Protein AF-0000000066429280 (afdb_homodimer)

Radius of gyration: 41.67 Å; Cα contacts (8 Å, |Δi|>4): 1604; chains: 2; bounding box: 100×124×149 Å

Nearest PDB structures (foldseek):
  7sj2-assembly1_B  TM=9.386E-01  e=3.378E-46  Danio rerio
  7s6n-assembly1_B  TM=9.287E-01  e=3.692E-45  Danio rerio
  7sj2-assembly1_A  TM=9.116E-01  e=1.336E-42  Danio rerio
  7s6n-assembly1_A  TM=8.721E-01  e=1.949E-43  Danio rerio
  7s06-assembly1_B  TM=8.372E-01  e=1.510E-38  Homo sapiens

Sequence (1332 aa):
MRLRRRWPRRMRRAMEQLRLQSRRKLLALTMTGGLCLAIWVVANYLSASEEGQTGGFSSACTAIDAVYTWVNGSDPNFIEDIRRFDDKYDPSRFDDKNELRYSLRSLEKHAAWIRHVYIVTNGQIPSWLDLSYERVTVVPHEVLAPDPDQLPTFSSSAIETFLHRIPKLSKRFLYLNDDIFLGAPLYPEDLYTEAEGVRVYQAWMVPGCALDCPWTYIGDGACDRHCNIDACQFDGGDCSETGPASDAHVIPPSKEVLEVQPAAVPQSRVHRFPQMGLQKLFRRSSANFKDVMRHRNVSTLKELRRIVERFNKAKLMSLNPELETSSSEPQTTQRHGLRKEDFKSSTDIYSHSLIATNMLLNRAYGFKARHVLAHVGFLIDKDIVEAMQRRFHQQILDTAHQRFRAPTDLQYAFAYYSFLMSETKVMSVEEIFDEFDTDGSATWSDREVRTFLTRIYQPPLDWSAMRYFEEVVQNCTRNLGMHLKVDTVEHSTLVYERYEDSNLPTITRDLVVRCPLLAEALAANFAVRPKYNFHVSPKRTSHSNFMMLTSNLTEVVESLDRLRRNPRKFNCINDNLDANRGEDNEMVRHLLEDFYLSFFPRRSKFELPPQYRNRFESWRDFQRWKRRKRAVLVIGYGVSLLLVVCLLRFMCHHKAKLVRRCVQRLMRLRRRWPRRMRRAMEQLRLQSRRKLLALTMTGGLCLAIWVVANYLSASEEGQTGGFSSACTAIDAVYTWVNGSDPNFIEDIRRFDDKYDPSRFDDKNELRYSLRSLEKHAAWIRHVYIVTNGQIPSWLDLSYERVTVVPHEVLAPDPDQLPTFSSSAIETFLHRIPKLSKRFLYLNDDIFLGAPLYPEDLYTEAEGVRVYQAWMVPGCALDCPWTYIGDGACDRHCNIDACQFDGGDCSETGPASDAHVIPPSKEVLEVQPAAVPQSRVHRFPQMGLQKLFRRSSANFKDVMRHRNVSTLKELRRIVERFNKAKLMSLNPELETSSSEPQTTQRHGLRKEDFKSSTDIYSHSLIATNMLLNRAYGFKARHVLAHVGFLIDKDIVEAMQRRFHQQILDTAHQRFRAPTDLQYAFAYYSFLMSETKVMSVEEIFDEFDTDGSATWSDREVRTFLTRIYQPPLDWSAMRYFEEVVQNCTRNLGMHLKVDTVEHSTLVYERYEDSNLPTI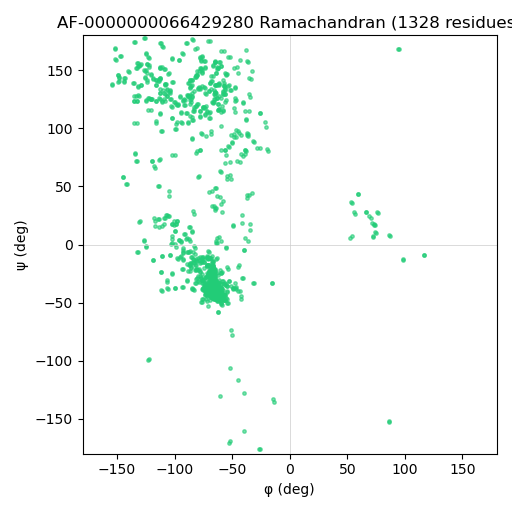TRDLVVRCPLLAEALAANFAVRPKYNFHVSPKRTSHSNFMMLTSNLTEVVESLDRLRRNPRKFNCINDNLDANRGEDNEMVRHLLEDFYLSFFPRRSKFELPPQYRNRFESWRDFQRWKRRKRAVLVIGYGVSLLLVVCLLRFMCHHKAKLVRRCVQRL

Foldseek 3Di:
DPPPPPPVVVVVVVVVVVVVVVVVVVVVVVVVVVVVVVCVVVVCVVVVVPPVPDPPPDPLLFAAAEEEEADALVDPVNVVVVCVVPVPDDSQQRHDLPLLQLQVLLCCVQPVSHQAYEYEYCFFDAFFFDCPPPRYYYHYLVVFQPDPLLPPAPAPLLSLLGRLRPPPHTQKYWYAYSQKHFQHHDDSVCAADPVFGGEFFFDAWADALFQVHALCQACVLAQDPVLCDVSNPGSPCNDDDDDDPDPPDPPDPDDDPDDPDPDDPDDDDPDDPPPPPPVVVVVVVCVCVCVVPVPDPPPDPVSVVVSVVVVVVVVVCVVVVVPPPPPVPDPPPPSPGPDPPVCPDPVSLVSLLSSLQQVVLCVVQNRDTDTHGDNFIHIDGSVLSVVLCVVVVVLSVVQNNHRYRGSNHHPNRRSSVSCQFRDKAFAALLVLQCVLVVVRLQWAFPVSVVVVQCLLDPDPPDVVSVVVVQVLLVVLCVVVVVDQPVPPPPSPPPDCSDDPPDPHGTGGSVSQNSRVVNRVSSRVRPGIGRPGGYDYDPPSPQAEEEEEDELDPVVLVVSLVVCVVDPHRMYGYRYDYDPVRVVSVVVSSVVVVVSSCVSRVDRDPRTDDPVGTDPDRGNVVVVVVVVVVVVVVVVVVVVVVVVVVVVVVVCVVCVVVVVVVVVVVD/DPPPPPPVVVVVVVVVVVVVVVVVVVVVVVVVVVVVVVCVVVVCVVVVVPPVPDPPPDPLLFAAAEEEEADALPDPVNVVVVCVVPVPDDSQQRHCLPLLQLQVLLCCVQPVSHQAYEYEYCFFDAFFFDCPPPRYYYHYLVNFQPDPLLPPAPAPLLSLLGRLRPPPHTQKYWYAYSQKHFPHHDDSVCAADPVFGGEFFFDAWADALFQVHALCQAPVLAQDPVLCDVSNPGSPCNDPDDDDPDDPDPPDPDDDPDDPDDDDPDDDDPDDPPPPDPVVVVVVVPVCVCVVPVPDPPPDPVSVVVSVVVVVVVVVCVVVVVPPPPPVPDPPPPRPGPDPPVCPDPVSLVSLLSSLQQVVLCVVQNRDTDTHGDNFIHIDGSVLSVVLCVVVVVLSVVQNNHRYRGSNHHPNRRSSVSSQFRDKAFAALLRLQCVLVVVRLQWAFPVSVVVVQCLLDPDPPDVVSVVVVQVLLVVLCVVVVVDQPVPPPVSPPPDCSDDPPDPHGTGGSVSQNSRVVNRCSSRVRPGIGRPGGYDYDPPSPQAEEEEEDELDPVVLVVSLVVCVVDPHRMYGYRYDYDSVNVVSVSVSSVVVVVSSCVSRVDRDPRTDDPVGTDPDRGNVVVVVVVVVVVVVVVVVVVVVVVVVVVVVVVCVVCVVVVVVVVVVVD

Structure (mmCIF, N/CA/C/O backbone):
data_AF-0000000066429280-model_v1
#
loop_
_entity.id
_entity.type
_entity.pdbx_description
1 polymer FI02838p
#
loop_
_atom_site.group_PDB
_atom_site.id
_atom_site.type_symbol
_atom_site.label_atom_id
_atom_site.label_alt_id
_atom_site.label_comp_id
_atom_site.label_asym_id
_atom_site.label_entity_id
_atom_site.label_seq_id
_atom_site.pdbx_PDB_ins_code
_atom_site.Cartn_x
_atom_site.Cartn_y
_atom_site.Cartn_z
_atom_site.occupancy
_atom_site.B_iso_or_equiv
_atom_site.auth_seq_id
_atom_site.auth_comp_id
_atom_site.auth_asym_id
_atom_site.auth_atom_id
_atom_site.pdbx_PDB_model_num
ATOM 1 N N . MET A 1 1 ? -12.039 -64.75 82.625 1 23.2 1 MET A N 1
ATOM 2 C CA . MET A 1 1 ? -10.844 -64.75 81.75 1 23.2 1 MET A CA 1
ATOM 3 C C . MET A 1 1 ? -11.203 -64.625 80.312 1 23.2 1 MET A C 1
ATOM 5 O O . MET A 1 1 ? -10.32 -64.375 79.5 1 23.2 1 MET A O 1
ATOM 9 N N . ARG A 1 2 ? -12.438 -65 79.875 1 31.23 2 ARG A N 1
ATOM 10 C CA . ARG A 1 2 ? -12.742 -65.25 78.438 1 31.23 2 ARG A CA 1
ATOM 11 C C . ARG A 1 2 ? -12.969 -63.906 77.688 1 31.23 2 ARG A C 1
ATOM 13 O O . ARG A 1 2 ? -13.07 -63.906 76.5 1 31.23 2 ARG A O 1
ATOM 20 N N . LEU A 1 3 ? -13.414 -62.875 78.375 1 33.69 3 LEU A N 1
ATOM 21 C CA . LEU A 1 3 ? -13.945 -61.688 77.688 1 33.69 3 LEU A CA 1
ATOM 22 C C . LEU A 1 3 ? -12.828 -60.906 77 1 33.69 3 LEU A C 1
ATOM 24 O O . LEU A 1 3 ? -13.086 -59.875 76.375 1 33.69 3 LEU A O 1
ATOM 28 N N . ARG A 1 4 ? -11.523 -61.156 77.25 1 35 4 ARG A N 1
ATOM 29 C CA . ARG A 1 4 ? -10.43 -60.281 76.938 1 35 4 ARG A CA 1
ATOM 30 C C . ARG A 1 4 ? -10.078 -60.406 75.438 1 35 4 ARG A C 1
ATOM 32 O O . ARG A 1 4 ? -9.297 -59.625 74.875 1 35 4 ARG A O 1
ATOM 39 N N . ARG A 1 5 ? -10.266 -61.594 74.812 1 41.69 5 ARG A N 1
ATOM 40 C CA . ARG A 1 5 ? -9.539 -61.875 73.562 1 41.69 5 ARG A CA 1
ATOM 41 C C . ARG A 1 5 ? -10.195 -61.219 72.375 1 41.69 5 ARG A C 1
ATOM 43 O O . ARG A 1 5 ? -9.68 -61.312 71.25 1 41.69 5 ARG A O 1
ATOM 50 N N . ARG A 1 6 ? -11.5 -60.875 72.438 1 43.66 6 ARG A N 1
ATOM 51 C CA . ARG A 1 6 ? -12.219 -60.688 71.125 1 43.66 6 ARG A CA 1
ATOM 52 C C . ARG A 1 6 ? -11.906 -59.312 70.562 1 43.66 6 ARG A C 1
ATOM 54 O O . ARG A 1 6 ? -12.281 -59.031 69.438 1 43.66 6 ARG A O 1
ATOM 61 N N . TRP A 1 7 ? -11.352 -58.406 71.312 1 43.38 7 TRP A N 1
ATOM 62 C CA . TRP A 1 7 ? -11.383 -57.031 70.875 1 43.38 7 TRP A CA 1
ATOM 63 C C . TRP A 1 7 ? -10.297 -56.781 69.875 1 43.38 7 TRP A C 1
ATOM 65 O O . TRP A 1 7 ? -10.469 -55.938 68.938 1 43.38 7 TRP A O 1
ATOM 75 N N . PRO A 1 8 ? -9.141 -57.5 69.938 1 50.5 8 PRO A N 1
ATOM 76 C CA . PRO A 1 8 ? -8.086 -57.094 69.062 1 50.5 8 PRO A CA 1
ATOM 77 C C . PRO A 1 8 ? -8.375 -57.469 67.562 1 50.5 8 PRO A C 1
ATOM 79 O O . PRO A 1 8 ? -7.941 -56.781 66.688 1 50.5 8 PRO A O 1
ATOM 82 N N . ARG A 1 9 ? -9.172 -58.562 67.375 1 53.66 9 ARG A N 1
ATOM 83 C CA . ARG A 1 9 ? -9.414 -59 66 1 53.66 9 ARG A CA 1
ATOM 84 C C . ARG A 1 9 ? -10.336 -58.062 65.25 1 53.66 9 ARG A C 1
ATOM 86 O O . ARG A 1 9 ? -10.172 -57.844 64.062 1 53.66 9 ARG A O 1
ATOM 93 N N . ARG A 1 10 ? -11.312 -57.5 66 1 52.88 10 ARG A N 1
ATOM 94 C CA . ARG A 1 10 ? -12.25 -56.594 65.312 1 52.88 10 ARG A CA 1
ATOM 95 C C . ARG A 1 10 ? -11.57 -55.312 64.875 1 52.88 10 ARG A C 1
ATOM 97 O O . ARG A 1 10 ? -11.875 -54.781 63.812 1 52.88 10 ARG A O 1
ATOM 104 N N . MET A 1 11 ? -10.586 -54.875 65.688 1 50.72 11 MET A N 1
ATOM 105 C CA . MET A 1 11 ? -9.906 -53.656 65.375 1 50.72 11 MET A CA 1
ATOM 106 C C . MET A 1 11 ? -9 -53.812 64.125 1 50.72 11 MET A C 1
ATOM 108 O O . MET A 1 11 ? -8.836 -52.906 63.344 1 50.72 11 MET A O 1
ATOM 112 N N . ARG A 1 12 ? -8.414 -55.031 64.062 1 54.53 12 ARG A N 1
ATOM 113 C CA . ARG A 1 12 ? -7.555 -55.281 62.906 1 54.53 12 ARG A CA 1
ATOM 114 C C . ARG A 1 12 ? -8.359 -55.344 61.594 1 54.53 12 ARG A C 1
ATOM 116 O O . ARG A 1 12 ? -7.914 -54.844 60.562 1 54.53 12 ARG A O 1
ATOM 123 N N . ARG A 1 13 ? -9.625 -55.906 61.719 1 55.53 13 ARG A N 1
ATOM 124 C CA . ARG A 1 13 ? -10.469 -55.938 60.531 1 55.53 13 ARG A CA 1
ATOM 125 C C . ARG A 1 13 ? -10.906 -54.562 60.125 1 55.53 13 ARG A C 1
ATOM 127 O O . ARG A 1 13 ? -10.977 -54.25 58.938 1 55.53 13 ARG A O 1
ATOM 134 N N . ALA A 1 14 ? -11.219 -53.781 61.188 1 55.25 14 ALA A N 1
ATOM 135 C CA . ALA A 1 14 ? -11.664 -52.406 60.906 1 55.25 14 ALA A CA 1
ATOM 136 C C . ALA A 1 14 ? -10.539 -51.594 60.281 1 55.25 14 ALA A C 1
ATOM 138 O O . ALA A 1 14 ? -10.773 -50.812 59.344 1 55.25 14 ALA A O 1
ATOM 139 N N . MET A 1 15 ? -9.328 -51.812 60.781 1 53.19 15 MET A N 1
ATOM 140 C CA . MET A 1 15 ? -8.18 -51.094 60.25 1 53.19 15 MET A CA 1
ATOM 141 C C . MET A 1 15 ? -7.852 -51.531 58.812 1 53.19 15 MET A C 1
ATOM 143 O O . MET A 1 15 ? -7.418 -50.719 58 1 53.19 15 MET A O 1
ATOM 147 N N . GLU A 1 16 ? -8.023 -52.844 58.594 1 57.53 16 GLU A N 1
ATOM 148 C CA . GLU A 1 16 ? -7.816 -53.344 57.25 1 57.53 16 GLU A CA 1
ATOM 149 C C . GLU A 1 16 ? -8.867 -52.812 56.281 1 57.53 16 GLU A C 1
ATOM 151 O O . GLU A 1 16 ? -8.555 -52.5 55.125 1 57.53 16 GLU A O 1
ATOM 156 N N . GLN A 1 17 ? -10.141 -52.75 56.781 1 56.56 17 GLN A N 1
ATOM 157 C CA . GLN A 1 17 ? -11.195 -52.188 55.969 1 56.56 17 GLN A CA 1
ATOM 158 C C . GLN A 1 17 ? -10.953 -50.688 55.656 1 56.56 17 GLN A C 1
ATOM 160 O O . GLN A 1 17 ? -11.203 -50.219 54.562 1 56.56 17 GLN A O 1
ATOM 165 N N . LEU A 1 18 ? -10.461 -50.031 56.719 1 53.31 18 LEU A N 1
ATOM 166 C CA . LEU A 1 18 ? -10.148 -48.594 56.562 1 53.31 18 LEU A CA 1
ATOM 167 C C . LEU A 1 18 ? -8.984 -48.438 55.562 1 53.31 18 LEU A C 1
ATOM 169 O O . LEU A 1 18 ? -9 -47.5 54.75 1 53.31 18 LEU A O 1
ATOM 173 N N . ARG A 1 19 ? -8.039 -49.312 55.719 1 53.38 19 ARG A N 1
ATOM 174 C CA . ARG A 1 19 ? -6.914 -49.281 54.781 1 53.38 19 ARG A CA 1
ATOM 175 C C . ARG A 1 19 ? -7.371 -49.562 53.344 1 53.38 19 ARG A C 1
ATOM 177 O O . ARG A 1 19 ? -6.906 -48.938 52.406 1 53.38 19 ARG A O 1
ATOM 184 N N . LEU A 1 20 ? -8.258 -50.562 53.219 1 55.72 20 LEU A N 1
ATOM 185 C CA . LEU A 1 20 ? -8.789 -50.906 51.906 1 55.72 20 LEU A CA 1
ATOM 186 C C . LEU A 1 20 ? -9.617 -49.75 51.344 1 55.72 20 LEU A C 1
ATOM 188 O O . LEU A 1 20 ? -9.531 -49.406 50.156 1 55.72 20 LEU A O 1
ATOM 192 N N . GLN A 1 21 ? -10.453 -49.156 52.25 1 53.94 21 GLN A N 1
ATOM 193 C CA . GLN A 1 21 ? -11.266 -48.031 51.844 1 53.94 21 GLN A CA 1
ATOM 194 C C . GLN A 1 21 ? -10.391 -46.844 51.5 1 53.94 21 GLN A C 1
ATOM 196 O O . GLN A 1 21 ? -10.672 -46.094 50.531 1 53.94 21 GLN A O 1
ATOM 201 N N . SER A 1 22 ? -9.344 -46.719 52.312 1 53.56 22 SER A N 1
ATOM 202 C CA . SER A 1 22 ? -8.43 -45.594 52.031 1 53.56 22 SER A CA 1
ATOM 203 C C . SER A 1 22 ? -7.656 -45.812 50.75 1 53.56 22 SER A C 1
ATOM 205 O O . SER A 1 22 ? -7.422 -44.875 50 1 53.56 22 SER A O 1
ATOM 207 N N . ARG A 1 23 ? -7.312 -47.062 50.531 1 53.16 23 ARG A N 1
ATOM 208 C CA . ARG A 1 23 ? -6.625 -47.375 49.281 1 53.16 23 ARG A CA 1
ATOM 209 C C . ARG A 1 23 ? -7.543 -47.156 48.062 1 53.16 23 ARG A C 1
ATOM 211 O O . ARG A 1 23 ? -7.102 -46.656 47.031 1 53.16 23 ARG A O 1
ATOM 218 N N . ARG A 1 24 ? -8.789 -47.531 48.219 1 54.53 24 ARG A N 1
ATOM 219 C CA . ARG A 1 24 ? -9.75 -47.312 47.156 1 54.53 24 ARG A CA 1
ATOM 220 C C . ARG A 1 24 ? -9.984 -45.812 46.938 1 54.53 24 ARG A C 1
ATOM 222 O O . ARG A 1 24 ? -10.109 -45.375 45.812 1 54.53 24 ARG A O 1
ATOM 229 N N . LYS A 1 25 ? -10.055 -45.125 48.062 1 56.25 25 LYS A N 1
ATOM 230 C CA . LYS A 1 25 ? -10.266 -43.688 47.969 1 56.25 25 LYS A CA 1
ATOM 231 C C . LYS A 1 25 ? -9.031 -43 47.406 1 56.25 25 LYS A C 1
ATOM 233 O O . LYS A 1 25 ? -9.156 -42.062 46.594 1 56.25 25 LYS A O 1
ATOM 238 N N . LEU A 1 26 ? -7.906 -43.5 47.844 1 54.88 26 LEU A N 1
ATOM 239 C CA . LEU A 1 26 ? -6.68 -42.938 47.281 1 54.88 26 LEU A CA 1
ATOM 240 C C . LEU A 1 26 ? -6.512 -43.312 45.812 1 54.88 26 LEU A C 1
ATOM 242 O O . LEU A 1 26 ? -6.098 -42.469 45 1 54.88 26 LEU A O 1
ATOM 246 N N . LEU A 1 27 ? -6.844 -44.531 45.5 1 54.44 27 LEU A N 1
ATOM 247 C CA . LEU A 1 27 ? -6.836 -44.938 44.094 1 54.44 27 LEU A CA 1
ATOM 248 C C . LEU A 1 27 ? -7.867 -44.156 43.312 1 54.44 27 LEU A C 1
ATOM 250 O O . LEU A 1 27 ? -7.594 -43.719 42.188 1 54.44 27 LEU A O 1
ATOM 254 N N . ALA A 1 28 ? -9.07 -43.969 43.906 1 59.66 28 ALA A N 1
ATOM 255 C CA . ALA A 1 28 ? -10.102 -43.156 43.281 1 59.66 28 ALA A CA 1
ATOM 256 C C . ALA A 1 28 ? -9.648 -41.719 43.156 1 59.66 28 ALA A C 1
ATOM 258 O O . ALA A 1 28 ? -9.891 -41.062 42.125 1 59.66 28 ALA A O 1
ATOM 259 N N . LEU A 1 29 ? -8.914 -41.25 44.125 1 58.88 29 LEU A N 1
ATOM 260 C CA . LEU A 1 29 ? -8.398 -39.906 44.125 1 58.88 29 LEU A CA 1
ATOM 261 C C . LEU A 1 29 ? -7.273 -39.75 43.094 1 58.88 29 LEU A C 1
ATOM 263 O O . LEU A 1 29 ? -7.211 -38.75 42.375 1 58.88 29 LEU A O 1
ATOM 267 N N . THR A 1 30 ? -6.379 -40.75 43.094 1 58.91 30 THR A N 1
ATOM 268 C CA . THR A 1 30 ? -5.301 -40.719 42.125 1 58.91 30 THR A CA 1
ATOM 269 C C . THR A 1 30 ? -5.848 -40.906 40.719 1 58.91 30 THR A C 1
ATOM 271 O O . THR A 1 30 ? -5.402 -40.25 39.781 1 58.91 30 THR A O 1
ATOM 274 N N . MET A 1 31 ? -6.824 -41.75 40.594 1 56.62 31 MET A N 1
ATOM 275 C CA . MET A 1 31 ? -7.457 -41.969 39.281 1 56.62 31 MET A CA 1
ATOM 276 C C . MET A 1 31 ? -8.258 -40.719 38.875 1 56.62 31 MET A C 1
ATOM 278 O O . MET A 1 31 ? -8.234 -40.312 37.719 1 56.62 31 MET A O 1
ATOM 282 N N . THR A 1 32 ? -8.969 -40.156 39.875 1 61.66 32 THR A N 1
ATOM 283 C CA . THR A 1 32 ? -9.695 -38.906 39.594 1 61.66 32 THR A CA 1
ATOM 284 C C . THR A 1 32 ? -8.734 -37.781 39.312 1 61.66 32 THR A C 1
ATOM 286 O O . THR A 1 32 ? -8.977 -36.938 38.438 1 61.66 32 THR A O 1
ATOM 289 N N . GLY A 1 33 ? -7.656 -37.75 40.062 1 58.81 33 GLY A N 1
ATOM 290 C CA . GLY A 1 33 ? -6.637 -36.75 39.781 1 58.81 33 GLY A CA 1
ATOM 291 C C . GLY A 1 33 ? -5.953 -36.938 38.438 1 58.81 33 GLY A C 1
ATOM 292 O O . GLY A 1 33 ? -5.707 -35.969 37.75 1 58.81 33 GLY A O 1
ATOM 293 N N . GLY A 1 34 ? -5.602 -38.156 38.188 1 57.38 34 GLY A N 1
ATOM 294 C CA . GLY A 1 34 ? -5.055 -38.469 36.875 1 57.38 34 GLY A CA 1
ATOM 295 C C . GLY A 1 34 ? -6.02 -38.156 35.75 1 57.38 34 GLY A C 1
ATOM 296 O O . GLY A 1 34 ? -5.621 -37.625 34.688 1 57.38 34 GLY A O 1
ATOM 297 N N . LEU A 1 35 ? -7.293 -38.531 35.906 1 59.25 35 LEU A N 1
ATOM 298 C CA . LEU A 1 35 ? -8.32 -38.188 34.938 1 59.25 35 LEU A CA 1
ATOM 299 C C . LEU A 1 35 ? -8.484 -36.688 34.812 1 59.25 35 LEU A C 1
ATOM 301 O O . LEU A 1 35 ? -8.617 -36.156 33.719 1 59.25 35 LEU A O 1
ATOM 305 N N . CYS A 1 36 ? -8.43 -36 35.969 1 60.47 36 CYS A N 1
ATOM 306 C CA . CYS A 1 36 ? -8.516 -34.562 35.938 1 60.47 36 CYS A CA 1
ATOM 307 C C . CYS A 1 36 ? -7.297 -33.938 35.25 1 60.47 36 CYS A C 1
ATOM 309 O O . CYS A 1 36 ? -7.426 -33 34.5 1 60.47 36 CYS A O 1
ATOM 311 N N . LEU A 1 37 ? -6.152 -34.469 35.531 1 59.75 37 LEU A N 1
ATOM 312 C CA . LEU A 1 37 ? -4.945 -34 34.875 1 59.75 37 LEU A CA 1
ATOM 313 C C . LEU A 1 37 ? -4.992 -34.281 33.375 1 59.75 37 LEU A C 1
ATOM 315 O O . LEU A 1 37 ? -4.609 -33.438 32.562 1 59.75 37 LEU A O 1
ATOM 319 N N . ALA A 1 38 ? -5.43 -35.469 33.031 1 60.81 38 ALA A N 1
ATOM 320 C CA . ALA A 1 38 ? -5.59 -35.812 31.609 1 60.81 38 ALA A CA 1
ATOM 321 C C . ALA A 1 38 ? -6.629 -34.906 30.953 1 60.81 38 ALA A C 1
ATOM 323 O O . ALA A 1 38 ? -6.418 -34.438 29.828 1 60.81 38 ALA A O 1
ATOM 324 N N . ILE A 1 39 ? -7.73 -34.688 31.578 1 60.41 39 ILE A N 1
ATOM 325 C CA . ILE A 1 39 ? -8.75 -33.781 31.062 1 60.41 39 ILE A CA 1
ATOM 326 C C . ILE A 1 39 ? -8.18 -32.344 30.969 1 60.41 39 ILE A C 1
ATOM 328 O O . ILE A 1 39 ? -8.414 -31.641 29.984 1 60.41 39 ILE A O 1
ATOM 332 N N . TRP A 1 40 ? -7.434 -32 31.953 1 60.47 40 TRP A N 1
ATOM 333 C CA . TRP A 1 40 ? -6.816 -30.688 31.969 1 60.47 40 TRP A CA 1
ATOM 334 C C . TRP A 1 40 ? -5.801 -30.547 30.844 1 60.47 40 TRP A C 1
ATOM 336 O O . TRP A 1 40 ? -5.762 -29.516 30.156 1 60.47 40 TRP A O 1
ATOM 346 N N . VAL A 1 41 ? -5.027 -31.5 30.641 1 56.97 41 VAL A N 1
ATOM 347 C CA . VAL A 1 41 ? -4.047 -31.469 29.547 1 56.97 41 VAL A CA 1
ATOM 348 C C . VAL A 1 41 ? -4.77 -31.469 28.203 1 56.97 41 VAL A C 1
ATOM 350 O O . VAL A 1 41 ? -4.418 -30.688 27.312 1 56.97 41 VAL A O 1
ATOM 353 N N . VAL A 1 42 ? -5.75 -32.344 28.109 1 56.25 42 VAL A N 1
ATOM 354 C CA . VAL A 1 42 ? -6.52 -32.406 26.859 1 56.25 42 VAL A CA 1
ATOM 355 C C . VAL A 1 42 ? -7.297 -31.109 26.688 1 56.25 42 VAL A C 1
ATOM 357 O O . VAL A 1 42 ? -7.359 -30.562 25.578 1 56.25 42 VAL A O 1
ATOM 360 N N . ALA A 1 43 ? -7.859 -30.688 27.75 1 53.94 43 ALA A N 1
ATOM 361 C CA . ALA A 1 43 ? -8.586 -29.406 27.688 1 53.94 43 ALA A CA 1
ATOM 362 C C . ALA A 1 43 ? -7.645 -28.266 27.328 1 53.94 43 ALA A C 1
ATOM 364 O O . ALA A 1 43 ? -7.996 -27.391 26.531 1 53.94 43 ALA A O 1
ATOM 365 N N . ASN A 1 44 ? -6.543 -28.234 27.922 1 52.28 44 ASN A N 1
ATOM 366 C CA . ASN A 1 44 ? -5.562 -27.203 27.578 1 52.28 44 ASN A CA 1
ATOM 367 C C . ASN A 1 44 ? -5.062 -27.359 26.141 1 52.28 44 ASN A C 1
ATOM 369 O O . ASN A 1 44 ? -4.828 -26.375 25.453 1 52.28 44 ASN A O 1
ATOM 373 N N . TYR A 1 45 ? -4.836 -28.578 25.844 1 47.12 45 TYR A N 1
ATOM 374 C CA . TYR A 1 45 ? -4.441 -28.828 24.453 1 47.12 45 TYR A CA 1
ATOM 375 C C . TYR A 1 45 ? -5.539 -28.391 23.484 1 47.12 45 TYR A C 1
ATOM 377 O O . TYR A 1 45 ? -5.258 -27.812 22.438 1 47.12 45 TYR A O 1
ATOM 385 N N . LEU A 1 46 ? -6.77 -28.781 23.797 1 45.72 46 LEU A N 1
ATOM 386 C CA . LEU A 1 46 ? -7.887 -28.375 22.953 1 45.72 46 LEU A CA 1
ATOM 387 C C . LEU A 1 46 ? -8.125 -26.875 23.047 1 45.72 46 LEU A C 1
ATOM 389 O O . LEU A 1 46 ? -8.508 -26.234 22.062 1 45.72 46 LEU A O 1
ATOM 393 N N . SER A 1 47 ? -8.07 -26.391 24.25 1 45.25 47 SER A N 1
ATOM 394 C CA . SER A 1 47 ? -8.258 -24.953 24.391 1 45.25 47 SER A CA 1
ATOM 395 C C . SER A 1 47 ? -7.113 -24.188 23.75 1 45.25 47 SER A C 1
ATOM 397 O O . SER A 1 47 ? -7.273 -23.016 23.375 1 45.25 47 SER A O 1
ATOM 399 N N . ALA A 1 48 ? -5.859 -24.703 23.797 1 40.84 48 ALA A N 1
ATOM 400 C CA . ALA A 1 48 ? -4.762 -24 23.125 1 40.84 48 ALA A CA 1
ATOM 401 C C . ALA A 1 48 ? -5.051 -23.828 21.641 1 40.84 48 ALA A C 1
ATOM 403 O O . ALA A 1 48 ? -4.609 -22.859 21.016 1 40.84 48 ALA A O 1
ATOM 404 N N . SER A 1 49 ? -5.793 -24.812 21.047 1 39.94 49 SER A N 1
ATOM 405 C CA . SER A 1 49 ? -6.031 -24.656 19.609 1 39.94 49 SER A CA 1
ATOM 406 C C . SER A 1 49 ? -6.914 -23.438 19.328 1 39.94 49 SER A C 1
ATOM 408 O O . SER A 1 49 ? -6.777 -22.797 18.281 1 39.94 49 SER A O 1
ATOM 410 N N . GLU A 1 50 ? -7.934 -23.281 20.219 1 35.34 50 GLU A N 1
ATOM 411 C CA . GLU A 1 50 ? -8.93 -22.297 19.797 1 35.34 50 GLU A CA 1
ATOM 412 C C . GLU A 1 50 ? -8.422 -20.875 20 1 35.34 50 GLU A C 1
ATOM 414 O O . GLU A 1 50 ? -8.953 -19.922 19.422 1 35.34 50 GLU A O 1
ATOM 419 N N . GLU A 1 51 ? -7.602 -20.766 21 1 34.97 51 GLU A N 1
ATOM 420 C CA . GLU A 1 51 ? -7.508 -19.391 21.453 1 34.97 51 GLU A CA 1
ATOM 421 C C . GLU A 1 51 ? -6.816 -18.516 20.406 1 34.97 51 GLU A C 1
ATOM 423 O O . GLU A 1 51 ? -6.625 -17.312 20.625 1 34.97 51 GLU A O 1
ATOM 428 N N . GLY A 1 52 ? -6.23 -19.125 19.422 1 32.97 52 GLY A N 1
ATOM 429 C CA . GLY A 1 52 ? -5.523 -18.141 18.641 1 32.97 52 GLY A CA 1
ATOM 430 C C . GLY A 1 52 ? -6.445 -17.125 18 1 32.97 52 GLY A C 1
ATOM 431 O O . GLY A 1 52 ? -6.137 -16.578 16.938 1 32.97 52 GLY A O 1
ATOM 432 N N . GLN A 1 53 ? -7.762 -17.234 18.359 1 30.83 53 GLN A N 1
ATOM 433 C CA . GLN A 1 53 ? -8.477 -16.141 17.719 1 30.83 53 GLN A CA 1
ATOM 434 C C . GLN A 1 53 ? -7.992 -14.789 18.234 1 30.83 53 GLN A C 1
ATOM 436 O O . GLN A 1 53 ? -8.398 -14.352 19.312 1 30.83 53 GLN A O 1
ATOM 441 N N . THR A 1 54 ? -6.742 -14.539 18.281 1 31.27 54 THR A N 1
ATOM 442 C CA . THR A 1 54 ? -6.246 -13.227 18.672 1 31.27 54 THR A CA 1
ATOM 443 C C . THR A 1 54 ? -7.184 -12.125 18.188 1 31.27 54 THR A C 1
ATOM 445 O O . THR A 1 54 ? -7.871 -12.289 17.188 1 31.27 54 THR A O 1
ATOM 448 N N . GLY A 1 55 ? -7.648 -11.219 19.078 1 30.7 55 GLY A N 1
ATOM 449 C CA . GLY A 1 55 ? -8.367 -9.961 19 1 30.7 55 GLY A CA 1
ATOM 450 C C . GLY A 1 55 ? -8.156 -9.242 17.688 1 30.7 55 GLY A C 1
ATOM 451 O O . GLY A 1 55 ? -7.402 -9.711 16.828 1 30.7 55 GLY A O 1
ATOM 452 N N . GLY A 1 56 ? -8.773 -7.988 17.641 1 34.06 56 GLY A N 1
ATOM 453 C CA . GLY A 1 56 ? -8.945 -7.023 16.562 1 34.06 56 GLY A CA 1
ATOM 454 C C . GLY A 1 56 ? -7.66 -6.723 15.82 1 34.06 56 GLY A C 1
ATOM 455 O O . GLY A 1 56 ? -7.223 -5.574 15.758 1 34.06 56 GLY A O 1
ATOM 456 N N . PHE A 1 57 ? -6.684 -7.527 15.977 1 34.94 57 PHE A N 1
ATOM 457 C CA . PHE A 1 57 ? -5.484 -7.23 15.195 1 34.94 57 PHE A CA 1
ATOM 458 C C . PHE A 1 57 ? -5.844 -6.941 13.742 1 34.94 57 PHE A C 1
ATOM 460 O O . PHE A 1 57 ? -6.852 -7.43 13.242 1 34.94 57 PHE A O 1
ATOM 467 N N . SER A 1 58 ? -5.238 -5.848 13.148 1 44.22 58 SER A N 1
ATOM 468 C CA . SER A 1 58 ? -5.348 -5.367 11.773 1 44.22 58 SER A CA 1
ATOM 469 C C . SER A 1 58 ? -5.414 -6.531 10.789 1 44.22 58 SER A C 1
ATOM 471 O O . SER A 1 58 ? -4.82 -7.582 11.023 1 44.22 58 SER A O 1
ATOM 473 N N . SER A 1 59 ? -6.508 -6.836 10.172 1 50.53 59 SER A N 1
ATOM 474 C CA . SER A 1 59 ? -6.738 -7.695 9.016 1 50.53 59 SER A CA 1
ATOM 475 C C . SER A 1 59 ? -5.434 -7.984 8.273 1 50.53 59 SER A C 1
ATOM 477 O O . SER A 1 59 ? -5.262 -9.062 7.707 1 50.53 59 SER A O 1
ATOM 479 N N . ALA A 1 60 ? -4.527 -7.004 8.289 1 53.53 60 ALA A N 1
ATOM 480 C CA . ALA A 1 60 ? -3.277 -7.195 7.562 1 53.53 60 ALA A CA 1
ATOM 481 C C . ALA A 1 60 ? -2.422 -8.281 8.211 1 53.53 60 ALA A C 1
ATOM 483 O O . ALA A 1 60 ? -1.628 -8.938 7.535 1 53.53 60 ALA A O 1
ATOM 484 N N . CYS A 1 61 ? -2.771 -8.641 9.406 1 62.88 61 CYS A N 1
ATOM 485 C CA . CYS A 1 61 ? -1.897 -9.586 10.094 1 62.88 61 CYS A CA 1
ATOM 486 C C . CYS A 1 61 ? -2.482 -10.992 10.062 1 62.88 61 CYS A C 1
ATOM 488 O O . CYS A 1 61 ? -2.023 -11.875 10.789 1 62.88 61 CYS A O 1
ATOM 490 N N . THR A 1 62 ? -3.438 -11.094 9.102 1 79.12 62 THR A N 1
ATOM 491 C CA . THR A 1 62 ? -4.031 -12.422 9.008 1 79.12 62 THR A CA 1
ATOM 492 C C . THR A 1 62 ? -3.135 -13.359 8.211 1 79.12 62 THR A C 1
ATOM 494 O O . THR A 1 62 ? -2.428 -12.93 7.297 1 79.12 62 THR A O 1
ATOM 497 N N . ALA A 1 63 ? -3.133 -14.586 8.594 1 90.81 63 ALA A N 1
ATOM 498 C CA . ALA A 1 63 ? -2.281 -15.602 7.98 1 90.81 63 ALA A CA 1
ATOM 499 C C . ALA A 1 63 ? -2.729 -15.906 6.555 1 90.81 63 ALA A C 1
ATOM 501 O O . ALA A 1 63 ? -3.928 -15.922 6.266 1 90.81 63 ALA A O 1
ATOM 502 N N . ILE A 1 64 ? -1.823 -16.062 5.656 1 96.75 64 ILE A N 1
ATOM 503 C CA . ILE A 1 64 ? -2.068 -16.406 4.258 1 96.75 64 ILE A CA 1
ATOM 504 C C . ILE A 1 64 ? -1.32 -17.688 3.906 1 96.75 64 ILE A C 1
ATOM 506 O O . ILE A 1 64 ? -0.122 -17.812 4.172 1 96.75 64 ILE A O 1
ATOM 510 N N . ASP A 1 65 ? -2.018 -18.625 3.4 1 98.38 65 ASP A N 1
ATOM 511 C CA . ASP A 1 65 ? -1.419 -19.875 2.906 1 98.38 65 ASP A CA 1
ATOM 512 C C . ASP A 1 65 ? -1.188 -19.797 1.399 1 98.38 65 ASP A C 1
ATOM 514 O O . ASP A 1 65 ? -1.789 -18.984 0.708 1 98.38 65 ASP A O 1
ATOM 518 N N . ALA A 1 66 ? -0.285 -20.641 0.936 1 98.75 66 ALA A N 1
ATOM 519 C CA . ALA A 1 66 ? -0.069 -20.766 -0.503 1 98.75 66 ALA A CA 1
ATOM 520 C C . ALA A 1 66 ? -0.608 -22.109 -1.015 1 98.75 66 ALA A C 1
ATOM 522 O O . ALA A 1 66 ? -0.475 -23.141 -0.348 1 98.75 66 ALA A O 1
ATOM 523 N N . VAL A 1 67 ? -1.256 -22.078 -2.139 1 98.75 67 VAL A N 1
ATOM 524 C CA . VAL A 1 67 ? -1.789 -23.281 -2.771 1 98.75 67 VAL A CA 1
ATOM 525 C C . VAL A 1 67 ? -1.184 -23.453 -4.164 1 98.75 67 VAL A C 1
ATOM 527 O O . VAL A 1 67 ? -1.218 -22.516 -4.977 1 98.75 67 VAL A O 1
ATOM 530 N N . TYR A 1 68 ? -0.596 -24.578 -4.41 1 98.5 68 TYR A N 1
ATOM 531 C CA . TYR A 1 68 ? -0.041 -24.922 -5.715 1 98.5 68 TYR A CA 1
ATOM 532 C C . TYR A 1 68 ? -0.827 -26.062 -6.363 1 98.5 68 TYR A C 1
ATOM 534 O O . TYR A 1 68 ? -1.285 -26.984 -5.676 1 98.5 68 TYR A O 1
ATOM 542 N N . THR A 1 69 ? -0.99 -26 -7.625 1 96.81 69 THR A N 1
ATOM 543 C CA . THR A 1 69 ? -1.412 -27.141 -8.414 1 96.81 69 THR A CA 1
ATOM 544 C C . THR A 1 69 ? -0.235 -27.734 -9.188 1 96.81 69 THR A C 1
ATOM 546 O O . THR A 1 69 ? 0.548 -27 -9.789 1 96.81 69 THR A O 1
ATOM 549 N N . TRP A 1 70 ? -0.101 -29.047 -9.125 1 95.19 70 TRP A N 1
ATOM 550 C CA . TRP A 1 70 ? 1.08 -29.656 -9.734 1 95.19 70 TRP A CA 1
ATOM 551 C C . TRP A 1 70 ? 0.773 -31.047 -10.258 1 95.19 70 TRP A C 1
ATOM 553 O O . TRP A 1 70 ? 0.018 -31.797 -9.633 1 95.19 70 TRP A O 1
ATOM 563 N N . VAL A 1 71 ? 1.292 -31.359 -11.359 1 91.5 71 VAL A N 1
ATOM 564 C CA . VAL A 1 71 ? 1.237 -32.719 -11.914 1 91.5 71 VAL A CA 1
ATOM 565 C C . VAL A 1 71 ? 2.545 -33.031 -12.641 1 91.5 71 VAL A C 1
ATOM 567 O O . VAL A 1 71 ? 3.188 -32.125 -13.188 1 91.5 71 VAL A O 1
ATOM 570 N N . ASN A 1 72 ? 3.01 -34.188 -12.516 1 89.5 72 ASN A N 1
ATOM 571 C CA . ASN A 1 72 ? 4.105 -34.688 -13.352 1 89.5 72 ASN A CA 1
ATOM 572 C C . ASN A 1 72 ? 3.596 -35.438 -14.578 1 89.5 72 ASN A C 1
ATOM 574 O O . ASN A 1 72 ? 3.207 -36.594 -14.477 1 89.5 72 ASN A O 1
ATOM 578 N N . GLY A 1 73 ? 3.682 -34.812 -15.672 1 85.38 73 GLY A N 1
ATOM 579 C CA . GLY A 1 73 ? 3.135 -35.344 -16.906 1 85.38 73 GLY A CA 1
ATOM 580 C C . GLY A 1 73 ? 3.988 -36.469 -17.484 1 85.38 73 GLY A C 1
ATOM 581 O O . GLY A 1 73 ? 3.537 -37.188 -18.375 1 85.38 73 GLY A O 1
ATOM 582 N N . SER A 1 74 ? 5.152 -36.656 -17.016 1 80.5 74 SER A N 1
ATOM 583 C CA . SER A 1 74 ? 6.051 -37.656 -17.547 1 80.5 74 SER A CA 1
ATOM 584 C C . SER A 1 74 ? 5.914 -38.969 -16.781 1 80.5 74 SER A C 1
ATOM 586 O O . SER A 1 74 ? 6.559 -39.969 -17.125 1 80.5 74 SER A O 1
ATOM 588 N N . ASP A 1 75 ? 5.121 -39 -15.789 1 83.81 75 ASP A N 1
ATOM 589 C CA . ASP A 1 75 ? 4.863 -40.188 -15.023 1 83.81 75 ASP A CA 1
ATOM 590 C C . ASP A 1 75 ? 4.105 -41.219 -15.867 1 83.81 75 ASP A C 1
ATOM 592 O O . ASP A 1 75 ? 3.023 -40.938 -16.375 1 83.81 75 ASP A O 1
ATOM 596 N N . PRO A 1 76 ? 4.695 -42.406 -15.992 1 83.31 76 PRO A N 1
ATOM 597 C CA . PRO A 1 76 ? 4.062 -43.406 -16.828 1 83.31 76 PRO A CA 1
ATOM 598 C C . PRO A 1 76 ? 2.645 -43.75 -16.375 1 83.31 76 PRO A C 1
ATOM 600 O O . PRO A 1 76 ? 1.771 -44 -17.219 1 83.31 76 PRO A O 1
ATOM 603 N N . ASN A 1 77 ? 2.439 -43.812 -15.055 1 83.94 77 ASN A N 1
ATOM 604 C CA . ASN A 1 77 ? 1.097 -44.125 -14.562 1 83.94 77 ASN A CA 1
ATOM 605 C C . ASN A 1 77 ? 0.111 -43 -14.961 1 83.94 77 ASN A C 1
ATOM 607 O O . ASN A 1 77 ? -1.044 -43.312 -15.281 1 83.94 77 ASN A O 1
ATOM 611 N N . PHE A 1 78 ? 0.527 -41.875 -14.922 1 87.75 78 PHE A N 1
ATOM 612 C CA . PHE A 1 78 ? -0.296 -40.719 -15.32 1 87.75 78 PHE A CA 1
ATOM 613 C C . PHE A 1 78 ? -0.638 -40.812 -16.797 1 87.75 78 PHE A C 1
ATOM 615 O O . PHE A 1 78 ? -1.789 -40.594 -17.188 1 87.75 78 PHE A O 1
ATOM 622 N N . ILE A 1 79 ? 0.357 -41.094 -17.594 1 86 79 ILE A N 1
ATOM 623 C CA . ILE A 1 79 ? 0.18 -41.188 -19.031 1 86 79 ILE A CA 1
ATOM 624 C C . ILE A 1 79 ? -0.815 -42.281 -19.359 1 86 79 ILE A C 1
ATOM 626 O O . ILE A 1 79 ? -1.691 -42.125 -20.219 1 86 79 ILE A O 1
ATOM 630 N N . GLU A 1 80 ? -0.66 -43.375 -18.672 1 86.12 80 GLU A N 1
ATOM 631 C CA . GLU A 1 80 ? -1.584 -44.469 -18.891 1 86.12 80 GLU A CA 1
ATOM 632 C C . GLU A 1 80 ? -3.012 -44.094 -18.516 1 86.12 80 GLU A C 1
ATOM 634 O O . GLU A 1 80 ? -3.961 -44.438 -19.219 1 86.12 80 GLU A O 1
ATOM 639 N N . ASP A 1 81 ? -3.096 -43.375 -17.469 1 86.94 81 ASP A N 1
ATOM 640 C CA . ASP A 1 81 ? -4.406 -42.969 -17 1 86.94 81 ASP A CA 1
ATOM 641 C C . ASP A 1 81 ? -5.066 -42 -18 1 86.94 81 ASP A C 1
ATOM 643 O O . ASP A 1 81 ? -6.258 -42.125 -18.297 1 86.94 81 ASP A O 1
ATOM 647 N N . ILE A 1 82 ? -4.324 -41.031 -18.484 1 88.06 82 ILE A N 1
ATOM 648 C CA . ILE A 1 82 ? -4.887 -40.062 -19.391 1 88.06 82 ILE A CA 1
ATOM 649 C C . ILE A 1 82 ? -5.238 -40.719 -20.719 1 88.06 82 ILE A C 1
ATOM 651 O O . ILE A 1 82 ? -6.238 -40.375 -21.344 1 88.06 82 ILE A O 1
ATOM 655 N N . ARG A 1 83 ? -4.445 -41.656 -21.172 1 87.25 83 ARG A N 1
ATOM 656 C CA . ARG A 1 83 ? -4.645 -42.312 -22.469 1 87.25 83 ARG A CA 1
ATOM 657 C C . ARG A 1 83 ? -5.906 -43.156 -22.453 1 87.25 83 ARG A C 1
ATOM 659 O O . ARG A 1 83 ? -6.453 -43.469 -23.516 1 87.25 83 ARG A O 1
ATOM 666 N N . ARG A 1 84 ? -6.301 -43.469 -21.297 1 88.88 84 ARG A N 1
ATOM 667 C CA . ARG A 1 84 ? -7.562 -44.188 -21.172 1 88.88 84 ARG A CA 1
ATOM 668 C C . ARG A 1 84 ? -8.734 -43.344 -21.641 1 88.88 84 ARG A C 1
ATOM 670 O O . ARG A 1 84 ? -9.75 -43.875 -22.094 1 88.88 84 ARG A O 1
ATOM 677 N N . PHE A 1 85 ? -8.57 -42.094 -21.5 1 88.12 85 PHE A N 1
ATOM 678 C CA . PHE A 1 85 ? -9.656 -41.188 -21.828 1 88.12 85 PHE A CA 1
ATOM 679 C C . PHE A 1 85 ? -9.367 -40.438 -23.125 1 88.12 85 PHE A C 1
ATOM 681 O O . PHE A 1 85 ? -10.289 -40 -23.828 1 88.12 85 PHE A O 1
ATOM 688 N N . ASP A 1 86 ? -8.133 -40.219 -23.375 1 84.75 86 ASP A N 1
ATOM 689 C CA . ASP A 1 86 ? -7.695 -39.562 -24.609 1 84.75 86 ASP A CA 1
ATOM 690 C C . ASP A 1 86 ? -6.508 -40.281 -25.234 1 84.75 86 ASP A C 1
ATOM 692 O O . ASP A 1 86 ? -5.363 -40.094 -24.812 1 84.75 86 ASP A O 1
ATOM 696 N N . ASP A 1 87 ? -6.715 -40.938 -26.172 1 77.94 87 ASP A N 1
ATOM 697 C CA . ASP A 1 87 ? -5.703 -41.781 -26.797 1 77.94 87 ASP A CA 1
ATOM 698 C C . ASP A 1 87 ? -4.629 -40.938 -27.484 1 77.94 87 ASP A C 1
ATOM 700 O O . ASP A 1 87 ? -3.5 -41.375 -27.672 1 77.94 87 ASP A O 1
ATOM 704 N N . LYS A 1 88 ? -4.977 -39.688 -27.875 1 72 88 LYS A N 1
ATOM 705 C CA . LYS A 1 88 ? -4.039 -38.875 -28.625 1 72 88 LYS A CA 1
ATOM 706 C C . LYS A 1 88 ? -3.297 -37.906 -27.703 1 72 88 LYS A C 1
ATOM 708 O O . LYS A 1 88 ? -2.691 -36.938 -28.172 1 72 88 LYS A O 1
ATOM 713 N N . TYR A 1 89 ? -3.34 -38.312 -26.453 1 74.5 89 TYR A N 1
ATOM 714 C CA . TYR A 1 89 ? -2.703 -37.406 -25.5 1 74.5 89 TYR A CA 1
ATOM 715 C C . TYR A 1 89 ? -1.202 -37.312 -25.734 1 74.5 89 TYR A C 1
ATOM 717 O O . TYR A 1 89 ? -0.532 -38.344 -25.906 1 74.5 89 TYR A O 1
ATOM 725 N N . ASP A 1 90 ? -0.717 -35.938 -25.828 1 66.19 90 ASP A N 1
ATOM 726 C CA . ASP A 1 90 ? 0.71 -35.656 -25.953 1 66.19 90 ASP A CA 1
ATOM 727 C C . ASP A 1 90 ? 1.34 -35.375 -24.594 1 66.19 90 ASP A C 1
ATOM 729 O O . ASP A 1 90 ? 1.034 -34.375 -23.953 1 66.19 90 ASP A O 1
ATOM 733 N N . PRO A 1 91 ? 2.229 -36.281 -24.172 1 63.91 91 PRO A N 1
ATOM 734 C CA . PRO A 1 91 ? 2.822 -36.125 -22.828 1 63.91 91 PRO A CA 1
ATOM 735 C C . PRO A 1 91 ? 3.721 -34.906 -22.719 1 63.91 91 PRO A C 1
ATOM 737 O O . PRO A 1 91 ? 4.02 -34.469 -21.625 1 63.91 91 PRO A O 1
ATOM 740 N N . SER A 1 92 ? 4.148 -34.281 -23.812 1 59.47 92 SER A N 1
ATOM 741 C CA . SER A 1 92 ? 5.129 -33.219 -23.781 1 59.47 92 SER A CA 1
ATOM 742 C C . SER A 1 92 ? 4.57 -31.969 -23.062 1 59.47 92 SER A C 1
ATOM 744 O O . SER A 1 92 ? 5.324 -31.203 -22.469 1 59.47 92 SER A O 1
ATOM 746 N N . ARG A 1 93 ? 3.299 -31.844 -22.922 1 61.31 93 ARG A N 1
ATOM 747 C CA . ARG A 1 93 ? 2.691 -30.641 -22.359 1 61.31 93 ARG A CA 1
ATOM 748 C C . ARG A 1 93 ? 2.82 -30.625 -20.844 1 61.31 93 ARG A C 1
ATOM 750 O O . ARG A 1 93 ? 2.875 -29.547 -20.234 1 61.31 93 ARG A O 1
ATOM 757 N N . PHE A 1 94 ? 2.977 -31.812 -20.266 1 64 94 PHE A N 1
ATOM 758 C CA . PHE A 1 94 ? 2.938 -31.859 -18.812 1 64 94 PHE A CA 1
ATOM 759 C C . PHE A 1 94 ? 4.273 -32.344 -18.25 1 64 94 PHE A C 1
ATOM 761 O O . PHE A 1 94 ? 4.355 -32.719 -17.094 1 64 94 PHE A O 1
ATOM 768 N N . ASP A 1 95 ? 5.254 -32.156 -19.094 1 76.44 95 ASP A N 1
ATOM 769 C CA . ASP A 1 95 ? 6.57 -32.594 -18.641 1 76.44 95 ASP A CA 1
ATOM 770 C C . ASP A 1 95 ? 7.031 -31.766 -17.438 1 76.44 95 ASP A C 1
ATOM 772 O O . ASP A 1 95 ? 6.879 -30.531 -17.438 1 76.44 95 ASP A O 1
ATOM 776 N N . ASP A 1 96 ? 7.441 -32.531 -16.469 1 80.31 96 ASP A N 1
ATOM 777 C CA . ASP A 1 96 ? 7.922 -31.859 -15.266 1 80.31 96 ASP A CA 1
ATOM 778 C C . ASP A 1 96 ? 9.383 -31.453 -15.414 1 80.31 96 ASP A C 1
ATOM 780 O O . ASP A 1 96 ? 10.266 -32.281 -15.578 1 80.31 96 ASP A O 1
ATOM 784 N N . LYS A 1 97 ? 9.641 -30.234 -15.414 1 86 97 LYS A N 1
ATOM 785 C CA . LYS A 1 97 ? 10.992 -29.688 -15.484 1 86 97 LYS A CA 1
ATOM 786 C C . LYS A 1 97 ? 11.43 -29.125 -14.141 1 86 97 LYS A C 1
ATOM 788 O O . LYS A 1 97 ? 12.195 -28.156 -14.086 1 86 97 LYS A O 1
ATOM 793 N N . ASN A 1 98 ? 10.859 -29.609 -13.047 1 90 98 ASN A N 1
ATOM 794 C CA . ASN A 1 98 ? 11.156 -29.266 -11.664 1 90 98 ASN A CA 1
ATOM 795 C C . ASN A 1 98 ? 10.773 -27.812 -11.359 1 90 98 ASN A C 1
ATOM 797 O O . ASN A 1 98 ? 11.406 -27.156 -10.523 1 90 98 ASN A O 1
ATOM 801 N N . GLU A 1 99 ? 9.836 -27.312 -12.047 1 94.38 99 GLU A N 1
ATOM 802 C CA . GLU A 1 99 ? 9.406 -25.922 -11.867 1 94.38 99 GLU A CA 1
ATOM 803 C C . GLU A 1 99 ? 8.898 -25.688 -10.445 1 94.38 99 GLU A C 1
ATOM 805 O O . GLU A 1 99 ? 9.203 -24.656 -9.836 1 94.38 99 GLU A O 1
ATOM 810 N N . LEU A 1 100 ? 8.188 -26.672 -9.938 1 96.81 100 LEU A N 1
ATOM 811 C CA . LEU A 1 100 ? 7.621 -26.516 -8.602 1 96.81 100 LEU A CA 1
ATOM 812 C C . LEU A 1 100 ? 8.719 -26.375 -7.555 1 96.81 100 LEU A C 1
ATOM 814 O O . LEU A 1 100 ? 8.594 -25.594 -6.617 1 96.81 100 LEU A O 1
ATOM 818 N N . ARG A 1 101 ? 9.758 -27.172 -7.695 1 95.94 101 ARG A N 1
ATOM 819 C CA . ARG A 1 101 ? 10.883 -27.125 -6.77 1 95.94 101 ARG A CA 1
ATOM 820 C C . ARG A 1 101 ? 11.445 -25.703 -6.652 1 95.94 101 ARG A C 1
ATOM 822 O O . ARG A 1 101 ? 11.602 -25.188 -5.547 1 95.94 101 ARG A O 1
ATOM 829 N N . TYR A 1 102 ? 11.695 -25.109 -7.762 1 96.62 102 TYR A N 1
ATOM 830 C CA . TYR A 1 102 ? 12.305 -23.781 -7.773 1 96.62 102 TYR A CA 1
ATOM 831 C C . TYR A 1 102 ? 11.281 -22.719 -7.406 1 96.62 102 TYR A C 1
ATOM 833 O O . TYR A 1 102 ? 11.633 -21.688 -6.816 1 96.62 102 TYR A O 1
ATOM 841 N N . SER A 1 103 ? 9.992 -22.953 -7.746 1 98.06 103 SER A N 1
ATOM 842 C CA . SER A 1 103 ? 8.945 -22.047 -7.281 1 98.06 103 SER A CA 1
ATOM 843 C C . SER A 1 103 ? 8.883 -22.016 -5.758 1 98.06 103 SER A C 1
ATOM 845 O O . SER A 1 103 ? 8.766 -20.938 -5.164 1 98.06 103 SER A O 1
ATOM 847 N N . LEU A 1 104 ? 9.031 -23.156 -5.125 1 98.25 104 LEU A N 1
ATOM 848 C CA . LEU A 1 104 ? 9.008 -23.234 -3.668 1 98.25 104 LEU A CA 1
ATOM 849 C C . LEU A 1 104 ? 10.242 -22.562 -3.066 1 98.25 104 LEU A C 1
ATOM 851 O O . LEU A 1 104 ? 10.156 -21.922 -2.018 1 98.25 104 LEU A O 1
ATOM 855 N N . ARG A 1 105 ? 11.406 -22.766 -3.713 1 97.44 105 ARG A N 1
ATOM 856 C CA . ARG A 1 105 ? 12.609 -22.078 -3.252 1 97.44 105 ARG A CA 1
ATOM 857 C C . ARG A 1 105 ? 12.43 -20.562 -3.297 1 97.44 105 ARG A C 1
ATOM 859 O O . ARG A 1 105 ? 12.844 -19.859 -2.377 1 97.44 105 ARG A O 1
ATOM 866 N N . SER A 1 106 ? 11.828 -20.141 -4.41 1 98.12 106 SER A N 1
ATOM 867 C CA . SER A 1 106 ? 11.594 -18.703 -4.555 1 98.12 106 SER A CA 1
ATOM 868 C C . SER A 1 106 ? 10.625 -18.203 -3.496 1 98.12 106 SER A C 1
ATOM 870 O O . SER A 1 106 ? 10.766 -17.078 -3.004 1 98.12 106 SER A O 1
ATOM 872 N N . LEU A 1 107 ? 9.641 -18.969 -3.156 1 98.25 107 LEU A N 1
ATOM 873 C CA . LEU A 1 107 ? 8.672 -18.609 -2.129 1 98.25 107 LEU A CA 1
ATOM 874 C C . LEU A 1 107 ? 9.352 -18.453 -0.771 1 98.25 107 LEU A C 1
ATOM 876 O O . LEU A 1 107 ? 9.094 -17.484 -0.051 1 98.25 107 LEU A O 1
ATOM 880 N N . GLU A 1 108 ? 10.133 -19.406 -0.414 1 97.25 108 GLU A N 1
ATOM 881 C CA . GLU A 1 108 ? 10.852 -19.328 0.854 1 97.25 108 GLU A CA 1
ATOM 882 C C . GLU A 1 108 ? 11.758 -18.109 0.907 1 97.25 108 GLU A C 1
ATOM 884 O O . GLU A 1 108 ? 11.875 -17.453 1.949 1 97.25 108 GLU A O 1
ATOM 889 N N . LYS A 1 109 ? 12.328 -17.812 -0.19 1 96.56 109 LYS A N 1
ATOM 890 C CA . LYS A 1 109 ? 13.281 -16.703 -0.254 1 96.56 109 LYS A CA 1
ATOM 891 C C . LYS A 1 109 ? 12.562 -15.359 -0.192 1 96.56 109 LYS A C 1
ATOM 893 O O . LYS A 1 109 ? 13.016 -14.438 0.499 1 96.56 109 LYS A O 1
ATOM 898 N N . HIS A 1 110 ? 11.445 -15.211 -0.92 1 97.44 110 HIS A N 1
ATOM 899 C CA . HIS A 1 110 ? 10.883 -13.883 -1.154 1 97.44 110 HIS A CA 1
ATOM 900 C C . HIS A 1 110 ? 9.562 -13.711 -0.416 1 97.44 110 HIS A C 1
ATOM 902 O O . HIS A 1 110 ? 9.031 -12.602 -0.344 1 97.44 110 HIS A O 1
ATOM 908 N N . ALA A 1 111 ? 8.992 -14.727 0.137 1 97.44 111 ALA A N 1
ATOM 909 C CA . ALA A 1 111 ? 7.723 -14.672 0.856 1 97.44 111 ALA A CA 1
ATOM 910 C C . ALA A 1 111 ? 7.719 -15.633 2.043 1 97.44 111 ALA A C 1
ATOM 912 O O . ALA A 1 111 ? 6.812 -16.453 2.182 1 97.44 111 ALA A O 1
ATOM 913 N N . ALA A 1 112 ? 8.617 -15.43 2.865 1 95 112 ALA A N 1
ATOM 914 C CA . ALA A 1 112 ? 8.805 -16.328 4 1 95 112 ALA A CA 1
ATOM 915 C C . ALA A 1 112 ? 7.656 -16.188 5 1 95 112 ALA A C 1
ATOM 917 O O . ALA A 1 112 ? 7.484 -17.031 5.879 1 95 112 ALA A O 1
ATOM 918 N N . TRP A 1 113 ? 6.805 -15.156 4.844 1 93.69 113 TRP A N 1
ATOM 919 C CA . TRP A 1 113 ? 5.691 -14.898 5.75 1 93.69 113 TRP A CA 1
ATOM 920 C C . TRP A 1 113 ? 4.543 -15.867 5.492 1 93.69 113 TRP A C 1
ATOM 922 O O . TRP A 1 113 ? 3.615 -15.969 6.297 1 93.69 113 TRP A O 1
ATOM 932 N N . ILE A 1 114 ? 4.551 -16.609 4.438 1 97.12 114 ILE A N 1
ATOM 933 C CA . ILE A 1 114 ? 3.525 -17.609 4.141 1 97.12 114 ILE A CA 1
ATOM 934 C C . ILE A 1 114 ? 3.453 -18.625 5.281 1 97.12 114 ILE A C 1
ATOM 936 O O . ILE A 1 114 ? 4.48 -19.141 5.727 1 97.12 114 ILE A O 1
ATOM 940 N N . ARG A 1 115 ? 2.266 -18.875 5.73 1 96.44 115 ARG A N 1
ATOM 941 C CA . ARG A 1 115 ? 2.08 -19.734 6.895 1 96.44 115 ARG A CA 1
ATOM 942 C C . ARG A 1 115 ? 2.264 -21.203 6.523 1 96.44 115 ARG A C 1
ATOM 944 O O . ARG A 1 115 ? 2.973 -21.938 7.215 1 96.44 115 ARG A O 1
ATOM 951 N N . HIS A 1 116 ? 1.608 -21.641 5.473 1 97.81 116 HIS A N 1
ATOM 952 C CA . HIS A 1 116 ? 1.556 -23.047 5.078 1 97.81 116 HIS A CA 1
ATOM 953 C C . HIS A 1 116 ? 1.431 -23.188 3.564 1 97.81 116 HIS A C 1
ATOM 955 O O . HIS A 1 116 ? 0.833 -22.344 2.904 1 97.81 116 HIS A O 1
ATOM 961 N N . VAL A 1 117 ? 2.047 -24.25 3.029 1 98.56 117 VAL A N 1
ATOM 962 C CA . VAL A 1 117 ? 1.973 -24.516 1.596 1 98.56 117 VAL A CA 1
ATOM 963 C C . VAL A 1 117 ? 1.184 -25.797 1.344 1 98.56 117 VAL A C 1
ATOM 965 O O . VAL A 1 117 ? 1.487 -26.844 1.92 1 98.56 117 VAL A O 1
ATOM 968 N N . TYR A 1 118 ? 0.181 -25.719 0.531 1 98.56 118 TYR A N 1
ATOM 969 C CA . TYR A 1 118 ? -0.587 -26.875 0.079 1 98.56 118 TYR A CA 1
ATOM 970 C C . TYR A 1 118 ? -0.303 -27.172 -1.387 1 98.56 118 TYR A C 1
ATOM 972 O O . TYR A 1 118 ? -0.362 -26.281 -2.234 1 98.56 118 TYR A O 1
ATOM 980 N N . ILE A 1 119 ? -0.01 -28.375 -1.69 1 98.12 119 ILE A N 1
ATOM 981 C CA . ILE A 1 119 ? 0.23 -28.812 -3.062 1 98.12 119 ILE A CA 1
ATOM 982 C C . ILE A 1 119 ? -0.875 -29.766 -3.5 1 98.12 119 ILE A C 1
ATOM 984 O O . ILE A 1 119 ? -0.961 -30.891 -3.006 1 98.12 119 ILE A O 1
ATOM 988 N N . VAL A 1 120 ? -1.668 -29.344 -4.426 1 98 120 VAL A N 1
ATOM 989 C CA . VAL A 1 120 ? -2.793 -30.125 -4.918 1 98 120 VAL A CA 1
ATOM 990 C C . VAL A 1 120 ? -2.352 -30.969 -6.109 1 98 120 VAL A C 1
ATOM 992 O O . VAL A 1 120 ? -1.845 -30.438 -7.102 1 98 120 VAL A O 1
ATOM 995 N N . THR A 1 121 ? -2.549 -32.25 -6.023 1 95.88 121 THR A N 1
ATOM 996 C CA . THR A 1 121 ? -2.113 -33.188 -7.066 1 95.88 121 THR A CA 1
ATOM 997 C C . THR A 1 121 ? -3.209 -34.188 -7.387 1 95.88 121 THR A C 1
ATOM 999 O O . THR A 1 121 ? -4.289 -34.156 -6.797 1 95.88 121 THR A O 1
ATOM 1002 N N . ASN A 1 122 ? -2.996 -35.031 -8.391 1 92.75 122 ASN A N 1
ATOM 1003 C CA . ASN A 1 122 ? -3.896 -36.125 -8.711 1 92.75 122 ASN A CA 1
ATOM 1004 C C . ASN A 1 122 ? -3.557 -37.375 -7.914 1 92.75 122 ASN A C 1
ATOM 1006 O O . ASN A 1 122 ? -4 -38.469 -8.258 1 92.75 122 ASN A O 1
ATOM 1010 N N . GLY A 1 123 ? -2.758 -37.188 -6.879 1 91.81 123 GLY A N 1
ATOM 1011 C CA . GLY A 1 123 ? -2.293 -38.312 -6.055 1 91.81 123 GLY A CA 1
ATOM 1012 C C . GLY A 1 123 ? -0.79 -38.5 -6.109 1 91.81 123 GLY A C 1
ATOM 1013 O O . GLY A 1 123 ? -0.225 -39.25 -5.301 1 91.81 123 GLY A O 1
ATOM 1014 N N . GLN A 1 124 ? -0.184 -37.781 -6.984 1 92.19 124 GLN A N 1
ATOM 1015 C CA . GLN A 1 124 ? 1.266 -37.875 -7.137 1 92.19 124 GLN A CA 1
ATOM 1016 C C . GLN A 1 124 ? 1.976 -37.094 -6.027 1 92.19 124 GLN A C 1
ATOM 1018 O O . GLN A 1 124 ? 1.415 -36.156 -5.465 1 92.19 124 GLN A O 1
ATOM 1023 N N . ILE A 1 125 ? 3.129 -37.5 -5.695 1 92.62 125 ILE A N 1
ATOM 1024 C CA . ILE A 1 125 ? 4.004 -36.812 -4.758 1 92.62 125 ILE A CA 1
ATOM 1025 C C . ILE A 1 125 ? 5.355 -36.531 -5.414 1 92.62 125 ILE A C 1
ATOM 1027 O O . ILE A 1 125 ? 6 -37.438 -5.93 1 92.62 125 ILE A O 1
ATOM 1031 N N . PRO A 1 126 ? 5.75 -35.312 -5.441 1 91.62 126 PRO A N 1
ATOM 1032 C CA . PRO A 1 126 ? 7.09 -35.031 -5.973 1 91.62 126 PRO A CA 1
ATOM 1033 C C . PRO A 1 126 ? 8.18 -35.812 -5.238 1 91.62 126 PRO A C 1
ATOM 1035 O O . PRO A 1 126 ? 8.18 -35.875 -4.004 1 91.62 126 PRO A O 1
ATOM 1038 N N . SER A 1 127 ? 9.117 -36.406 -5.906 1 89.25 127 SER A N 1
ATOM 1039 C CA . SER A 1 127 ? 10.117 -37.281 -5.344 1 89.25 127 SER A CA 1
ATOM 1040 C C . SER A 1 127 ? 11.07 -36.531 -4.414 1 89.25 127 SER A C 1
ATOM 1042 O O . SER A 1 127 ? 11.609 -37.125 -3.469 1 89.25 127 SER A O 1
ATOM 1044 N N . TRP A 1 128 ? 11.227 -35.312 -4.637 1 91.81 128 TRP A N 1
ATOM 1045 C CA . TRP A 1 128 ? 12.203 -34.5 -3.893 1 91.81 128 TRP A CA 1
ATOM 1046 C C . TRP A 1 128 ? 11.555 -33.844 -2.686 1 91.81 128 TRP A C 1
ATOM 1048 O O . TRP A 1 128 ? 12.242 -33.219 -1.866 1 91.81 128 TRP A O 1
ATOM 1058 N N . LEU A 1 129 ? 10.242 -33.906 -2.49 1 94.44 129 LEU A N 1
ATOM 1059 C CA . LEU A 1 129 ? 9.508 -33.188 -1.466 1 94.44 129 LEU A CA 1
ATOM 1060 C C . LEU A 1 129 ? 9.664 -33.844 -0.102 1 94.44 129 LEU A C 1
ATOM 1062 O O . LEU A 1 129 ? 9.555 -35.062 0.013 1 94.44 129 LEU A O 1
ATOM 1066 N N . ASP A 1 130 ? 9.938 -33.031 0.913 1 93.06 130 ASP A N 1
ATOM 1067 C CA . ASP A 1 130 ? 10.016 -33.531 2.285 1 93.06 130 ASP A CA 1
ATOM 1068 C C . ASP A 1 130 ? 8.648 -33.5 2.955 1 93.06 130 ASP A C 1
ATOM 1070 O O . ASP A 1 130 ? 8.195 -32.469 3.436 1 93.06 130 ASP A O 1
ATOM 1074 N N . LEU A 1 131 ? 8.086 -34.594 3.094 1 90.75 131 LEU A N 1
ATOM 1075 C CA . LEU A 1 131 ? 6.738 -34.688 3.635 1 90.75 131 LEU A CA 1
ATOM 1076 C C . LEU A 1 131 ? 6.746 -34.531 5.148 1 90.75 131 LEU A C 1
ATOM 1078 O O . LEU A 1 131 ? 5.691 -34.344 5.762 1 90.75 131 LEU A O 1
ATOM 1082 N N . SER A 1 132 ? 7.883 -34.562 5.773 1 87.75 132 SER A N 1
ATOM 1083 C CA . SER A 1 132 ? 7.973 -34.406 7.223 1 87.75 132 SER A CA 1
ATOM 1084 C C . SER A 1 132 ? 7.984 -32.938 7.621 1 87.75 132 SER A C 1
ATOM 1086 O O . SER A 1 132 ? 7.805 -32.594 8.797 1 87.75 132 SER A O 1
ATOM 1088 N N . TYR A 1 133 ? 8.234 -32.125 6.602 1 92.69 133 TYR A N 1
ATOM 1089 C CA . TYR A 1 133 ? 8.219 -30.703 6.883 1 92.69 133 TYR A CA 1
ATOM 1090 C C . TYR A 1 133 ? 6.82 -30.234 7.27 1 92.69 133 TYR A C 1
ATOM 1092 O O . TYR A 1 133 ? 5.871 -30.422 6.504 1 92.69 133 TYR A O 1
ATOM 1100 N N . GLU A 1 134 ? 6.617 -29.594 8.383 1 93 134 GLU A N 1
ATOM 1101 C CA . GLU A 1 134 ? 5.32 -29.297 8.984 1 93 134 GLU A CA 1
ATOM 1102 C C . GLU A 1 134 ? 4.57 -28.234 8.172 1 93 134 GLU A C 1
ATOM 1104 O O . GLU A 1 134 ? 3.346 -28.141 8.258 1 93 134 GLU A O 1
ATOM 1109 N N . ARG A 1 135 ? 5.219 -27.484 7.324 1 96.31 135 ARG A N 1
ATOM 1110 C CA . ARG A 1 135 ? 4.566 -26.375 6.645 1 96.31 135 ARG A CA 1
ATOM 1111 C C . ARG A 1 135 ? 4.156 -26.766 5.227 1 96.31 135 ARG A C 1
ATOM 1113 O O . ARG A 1 135 ? 3.809 -25.906 4.418 1 96.31 135 ARG A O 1
ATOM 1120 N N . VAL A 1 136 ? 4.223 -28.016 4.918 1 96.81 136 VAL A N 1
ATOM 1121 C CA . VAL A 1 136 ? 3.797 -28.422 3.584 1 96.81 136 VAL A CA 1
ATOM 1122 C C . VAL A 1 136 ? 2.846 -29.625 3.689 1 96.81 136 VAL A C 1
ATOM 1124 O O . VAL A 1 136 ? 3.051 -30.516 4.516 1 96.81 136 VAL A O 1
ATOM 1127 N N . THR A 1 137 ? 1.805 -29.578 2.953 1 96.25 137 THR A N 1
ATOM 1128 C CA . THR A 1 137 ? 0.841 -30.672 2.887 1 96.25 137 THR A CA 1
ATOM 1129 C C . THR A 1 137 ? 0.468 -30.984 1.438 1 96.25 137 THR A C 1
ATOM 1131 O O . THR A 1 137 ? 0.182 -30.062 0.661 1 96.25 137 THR A O 1
ATOM 1134 N N . VAL A 1 138 ? 0.565 -32.219 1.025 1 95.69 138 VAL A N 1
ATOM 1135 C CA . VAL A 1 138 ? 0.089 -32.656 -0.285 1 95.69 138 VAL A CA 1
ATOM 1136 C C . VAL A 1 138 ? -1.379 -33.062 -0.191 1 95.69 138 VAL A C 1
ATOM 1138 O O . VAL A 1 138 ? -1.753 -33.844 0.677 1 95.69 138 VAL A O 1
ATOM 1141 N N . VAL A 1 139 ? -2.197 -32.5 -1.052 1 96.44 139 VAL A N 1
ATOM 1142 C CA . VAL A 1 139 ? -3.635 -32.75 -1.022 1 96.44 139 VAL A CA 1
ATOM 1143 C C . VAL A 1 139 ? -4.086 -33.344 -2.359 1 96.44 139 VAL A C 1
ATOM 1145 O O . VAL A 1 139 ? -4.004 -32.688 -3.395 1 96.44 139 VAL A O 1
ATOM 1148 N N . PRO A 1 140 ? -4.57 -34.562 -2.379 1 95.25 140 PRO A N 1
ATOM 1149 C CA . PRO A 1 140 ? -5.047 -35.156 -3.635 1 95.25 140 PRO A CA 1
ATOM 1150 C C . PRO A 1 140 ? -6.418 -34.625 -4.051 1 95.25 140 PRO A C 1
ATOM 1152 O O . PRO A 1 140 ? -7.18 -34.156 -3.205 1 95.25 140 PRO A O 1
ATOM 1155 N N . HIS A 1 141 ? -6.754 -34.719 -5.301 1 95.44 141 HIS A N 1
ATOM 1156 C CA . HIS A 1 141 ? -8.047 -34.312 -5.832 1 95.44 141 HIS A CA 1
ATOM 1157 C C . HIS A 1 141 ? -9.188 -35.031 -5.113 1 95.44 141 HIS A C 1
ATOM 1159 O O . HIS A 1 141 ? -10.242 -34.438 -4.871 1 95.44 141 HIS A O 1
ATOM 1165 N N . GLU A 1 142 ? -8.953 -36.188 -4.773 1 92.69 142 GLU A N 1
ATOM 1166 C CA . GLU A 1 142 ? -9.977 -37.062 -4.199 1 92.69 142 GLU A CA 1
ATOM 1167 C C . GLU A 1 142 ? -10.516 -36.5 -2.891 1 92.69 142 GLU A C 1
ATOM 1169 O O . GLU A 1 142 ? -11.688 -36.688 -2.551 1 92.69 142 GLU A O 1
ATOM 1174 N N . VAL A 1 143 ? -9.672 -35.812 -2.219 1 92.25 143 VAL A N 1
ATOM 1175 C CA . VAL A 1 143 ? -10.047 -35.25 -0.93 1 92.25 143 VAL A CA 1
ATOM 1176 C C . VAL A 1 143 ? -10.844 -33.969 -1.147 1 92.25 143 VAL A C 1
ATOM 1178 O O . VAL A 1 143 ? -11.648 -33.562 -0.295 1 92.25 143 VAL A O 1
ATOM 1181 N N . LEU A 1 144 ? -10.727 -33.344 -2.293 1 95.88 144 LEU A N 1
ATOM 1182 C CA . LEU A 1 144 ? -11.25 -32 -2.49 1 95.88 144 LEU A CA 1
ATOM 1183 C C . LEU A 1 144 ? -12.516 -32.031 -3.336 1 95.88 144 LEU A C 1
ATOM 1185 O O . LEU A 1 144 ? -13.438 -31.234 -3.105 1 95.88 144 LEU A O 1
ATOM 1189 N N . ALA A 1 145 ? -12.57 -32.875 -4.32 1 95.19 145 ALA A N 1
ATOM 1190 C CA . ALA A 1 145 ? -13.711 -32.938 -5.234 1 95.19 145 ALA A CA 1
ATOM 1191 C C . ALA A 1 145 ? -15.008 -33.25 -4.492 1 95.19 145 ALA A C 1
ATOM 1193 O O . ALA A 1 145 ? -15.102 -34.25 -3.801 1 95.19 145 ALA A O 1
ATOM 1194 N N . PRO A 1 146 ? -15.992 -32.438 -4.676 1 92.88 146 PRO A N 1
ATOM 1195 C CA . PRO A 1 146 ? -17.25 -32.656 -3.951 1 92.88 146 PRO A CA 1
ATOM 1196 C C . PRO A 1 146 ? -17.984 -33.906 -4.449 1 92.88 146 PRO A C 1
ATOM 1198 O O . PRO A 1 146 ? -18.703 -34.562 -3.68 1 92.88 146 PRO A O 1
ATOM 1201 N N . ASP A 1 147 ? -17.844 -34.188 -5.77 1 92.38 147 ASP A N 1
ATOM 1202 C CA . ASP A 1 147 ? -18.5 -35.312 -6.418 1 92.38 147 ASP A CA 1
ATOM 1203 C C . ASP A 1 147 ? -17.484 -36.281 -7.027 1 92.38 147 ASP A C 1
ATOM 1205 O O . ASP A 1 147 ? -16.656 -35.875 -7.848 1 92.38 147 ASP A O 1
ATOM 1209 N N . PRO A 1 148 ? -17.594 -37.469 -6.648 1 91.62 148 PRO A N 1
ATOM 1210 C CA . PRO A 1 148 ? -16.641 -38.469 -7.184 1 91.62 148 PRO A CA 1
ATOM 1211 C C . PRO A 1 148 ? -16.703 -38.562 -8.703 1 91.62 148 PRO A C 1
ATOM 1213 O O . PRO A 1 148 ? -15.719 -38.969 -9.336 1 91.62 148 PRO A O 1
ATOM 1216 N N . ASP A 1 149 ? -17.781 -38.188 -9.211 1 91.75 149 ASP A N 1
ATOM 1217 C CA . ASP A 1 149 ? -17.953 -38.281 -10.656 1 91.75 149 ASP A CA 1
ATOM 1218 C C . ASP A 1 149 ? -17.078 -37.25 -11.391 1 91.75 149 ASP A C 1
ATOM 1220 O O . ASP A 1 149 ? -16.875 -37.375 -12.602 1 91.75 149 ASP A O 1
ATOM 1224 N N . GLN A 1 150 ? -16.578 -36.406 -10.703 1 93.81 150 GLN A N 1
ATOM 1225 C CA . GLN A 1 150 ? -15.734 -35.375 -11.281 1 93.81 150 GLN A CA 1
ATOM 1226 C C . GLN A 1 150 ? -14.32 -35.875 -11.547 1 93.81 150 GLN A C 1
ATOM 1228 O O . GLN A 1 150 ? -13.555 -35.25 -12.289 1 93.81 150 GLN A O 1
ATOM 1233 N N . LEU A 1 151 ? -14.023 -37.062 -10.992 1 93.19 151 LEU A N 1
ATOM 1234 C CA . LEU A 1 151 ? -12.664 -37.594 -11.086 1 93.19 151 LEU A CA 1
ATOM 1235 C C . LEU A 1 151 ? -12.625 -38.844 -11.953 1 93.19 151 LEU A C 1
ATOM 1237 O O . LEU A 1 151 ? -13.617 -39.562 -12.055 1 93.19 151 LEU A O 1
ATOM 1241 N N . PRO A 1 152 ? -11.586 -39.156 -12.578 1 92.44 152 PRO A N 1
ATOM 1242 C CA . PRO A 1 152 ? -10.398 -38.281 -12.656 1 92.44 152 PRO A CA 1
ATOM 1243 C C . PRO A 1 152 ? -10.586 -37.125 -13.617 1 92.44 152 PRO A C 1
ATOM 1245 O O . PRO A 1 152 ? -11.406 -37.188 -14.531 1 92.44 152 PRO A O 1
ATOM 1248 N N . THR A 1 153 ? -9.953 -36 -13.305 1 94.25 153 THR A N 1
ATOM 1249 C CA . THR A 1 153 ? -9.938 -34.844 -14.219 1 94.25 153 THR A CA 1
ATOM 1250 C C . THR A 1 153 ? -8.5 -34.438 -14.523 1 94.25 153 THR A C 1
ATOM 1252 O O . THR A 1 153 ? -7.625 -34.5 -13.656 1 94.25 153 THR A O 1
ATOM 1255 N N . PHE A 1 154 ? -8.305 -34.062 -15.758 1 91.38 154 PHE A N 1
ATOM 1256 C CA . PHE A 1 154 ? -7.004 -33.594 -16.219 1 91.38 154 PHE A CA 1
ATOM 1257 C C . PHE A 1 154 ? -7.082 -32.156 -16.656 1 91.38 154 PHE A C 1
ATOM 1259 O O . PHE A 1 154 ? -6.191 -31.656 -17.359 1 91.38 154 PHE A O 1
ATOM 1266 N N . SER A 1 155 ? -8.164 -31.5 -16.25 1 91.94 155 SER A N 1
ATOM 1267 C CA . SER A 1 155 ? -8.406 -30.094 -16.594 1 91.94 155 SER A CA 1
ATOM 1268 C C . SER A 1 155 ? -8.039 -29.188 -15.43 1 91.94 155 SER A C 1
ATOM 1270 O O . SER A 1 155 ? -8.586 -29.328 -14.328 1 91.94 155 SER A O 1
ATOM 1272 N N . SER A 1 156 ? -7.148 -28.25 -15.656 1 92.06 156 SER A N 1
ATOM 1273 C CA . SER A 1 156 ? -6.781 -27.281 -14.625 1 92.06 156 SER A CA 1
ATOM 1274 C C . SER A 1 156 ? -7.977 -26.438 -14.211 1 92.06 156 SER A C 1
ATOM 1276 O O . SER A 1 156 ? -8.133 -26.109 -13.031 1 92.06 156 SER A O 1
ATOM 1278 N N . SER A 1 157 ? -8.836 -26.109 -15.18 1 94.88 157 SER A N 1
ATOM 1279 C CA . SER A 1 157 ? -10.016 -25.312 -14.891 1 94.88 157 SER A CA 1
ATOM 1280 C C . SER A 1 157 ? -10.953 -26.031 -13.93 1 94.88 157 SER A C 1
ATOM 1282 O O . SER A 1 157 ? -11.555 -25.406 -13.055 1 94.88 157 SER A O 1
ATOM 1284 N N . ALA A 1 158 ? -11.086 -27.328 -14.148 1 96.44 158 ALA A N 1
ATOM 1285 C CA . ALA A 1 158 ? -11.938 -28.125 -13.266 1 96.4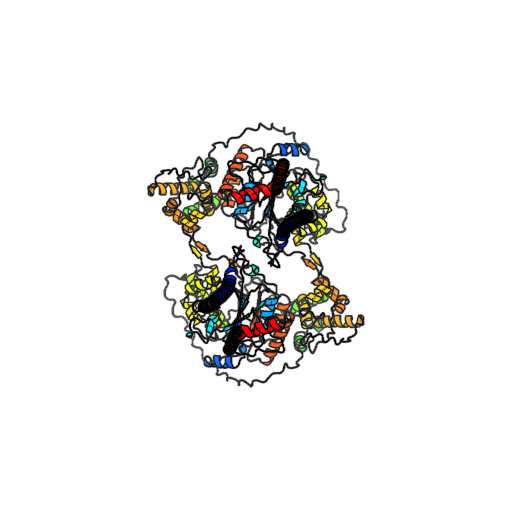4 158 ALA A CA 1
ATOM 1286 C C . ALA A 1 158 ? -11.359 -28.188 -11.852 1 96.44 158 ALA A C 1
ATOM 1288 O O . ALA A 1 158 ? -12.086 -28.031 -10.875 1 96.44 158 ALA A O 1
ATOM 1289 N N . ILE A 1 159 ? -10.086 -28.375 -11.766 1 96.81 159 ILE A N 1
ATOM 1290 C CA . ILE A 1 159 ? -9.406 -28.516 -10.484 1 96.81 159 ILE A CA 1
ATOM 1291 C C . ILE A 1 159 ? -9.555 -27.219 -9.68 1 96.81 159 ILE A C 1
ATOM 1293 O O . ILE A 1 159 ? -9.75 -27.25 -8.461 1 96.81 159 ILE A O 1
ATOM 1297 N N . GLU A 1 160 ? -9.508 -26.062 -10.312 1 97.38 160 GLU A N 1
ATOM 1298 C CA . GLU A 1 160 ? -9.547 -24.766 -9.656 1 97.38 160 GLU A CA 1
ATOM 1299 C C . GLU A 1 160 ? -10.898 -24.516 -9 1 97.38 160 GLU A C 1
ATOM 1301 O O . GLU A 1 160 ? -11.016 -23.656 -8.117 1 97.38 160 GLU A O 1
ATOM 1306 N N . THR A 1 161 ? -11.914 -25.234 -9.375 1 96.81 161 THR A N 1
ATOM 1307 C CA . THR A 1 161 ? -13.258 -25.016 -8.859 1 96.81 161 THR A CA 1
ATOM 1308 C C . THR A 1 161 ? -13.383 -25.531 -7.43 1 96.81 161 THR A C 1
ATOM 1310 O O . THR A 1 161 ? -14.336 -25.188 -6.727 1 96.81 161 THR A O 1
ATOM 1313 N N . PHE A 1 162 ? -12.43 -26.344 -6.965 1 96.56 162 PHE A N 1
ATOM 1314 C CA . PHE A 1 162 ? -12.641 -26.891 -5.629 1 96.56 162 PHE A CA 1
ATOM 1315 C C . PHE A 1 162 ? -11.398 -26.703 -4.766 1 96.56 162 PHE A C 1
ATOM 1317 O O . PHE A 1 162 ? -11.219 -27.406 -3.77 1 96.56 162 PHE A O 1
ATOM 1324 N N . LEU A 1 163 ? -10.484 -25.781 -5.105 1 97.75 163 LEU A N 1
ATOM 1325 C CA . LEU A 1 163 ? -9.273 -25.5 -4.34 1 97.75 163 LEU A CA 1
ATOM 1326 C C . LEU A 1 163 ? -9.609 -24.922 -2.969 1 97.75 163 LEU A C 1
ATOM 1328 O O . LEU A 1 163 ? -8.891 -25.156 -1.997 1 97.75 163 LEU A O 1
ATOM 1332 N N . HIS A 1 164 ? -10.703 -24.172 -2.854 1 97.75 164 HIS A N 1
ATOM 1333 C CA . HIS A 1 164 ? -11.07 -23.469 -1.626 1 97.75 164 HIS A CA 1
ATOM 1334 C C . HIS A 1 164 ? -11.523 -24.453 -0.551 1 97.75 164 HIS A C 1
ATOM 1336 O O . HIS A 1 164 ? -11.656 -24.094 0.618 1 97.75 164 HIS A O 1
ATOM 1342 N N . ARG A 1 165 ? -11.633 -25.734 -0.92 1 97.5 165 ARG A N 1
ATOM 1343 C CA . ARG A 1 165 ? -12.172 -26.734 -0.007 1 97.5 165 ARG A CA 1
ATOM 1344 C C . ARG A 1 165 ? -11.055 -27.438 0.759 1 97.5 165 ARG A C 1
ATOM 1346 O O . ARG A 1 165 ? -11.305 -28.375 1.514 1 97.5 165 ARG A O 1
ATOM 1353 N N . ILE A 1 166 ? -9.82 -27.031 0.544 1 98.06 166 ILE A N 1
ATOM 1354 C CA . ILE A 1 166 ? -8.703 -27.609 1.277 1 98.06 166 ILE A CA 1
ATOM 1355 C C . ILE A 1 166 ? -8.938 -27.469 2.779 1 98.06 166 ILE A C 1
ATOM 1357 O O . ILE A 1 166 ? -9.211 -26.359 3.271 1 98.06 166 ILE A O 1
ATOM 1361 N N . PRO A 1 167 ? -8.789 -28.578 3.486 1 95.19 167 PRO A N 1
ATOM 1362 C CA . PRO A 1 167 ? -9 -28.5 4.934 1 95.19 167 PRO A CA 1
ATOM 1363 C C . PRO A 1 167 ? -7.973 -27.609 5.629 1 95.19 167 PRO A C 1
ATOM 1365 O O . PRO A 1 167 ? -6.793 -27.625 5.277 1 95.19 167 PRO A O 1
ATOM 1368 N N . LYS A 1 168 ? -8.367 -26.766 6.574 1 94.94 168 LYS A N 1
ATOM 1369 C CA . LYS A 1 168 ? -7.543 -25.922 7.426 1 94.94 168 LYS A CA 1
ATOM 1370 C C . LYS A 1 168 ? -6.941 -24.766 6.633 1 94.94 168 LYS A C 1
ATOM 1372 O O . LYS A 1 168 ? -6.059 -24.062 7.125 1 94.94 168 LYS A O 1
ATOM 1377 N N . LEU A 1 169 ? -7.375 -24.656 5.406 1 97.5 169 LEU A N 1
ATOM 1378 C CA . LEU A 1 169 ? -6.898 -23.562 4.566 1 97.5 169 LEU A CA 1
ATOM 1379 C C . LEU A 1 169 ? -7.301 -22.219 5.156 1 97.5 169 LEU A C 1
ATOM 1381 O O . LEU A 1 169 ? -8.406 -22.078 5.688 1 97.5 169 LEU A O 1
ATOM 1385 N N . SER A 1 170 ? -6.418 -21.266 5.137 1 96.56 170 SER A N 1
ATOM 1386 C CA . SER A 1 170 ? -6.723 -19.922 5.605 1 96.56 170 SER A CA 1
ATOM 1387 C C . SER A 1 170 ? -7.844 -19.281 4.785 1 96.56 170 SER A C 1
ATOM 1389 O O . SER A 1 170 ? -8.109 -19.719 3.66 1 96.56 170 SER A O 1
ATOM 1391 N N . LYS A 1 171 ? -8.508 -18.328 5.336 1 96.06 171 LYS A N 1
ATOM 1392 C CA . LYS A 1 171 ? -9.602 -17.656 4.645 1 96.06 171 LYS A CA 1
ATOM 1393 C C . LYS A 1 171 ? -9.125 -17.062 3.322 1 96.06 171 LYS A C 1
ATOM 1395 O O . LYS A 1 171 ? -9.781 -17.234 2.291 1 96.06 171 LYS A O 1
ATOM 1400 N N . ARG A 1 172 ? -7.988 -16.375 3.439 1 96.62 172 ARG A N 1
ATOM 1401 C CA . ARG A 1 172 ? -7.332 -15.891 2.232 1 96.62 172 ARG A CA 1
ATOM 1402 C C . ARG A 1 172 ? -6.082 -16.703 1.922 1 96.62 172 ARG A C 1
ATOM 1404 O O . ARG A 1 172 ? -5.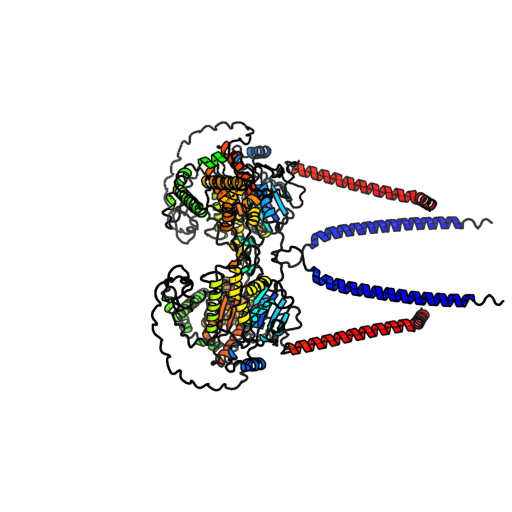289 -17 2.818 1 96.62 172 ARG A O 1
ATOM 1411 N N . PHE A 1 173 ? -5.984 -17.078 0.665 1 98.25 173 PHE A N 1
ATOM 1412 C CA . PHE A 1 173 ? -4.809 -17.859 0.296 1 98.25 173 PHE A CA 1
ATOM 1413 C C . PHE A 1 173 ? -4.273 -17.422 -1.061 1 98.25 173 PHE A C 1
ATOM 1415 O O . PHE A 1 173 ? -5.016 -16.875 -1.879 1 98.25 173 PHE A O 1
ATOM 1422 N N . LEU A 1 174 ? -3.002 -17.547 -1.185 1 98.5 174 LEU A N 1
ATOM 1423 C CA . LEU A 1 174 ? -2.309 -17.234 -2.428 1 98.5 174 LEU A CA 1
ATOM 1424 C C . LEU A 1 174 ? -2.236 -18.453 -3.342 1 98.5 174 LEU A C 1
ATOM 1426 O O . LEU A 1 174 ? -1.578 -19.438 -3.014 1 98.5 174 LEU A O 1
ATOM 1430 N N . TYR A 1 175 ? -2.926 -18.406 -4.484 1 98.5 175 TYR A N 1
ATOM 1431 C CA . TYR A 1 175 ? -2.924 -19.5 -5.449 1 98.5 175 TYR A CA 1
ATOM 1432 C C . TYR A 1 175 ? -1.851 -19.297 -6.512 1 98.5 175 TYR A C 1
ATOM 1434 O O . TYR A 1 175 ? -1.837 -18.266 -7.191 1 98.5 175 TYR A O 1
ATOM 1442 N N . LEU A 1 176 ? -0.968 -20.25 -6.668 1 97.75 176 LEU A N 1
ATOM 1443 C CA . LEU A 1 176 ? 0.127 -20.203 -7.629 1 97.75 176 LEU A CA 1
ATOM 1444 C C . LEU A 1 176 ? 0.163 -21.469 -8.484 1 97.75 176 LEU A C 1
ATOM 1446 O O . LEU A 1 176 ? -0.074 -22.562 -7.98 1 97.75 176 LEU A O 1
ATOM 1450 N N . ASN A 1 177 ? 0.387 -21.234 -9.734 1 94.94 177 ASN A N 1
ATOM 1451 C CA . ASN A 1 177 ? 0.775 -22.375 -10.562 1 94.94 177 ASN A CA 1
ATOM 1452 C C . ASN A 1 177 ? 2.242 -22.734 -10.359 1 94.94 177 ASN A C 1
ATOM 1454 O O . ASN A 1 177 ? 3.029 -21.922 -9.883 1 94.94 177 ASN A O 1
ATOM 1458 N N . ASP A 1 178 ? 2.617 -23.891 -10.711 1 94 178 ASP A N 1
ATOM 1459 C CA . ASP A 1 178 ? 3.975 -24.375 -10.469 1 94 178 ASP A CA 1
ATOM 1460 C C . ASP A 1 178 ? 4.973 -23.672 -11.383 1 94 178 ASP A C 1
ATOM 1462 O O . ASP A 1 178 ? 6.18 -23.703 -11.133 1 94 178 ASP A O 1
ATOM 1466 N N . ASP A 1 179 ? 4.504 -23.062 -12.477 1 93.94 179 ASP A N 1
ATOM 1467 C CA . ASP A 1 179 ? 5.414 -22.406 -13.414 1 93.94 179 ASP A CA 1
ATOM 1468 C C . ASP A 1 179 ? 5.613 -20.938 -13.062 1 93.94 179 ASP A C 1
ATOM 1470 O O . ASP A 1 179 ? 6.145 -20.172 -13.867 1 93.94 179 ASP A O 1
ATOM 1474 N N . ILE A 1 180 ? 5.121 -20.547 -11.938 1 97.31 180 ILE A N 1
ATOM 1475 C CA . ILE A 1 180 ? 5.305 -19.188 -11.453 1 97.31 180 ILE A CA 1
ATOM 1476 C C . ILE A 1 180 ? 6.352 -19.156 -10.344 1 97.31 180 ILE A C 1
ATOM 1478 O O . ILE A 1 180 ? 6.297 -19.969 -9.414 1 97.31 180 ILE A O 1
ATOM 1482 N N . PHE A 1 181 ? 7.344 -18.281 -10.398 1 97.81 181 PHE A N 1
ATOM 1483 C CA . PHE A 1 181 ? 8.297 -18.078 -9.312 1 97.81 181 PHE A CA 1
ATOM 1484 C C . PHE A 1 181 ? 8.414 -16.594 -8.969 1 97.81 181 PHE A C 1
ATOM 1486 O O . PHE A 1 181 ? 8.109 -15.727 -9.797 1 97.81 181 PHE A O 1
ATOM 1493 N N . LEU A 1 182 ? 8.805 -16.328 -7.77 1 98.25 182 LEU A N 1
ATOM 1494 C CA . LEU A 1 182 ? 9 -14.953 -7.297 1 98.25 182 LEU A CA 1
ATOM 1495 C C . LEU A 1 182 ? 10.422 -14.484 -7.57 1 98.25 182 LEU A C 1
ATOM 1497 O O . LEU A 1 182 ? 11.383 -15.164 -7.199 1 98.25 182 LEU A O 1
ATOM 1501 N N . GLY A 1 183 ? 10.531 -13.328 -8.203 1 96.88 183 GLY A N 1
ATOM 1502 C CA . GLY A 1 183 ? 11.859 -12.82 -8.531 1 96.88 183 GLY A CA 1
ATOM 1503 C C . GLY A 1 183 ? 12.312 -11.695 -7.621 1 96.88 183 GLY A C 1
ATOM 1504 O O . GLY A 1 183 ? 13.461 -11.266 -7.688 1 96.88 183 GLY A O 1
ATOM 1505 N N . ALA A 1 184 ? 11.445 -11.219 -6.82 1 95.62 184 ALA A N 1
ATOM 1506 C CA . ALA A 1 184 ? 11.688 -10.141 -5.863 1 95.62 184 ALA A CA 1
ATOM 1507 C C . ALA A 1 184 ? 10.852 -10.336 -4.598 1 95.62 184 ALA A C 1
ATOM 1509 O O . ALA A 1 184 ? 9.898 -11.125 -4.59 1 95.62 184 ALA A O 1
ATOM 1510 N N . PRO A 1 185 ? 11.242 -9.664 -3.561 1 95.75 185 PRO A N 1
ATOM 1511 C CA . PRO A 1 185 ? 10.484 -9.836 -2.32 1 95.75 185 PRO A CA 1
ATOM 1512 C C . PRO A 1 185 ? 9.008 -9.484 -2.479 1 95.75 185 PRO A C 1
ATOM 1514 O O . PRO A 1 185 ? 8.672 -8.422 -3.004 1 95.75 185 PRO A O 1
ATOM 1517 N N . LEU A 1 186 ? 8.203 -10.414 -2.039 1 96.5 186 LEU A N 1
ATOM 1518 C CA . LEU A 1 186 ? 6.754 -10.227 -2.021 1 96.5 186 LEU A CA 1
ATOM 1519 C C . LEU A 1 186 ? 6.262 -9.93 -0.608 1 96.5 186 LEU A C 1
ATOM 1521 O O . LEU A 1 186 ? 6.551 -10.68 0.326 1 96.5 186 LEU A O 1
ATOM 1525 N N . TYR A 1 187 ? 5.559 -8.82 -0.509 1 93.5 187 TYR A N 1
ATOM 1526 C CA . TYR A 1 187 ? 4.98 -8.461 0.78 1 93.5 187 TYR A CA 1
ATOM 1527 C C . TYR A 1 187 ? 3.465 -8.633 0.766 1 93.5 187 TYR A C 1
ATOM 1529 O O . TYR A 1 187 ? 2.834 -8.547 -0.291 1 93.5 187 TYR A O 1
ATOM 1537 N N . PRO A 1 188 ? 2.863 -8.922 1.938 1 92.56 188 PRO A N 1
ATOM 1538 C CA . PRO A 1 188 ? 1.405 -9.039 1.989 1 92.56 188 PRO A CA 1
ATOM 1539 C C . PRO A 1 188 ? 0.694 -7.816 1.405 1 92.56 188 PRO A C 1
ATOM 1541 O O . PRO A 1 188 ? -0.359 -7.957 0.777 1 92.56 188 PRO A O 1
ATOM 1544 N N . GLU A 1 189 ? 1.299 -6.699 1.533 1 90.88 189 GLU A N 1
ATOM 1545 C CA . GLU A 1 189 ? 0.682 -5.465 1.058 1 90.88 189 GLU A CA 1
ATOM 1546 C C . GLU A 1 189 ? 0.651 -5.414 -0.467 1 90.88 189 GLU A C 1
ATOM 1548 O O . GLU A 1 189 ? -0.074 -4.609 -1.052 1 90.88 189 GLU A O 1
ATOM 1553 N N . ASP A 1 190 ? 1.466 -6.246 -1.09 1 93.12 190 ASP A N 1
ATOM 1554 C CA . ASP A 1 190 ? 1.43 -6.348 -2.545 1 93.12 190 ASP A CA 1
ATOM 1555 C C . ASP A 1 190 ? 0.169 -7.066 -3.016 1 93.12 190 ASP A C 1
ATOM 1557 O O . ASP A 1 190 ? -0.167 -7.035 -4.203 1 93.12 190 ASP A O 1
ATOM 1561 N N . LEU A 1 191 ? -0.482 -7.645 -2.023 1 94.75 191 LEU A N 1
ATOM 1562 C CA . LEU A 1 191 ? -1.649 -8.453 -2.357 1 94.75 191 LEU A CA 1
ATOM 1563 C C . LEU A 1 191 ? -2.932 -7.785 -1.868 1 94.75 191 LEU A C 1
ATOM 1565 O O . LEU A 1 191 ? -3.955 -7.82 -2.553 1 94.75 191 LEU A O 1
ATOM 1569 N N . TYR A 1 192 ? -2.836 -7.223 -0.7 1 93.12 192 TYR A N 1
ATOM 1570 C CA . TYR A 1 192 ? -4.012 -6.637 -0.067 1 93.12 192 TYR A CA 1
ATOM 1571 C C . TYR A 1 192 ? -3.613 -5.531 0.903 1 93.12 192 TYR A C 1
ATOM 1573 O O . TYR A 1 192 ? -2.635 -5.664 1.641 1 93.12 192 TYR A O 1
ATOM 1581 N N . THR A 1 193 ? -4.352 -4.488 0.854 1 90.25 193 THR A N 1
ATOM 1582 C CA . THR A 1 193 ? -4.281 -3.459 1.885 1 90.25 193 THR A CA 1
ATOM 1583 C C . THR A 1 193 ? -5.676 -3.088 2.377 1 90.25 193 THR A C 1
ATOM 1585 O O . THR A 1 193 ? -6.652 -3.203 1.633 1 90.25 193 THR A O 1
ATOM 1588 N N . GLU A 1 194 ? -5.777 -2.635 3.555 1 87.88 194 GLU A N 1
ATOM 1589 C CA . GLU A 1 194 ? -7.074 -2.209 4.074 1 87.88 194 GLU A CA 1
ATOM 1590 C C . GLU A 1 194 ? -7.559 -0.943 3.375 1 87.88 194 GLU A C 1
ATOM 1592 O O . GLU A 1 194 ? -8.766 -0.754 3.188 1 87.88 194 GLU A O 1
ATOM 1597 N N . ALA A 1 195 ? -6.672 -0.189 2.98 1 87.31 195 ALA A N 1
ATOM 1598 C CA . ALA A 1 195 ? -7 1.095 2.365 1 87.31 195 ALA A CA 1
ATOM 1599 C C . ALA A 1 195 ? -7.586 0.901 0.97 1 87.31 195 ALA A C 1
ATOM 1601 O O . ALA A 1 195 ? -8.578 1.542 0.612 1 87.31 195 ALA A O 1
ATOM 1602 N N . GLU A 1 196 ? -7.051 -0.03 0.225 1 89.44 196 GLU A N 1
ATOM 1603 C CA . GLU A 1 196 ? -7.422 -0.111 -1.185 1 89.44 196 GLU A CA 1
ATOM 1604 C C . GLU A 1 196 ? -8.078 -1.45 -1.505 1 89.44 196 GLU A C 1
ATOM 1606 O O . GLU A 1 196 ? -8.719 -1.602 -2.551 1 89.44 196 GLU A O 1
ATOM 1611 N N . GLY A 1 197 ? -7.996 -2.373 -0.655 1 93.44 197 GLY A N 1
ATOM 1612 C CA . GLY A 1 197 ? -8.555 -3.693 -0.905 1 93.44 197 GLY A CA 1
ATOM 1613 C C . GLY A 1 197 ? -7.602 -4.609 -1.65 1 93.44 197 GLY A C 1
ATOM 1614 O O . GLY A 1 197 ? -6.383 -4.512 -1.488 1 93.44 197 GLY A O 1
ATOM 1615 N N . VAL A 1 198 ? -8.125 -5.523 -2.379 1 95.69 198 VAL A N 1
ATOM 1616 C CA . VAL A 1 198 ? -7.32 -6.512 -3.088 1 95.69 198 VAL A CA 1
ATOM 1617 C C . VAL A 1 198 ? -6.645 -5.863 -4.289 1 95.69 198 VAL A C 1
ATOM 1619 O O . VAL A 1 198 ? -7.27 -5.094 -5.023 1 95.69 198 VAL A O 1
ATOM 1622 N N . ARG A 1 199 ? -5.395 -6.172 -4.434 1 93.56 199 ARG A N 1
ATOM 1623 C CA . ARG A 1 199 ? -4.676 -5.68 -5.605 1 93.56 199 ARG A CA 1
ATOM 1624 C C . ARG A 1 199 ? -4.883 -6.602 -6.801 1 93.56 199 ARG A C 1
ATOM 1626 O O . ARG A 1 199 ? -4.652 -7.809 -6.707 1 93.56 199 ARG A O 1
ATOM 1633 N N . VAL A 1 200 ? -5.293 -6.016 -7.898 1 95.75 200 VAL A N 1
ATOM 1634 C CA . VAL A 1 200 ? -5.59 -6.785 -9.102 1 95.75 200 VAL A CA 1
ATOM 1635 C C . VAL A 1 200 ? -4.551 -6.484 -10.18 1 95.75 200 VAL A C 1
ATOM 1637 O O . VAL A 1 200 ? -4.332 -5.324 -10.539 1 95.75 200 VAL A O 1
ATOM 1640 N N . TYR A 1 201 ? -3.912 -7.508 -10.648 1 95.25 201 TYR A N 1
ATOM 1641 C CA . TYR A 1 201 ? -2.918 -7.391 -11.703 1 95.25 201 TYR A CA 1
ATOM 1642 C C . TYR A 1 201 ? -3.49 -7.84 -13.047 1 95.25 201 TYR A C 1
ATOM 1644 O O . TYR A 1 201 ? -3.709 -9.039 -13.258 1 95.25 201 TYR A O 1
ATOM 1652 N N . GLN A 1 202 ? -3.693 -6.891 -13.883 1 94 202 GLN A N 1
ATOM 1653 C CA . GLN A 1 202 ? -4.277 -7.191 -15.188 1 94 202 GLN A CA 1
ATOM 1654 C C . GLN A 1 202 ? -3.213 -7.199 -16.281 1 94 202 GLN A C 1
ATOM 1656 O O . GLN A 1 202 ? -2.104 -6.703 -16.078 1 94 202 GLN A O 1
ATOM 1661 N N . ALA A 1 203 ? -3.496 -7.789 -17.328 1 91.44 203 ALA A N 1
ATOM 1662 C CA . ALA A 1 203 ? -2.562 -7.891 -18.453 1 91.44 203 ALA A CA 1
ATOM 1663 C C . ALA A 1 203 ? -3.176 -7.332 -19.734 1 91.44 203 ALA A C 1
ATOM 1665 O O . ALA A 1 203 ? -3.303 -6.113 -19.891 1 91.44 203 ALA A O 1
ATOM 1666 N N . TRP A 1 204 ? -3.711 -8.141 -20.656 1 88.56 204 TRP A N 1
ATOM 1667 C CA . TRP A 1 204 ? -4.242 -7.723 -21.953 1 88.56 204 TRP A CA 1
ATOM 1668 C C . TRP A 1 204 ? -5.758 -7.863 -21.984 1 88.56 204 TRP A C 1
ATOM 1670 O O . TRP A 1 204 ? -6.352 -8.484 -21.109 1 88.56 204 TRP A O 1
ATOM 1680 N N . MET A 1 205 ? -6.332 -7.32 -23.016 1 91.12 205 MET A N 1
ATOM 1681 C CA . MET A 1 205 ? -7.789 -7.348 -23.156 1 91.12 205 MET A CA 1
ATOM 1682 C C . MET A 1 205 ? -8.266 -8.711 -23.656 1 91.12 205 MET A C 1
ATOM 1684 O O . MET A 1 205 ? -7.566 -9.367 -24.422 1 91.12 205 MET A O 1
ATOM 1688 N N . VAL A 1 206 ? -9.422 -9.062 -23.25 1 93.31 206 VAL A N 1
ATOM 1689 C CA . VAL A 1 206 ? -10.039 -10.289 -23.75 1 93.31 206 VAL A CA 1
ATOM 1690 C C . VAL A 1 206 ? -10.133 -10.25 -25.266 1 93.31 206 VAL A C 1
ATOM 1692 O O . VAL A 1 206 ? -10.516 -9.227 -25.844 1 93.31 206 VAL A O 1
ATOM 1695 N N . PRO A 1 207 ? -9.805 -11.367 -25.906 1 90.06 207 PRO A N 1
ATOM 1696 C CA . PRO A 1 207 ? -9.891 -11.391 -27.375 1 90.06 207 PRO A CA 1
ATOM 1697 C C . PRO A 1 207 ? -11.305 -11.117 -27.891 1 90.06 207 PRO A C 1
ATOM 1699 O O . PRO A 1 207 ? -12.281 -11.438 -27.203 1 90.06 207 PRO A O 1
ATOM 1702 N N . GLY A 1 208 ? -11.344 -10.594 -29.094 1 88.69 208 GLY A N 1
ATOM 1703 C CA . GLY A 1 208 ? -12.633 -10.289 -29.688 1 88.69 208 GLY A CA 1
ATOM 1704 C C . GLY A 1 208 ? -13.477 -11.516 -29.953 1 88.69 208 GLY A C 1
ATOM 1705 O O . GLY A 1 208 ? -12.961 -12.633 -29.984 1 88.69 208 GLY A O 1
ATOM 1706 N N . CYS A 1 209 ? -14.734 -11.289 -30.031 1 86.19 209 CYS A N 1
ATOM 1707 C CA . CYS A 1 209 ? -15.656 -12.391 -30.266 1 86.19 209 CYS A CA 1
ATOM 1708 C C . CYS A 1 209 ? -15.57 -12.891 -31.688 1 86.19 209 CYS A C 1
ATOM 1710 O O . CYS A 1 209 ? -15.875 -14.055 -31.969 1 86.19 209 CYS A O 1
ATOM 1712 N N . ALA A 1 210 ? -15.219 -12.062 -32.5 1 83.81 210 ALA A N 1
ATOM 1713 C CA . ALA A 1 210 ? -14.992 -12.383 -33.906 1 83.81 210 ALA A CA 1
ATOM 1714 C C . ALA A 1 210 ? -13.953 -11.445 -34.531 1 83.81 210 ALA A C 1
ATOM 1716 O O . ALA A 1 210 ? -13.477 -10.523 -33.875 1 83.81 210 ALA A O 1
ATOM 1717 N N . LEU A 1 211 ? -13.578 -11.875 -35.719 1 82 211 LEU A N 1
ATOM 1718 C CA . LEU A 1 211 ? -12.617 -11.016 -36.406 1 82 211 LEU A CA 1
ATOM 1719 C C . LEU A 1 211 ? -13.156 -9.594 -36.531 1 82 211 LEU A C 1
ATOM 1721 O O . LEU A 1 211 ? -14.297 -9.398 -36.969 1 82 211 LEU A O 1
ATOM 1725 N N . ASP A 1 212 ? -12.531 -8.562 -36.094 1 79.88 212 ASP A N 1
ATOM 1726 C CA . ASP A 1 212 ? -12.844 -7.141 -36.188 1 79.88 212 ASP A CA 1
ATOM 1727 C C . ASP A 1 212 ? -14.031 -6.781 -35.281 1 79.88 212 ASP A C 1
ATOM 1729 O O . ASP A 1 212 ? -14.781 -5.855 -35.562 1 79.88 212 ASP A O 1
ATOM 1733 N N . CYS A 1 213 ? -14.32 -7.621 -34.344 1 86.62 213 CYS A N 1
ATOM 1734 C CA . CYS A 1 213 ? -15.391 -7.336 -33.406 1 86.62 213 CYS A CA 1
ATOM 1735 C C . CYS A 1 213 ? -14.859 -7.273 -31.969 1 86.62 213 CYS A C 1
ATOM 1737 O O . CYS A 1 213 ? -15.148 -8.148 -31.156 1 86.62 213 CYS A O 1
ATOM 1739 N N . PRO A 1 214 ? -14.117 -6.152 -31.75 1 86.12 214 PRO A N 1
ATOM 1740 C CA . PRO A 1 214 ? -13.68 -5.984 -30.359 1 86.12 214 PRO A CA 1
ATOM 1741 C C . PRO A 1 214 ? -14.844 -5.73 -29.406 1 86.12 214 PRO A C 1
ATOM 1743 O O . PRO A 1 214 ? -15.906 -5.27 -29.828 1 86.12 214 PRO A O 1
ATOM 1746 N N . TRP A 1 215 ? -14.68 -6.059 -28.203 1 88.81 215 TRP A N 1
ATOM 1747 C CA . TRP A 1 215 ? -15.75 -5.977 -27.203 1 88.81 215 TRP A CA 1
ATOM 1748 C C . TRP A 1 215 ? -16.156 -4.527 -26.953 1 88.81 215 TRP A C 1
ATOM 1750 O O . TRP A 1 215 ? -17.234 -4.262 -26.438 1 88.81 215 TRP A O 1
ATOM 1760 N N . THR A 1 216 ? -15.352 -3.59 -27.25 1 86 216 THR A N 1
ATOM 1761 C CA . THR A 1 216 ? -15.664 -2.172 -27.109 1 86 216 THR A CA 1
ATOM 1762 C C . THR A 1 216 ? -16.797 -1.765 -28.047 1 86 216 THR A C 1
ATOM 1764 O O . THR A 1 216 ? -17.484 -0.768 -27.797 1 86 216 THR A O 1
ATOM 1767 N N . TYR A 1 217 ? -16.969 -2.592 -29.109 1 84.38 217 TYR A N 1
ATOM 1768 C CA . TYR A 1 217 ? -18 -2.291 -30.109 1 84.38 217 TYR A CA 1
ATOM 1769 C C . TYR A 1 217 ? -19.328 -2.926 -29.719 1 84.38 217 TYR A C 1
ATOM 1771 O O . TYR A 1 217 ? -20.375 -2.545 -30.25 1 84.38 217 TYR A O 1
ATOM 1779 N N . ILE A 1 218 ? -19.188 -3.803 -28.875 1 85.56 218 ILE A N 1
ATOM 1780 C CA . ILE A 1 218 ? -20.375 -4.602 -28.578 1 85.56 218 ILE A CA 1
ATOM 1781 C C . ILE A 1 218 ? -21.203 -3.904 -27.5 1 85.56 218 ILE A C 1
ATOM 1783 O O . ILE A 1 218 ? -20.688 -3.588 -26.422 1 85.56 218 ILE A O 1
ATOM 1787 N N . GLY A 1 219 ? -22.438 -3.646 -27.75 1 83.12 219 GLY A N 1
ATOM 1788 C CA . GLY A 1 219 ? -23.328 -3.016 -26.781 1 83.12 219 GLY A CA 1
ATOM 1789 C C . GLY A 1 219 ? -23 -1.559 -26.531 1 83.12 219 GLY A C 1
ATOM 1790 O O . GLY A 1 219 ? -23.125 -1.076 -25.406 1 83.12 219 GLY A O 1
ATOM 1791 N N . ASP A 1 220 ? -22.344 -0.898 -27.422 1 80.94 220 ASP A N 1
ATOM 1792 C CA . ASP A 1 220 ? -21.938 0.486 -27.219 1 80.94 220 ASP A CA 1
ATOM 1793 C C . ASP A 1 220 ? -23.016 1.459 -27.688 1 80.94 220 ASP A C 1
ATOM 1795 O O . ASP A 1 220 ? -22.812 2.676 -27.656 1 80.94 220 ASP A O 1
ATOM 1799 N N . GLY A 1 221 ? -24.094 0.875 -28.062 1 80.62 221 GLY A N 1
ATOM 1800 C CA . GLY A 1 221 ? -25.203 1.721 -28.484 1 80.62 221 GLY A CA 1
ATOM 1801 C C . GLY A 1 221 ? -25.297 1.864 -30 1 80.62 221 GLY A C 1
ATOM 1802 O O . GLY A 1 221 ? -26.312 2.336 -30.516 1 80.62 221 GLY A O 1
ATOM 1803 N N . ALA A 1 222 ? -24.203 1.441 -30.75 1 80.5 222 ALA A N 1
ATOM 1804 C CA . ALA A 1 222 ? -24.188 1.51 -32.219 1 80.5 222 ALA A CA 1
ATOM 1805 C C . ALA A 1 222 ? -24.297 0.118 -32.812 1 80.5 222 ALA A C 1
ATOM 1807 O O . ALA A 1 222 ? -23.703 -0.841 -32.312 1 80.5 222 ALA A O 1
ATOM 1808 N N . CYS A 1 223 ? -25.109 0.073 -33.844 1 86.12 223 CYS A N 1
ATOM 1809 C CA . CYS A 1 223 ? -25.297 -1.221 -34.5 1 86.12 223 CYS A CA 1
ATOM 1810 C C . CYS A 1 223 ? -24.125 -1.547 -35.406 1 86.12 223 CYS A C 1
ATOM 1812 O O . CYS A 1 223 ? -23.922 -0.871 -36.438 1 86.12 223 CYS A O 1
ATOM 1814 N N . ASP A 1 224 ? -23.375 -2.455 -35.062 1 85.5 224 ASP A N 1
ATOM 1815 C CA . ASP A 1 224 ? -22.344 -3.027 -35.938 1 85.5 224 ASP A CA 1
ATOM 1816 C C . ASP A 1 224 ? -22.828 -4.316 -36.594 1 85.5 224 ASP A C 1
ATOM 1818 O O . ASP A 1 224 ? -22.75 -5.391 -36 1 85.5 224 ASP A O 1
ATOM 1822 N N . ARG A 1 225 ? -23.156 -4.395 -37.781 1 82.81 225 ARG A N 1
ATOM 1823 C CA . ARG A 1 225 ? -23.875 -5.477 -38.469 1 82.81 225 ARG A CA 1
ATOM 1824 C C . ARG A 1 225 ? -23 -6.73 -38.531 1 82.81 225 ARG A C 1
ATOM 1826 O O . ARG A 1 225 ? -23.516 -7.848 -38.406 1 82.81 225 ARG A O 1
ATOM 1833 N N . HIS A 1 226 ? -21.766 -6.57 -38.719 1 84.44 226 HIS A N 1
ATOM 1834 C CA . HIS A 1 226 ? -20.875 -7.715 -38.844 1 84.44 226 HIS A CA 1
ATOM 1835 C C . HIS A 1 226 ? -20.688 -8.406 -37.5 1 84.44 226 HIS A C 1
ATOM 1837 O O . HIS A 1 226 ? -20.297 -9.578 -37.438 1 84.44 226 HIS A O 1
ATOM 1843 N N . CYS A 1 227 ? -21 -7.734 -36.438 1 87.81 227 CYS A N 1
ATOM 1844 C CA . CYS A 1 227 ? -20.875 -8.305 -35.094 1 87.81 227 CYS A CA 1
ATOM 1845 C C . CYS A 1 227 ? -22.203 -8.812 -34.594 1 87.81 227 CYS A C 1
ATOM 1847 O O . CYS A 1 227 ? -22.281 -9.344 -33.469 1 87.81 227 CYS A O 1
ATOM 1849 N N . ASN A 1 228 ? -23.219 -8.633 -35.375 1 88.25 228 ASN A N 1
ATOM 1850 C CA . ASN A 1 228 ? -24.531 -9.141 -34.969 1 88.25 228 ASN A CA 1
ATOM 1851 C C . ASN A 1 228 ? -24.641 -10.641 -35.219 1 88.25 228 ASN A C 1
ATOM 1853 O O . ASN A 1 228 ? -25.531 -11.086 -35.938 1 88.25 228 ASN A O 1
ATOM 1857 N N . ILE A 1 229 ? -23.812 -11.406 -34.656 1 86.56 229 ILE A N 1
ATOM 1858 C CA . ILE A 1 229 ? -23.75 -12.859 -34.75 1 86.56 229 ILE A CA 1
ATOM 1859 C C . ILE A 1 229 ? -23.797 -13.453 -33.344 1 86.56 229 ILE A C 1
ATOM 1861 O O . ILE A 1 229 ? -23.578 -12.742 -32.344 1 86.56 229 ILE A O 1
ATOM 1865 N N . ASP A 1 230 ? -24.062 -14.742 -33.219 1 84.69 230 ASP A N 1
ATOM 1866 C CA . ASP A 1 230 ? -24.203 -15.43 -31.938 1 84.69 230 ASP A CA 1
ATOM 1867 C C . ASP A 1 230 ? -22.906 -15.375 -31.141 1 84.69 230 ASP A C 1
ATOM 1869 O O . ASP A 1 230 ? -22.922 -15.203 -29.922 1 84.69 230 ASP A O 1
ATOM 1873 N N . ALA A 1 231 ? -21.812 -15.406 -31.891 1 85.25 231 ALA A N 1
ATOM 1874 C CA . ALA A 1 231 ? -20.516 -15.398 -31.25 1 85.25 231 ALA A CA 1
ATOM 1875 C C . ALA A 1 231 ? -20.266 -14.086 -30.516 1 85.25 231 ALA A C 1
ATOM 1877 O O . ALA A 1 231 ? -19.469 -14.031 -29.578 1 85.25 231 ALA A O 1
ATOM 1878 N N . CYS A 1 232 ? -20.953 -13.117 -30.984 1 87.88 232 CYS A N 1
ATOM 1879 C CA . CYS A 1 232 ? -20.766 -11.797 -30.391 1 87.88 232 CYS A CA 1
ATOM 1880 C C . CYS A 1 232 ? -22.031 -11.344 -29.672 1 87.88 232 CYS A C 1
ATOM 1882 O O . CYS A 1 232 ? -22.266 -10.141 -29.531 1 87.88 232 CYS A O 1
ATOM 1884 N N . GLN A 1 233 ? -22.781 -12.281 -29.344 1 90.12 233 GLN A N 1
ATOM 1885 C CA . GLN A 1 233 ? -24 -12.062 -28.578 1 90.12 233 GLN A CA 1
ATOM 1886 C C . GLN A 1 233 ? -24.891 -11.016 -29.25 1 90.12 233 GLN A C 1
ATOM 1888 O O . GLN A 1 233 ? -25.438 -10.133 -28.578 1 90.12 233 GLN A O 1
ATOM 1893 N N . PHE A 1 234 ? -24.922 -11.023 -30.5 1 88.12 234 PHE A N 1
ATOM 1894 C CA . PHE A 1 234 ? -25.797 -10.219 -31.359 1 88.12 234 PHE A CA 1
ATOM 1895 C C . PHE A 1 234 ? -25.562 -8.727 -31.109 1 88.12 234 PHE A C 1
ATOM 1897 O O . PHE A 1 234 ? -26.516 -7.969 -30.938 1 88.12 234 PHE A O 1
ATOM 1904 N N . ASP A 1 235 ? -24.328 -8.336 -31 1 87.38 235 ASP A N 1
ATOM 1905 C CA . ASP A 1 235 ? -23.859 -6.957 -30.828 1 87.38 235 ASP A CA 1
ATOM 1906 C C . ASP A 1 235 ? -24.5 -6.316 -29.609 1 87.38 235 ASP A C 1
ATOM 1908 O O . ASP A 1 235 ? -24.859 -5.141 -29.625 1 87.38 235 ASP A O 1
ATOM 1912 N N . GLY A 1 236 ? -24.844 -7.117 -28.656 1 87.06 236 GLY A N 1
ATOM 1913 C CA . GLY A 1 236 ? -25.375 -6.609 -27.391 1 87.06 236 GLY A CA 1
ATOM 1914 C C . GLY A 1 236 ? -26.797 -6.082 -27.516 1 87.06 236 GLY A C 1
ATOM 1915 O O . GLY A 1 236 ? -27.234 -5.266 -26.703 1 87.06 236 GLY A O 1
ATOM 1916 N N . GLY A 1 237 ? -27.453 -6.43 -28.547 1 82.88 237 GLY A N 1
ATOM 1917 C CA . GLY A 1 237 ? -28.828 -5.996 -28.75 1 82.88 237 GLY A CA 1
ATOM 1918 C C . GLY A 1 237 ? -28.938 -4.648 -29.453 1 82.88 237 GLY A C 1
ATOM 1919 O O . GLY A 1 237 ? -30.016 -4.062 -29.516 1 82.88 237 GLY A O 1
ATOM 1920 N N . ASP A 1 238 ? -27.859 -4.098 -29.922 1 82.62 238 ASP A N 1
ATOM 1921 C CA . ASP A 1 238 ? -27.828 -2.77 -30.531 1 82.62 238 ASP A CA 1
ATOM 1922 C C . ASP A 1 238 ? -28.578 -2.746 -31.859 1 82.62 238 ASP A C 1
ATOM 1924 O O . ASP A 1 238 ? -29.141 -1.717 -32.25 1 82.62 238 ASP A O 1
ATOM 1928 N N . CYS A 1 239 ? -28.766 -3.82 -32.594 1 79.19 239 CYS A N 1
ATOM 1929 C CA . CYS A 1 239 ? -29.328 -3.848 -33.938 1 79.19 239 CYS A CA 1
ATOM 1930 C C . CYS A 1 239 ? -30.797 -4.246 -33.906 1 79.19 239 CYS A C 1
ATOM 1932 O O . CYS A 1 239 ? -31.156 -5.266 -33.312 1 79.19 239 CYS A O 1
ATOM 1934 N N . SER A 1 240 ? -31.828 -3.262 -33.5 1 60.16 240 SER A N 1
ATOM 1935 C CA . SER A 1 240 ? -33.25 -3.57 -33.438 1 60.16 240 SER A CA 1
ATOM 1936 C C . SER A 1 240 ? -33.688 -4.434 -34.594 1 60.16 240 SER A C 1
ATOM 1938 O O . SER A 1 240 ? -34.125 -5.566 -34.438 1 60.16 240 SER A O 1
ATOM 1940 N N . GLU A 1 241 ? -35 -3.783 -35.406 1 44.47 241 GLU A N 1
ATOM 1941 C CA . GLU A 1 241 ? -36.094 -4.391 -36.156 1 44.47 241 GLU A CA 1
ATOM 1942 C C . GLU A 1 241 ? -35.594 -5 -37.469 1 44.47 241 GLU A C 1
ATOM 1944 O O . GLU A 1 241 ? -36.406 -5.457 -38.281 1 44.47 241 GLU A O 1
ATOM 1949 N N . THR A 1 242 ? -34.781 -4.301 -38.281 1 38.34 242 THR A N 1
ATOM 1950 C CA . THR A 1 242 ? -35 -4.645 -39.688 1 38.34 242 THR A CA 1
ATOM 1951 C C . THR A 1 242 ? -34.812 -6.145 -39.906 1 38.34 242 THR A C 1
ATOM 1953 O O . THR A 1 242 ? -34.188 -6.828 -39.094 1 38.34 242 THR A O 1
ATOM 1956 N N . GLY A 1 243 ? -35.344 -6.625 -41.25 1 34.06 243 GLY A N 1
ATOM 1957 C CA . GLY A 1 243 ? -35.5 -7.906 -41.938 1 34.06 243 GLY A CA 1
ATOM 1958 C C . GLY A 1 243 ? -34.25 -8.789 -41.812 1 34.06 243 GLY A C 1
ATOM 1959 O O . GLY A 1 243 ? -33.188 -8.32 -41.469 1 34.06 243 GLY A O 1
ATOM 1960 N N . PRO A 1 244 ? -34.594 -10.016 -41.781 1 30.62 244 PRO A N 1
ATOM 1961 C CA . PRO A 1 244 ? -33.594 -11.102 -41.656 1 30.62 244 PRO A CA 1
ATOM 1962 C C . PRO A 1 244 ? -32.438 -10.961 -42.625 1 30.62 244 PRO A C 1
ATOM 1964 O O . PRO A 1 244 ? -32.625 -10.656 -43.812 1 30.62 244 PRO A O 1
ATOM 1967 N N . ALA A 1 245 ? -31.359 -10.375 -42.375 1 28.22 245 ALA A N 1
ATOM 1968 C CA . ALA A 1 245 ? -30.266 -10.445 -43.344 1 28.22 245 ALA A CA 1
ATOM 1969 C C . ALA A 1 245 ? -30.219 -11.805 -44.031 1 28.22 245 ALA A C 1
ATOM 1971 O O . ALA A 1 245 ? -30.5 -12.836 -43.406 1 28.22 245 ALA A O 1
ATOM 1972 N N . SER A 1 246 ? -30.469 -11.828 -45.406 1 23 246 SER A N 1
ATOM 1973 C CA . SER A 1 246 ? -30.281 -12.945 -46.344 1 23 246 SER A CA 1
ATOM 1974 C C . SER A 1 246 ? -29.094 -13.812 -45.938 1 23 246 SER A C 1
ATOM 1976 O O . SER A 1 246 ? -28.188 -13.344 -45.219 1 23 246 SER A O 1
ATOM 1978 N N . ASP A 1 247 ? -29.219 -15.102 -46.281 1 23.16 247 ASP A N 1
ATOM 1979 C CA . ASP A 1 247 ? -28.5 -16.359 -46.094 1 23.16 247 ASP A CA 1
ATOM 1980 C C . ASP A 1 247 ? -27.078 -16.25 -46.656 1 23.16 247 ASP A C 1
ATOM 1982 O O . ASP A 1 247 ? -26.797 -16.672 -47.781 1 23.16 247 ASP A O 1
ATOM 1986 N N . ALA A 1 248 ? -26.406 -15.023 -46.719 1 21.64 248 ALA A N 1
ATOM 1987 C CA . ALA A 1 248 ? -25.234 -15.148 -47.594 1 21.64 248 ALA A CA 1
ATOM 1988 C C . ALA A 1 248 ? -24.547 -16.5 -47.375 1 21.64 248 ALA A C 1
ATOM 1990 O O . ALA A 1 248 ? -24.797 -17.188 -46.406 1 21.64 248 ALA A O 1
ATOM 1991 N N . HIS A 1 249 ? -23.219 -16.547 -47.812 1 20.66 249 HIS A N 1
ATOM 1992 C CA . HIS A 1 249 ? -22.297 -17.5 -48.469 1 20.66 249 HIS A CA 1
ATOM 1993 C C . HIS A 1 249 ? -21.891 -18.609 -47.469 1 20.66 249 HIS A C 1
ATOM 1995 O O . HIS A 1 249 ? -21.484 -18.328 -46.344 1 20.66 249 HIS A O 1
ATOM 2001 N N . VAL A 1 250 ? -22.688 -19.688 -47.562 1 22.34 250 VAL A N 1
ATOM 2002 C CA . VAL A 1 250 ? -22.312 -21.031 -47.125 1 22.34 250 VAL A CA 1
ATOM 2003 C C . VAL A 1 250 ? -20.891 -21.344 -47.562 1 22.34 250 VAL A C 1
ATOM 2005 O O . VAL A 1 250 ? -20.609 -21.391 -48.781 1 22.34 250 VAL A O 1
ATOM 2008 N N . ILE A 1 251 ? -19.891 -20.719 -46.969 1 23.78 251 ILE A N 1
ATOM 2009 C CA . ILE A 1 251 ? -18.547 -21.062 -47.406 1 23.78 251 ILE A CA 1
ATOM 2010 C C . ILE A 1 251 ? -18.406 -22.578 -47.469 1 23.78 251 ILE A C 1
ATOM 2012 O O . ILE A 1 251 ? -18.766 -23.281 -46.531 1 23.78 251 ILE A O 1
ATOM 2016 N N . PRO A 1 252 ? -18.219 -23.109 -48.719 1 21.56 252 PRO A N 1
ATOM 2017 C CA . PRO A 1 252 ? -18.156 -24.547 -49.031 1 21.56 252 PRO A CA 1
ATOM 2018 C C . PRO A 1 252 ? -17.141 -25.297 -48.188 1 21.56 252 PRO A C 1
ATOM 2020 O O . PRO A 1 252 ? -16.203 -24.703 -47.656 1 21.56 252 PRO A O 1
ATOM 2023 N N . PRO A 1 253 ? -17.562 -26.453 -47.75 1 21.75 253 PRO A N 1
ATOM 2024 C CA . PRO A 1 253 ? -16.859 -27.391 -46.875 1 21.75 253 PRO A CA 1
ATOM 2025 C C . PRO A 1 253 ? -15.492 -27.797 -47.438 1 21.75 253 PRO A C 1
ATOM 2027 O O . PRO A 1 253 ? -15.398 -28.344 -48.531 1 21.75 253 PRO A O 1
ATOM 2030 N N . SER A 1 254 ? -14.578 -26.797 -47.406 1 19.83 254 SER A N 1
ATOM 2031 C CA . SER A 1 254 ? -13.383 -27.203 -48.156 1 19.83 254 SER A CA 1
ATOM 2032 C C . SER A 1 254 ? -12.969 -28.625 -47.781 1 19.83 254 SER A C 1
ATOM 2034 O O . SER A 1 254 ? -13.289 -29.109 -46.688 1 19.83 254 SER A O 1
ATOM 2036 N N . LYS A 1 255 ? -12.344 -29.156 -48.812 1 20.25 255 LYS A N 1
ATOM 2037 C CA . LYS A 1 255 ? -11.961 -30.5 -49.25 1 20.25 255 LYS A CA 1
ATOM 2038 C C . LYS A 1 255 ? -11.031 -31.156 -48.25 1 20.25 255 LYS A C 1
ATOM 2040 O O . LYS A 1 255 ? -10.562 -30.516 -47.312 1 20.25 255 LYS A O 1
ATOM 2045 N N . GLU A 1 256 ? -9.953 -31.688 -48.625 1 18.41 256 GLU A N 1
ATOM 2046 C CA . GLU A 1 256 ? -9.273 -32.969 -48.656 1 18.41 256 GLU A CA 1
ATOM 2047 C C . GLU A 1 256 ? -8.172 -33.031 -47.594 1 18.41 256 GLU A C 1
ATOM 2049 O O . GLU A 1 256 ? -7.391 -34 -47.562 1 18.41 256 GLU A O 1
ATOM 2054 N N . VAL A 1 257 ? -8.336 -32.562 -46.375 1 21.14 257 VAL A N 1
ATOM 2055 C CA . VAL A 1 257 ? -7.059 -32.469 -45.688 1 21.14 257 VAL A CA 1
ATOM 2056 C C . VAL A 1 257 ? -6.391 -33.844 -45.625 1 21.14 257 VAL A C 1
ATOM 2058 O O . VAL A 1 257 ? -7.043 -34.844 -45.344 1 21.14 257 VAL A O 1
ATOM 2061 N N . LEU A 1 258 ? -5.176 -33.938 -46.25 1 19.69 258 LEU A N 1
ATOM 2062 C CA . LEU A 1 258 ? -4.238 -35 -46.562 1 19.69 258 LEU A CA 1
ATOM 2063 C C . LEU A 1 258 ? -3.816 -35.719 -45.281 1 19.69 258 LEU A C 1
ATOM 2065 O O . LEU A 1 258 ? -3.795 -35.125 -44.188 1 19.69 258 LEU A O 1
ATOM 2069 N N . GLU A 1 259 ? -3.73 -37 -45.406 1 20.12 259 GLU A N 1
ATOM 2070 C CA . GLU A 1 259 ? -3.506 -38.188 -44.594 1 20.12 259 GLU A CA 1
ATOM 2071 C C . GLU A 1 259 ? -2.137 -38.125 -43.906 1 20.12 259 GLU A C 1
ATOM 2073 O O . GLU A 1 259 ? -1.128 -38.5 -44.5 1 20.12 259 GLU A O 1
ATOM 2078 N N . VAL A 1 260 ? -1.687 -36.938 -43.375 1 21.33 260 VAL A N 1
ATOM 2079 C CA . VAL A 1 260 ? -0.258 -37.094 -43.094 1 21.33 260 VAL A CA 1
ATOM 2080 C C . VAL A 1 260 ? -0.03 -38.188 -42.062 1 21.33 260 VAL A C 1
ATOM 2082 O O . VAL A 1 260 ? -0.759 -38.281 -41.062 1 21.33 260 VAL A O 1
ATOM 2085 N N . GLN A 1 261 ? 0.716 -39.188 -42.438 1 20.67 261 GLN A N 1
ATOM 2086 C CA . GLN A 1 261 ? 1.118 -40.469 -41.875 1 20.67 261 GLN A CA 1
ATOM 2087 C C . GLN A 1 261 ? 1.823 -40.281 -40.531 1 20.67 261 GLN A C 1
ATOM 2089 O O . GLN A 1 261 ? 2.658 -39.375 -40.406 1 20.67 261 GLN A O 1
ATOM 2094 N N . PRO A 1 262 ? 1.206 -40.781 -39.438 1 21.14 262 PRO A N 1
ATOM 2095 C CA . PRO A 1 262 ? 1.536 -40.719 -38 1 21.14 262 PRO A CA 1
ATOM 2096 C C . PRO A 1 262 ? 2.934 -41.25 -37.688 1 21.14 262 PRO A C 1
ATOM 2098 O O . PRO A 1 262 ? 3.23 -42.406 -37.969 1 21.14 262 PRO A O 1
ATOM 2101 N N . ALA A 1 263 ? 4.008 -40.438 -37.969 1 23.23 263 ALA A N 1
ATOM 2102 C CA . ALA A 1 263 ? 5.332 -41.031 -37.844 1 23.23 263 ALA A CA 1
ATOM 2103 C C . ALA A 1 263 ? 5.52 -41.594 -36.438 1 23.23 263 ALA A C 1
ATOM 2105 O O . ALA A 1 263 ? 4.848 -41.188 -35.469 1 23.23 263 ALA A O 1
ATOM 2106 N N . ALA A 1 264 ? 6.293 -42.688 -36.344 1 21.98 264 ALA A N 1
ATOM 2107 C CA . ALA A 1 264 ? 6.656 -43.719 -35.375 1 21.98 264 ALA A CA 1
ATOM 2108 C C . ALA A 1 264 ? 7.363 -43.125 -34.156 1 21.98 264 ALA A C 1
ATOM 2110 O O . ALA A 1 264 ? 8.133 -42.188 -34.281 1 21.98 264 ALA A O 1
ATOM 2111 N N . VAL A 1 265 ? 6.73 -43.25 -33.062 1 21.09 265 VAL A N 1
ATOM 2112 C CA . VAL A 1 265 ? 6.992 -42.781 -31.719 1 21.09 265 VAL A CA 1
ATOM 2113 C C . VAL A 1 265 ? 8.328 -43.344 -31.234 1 21.09 265 VAL A C 1
ATOM 2115 O O . VAL A 1 265 ? 8.461 -44.562 -31 1 21.09 265 VAL A O 1
ATOM 2118 N N . PRO A 1 266 ? 9.453 -42.969 -31.953 1 20.22 266 PRO A N 1
ATOM 2119 C CA . PRO A 1 266 ? 10.594 -43.781 -31.531 1 20.22 266 PRO A CA 1
ATOM 2120 C C . PRO A 1 266 ? 10.812 -43.781 -30.031 1 20.22 266 PRO A C 1
ATOM 2122 O O . PRO A 1 266 ? 10.32 -42.875 -29.344 1 20.22 266 PRO A O 1
ATOM 2125 N N . GLN A 1 267 ? 11.547 -44.75 -29.562 1 19.86 267 GLN A N 1
ATOM 2126 C CA . GLN A 1 267 ? 11.883 -45.406 -28.297 1 19.86 267 GLN A CA 1
ATOM 2127 C C . GLN A 1 267 ? 12.586 -44.438 -27.359 1 19.86 267 GLN A C 1
ATOM 2129 O O . GLN A 1 267 ? 13.164 -43.438 -27.797 1 19.86 267 GLN A O 1
ATOM 2134 N N . SER A 1 268 ? 12.438 -44.625 -26.078 1 20.78 268 SER A N 1
ATOM 2135 C CA . SER A 1 268 ? 12.57 -44 -24.766 1 20.78 268 SER A CA 1
ATOM 2136 C C . SER A 1 268 ? 14.031 -43.688 -24.453 1 20.78 268 SER A C 1
ATOM 2138 O O . SER A 1 268 ? 14.359 -43.312 -23.328 1 20.78 268 SER A O 1
ATOM 2140 N N . ARG A 1 269 ? 14.898 -43.375 -25.453 1 21.05 269 ARG A N 1
ATOM 2141 C CA . ARG A 1 269 ? 16.281 -43.594 -25.016 1 21.05 269 ARG A CA 1
ATOM 2142 C C . ARG A 1 269 ? 16.656 -42.562 -23.938 1 21.05 269 ARG A C 1
ATOM 2144 O O . ARG A 1 269 ? 16.094 -41.469 -23.891 1 21.05 269 ARG A O 1
ATOM 2151 N N . VAL A 1 270 ? 17.25 -43 -22.906 1 22.48 270 VAL A N 1
ATOM 2152 C CA . VAL A 1 270 ? 17.844 -42.5 -21.656 1 22.48 270 VAL A CA 1
ATOM 2153 C C . VAL A 1 270 ? 18.812 -41.344 -21.969 1 22.48 270 VAL A C 1
ATOM 2155 O O . VAL A 1 270 ? 19.875 -41.562 -22.531 1 22.48 270 VAL A O 1
ATOM 2158 N N . HIS A 1 271 ? 18.375 -40.25 -22.641 1 21.55 271 HIS A N 1
ATOM 2159 C CA . HIS A 1 271 ? 19.375 -39.438 -23.297 1 21.55 271 HIS A CA 1
ATOM 2160 C C . HIS A 1 271 ? 20.266 -38.719 -22.297 1 21.55 271 HIS A C 1
ATOM 2162 O O . HIS A 1 271 ? 19.781 -38.188 -21.297 1 21.55 271 HIS A O 1
ATOM 2168 N N . ARG A 1 272 ? 21.438 -39.188 -21.969 1 24.44 272 ARG A N 1
ATOM 2169 C CA . ARG A 1 272 ? 22.594 -38.625 -21.281 1 24.44 272 ARG A CA 1
ATOM 2170 C C . ARG A 1 272 ? 22.844 -37.188 -21.734 1 24.44 272 ARG A C 1
ATOM 2172 O O . ARG A 1 272 ? 22.578 -36.844 -22.891 1 24.44 272 ARG A O 1
ATOM 2179 N N . PHE A 1 273 ? 22.828 -36.312 -20.766 1 25.73 273 PHE A N 1
ATOM 2180 C CA . PHE A 1 273 ? 23.109 -34.875 -20.969 1 25.73 273 PHE A CA 1
ATOM 2181 C C . PHE A 1 273 ? 24.234 -34.688 -21.984 1 25.73 273 PHE A C 1
ATOM 2183 O O . PHE A 1 273 ? 25.344 -35.156 -21.766 1 25.73 273 PHE A O 1
ATOM 2190 N N . PRO A 1 274 ? 23.969 -34.812 -23.312 1 28.2 274 PRO A N 1
ATOM 2191 C CA . PRO A 1 274 ? 25.125 -34.812 -24.219 1 28.2 274 PRO A CA 1
ATOM 2192 C C . PRO A 1 274 ? 26.094 -33.688 -23.906 1 28.2 274 PRO A C 1
ATOM 2194 O O . PRO A 1 274 ? 25.703 -32.656 -23.344 1 28.2 274 PRO A O 1
ATOM 2197 N N . GLN A 1 275 ? 27.375 -33.969 -23.688 1 29.41 275 GLN A N 1
ATOM 2198 C CA . GLN A 1 275 ? 28.578 -33.156 -23.562 1 29.41 275 GLN A CA 1
ATOM 2199 C C . GLN A 1 275 ? 28.578 -31.984 -24.547 1 29.41 275 GLN A C 1
ATOM 2201 O O . GLN A 1 275 ? 29.625 -31.484 -24.938 1 29.41 275 GLN A O 1
ATOM 2206 N N . MET A 1 276 ? 27.453 -31.781 -25.312 1 30.94 276 MET A N 1
ATOM 2207 C CA . MET A 1 276 ? 27.609 -30.734 -26.312 1 30.94 276 MET A CA 1
ATOM 2208 C C . MET A 1 276 ? 27.688 -29.359 -25.656 1 30.94 276 MET A C 1
ATOM 2210 O O . MET A 1 276 ? 26.922 -29.062 -24.734 1 30.94 276 MET A O 1
ATOM 2214 N N . GLY A 1 277 ? 28.797 -28.625 -25.688 1 30.81 277 GLY A N 1
ATOM 2215 C CA . GLY A 1 277 ? 29.25 -27.359 -25.141 1 30.81 277 GLY A CA 1
ATOM 2216 C C . GLY A 1 277 ? 28.25 -26.234 -25.312 1 30.81 277 GLY A C 1
ATOM 2217 O O . GLY A 1 277 ? 27.812 -25.953 -26.438 1 30.81 277 GLY A O 1
ATOM 2218 N N . LEU A 1 278 ? 27.422 -26.016 -24.375 1 35.22 278 LEU A N 1
ATOM 2219 C CA . LEU A 1 278 ? 26.531 -24.875 -24.281 1 35.22 278 LEU A CA 1
ATOM 2220 C C . LEU A 1 278 ? 27.156 -23.641 -24.922 1 35.22 278 LEU A C 1
ATOM 2222 O O . LEU A 1 278 ? 26.438 -22.766 -25.438 1 35.22 278 LEU A O 1
ATOM 2226 N N . GLN A 1 279 ? 28.5 -23.547 -24.812 1 36.5 279 GLN A N 1
ATOM 2227 C CA . GLN A 1 279 ? 29.203 -22.391 -25.359 1 36.5 279 GLN A CA 1
ATOM 2228 C C . GLN A 1 279 ? 29 -22.281 -26.859 1 36.5 279 GLN A C 1
ATOM 2230 O O . GLN A 1 279 ? 28.906 -21.172 -27.406 1 36.5 279 GLN A O 1
ATOM 2235 N N . LYS A 1 280 ? 28.969 -23.422 -27.5 1 40.03 280 LYS A N 1
ATOM 2236 C CA . LYS A 1 280 ? 28.812 -23.406 -28.938 1 40.03 280 LYS A CA 1
ATOM 2237 C C . LYS A 1 280 ? 27.469 -22.812 -29.359 1 40.03 280 LYS A C 1
ATOM 2239 O O . LYS A 1 280 ? 27.375 -22.109 -30.359 1 40.03 280 LYS A O 1
ATOM 2244 N N . LEU A 1 281 ? 26.547 -23.062 -28.578 1 37.25 281 LEU A N 1
ATOM 2245 C CA . LEU A 1 281 ? 25.234 -22.531 -28.891 1 37.25 281 LEU A CA 1
ATOM 2246 C C . LEU A 1 281 ? 25.203 -21.016 -28.734 1 37.25 281 LEU A C 1
ATOM 2248 O O . LEU A 1 281 ? 24.594 -20.312 -29.547 1 37.25 281 LEU A O 1
ATOM 2252 N N . PHE A 1 282 ? 25.891 -20.562 -27.734 1 41.19 282 PHE A N 1
ATOM 2253 C CA . PHE A 1 282 ? 25.953 -19.125 -27.516 1 41.19 282 PHE A CA 1
ATOM 2254 C C . PHE A 1 282 ? 26.75 -18.453 -28.609 1 41.19 282 PHE A C 1
ATOM 2256 O O . PHE A 1 282 ? 26.469 -17.312 -28.984 1 41.19 282 PHE A O 1
ATOM 2263 N N . ARG A 1 283 ? 27.719 -19.188 -29.25 1 43.47 283 ARG A N 1
ATOM 2264 C CA . ARG A 1 283 ? 28.625 -18.703 -30.281 1 43.47 283 ARG A CA 1
ATOM 2265 C C . ARG A 1 283 ? 27.906 -18.547 -31.625 1 43.47 283 ARG A C 1
ATOM 2267 O O . ARG A 1 283 ? 28.203 -17.641 -32.406 1 43.47 283 ARG A O 1
ATOM 2274 N N . ARG A 1 284 ? 27.078 -19.375 -31.891 1 38.81 284 ARG A N 1
ATOM 2275 C CA . ARG A 1 284 ? 26.453 -19.375 -33.219 1 38.81 284 ARG A CA 1
ATOM 2276 C C . ARG A 1 284 ? 25.609 -18.125 -33.406 1 38.81 284 ARG A C 1
ATOM 2278 O O . ARG A 1 284 ? 25.406 -17.688 -34.531 1 38.81 284 ARG A O 1
ATOM 2285 N N . SER A 1 285 ? 25.141 -17.578 -32.406 1 37.94 285 SER A N 1
ATOM 2286 C CA . SER A 1 285 ? 24.281 -16.422 -32.594 1 37.94 285 SER A CA 1
ATOM 2287 C C . SER A 1 285 ? 25.094 -15.148 -32.812 1 37.94 285 SER A C 1
ATOM 2289 O O . SER A 1 285 ? 24.531 -14.094 -33.125 1 37.94 285 SER A O 1
ATOM 2291 N N . SER A 1 286 ? 26.484 -15.109 -32.562 1 39.28 286 SER A N 1
ATOM 2292 C CA . SER A 1 286 ? 27.234 -13.867 -32.469 1 39.28 286 SER A CA 1
ATOM 2293 C C . SER A 1 286 ? 28.188 -13.719 -33.656 1 39.28 286 SER A C 1
ATOM 2295 O O . SER A 1 286 ? 29.156 -12.953 -33.594 1 39.28 286 SER A O 1
ATOM 2297 N N . ALA A 1 287 ? 28.125 -14.344 -34.656 1 40.09 287 ALA A N 1
ATOM 2298 C CA . ALA A 1 287 ? 29.172 -14.312 -35.688 1 40.09 287 ALA A CA 1
ATOM 2299 C C . ALA A 1 287 ? 29.578 -12.883 -36 1 40.09 287 ALA A C 1
ATOM 2301 O O . ALA A 1 287 ? 30.75 -12.609 -36.25 1 40.09 287 ALA A O 1
ATOM 2302 N N . ASN A 1 288 ? 28.625 -11.961 -36 1 47.12 288 ASN A N 1
ATOM 2303 C CA . ASN A 1 288 ? 28.922 -10.695 -36.656 1 47.12 288 ASN A CA 1
ATOM 2304 C C . ASN A 1 288 ? 29.547 -9.695 -35.688 1 47.12 288 ASN A C 1
ATOM 2306 O O . ASN A 1 288 ? 30.031 -8.641 -36.125 1 47.12 288 ASN A O 1
ATOM 2310 N N . PHE A 1 289 ? 29.656 -9.906 -34.531 1 48.44 289 PHE A N 1
ATOM 2311 C CA . PHE A 1 289 ? 30.125 -8.891 -33.625 1 48.44 289 PHE A CA 1
ATOM 2312 C C . PHE A 1 289 ? 31.656 -8.82 -33.625 1 48.44 289 PHE A C 1
ATOM 2314 O O . PHE A 1 289 ? 32.219 -7.746 -33.469 1 48.44 289 PHE A O 1
ATOM 2321 N N . LYS A 1 290 ? 32.375 -9.953 -33.812 1 48.53 290 LYS A N 1
ATOM 2322 C CA . LYS A 1 290 ? 33.812 -9.953 -33.906 1 48.53 290 LYS A CA 1
ATOM 2323 C C . LYS A 1 290 ? 34.281 -8.977 -35 1 48.53 290 LYS A C 1
ATOM 2325 O O . LYS A 1 290 ? 35.281 -8.289 -34.844 1 48.53 290 LYS A O 1
ATOM 2330 N N . ASP A 1 291 ? 33.531 -8.945 -35.969 1 50.06 291 ASP A N 1
ATOM 2331 C CA . ASP A 1 291 ? 33.906 -8.055 -37.062 1 50.06 291 ASP A CA 1
ATOM 2332 C C . ASP A 1 291 ? 33.75 -6.59 -36.688 1 50.06 291 ASP A C 1
ATOM 2334 O O . ASP A 1 291 ? 34.531 -5.742 -37.094 1 50.06 291 ASP A O 1
ATOM 2338 N N . VAL A 1 292 ? 32.75 -6.363 -35.719 1 53 292 VAL A N 1
ATOM 2339 C CA . VAL A 1 292 ? 32.531 -4.988 -35.281 1 53 292 VAL A CA 1
ATOM 2340 C C . VAL A 1 292 ? 33.625 -4.566 -34.312 1 53 292 VAL A C 1
ATOM 2342 O O . VAL A 1 292 ? 34.031 -3.402 -34.312 1 53 292 VAL A O 1
ATOM 2345 N N . MET A 1 293 ? 34.188 -5.477 -33.594 1 50.91 293 MET A N 1
ATOM 2346 C CA . MET A 1 293 ? 35.188 -5.168 -32.562 1 50.91 293 MET A CA 1
ATOM 2347 C C . MET A 1 293 ? 36.594 -5.16 -33.156 1 50.91 293 MET A C 1
ATOM 2349 O O . MET A 1 293 ? 37.531 -4.641 -32.531 1 50.91 293 MET A O 1
ATOM 2353 N N . ARG A 1 294 ? 36.875 -5.891 -34.094 1 47.81 294 ARG A N 1
ATOM 2354 C CA . ARG A 1 294 ? 38.219 -6.02 -34.625 1 47.81 294 ARG A CA 1
ATOM 2355 C C . ARG A 1 294 ? 38.844 -4.652 -34.875 1 47.81 294 ARG A C 1
ATOM 2357 O O . ARG A 1 294 ? 40.031 -4.465 -34.719 1 47.81 294 ARG A O 1
ATOM 2364 N N . HIS A 1 295 ? 38.031 -3.709 -35.344 1 47.34 295 HIS A N 1
ATOM 2365 C CA . HIS A 1 295 ? 38.656 -2.471 -35.781 1 47.34 295 HIS A CA 1
ATOM 2366 C C . HIS A 1 295 ? 38.469 -1.368 -34.75 1 47.34 295 HIS A C 1
ATOM 2368 O O . HIS A 1 295 ? 38.844 -0.22 -34.969 1 47.34 295 HIS A O 1
ATOM 2374 N N . ARG A 1 296 ? 37.75 -1.767 -33.594 1 46.47 296 ARG A N 1
ATOM 2375 C CA . ARG A 1 296 ? 37.531 -0.667 -32.688 1 46.47 296 ARG A CA 1
ATOM 2376 C C . ARG A 1 296 ? 38.25 -0.9 -31.359 1 46.47 296 ARG A C 1
ATOM 2378 O O . ARG A 1 296 ? 38.188 -1.992 -30.781 1 46.47 296 ARG A O 1
ATOM 2385 N N . ASN A 1 297 ? 39.344 -0.213 -31.094 1 40.69 297 ASN A N 1
ATOM 2386 C CA . ASN A 1 297 ? 40.062 -0.209 -29.812 1 40.69 297 ASN A CA 1
ATOM 2387 C C . ASN A 1 297 ? 39.156 0.195 -28.656 1 40.69 297 ASN A C 1
ATOM 2389 O O . ASN A 1 297 ? 38.844 1.374 -28.5 1 40.69 297 ASN A O 1
ATOM 2393 N N . VAL A 1 298 ? 38.375 -0.665 -28.125 1 47.22 298 VAL A N 1
ATOM 2394 C CA . VAL A 1 298 ? 37.5 -0.385 -27 1 47.22 298 VAL A CA 1
ATOM 2395 C C . VAL A 1 298 ? 38.312 -0.342 -25.703 1 47.22 298 VAL A C 1
ATOM 2397 O O . VAL A 1 298 ? 38.844 -1.36 -25.266 1 47.22 298 VAL A O 1
ATOM 2400 N N . SER A 1 299 ? 38.75 0.752 -25.234 1 48.53 299 SER A N 1
ATOM 2401 C CA . SER A 1 299 ? 39.594 0.915 -24.062 1 48.53 299 SER A CA 1
ATOM 2402 C C . SER A 1 299 ? 38.75 1.016 -22.797 1 48.53 299 SER A C 1
ATOM 2404 O O . SER A 1 299 ? 39.25 0.849 -21.688 1 48.53 299 SER A O 1
ATOM 2406 N N . THR A 1 300 ? 37.438 1.428 -22.906 1 52.59 300 THR A N 1
ATOM 2407 C CA . THR A 1 300 ? 36.688 1.621 -21.672 1 52.59 300 THR A CA 1
ATOM 2408 C C . THR A 1 300 ? 35.406 0.806 -21.703 1 52.59 300 THR A C 1
ATOM 2410 O O . THR A 1 300 ? 34.875 0.492 -22.766 1 52.59 300 THR A O 1
ATOM 2413 N N . LEU A 1 301 ? 35.031 0.284 -20.5 1 55.03 301 LEU A N 1
ATOM 2414 C CA . LEU A 1 301 ? 33.812 -0.499 -20.312 1 55.03 301 LEU A CA 1
ATOM 2415 C C . LEU A 1 301 ? 32.594 0.281 -20.766 1 55.03 301 LEU A C 1
ATOM 2417 O O . LEU A 1 301 ? 31.641 -0.305 -21.266 1 55.03 301 LEU A O 1
ATOM 2421 N N . LYS A 1 302 ? 32.688 1.581 -20.578 1 56.59 302 LYS A N 1
ATOM 2422 C CA . LYS A 1 302 ? 31.578 2.416 -21.031 1 56.59 302 LYS A CA 1
ATOM 2423 C C . LYS A 1 302 ? 31.438 2.344 -22.547 1 56.59 302 LYS A C 1
ATOM 2425 O O . LYS A 1 302 ? 30.312 2.293 -23.062 1 56.59 302 LYS A O 1
ATOM 2430 N N . GLU A 1 303 ? 32.594 2.328 -23.172 1 56.5 303 GLU A N 1
ATOM 2431 C CA . GLU A 1 303 ? 32.594 2.23 -24.625 1 56.5 303 GLU A CA 1
ATOM 2432 C C . GLU A 1 303 ? 32.062 0.871 -25.094 1 56.5 303 GLU A C 1
ATOM 2434 O O . GLU A 1 303 ? 31.312 0.785 -26.062 1 56.5 303 GLU A O 1
ATOM 2439 N N . LEU A 1 304 ? 32.469 -0.033 -24.375 1 57.69 304 LEU A N 1
ATOM 2440 C CA . LEU A 1 304 ? 31.969 -1.367 -24.688 1 57.69 304 LEU A CA 1
ATOM 2441 C C . LEU A 1 304 ? 30.453 -1.436 -24.516 1 57.69 304 LEU A C 1
ATOM 2443 O O . LEU A 1 304 ? 29.766 -2.008 -25.344 1 57.69 304 LEU A O 1
ATOM 2447 N N . ARG A 1 305 ? 30.031 -0.849 -23.453 1 61.38 305 ARG A N 1
ATOM 2448 C CA . ARG A 1 305 ? 28.594 -0.824 -23.203 1 61.38 305 ARG A CA 1
ATOM 2449 C C . ARG A 1 305 ? 27.859 -0.186 -24.375 1 61.38 305 ARG A C 1
ATOM 2451 O O . ARG A 1 305 ? 26.828 -0.697 -24.812 1 61.38 305 ARG A O 1
ATOM 2458 N N . ARG A 1 306 ? 28.391 0.875 -24.859 1 62.38 306 ARG A N 1
ATOM 2459 C CA . ARG A 1 306 ? 27.766 1.588 -25.969 1 62.38 306 ARG A CA 1
ATOM 2460 C C . ARG A 1 306 ? 27.766 0.741 -27.234 1 62.38 306 ARG A C 1
ATOM 2462 O O . ARG A 1 306 ? 26.797 0.734 -28 1 62.38 306 ARG A O 1
ATOM 2469 N N . ILE A 1 307 ? 28.844 0.062 -27.344 1 59.5 307 ILE A N 1
ATOM 2470 C CA . ILE A 1 307 ? 29 -0.756 -28.547 1 59.5 307 ILE A CA 1
ATOM 2471 C C . ILE A 1 307 ? 28.031 -1.94 -28.484 1 59.5 307 ILE A C 1
ATOM 2473 O O . ILE A 1 307 ? 27.359 -2.252 -29.469 1 59.5 307 ILE A O 1
ATOM 2477 N N . VAL A 1 308 ? 28 -2.43 -27.359 1 60.12 308 VAL A N 1
ATOM 2478 C CA . VAL A 1 308 ? 27.125 -3.578 -27.156 1 60.12 308 VAL A CA 1
ATOM 2479 C C . VAL A 1 308 ? 25.656 -3.146 -27.297 1 60.12 308 VAL A C 1
ATOM 2481 O O . VAL A 1 308 ? 24.875 -3.828 -27.953 1 60.12 308 VAL A O 1
ATOM 2484 N N . GLU A 1 309 ? 25.344 -2.035 -26.734 1 63.53 309 GLU A N 1
ATOM 2485 C CA . GLU A 1 309 ? 23.984 -1.517 -26.812 1 63.53 309 GLU A CA 1
ATOM 2486 C C . GLU A 1 309 ? 23.594 -1.214 -28.25 1 63.53 309 GLU A C 1
ATOM 2488 O O . GLU A 1 309 ? 22.469 -1.511 -28.672 1 63.53 309 GLU A O 1
ATOM 2493 N N . ARG A 1 310 ? 24.484 -0.631 -28.969 1 59.5 310 ARG A N 1
ATOM 2494 C CA . ARG A 1 310 ? 24.25 -0.323 -30.359 1 59.5 310 ARG A CA 1
ATOM 2495 C C . ARG A 1 310 ? 24.078 -1.599 -31.188 1 59.5 310 ARG A C 1
ATOM 2497 O O . ARG A 1 310 ? 23.219 -1.674 -32.062 1 59.5 310 ARG A O 1
ATOM 2504 N N . PHE A 1 311 ? 24.906 -2.455 -30.891 1 57.53 311 PHE A N 1
ATOM 2505 C CA . PHE A 1 311 ? 24.844 -3.732 -31.594 1 57.53 311 PHE A CA 1
ATOM 2506 C C . PHE A 1 311 ? 23.531 -4.453 -31.297 1 57.53 311 PHE A C 1
ATOM 2508 O O . PHE A 1 311 ? 22.891 -4.973 -32.188 1 57.53 311 PHE A O 1
ATOM 2515 N N . ASN A 1 312 ? 23.266 -4.457 -30.047 1 57.44 312 ASN A N 1
ATOM 2516 C CA . ASN A 1 312 ? 22.016 -5.09 -29.641 1 57.44 312 ASN A CA 1
ATOM 2517 C C . ASN A 1 312 ? 20.812 -4.406 -30.266 1 57.44 312 ASN A C 1
ATOM 2519 O O . ASN A 1 312 ? 19.875 -5.07 -30.703 1 57.44 312 ASN A O 1
ATOM 2523 N N . LYS A 1 313 ? 20.844 -3.131 -30.266 1 57.56 313 LYS A N 1
ATOM 2524 C CA . LYS A 1 313 ? 19.781 -2.373 -30.922 1 57.56 313 LYS A CA 1
ATOM 2525 C C . LYS A 1 313 ? 19.672 -2.719 -32.406 1 57.56 313 LYS A C 1
ATOM 2527 O O . LYS A 1 313 ? 18.578 -2.877 -32.938 1 57.56 313 LYS A O 1
ATOM 2532 N N . ALA A 1 314 ? 20.766 -2.775 -33 1 55.56 314 ALA A N 1
ATOM 2533 C CA . ALA A 1 314 ? 20.812 -3.119 -34.406 1 55.56 314 ALA A CA 1
ATOM 2534 C C . ALA A 1 314 ? 20.281 -4.531 -34.656 1 55.56 314 ALA A C 1
ATOM 2536 O O . ALA A 1 314 ? 19.531 -4.773 -35.625 1 55.56 314 ALA A O 1
ATOM 2537 N N . LYS A 1 315 ? 20.703 -5.309 -33.844 1 53.91 315 LYS A N 1
ATOM 2538 C CA . LYS A 1 315 ? 20.234 -6.691 -33.938 1 53.91 315 LYS A CA 1
ATOM 2539 C C . LYS A 1 315 ? 18.734 -6.789 -33.688 1 53.91 315 LYS A C 1
ATOM 2541 O O . LYS A 1 315 ? 18.031 -7.523 -34.375 1 53.91 315 LYS A O 1
ATOM 2546 N N . LEU A 1 316 ? 18.359 -6.086 -32.656 1 52.56 316 LEU A N 1
ATOM 2547 C CA . LEU A 1 316 ? 16.938 -6.051 -32.375 1 52.56 316 LEU A CA 1
ATOM 2548 C C . LEU A 1 316 ? 16.156 -5.457 -33.531 1 52.56 316 LEU A C 1
ATOM 2550 O O . LEU A 1 316 ? 15.062 -5.934 -33.875 1 52.56 316 LEU A O 1
ATOM 2554 N N . MET A 1 317 ? 16.688 -4.395 -34.094 1 50.84 317 MET A N 1
ATOM 2555 C CA . MET A 1 317 ? 16.094 -3.783 -35.281 1 50.84 317 MET A CA 1
ATOM 2556 C C . MET A 1 317 ? 16.094 -4.754 -36.438 1 50.84 317 MET A C 1
ATOM 2558 O O . MET A 1 317 ? 15.156 -4.754 -37.25 1 50.84 317 MET A O 1
ATOM 2562 N N . SER A 1 318 ? 17.125 -5.395 -36.625 1 48.22 318 SER A N 1
ATOM 2563 C CA . SER A 1 318 ? 17.203 -6.359 -37.719 1 48.22 318 SER A CA 1
ATOM 2564 C C . SER A 1 318 ? 16.266 -7.539 -37.5 1 48.22 318 SER A C 1
ATOM 2566 O O . SER A 1 318 ? 15.711 -8.102 -38.438 1 48.22 318 SER A O 1
ATOM 2568 N N . LEU A 1 319 ? 16.234 -7.926 -36.312 1 45.16 319 LEU A N 1
ATOM 2569 C CA . LEU A 1 319 ? 15.328 -9.016 -35.969 1 45.16 319 LEU A CA 1
ATOM 2570 C C . LEU A 1 319 ? 13.875 -8.562 -36.094 1 45.16 319 LEU A C 1
ATOM 2572 O O . LEU A 1 319 ? 12.992 -9.352 -36.438 1 45.16 319 LEU A O 1
ATOM 2576 N N . ASN A 1 320 ? 13.57 -7.234 -35.688 1 35.06 320 ASN A N 1
ATOM 2577 C CA . ASN A 1 320 ? 12.281 -6.598 -35.938 1 35.06 320 ASN A CA 1
ATOM 2578 C C . ASN A 1 320 ? 12.414 -5.383 -36.844 1 35.06 320 ASN A C 1
ATOM 2580 O O . ASN A 1 320 ? 12.562 -4.258 -36.375 1 35.06 320 ASN A O 1
ATOM 2584 N N . PRO A 1 321 ? 12.781 -5.648 -38.031 1 35.19 321 PRO A N 1
ATOM 2585 C CA . PRO A 1 321 ? 12.891 -4.5 -38.938 1 35.19 321 PRO A CA 1
ATOM 2586 C C . PRO A 1 321 ? 11.719 -3.529 -38.812 1 35.19 321 PRO A C 1
ATOM 2588 O O . PRO A 1 321 ? 11.82 -2.371 -39.219 1 35.19 321 PRO A O 1
ATOM 2591 N N . GLU A 1 322 ? 10.469 -4.086 -38.656 1 34.25 322 GLU A N 1
ATOM 2592 C CA . GLU A 1 322 ? 9.297 -3.219 -38.656 1 34.25 322 GLU A CA 1
ATOM 2593 C C . GLU A 1 322 ? 9.328 -2.25 -37.469 1 34.25 322 GLU A C 1
ATOM 2595 O O . GLU A 1 322 ? 8.383 -1.498 -37.25 1 34.25 322 GLU A O 1
ATOM 2600 N N . LEU A 1 323 ? 10.32 -2.318 -36.719 1 32.62 323 LEU A N 1
ATOM 2601 C CA . LEU A 1 323 ? 10.234 -1.424 -35.562 1 32.62 323 LEU A CA 1
ATOM 2602 C C . LEU A 1 323 ? 10.531 0.016 -35.969 1 32.62 323 LEU A C 1
ATOM 2604 O O . LEU A 1 323 ? 10.547 0.914 -35.125 1 32.62 323 LEU A O 1
ATOM 2608 N N . GLU A 1 324 ? 11.094 0.332 -37.125 1 32.81 324 GLU A N 1
ATOM 2609 C CA . GLU A 1 324 ? 11.305 1.761 -37.344 1 32.81 324 GLU A CA 1
ATOM 2610 C C . GLU A 1 324 ? 10.031 2.553 -37.062 1 32.81 324 GLU A C 1
ATOM 2612 O O . GLU A 1 324 ? 10.078 3.641 -36.5 1 32.81 324 GLU A O 1
ATOM 2617 N N . THR A 1 325 ? 9.047 2.469 -38.156 1 31.28 325 THR A N 1
ATOM 2618 C CA . THR A 1 325 ? 7.902 3.367 -38.281 1 31.28 325 THR A CA 1
ATOM 2619 C C . THR A 1 325 ? 6.941 3.186 -37.094 1 31.28 325 THR A C 1
ATOM 2621 O O . THR A 1 325 ? 6.016 2.375 -37.156 1 31.28 325 THR A O 1
ATOM 2624 N N . SER A 1 326 ? 7.316 2.865 -35.969 1 27.69 326 SER A N 1
ATOM 2625 C CA . SER A 1 326 ? 6.293 2.859 -34.938 1 27.69 326 SER A CA 1
ATOM 2626 C C . SER A 1 326 ? 5.629 4.227 -34.812 1 27.69 326 SER A C 1
ATOM 2628 O O . SER A 1 326 ? 6.137 5.109 -34.094 1 27.69 326 SER A O 1
ATOM 2630 N N . SER A 1 327 ? 5.367 5.023 -35.875 1 27.31 327 SER A N 1
ATOM 2631 C CA . SER A 1 327 ? 4.121 5.77 -35.75 1 27.31 327 SER A CA 1
ATOM 2632 C C . SER A 1 327 ? 3.066 4.969 -35 1 27.31 327 SER A C 1
ATOM 2634 O O . SER A 1 327 ? 3.141 3.74 -34.938 1 27.31 327 SER A O 1
ATOM 2636 N N . SER A 1 328 ? 2.225 5.715 -34.125 1 28.67 328 SER A N 1
ATOM 2637 C CA . SER A 1 328 ? 1.128 5.281 -33.281 1 28.67 328 SER A CA 1
ATOM 2638 C C . SER A 1 328 ? 0.272 4.227 -33.969 1 28.67 328 SER A C 1
ATOM 2640 O O . SER A 1 328 ? -0.888 4.023 -33.594 1 28.67 328 SER A O 1
ATOM 2642 N N . GLU A 1 329 ? 0.616 3.965 -35.219 1 26.42 329 GLU A N 1
ATOM 2643 C CA . GLU A 1 329 ? -0.456 3.109 -35.719 1 26.42 329 GLU A CA 1
ATOM 2644 C C . GLU A 1 329 ? -0.541 1.808 -34.938 1 26.42 329 GLU A C 1
ATOM 2646 O O . GLU A 1 329 ? 0.484 1.208 -34.625 1 26.42 329 GLU A O 1
ATOM 2651 N N . PRO A 1 330 ? -1.704 1.664 -34.25 1 27.97 330 PRO A N 1
ATOM 2652 C CA . PRO A 1 330 ? -2.037 0.456 -33.5 1 27.97 330 PRO A CA 1
ATOM 2653 C C . PRO A 1 330 ? -1.567 -0.822 -34.188 1 27.97 330 PRO A C 1
ATOM 2655 O O . PRO A 1 330 ? -1.573 -0.902 -35.406 1 27.97 330 PRO A O 1
ATOM 2658 N N . GLN A 1 331 ? -0.375 -1.305 -33.812 1 27.78 331 GLN A N 1
ATOM 2659 C CA . GLN A 1 331 ? 0.021 -2.631 -34.281 1 27.78 331 GLN A CA 1
ATOM 2660 C C . GLN A 1 331 ? -1.19 -3.438 -34.719 1 27.78 331 GLN A C 1
ATOM 2662 O O . GLN A 1 331 ? -2.107 -3.691 -33.938 1 27.78 331 GLN A O 1
ATOM 2667 N N . THR A 1 332 ? -1.604 -3.176 -35.938 1 26.67 332 THR A N 1
ATOM 2668 C CA . THR A 1 332 ? -2.549 -4.07 -36.594 1 26.67 332 THR A CA 1
ATOM 2669 C C . THR A 1 332 ? -2.23 -5.527 -36.281 1 26.67 332 THR A C 1
ATOM 2671 O O . THR A 1 332 ? -1.148 -6.02 -36.594 1 26.67 332 THR A O 1
ATOM 2674 N N . THR A 1 333 ? -2.645 -6.023 -35.125 1 27.69 333 THR A N 1
ATOM 2675 C CA . THR A 1 333 ? -2.797 -7.449 -34.844 1 27.69 333 THR A CA 1
ATOM 2676 C C . THR A 1 333 ? -3.102 -8.203 -36.156 1 27.69 333 THR A C 1
ATOM 2678 O O . THR A 1 333 ? -4.043 -7.859 -36.875 1 27.69 333 THR A O 1
ATOM 2681 N N . GLN A 1 334 ? -2.08 -8.539 -36.938 1 26.42 334 GLN A N 1
ATOM 2682 C CA . GLN A 1 334 ? -2.324 -9.484 -38.031 1 26.42 334 GLN A CA 1
ATOM 2683 C C . GLN A 1 334 ? -3.582 -10.312 -37.781 1 26.42 334 GLN A C 1
ATOM 2685 O O . GLN A 1 334 ? -3.723 -10.914 -36.719 1 26.42 334 GLN A O 1
ATOM 2690 N N . ARG A 1 335 ? -4.621 -9.953 -38.406 1 30.22 335 ARG A N 1
ATOM 2691 C CA . ARG A 1 335 ? -5.926 -10.562 -38.656 1 30.22 335 ARG A CA 1
ATOM 2692 C C . ARG A 1 335 ? -5.789 -12.047 -38.969 1 30.22 335 ARG A C 1
ATOM 2694 O O . ARG A 1 335 ? -5.758 -12.43 -40.125 1 30.22 335 ARG A O 1
ATOM 2701 N N . HIS A 1 336 ? -4.789 -12.703 -38.531 1 26.11 336 HIS A N 1
ATOM 2702 C CA . HIS A 1 336 ? -4.992 -14.102 -38.906 1 26.11 336 HIS A CA 1
ATOM 2703 C C . HIS A 1 336 ? -6.355 -14.602 -38.438 1 26.11 336 HIS A C 1
ATOM 2705 O O . HIS A 1 336 ? -6.668 -14.531 -37.25 1 26.11 336 HIS A O 1
ATOM 2711 N N . GLY A 1 337 ? -7.32 -14.352 -39.219 1 28.38 337 GLY A N 1
ATOM 2712 C CA . GLY A 1 337 ? -8.625 -14.977 -39.094 1 28.38 337 GLY A CA 1
ATOM 2713 C C . GLY A 1 337 ? -8.555 -16.391 -38.531 1 28.38 337 GLY A C 1
ATOM 2714 O O . GLY A 1 337 ? -7.809 -17.234 -39.031 1 28.38 337 GLY A O 1
ATOM 2715 N N . LEU A 1 338 ? -8.594 -16.469 -37.25 1 30.42 338 LEU A N 1
ATOM 2716 C CA . LEU A 1 338 ? -8.766 -17.734 -36.562 1 30.42 338 LEU A CA 1
ATOM 2717 C C . LEU A 1 338 ? -9.797 -18.609 -37.281 1 30.42 338 LEU A C 1
ATOM 2719 O O . LEU A 1 338 ? -10.977 -18.25 -37.344 1 30.42 338 LEU A O 1
ATOM 2723 N N . ARG A 1 339 ? -9.391 -19.203 -38.406 1 31.06 339 ARG A N 1
ATOM 2724 C CA . ARG A 1 339 ? -10.25 -20.172 -39.062 1 31.06 339 ARG A CA 1
ATOM 2725 C C . ARG A 1 339 ? -10.742 -21.234 -38.094 1 31.06 339 ARG A C 1
ATOM 2727 O O . ARG A 1 339 ? -10.031 -21.609 -37.156 1 31.06 339 ARG A O 1
ATOM 2734 N N . LYS A 1 340 ? -11.992 -21.625 -38 1 33.75 340 LYS A N 1
ATOM 2735 C CA . LYS A 1 340 ? -12.75 -22.547 -37.188 1 33.75 340 LYS A CA 1
ATOM 2736 C C . LYS A 1 340 ? -11.992 -23.859 -37 1 33.75 340 LYS A C 1
ATOM 2738 O O . LYS A 1 340 ? -12.039 -24.453 -35.906 1 33.75 340 LYS A O 1
ATOM 2743 N N . GLU A 1 341 ? -11.438 -24.438 -38.062 1 32.84 341 GLU A N 1
ATOM 2744 C CA . GLU A 1 341 ? -11.047 -25.844 -38.031 1 32.84 341 GLU A CA 1
ATOM 2745 C C . GLU A 1 341 ? -9.812 -26.062 -37.156 1 32.84 341 GLU A C 1
ATOM 2747 O O . GLU A 1 341 ? -9.625 -27.141 -36.594 1 32.84 341 GLU A O 1
ATOM 2752 N N . ASP A 1 342 ? -8.711 -25.297 -37.281 1 33.44 342 ASP A N 1
ATOM 2753 C CA . ASP A 1 342 ? -7.457 -25.688 -36.625 1 33.44 342 ASP A CA 1
ATOM 2754 C C . ASP A 1 342 ? -7.441 -25.219 -35.156 1 33.44 342 ASP A C 1
ATOM 2756 O O . ASP A 1 342 ? -6.609 -24.406 -34.781 1 33.44 342 ASP A O 1
ATOM 2760 N N . PHE A 1 343 ? -8.445 -25.062 -34.438 1 38 343 PHE A N 1
ATOM 2761 C CA . PHE A 1 343 ? -8.75 -24.672 -33.062 1 38 343 PHE A CA 1
ATOM 2762 C C . PHE A 1 343 ? -8.133 -25.656 -32.062 1 38 343 PHE A C 1
ATOM 2764 O O . PHE A 1 343 ? -8.633 -25.828 -30.969 1 38 343 PHE A O 1
ATOM 2771 N N . LYS A 1 344 ? -7.305 -26.625 -32.531 1 46.09 344 LYS A N 1
ATOM 2772 C CA . LYS A 1 344 ? -6.961 -27.703 -31.609 1 46.09 344 LYS A CA 1
ATOM 2773 C C . LYS A 1 344 ? -5.816 -27.297 -30.672 1 46.09 344 LYS A C 1
ATOM 2775 O O . LYS A 1 344 ? -5.398 -28.078 -29.812 1 46.09 344 LYS A O 1
ATOM 2780 N N . SER A 1 345 ? -5.262 -26.094 -30.844 1 53.69 345 SER A N 1
ATOM 2781 C CA . SER A 1 345 ? -4.109 -25.859 -29.984 1 53.69 345 SER A CA 1
ATOM 2782 C C . SER A 1 345 ? -4.547 -25.344 -28.609 1 53.69 345 SER A C 1
ATOM 2784 O O . SER A 1 345 ? -5.637 -24.781 -28.469 1 53.69 345 SER A O 1
ATOM 2786 N N . SER A 1 346 ? -3.951 -25.828 -27.5 1 53.66 346 SER A N 1
ATOM 2787 C CA . SER A 1 346 ? -4.191 -25.438 -26.125 1 53.66 346 SER A CA 1
ATOM 2788 C C . SER A 1 346 ? -4.348 -23.922 -26 1 53.66 346 SER A C 1
ATOM 2790 O O . SER A 1 346 ? -5.156 -23.438 -25.203 1 53.66 346 SER A O 1
ATOM 2792 N N . THR A 1 347 ? -3.74 -23.172 -26.844 1 61.66 347 THR A N 1
ATOM 2793 C CA . THR A 1 347 ? -3.834 -21.719 -26.812 1 61.66 347 THR A CA 1
ATOM 2794 C C . THR A 1 347 ? -5.184 -21.25 -27.359 1 61.66 347 THR A C 1
ATOM 2796 O O . THR A 1 347 ? -5.762 -20.281 -26.859 1 61.66 347 THR A O 1
ATOM 2799 N N . ASP A 1 348 ? -5.605 -22.031 -28.203 1 72.44 348 ASP A N 1
ATOM 2800 C CA . ASP A 1 348 ? -6.898 -21.703 -28.781 1 72.44 348 ASP A CA 1
ATOM 2801 C C . ASP A 1 348 ? -8.031 -21.984 -27.812 1 72.44 348 ASP A C 1
ATOM 2803 O O . ASP A 1 348 ? -8.961 -21.188 -27.656 1 72.44 348 ASP A O 1
ATOM 2807 N N . ILE A 1 349 ? -7.82 -23.109 -27.109 1 81.06 349 ILE A N 1
ATOM 2808 C CA . ILE A 1 349 ? -8.852 -23.484 -26.156 1 81.06 349 ILE A CA 1
ATOM 2809 C C . ILE A 1 349 ? -8.898 -22.453 -25.031 1 81.06 349 ILE A C 1
ATOM 2811 O O . ILE A 1 349 ? -9.984 -22.062 -24.578 1 81.06 349 ILE A O 1
ATOM 2815 N N . TYR A 1 350 ? -7.777 -22.016 -24.656 1 87.56 350 TYR A N 1
ATOM 2816 C CA . TYR A 1 350 ? -7.695 -21 -23.625 1 87.56 350 TYR A CA 1
ATOM 2817 C C . TYR A 1 350 ? -8.383 -19.719 -24.062 1 87.56 350 TYR A C 1
ATOM 2819 O O . TYR A 1 350 ? -9.172 -19.141 -23.312 1 87.56 350 TYR A O 1
ATOM 2827 N N . SER A 1 351 ? -8.172 -19.297 -25.219 1 89.06 351 SER A N 1
ATOM 2828 C CA . SER A 1 351 ? -8.758 -18.062 -25.75 1 89.06 351 SER A CA 1
ATOM 2829 C C . SER A 1 351 ? -10.281 -18.172 -25.812 1 89.06 351 SER A C 1
ATOM 2831 O O . SER A 1 351 ? -10.984 -17.234 -25.422 1 89.06 351 SER A O 1
ATOM 2833 N N . HIS A 1 352 ? -10.695 -19.297 -26.25 1 90.69 352 HIS A N 1
ATOM 2834 C CA . HIS A 1 352 ? -12.141 -19.484 -26.359 1 90.69 352 HIS A CA 1
ATOM 2835 C C . HIS A 1 352 ? -12.789 -19.547 -24.984 1 90.69 352 HIS A C 1
ATOM 2837 O O . HIS A 1 352 ? -13.922 -19.078 -24.812 1 90.69 352 HIS A O 1
ATOM 2843 N N . SER A 1 353 ? -12.086 -20.156 -24.094 1 94.31 353 SER A N 1
ATOM 2844 C CA . SER A 1 353 ? -12.625 -20.203 -22.734 1 94.31 353 SER A CA 1
ATOM 2845 C C . SER A 1 353 ? -12.711 -18.812 -22.125 1 94.31 353 SER A C 1
ATOM 2847 O O . SER A 1 353 ? -13.633 -18.516 -21.375 1 94.31 353 SER A O 1
ATOM 2849 N N . LEU A 1 354 ? -11.852 -17.938 -22.484 1 95 354 LEU A N 1
ATOM 2850 C CA . LEU A 1 354 ? -11.883 -16.547 -22.031 1 95 354 LEU A CA 1
ATOM 2851 C C . LEU A 1 354 ? -13.086 -15.812 -22.609 1 95 354 LEU A C 1
ATOM 2853 O O . LEU A 1 354 ? -13.773 -15.078 -21.906 1 95 354 LEU A O 1
ATOM 2857 N N . ILE A 1 355 ? -13.297 -16.062 -23.875 1 93.12 355 ILE A N 1
ATOM 2858 C CA . ILE A 1 355 ? -14.422 -15.422 -24.562 1 93.12 355 ILE A CA 1
ATOM 2859 C C . ILE A 1 355 ? -15.734 -15.906 -23.953 1 93.12 355 ILE A C 1
ATOM 2861 O O . ILE A 1 355 ? -16.625 -15.102 -23.672 1 93.12 355 ILE A O 1
ATOM 2865 N N . ALA A 1 356 ? -15.773 -17.203 -23.75 1 93.94 356 ALA A N 1
ATOM 2866 C CA . ALA A 1 356 ? -16.969 -17.781 -23.156 1 93.94 356 ALA A CA 1
ATOM 2867 C C . ALA A 1 356 ? -17.234 -17.188 -21.766 1 93.94 356 ALA A C 1
ATOM 2869 O O . ALA A 1 356 ? -18.359 -16.859 -21.422 1 93.94 356 ALA A O 1
ATOM 2870 N N . THR A 1 357 ? -16.203 -17.094 -20.953 1 96.75 357 THR A N 1
ATOM 2871 C CA . THR A 1 357 ? -16.328 -16.5 -19.625 1 96.75 357 THR A CA 1
ATOM 2872 C C . THR A 1 357 ? -16.75 -15.039 -19.719 1 96.75 357 THR A C 1
ATOM 2874 O O . THR A 1 357 ? -17.609 -14.594 -18.953 1 96.75 357 THR A O 1
ATOM 2877 N N . ASN A 1 358 ? -16.219 -14.32 -20.609 1 95.44 358 ASN A N 1
ATOM 2878 C CA . ASN A 1 358 ? -16.578 -12.922 -20.812 1 95.44 358 ASN A CA 1
ATOM 2879 C C . ASN A 1 358 ? -18.062 -12.773 -21.188 1 95.44 358 ASN A C 1
ATOM 2881 O O . ASN A 1 358 ? -18.734 -11.852 -20.719 1 95.44 358 ASN A O 1
ATOM 2885 N N . MET A 1 359 ? -18.531 -13.648 -22.047 1 94.25 359 MET A N 1
ATOM 2886 C CA . MET A 1 359 ? -19.938 -13.625 -22.438 1 94.25 359 MET A CA 1
ATOM 2887 C C . MET A 1 359 ? -20.828 -13.852 -21.219 1 94.25 359 MET A C 1
ATOM 2889 O O . MET A 1 359 ? -21.891 -13.234 -21.109 1 94.25 359 MET A O 1
ATOM 2893 N N . LEU A 1 360 ? -20.391 -14.742 -20.422 1 95.69 360 LEU A N 1
ATOM 2894 C CA . LEU A 1 360 ? -21.125 -14.961 -19.172 1 95.69 360 LEU A CA 1
ATOM 2895 C C . LEU A 1 360 ? -21.156 -13.688 -18.328 1 95.69 360 LEU A C 1
ATOM 2897 O O . LEU A 1 360 ? -22.219 -13.312 -17.812 1 95.69 360 LEU A O 1
ATOM 2901 N N . LEU A 1 361 ? -20.094 -12.984 -18.203 1 96.56 361 LEU A N 1
ATOM 2902 C CA . LEU A 1 361 ? -19.984 -11.766 -17.406 1 96.56 361 LEU A CA 1
ATOM 2903 C C . LEU A 1 361 ? -20.797 -10.641 -18.047 1 96.56 361 LEU A C 1
ATOM 2905 O O . LEU A 1 361 ? -21.359 -9.797 -17.328 1 96.56 361 LEU A O 1
ATOM 2909 N N . ASN A 1 362 ? -20.828 -10.641 -19.344 1 93.81 362 ASN A N 1
ATOM 2910 C CA . ASN A 1 362 ? -21.656 -9.656 -20.031 1 93.81 362 ASN A CA 1
ATOM 2911 C C . ASN A 1 362 ? -23.125 -9.812 -19.656 1 93.81 362 ASN A C 1
ATOM 2913 O O . ASN A 1 362 ? -23.828 -8.828 -19.438 1 93.81 362 ASN A O 1
ATOM 2917 N N . ARG A 1 363 ? -23.547 -10.969 -19.594 1 93.19 363 ARG A N 1
ATOM 2918 C CA . ARG A 1 363 ? -24.938 -11.234 -19.25 1 93.19 363 ARG A CA 1
ATOM 2919 C C . ARG A 1 363 ? -25.234 -10.828 -17.797 1 93.19 363 ARG A C 1
ATOM 2921 O O . ARG A 1 363 ? -26.312 -10.312 -17.5 1 93.19 363 ARG A O 1
ATOM 2928 N N . ALA A 1 364 ? -24.25 -11.039 -17 1 94.75 364 ALA A N 1
ATOM 2929 C CA . ALA A 1 364 ? -24.453 -10.781 -15.57 1 94.75 364 ALA A CA 1
ATOM 2930 C C . ALA A 1 364 ? -24.25 -9.305 -15.25 1 94.75 364 ALA A C 1
ATOM 2932 O O . ALA A 1 364 ? -24.984 -8.734 -14.43 1 94.75 364 ALA A O 1
ATOM 2933 N N . TYR A 1 365 ? -23.281 -8.648 -15.852 1 94.44 365 TYR A N 1
ATOM 2934 C CA . TYR A 1 365 ? -22.875 -7.328 -15.375 1 94.44 365 TYR A CA 1
ATOM 2935 C C . TYR A 1 365 ? -22.906 -6.312 -16.516 1 94.44 365 TYR A C 1
ATOM 2937 O O . TYR A 1 365 ? -22.516 -5.156 -16.328 1 94.44 365 TYR A O 1
ATOM 2945 N N . GLY A 1 366 ? -23.328 -6.707 -17.641 1 90.75 366 GLY A N 1
ATOM 2946 C CA . GLY A 1 366 ? -23.375 -5.801 -18.781 1 90.75 366 GLY A CA 1
ATOM 2947 C C . GLY A 1 366 ? -22.141 -5.887 -19.656 1 90.75 366 GLY A C 1
ATOM 2948 O O . GLY A 1 366 ? -21.125 -6.457 -19.266 1 90.75 366 GLY A O 1
ATOM 2949 N N . PHE A 1 367 ? -22.25 -5.27 -20.828 1 89.44 367 PHE A N 1
ATOM 2950 C CA . PHE A 1 367 ? -21.188 -5.344 -21.828 1 89.44 367 PHE A CA 1
ATOM 2951 C C . PHE A 1 367 ? -20.078 -4.344 -21.516 1 89.44 367 PHE A C 1
ATOM 2953 O O . PHE A 1 367 ? -20.344 -3.16 -21.297 1 89.44 367 PHE A O 1
ATOM 2960 N N . LYS A 1 368 ? -18.938 -4.855 -21.312 1 88 368 LYS A N 1
ATOM 2961 C CA . LYS A 1 368 ? -17.75 -4.055 -21.031 1 88 368 LYS A CA 1
ATOM 2962 C C . LYS A 1 368 ? -16.484 -4.734 -21.578 1 88 368 LYS A C 1
ATOM 2964 O O . LYS A 1 368 ? -16.438 -5.965 -21.672 1 88 368 LYS A O 1
ATOM 2969 N N . ALA A 1 369 ? -15.609 -3.875 -22.047 1 89.31 369 ALA A N 1
ATOM 2970 C CA . ALA A 1 369 ? -14.297 -4.418 -22.391 1 89.31 369 ALA A CA 1
ATOM 2971 C C . ALA A 1 369 ? -13.5 -4.754 -21.125 1 89.31 369 ALA A C 1
ATOM 2973 O O . ALA A 1 369 ? -13.211 -3.873 -20.312 1 89.31 369 ALA A O 1
ATOM 2974 N N . ARG A 1 370 ? -13.195 -5.996 -21.031 1 94.5 370 ARG A N 1
ATOM 2975 C CA . ARG A 1 370 ? -12.516 -6.445 -19.812 1 94.5 370 ARG A CA 1
ATOM 2976 C C . ARG A 1 370 ? -11.086 -6.883 -20.109 1 94.5 370 ARG A C 1
ATOM 2978 O O . ARG A 1 370 ? -10.773 -7.273 -21.25 1 94.5 370 ARG A O 1
ATOM 2985 N N . HIS A 1 371 ? -10.242 -6.758 -19.078 1 93 371 HIS A N 1
ATOM 2986 C CA . HIS A 1 371 ? -8.859 -7.23 -19.156 1 93 371 HIS A CA 1
ATOM 2987 C C . HIS A 1 371 ? -8.695 -8.555 -18.438 1 93 371 HIS A C 1
ATOM 2989 O O . HIS A 1 371 ? -9.281 -8.766 -17.375 1 93 371 HIS A O 1
ATOM 2995 N N . VAL A 1 372 ? -7.887 -9.438 -19.062 1 93.88 372 VAL A N 1
ATOM 2996 C CA . VAL A 1 372 ? -7.547 -10.695 -18.391 1 93.88 372 VAL A CA 1
ATOM 2997 C C . VAL A 1 372 ? -6.504 -10.438 -17.312 1 93.88 372 VAL A C 1
ATOM 2999 O O . VAL A 1 372 ? -5.863 -9.383 -17.297 1 93.88 372 VAL A O 1
ATOM 3002 N N . LEU A 1 373 ? -6.379 -11.344 -16.422 1 94.44 373 LEU A N 1
ATOM 3003 C CA . LEU A 1 373 ? -5.422 -11.195 -15.336 1 94.44 373 LEU A CA 1
ATOM 3004 C C . LEU A 1 373 ? -4.02 -11.586 -15.789 1 94.44 373 LEU A C 1
ATOM 3006 O O . LEU A 1 373 ? -3.857 -12.461 -16.641 1 94.44 373 LEU A O 1
ATOM 3010 N N . ALA A 1 374 ? -3.047 -10.867 -15.234 1 94.44 374 ALA A N 1
ATOM 3011 C CA . ALA A 1 374 ? -1.661 -11.289 -15.438 1 94.44 374 ALA A CA 1
ATOM 3012 C C . ALA A 1 374 ? -1.394 -12.641 -14.781 1 94.44 374 ALA A C 1
ATOM 3014 O O . ALA A 1 374 ? -2.184 -13.102 -13.953 1 94.44 374 ALA A O 1
ATOM 3015 N N . HIS A 1 375 ? -0.368 -13.273 -15.289 1 93.56 375 HIS A N 1
ATOM 3016 C CA . HIS A 1 375 ? 0.021 -14.547 -14.688 1 93.56 375 HIS A CA 1
ATOM 3017 C C . HIS A 1 375 ? 0.796 -14.328 -13.391 1 93.56 375 HIS A C 1
ATOM 3019 O O . HIS A 1 375 ? 2.029 -14.312 -13.398 1 93.56 375 HIS A O 1
ATOM 3025 N N . VAL A 1 376 ? 0.089 -14.102 -12.391 1 95.69 376 VAL A N 1
ATOM 3026 C CA . VAL A 1 376 ? 0.639 -13.828 -11.07 1 95.69 376 VAL A CA 1
ATOM 3027 C C . VAL A 1 376 ? 0.037 -14.789 -10.047 1 95.69 376 VAL A C 1
ATOM 3029 O O . VAL A 1 376 ? -0.743 -15.672 -10.398 1 95.69 376 VAL A O 1
ATOM 3032 N N . GLY A 1 377 ? 0.525 -14.625 -8.82 1 96.31 377 GLY A N 1
ATOM 3033 C CA . GLY A 1 377 ? -0.192 -15.273 -7.734 1 96.31 377 GLY A CA 1
ATOM 3034 C C . GLY A 1 377 ? -1.502 -14.586 -7.395 1 96.31 377 GLY A C 1
ATOM 3035 O O . GLY A 1 377 ? -1.557 -13.359 -7.285 1 96.31 377 GLY A O 1
ATOM 3036 N N . PHE A 1 378 ? -2.539 -15.391 -7.312 1 97.5 378 PHE A N 1
ATOM 3037 C CA . PHE A 1 378 ? -3.865 -14.828 -7.074 1 97.5 378 PHE A CA 1
ATOM 3038 C C . PHE A 1 378 ? -4.234 -14.93 -5.598 1 97.5 378 PHE A C 1
ATOM 3040 O O . PHE A 1 378 ? -4.23 -16.016 -5.023 1 97.5 378 PHE A O 1
ATOM 3047 N N . LEU A 1 379 ? -4.473 -13.789 -5.027 1 97.56 379 LEU A N 1
ATOM 3048 C CA . LEU A 1 379 ? -5.031 -13.82 -3.682 1 97.56 379 LEU A CA 1
ATOM 3049 C C . LEU A 1 379 ? -6.523 -14.133 -3.721 1 97.56 379 LEU A C 1
ATOM 3051 O O . LEU A 1 379 ? -7.316 -13.328 -4.227 1 97.56 379 LEU A O 1
ATOM 3055 N N . ILE A 1 380 ? -6.887 -15.266 -3.176 1 98.25 380 ILE A N 1
ATOM 3056 C CA . ILE A 1 380 ? -8.266 -15.742 -3.254 1 98.25 380 ILE A CA 1
ATOM 3057 C C . ILE A 1 380 ? -8.867 -15.805 -1.854 1 98.25 380 ILE A C 1
ATOM 3059 O O . ILE A 1 380 ? -8.195 -16.203 -0.898 1 98.25 380 ILE A O 1
ATOM 3063 N N . ASP A 1 381 ? -10.078 -15.367 -1.763 1 97.75 381 ASP A N 1
ATOM 3064 C CA . ASP A 1 381 ? -10.852 -15.414 -0.524 1 97.75 381 ASP A CA 1
ATOM 3065 C C . ASP A 1 381 ? -11.938 -16.484 -0.591 1 97.75 381 ASP A C 1
ATOM 3067 O O . ASP A 1 381 ? -12.758 -16.484 -1.507 1 97.75 381 ASP A O 1
ATOM 3071 N N . LYS A 1 382 ? -12 -17.344 0.348 1 97.75 382 LYS A N 1
ATOM 3072 C CA . LYS A 1 382 ? -12.914 -18.484 0.341 1 97.75 382 LYS A CA 1
ATOM 3073 C C . LYS A 1 382 ? -14.367 -18.016 0.287 1 97.75 382 LYS A C 1
ATOM 3075 O O . LYS A 1 382 ? -15.188 -18.594 -0.434 1 97.75 382 LYS A O 1
ATOM 3080 N N . ASP A 1 383 ? -14.703 -17 1.019 1 97.44 383 ASP A N 1
ATOM 3081 C CA . ASP A 1 383 ? -16.078 -16.5 1.052 1 97.44 383 ASP A CA 1
ATOM 3082 C C . ASP A 1 383 ? -16.484 -15.945 -0.308 1 97.44 383 ASP A C 1
ATOM 3084 O O . ASP A 1 383 ? -17.625 -16.125 -0.735 1 97.44 383 ASP A O 1
ATOM 3088 N N . ILE A 1 384 ? -15.586 -15.305 -0.951 1 98.12 384 ILE A N 1
ATOM 3089 C CA . ILE A 1 384 ? -15.891 -14.727 -2.254 1 98.12 384 ILE A CA 1
ATOM 3090 C C . ILE A 1 384 ? -16.047 -15.836 -3.291 1 98.12 384 ILE A C 1
ATOM 3092 O O . ILE A 1 384 ? -16.891 -15.742 -4.188 1 98.12 384 ILE A O 1
ATOM 3096 N N . VAL A 1 385 ? -15.219 -16.891 -3.178 1 98.38 385 VAL A N 1
ATOM 3097 C CA . VAL A 1 385 ? -15.344 -18.031 -4.074 1 98.38 385 VAL A CA 1
ATOM 3098 C C . VAL A 1 385 ? -16.734 -18.641 -3.938 1 98.38 385 VAL A C 1
ATOM 3100 O O . VAL A 1 385 ? -17.406 -18.922 -4.938 1 98.38 385 VAL A O 1
ATOM 3103 N N . GLU A 1 386 ? -17.156 -18.812 -2.732 1 97.69 386 GLU A N 1
ATOM 3104 C CA . GLU A 1 386 ? -18.484 -19.391 -2.494 1 97.69 386 GLU A CA 1
ATOM 3105 C C . GLU A 1 386 ? -19.594 -18.516 -3.07 1 97.69 386 GLU A C 1
ATOM 3107 O O . GLU A 1 386 ? -20.547 -19.016 -3.66 1 97.69 386 GLU A O 1
ATOM 3112 N N . ALA A 1 387 ? -19.453 -17.25 -2.889 1 98.06 387 ALA A N 1
ATOM 3113 C CA . ALA A 1 387 ? -20.438 -16.312 -3.439 1 98.06 387 ALA A CA 1
ATOM 3114 C C . ALA A 1 387 ? -20.469 -16.375 -4.965 1 98.06 387 ALA A C 1
ATOM 3116 O O . ALA A 1 387 ? -21.531 -16.391 -5.574 1 98.06 387 ALA A O 1
ATOM 3117 N N . MET A 1 388 ? -19.297 -16.375 -5.586 1 98.12 388 MET A N 1
ATOM 3118 C CA . MET A 1 388 ? -19.203 -16.469 -7.039 1 98.12 388 MET A CA 1
ATOM 3119 C C . MET A 1 388 ? -19.812 -17.781 -7.543 1 98.12 388 MET A C 1
ATOM 3121 O O . MET A 1 388 ? -20.531 -17.781 -8.539 1 98.12 388 MET A O 1
ATOM 3125 N N . GLN A 1 389 ? -19.516 -18.875 -6.828 1 97.44 389 GLN A N 1
ATOM 3126 C CA . GLN A 1 389 ? -20.031 -20.172 -7.246 1 97.44 389 GLN A CA 1
ATOM 3127 C C . GLN A 1 389 ? -21.547 -20.25 -7.125 1 97.44 389 GLN A C 1
ATOM 3129 O O . GLN A 1 389 ? -22.203 -20.922 -7.91 1 97.44 389 GLN A O 1
ATOM 3134 N N . ARG A 1 390 ? -22.109 -19.562 -6.164 1 97.31 390 ARG A N 1
ATOM 3135 C CA . ARG A 1 390 ? -23.547 -19.469 -6.059 1 97.31 390 ARG A CA 1
ATOM 3136 C C . ARG A 1 390 ? -24.141 -18.656 -7.215 1 97.31 390 ARG A C 1
ATOM 3138 O O . ARG A 1 390 ? -25.172 -19.031 -7.777 1 97.31 390 ARG A O 1
ATOM 3145 N N . ARG A 1 391 ? -23.453 -17.641 -7.57 1 96.88 391 ARG A N 1
ATOM 3146 C CA . ARG A 1 391 ? -23.906 -16.75 -8.641 1 96.88 391 ARG A CA 1
ATOM 3147 C C . ARG A 1 391 ? -23.859 -17.453 -9.992 1 96.88 391 ARG A C 1
ATOM 3149 O O . ARG A 1 391 ? -24.781 -17.312 -10.797 1 96.88 391 ARG A O 1
ATOM 3156 N N . PHE A 1 392 ? -22.781 -18.188 -10.258 1 97.5 392 PHE A N 1
ATOM 3157 C CA . PHE A 1 392 ? -22.578 -18.875 -11.523 1 97.5 392 PHE A CA 1
ATOM 3158 C C . PHE A 1 392 ? -22.594 -20.391 -11.328 1 97.5 392 PHE A C 1
ATOM 3160 O O . PHE A 1 392 ? -21.703 -21.094 -11.82 1 97.5 392 PHE A O 1
ATOM 3167 N N . HIS A 1 393 ? -23.562 -20.875 -10.695 1 96.56 393 HIS A N 1
ATOM 3168 C CA . HIS A 1 393 ? -23.625 -22.266 -10.219 1 96.56 393 HIS A CA 1
ATOM 3169 C C . HIS A 1 393 ? -23.562 -23.25 -11.383 1 96.56 393 HIS A C 1
ATOM 3171 O O . HIS A 1 393 ? -22.75 -24.172 -11.383 1 96.56 393 HIS A O 1
ATOM 3177 N N . GLN A 1 394 ? -24.328 -23 -12.445 1 96.06 394 GLN A N 1
ATOM 3178 C CA . GLN A 1 394 ? -24.406 -23.953 -13.555 1 96.06 394 GLN A CA 1
ATOM 3179 C C . GLN A 1 394 ? -23.094 -24 -14.328 1 96.06 394 GLN A C 1
ATOM 3181 O O . GLN A 1 394 ? -22.594 -25.094 -14.641 1 96.06 394 GLN A O 1
ATOM 3186 N N . GLN A 1 395 ? -22.531 -22.859 -14.586 1 96.19 395 GLN A N 1
ATOM 3187 C CA . GLN A 1 395 ? -21.281 -22.797 -15.336 1 96.19 395 GLN A CA 1
ATOM 3188 C C . GLN A 1 395 ? -20.141 -23.438 -14.547 1 96.19 395 GLN A C 1
ATOM 3190 O O . GLN A 1 395 ? -19.266 -24.078 -15.133 1 96.19 395 GLN A O 1
ATOM 3195 N N . ILE A 1 396 ? -20.203 -23.281 -13.234 1 96.56 396 ILE A N 1
ATOM 3196 C CA . ILE A 1 396 ? -19.188 -23.875 -12.375 1 96.56 396 ILE A CA 1
ATOM 3197 C C . ILE A 1 396 ? -19.312 -25.406 -12.391 1 96.56 396 ILE A C 1
ATOM 3199 O O . ILE A 1 396 ? -18.328 -26.109 -12.523 1 96.56 396 ILE A O 1
ATOM 3203 N N . LEU A 1 397 ? -20.531 -25.859 -12.32 1 95.75 397 LEU A N 1
ATOM 3204 C CA . LEU A 1 397 ? -20.766 -27.297 -12.336 1 95.75 397 LEU A CA 1
ATOM 3205 C C . LEU A 1 397 ? -20.359 -27.906 -13.672 1 95.75 397 LEU A C 1
ATOM 3207 O O . LEU A 1 397 ? -19.75 -28.984 -13.711 1 95.75 397 LEU A O 1
ATOM 3211 N N . ASP A 1 398 ? -20.656 -27.203 -14.75 1 96.31 398 ASP A N 1
ATOM 3212 C CA . ASP A 1 398 ? -20.281 -27.672 -16.078 1 96.31 398 ASP A CA 1
ATOM 3213 C C . ASP A 1 398 ? -18.766 -27.766 -16.219 1 96.31 398 ASP A C 1
ATOM 3215 O O . ASP A 1 398 ? -18.234 -28.734 -16.781 1 96.31 398 ASP A O 1
ATOM 3219 N N . THR A 1 399 ? -18.078 -26.766 -15.727 1 97 399 THR A N 1
ATOM 3220 C CA . THR A 1 399 ? -16.625 -26.75 -15.797 1 97 399 THR A CA 1
ATOM 3221 C C . THR A 1 399 ? -16.031 -27.828 -14.891 1 97 399 THR A C 1
ATOM 3223 O O . THR A 1 399 ? -15.078 -28.516 -15.281 1 97 399 THR A O 1
ATOM 3226 N N . ALA A 1 400 ? -16.609 -28.047 -13.727 1 96.12 400 ALA A N 1
ATOM 3227 C CA . ALA A 1 400 ? -16.109 -29.016 -12.742 1 96.12 400 ALA A CA 1
ATOM 3228 C C . ALA A 1 400 ? -16.203 -30.438 -13.266 1 96.12 400 ALA A C 1
ATOM 3230 O O . ALA A 1 400 ? -15.414 -31.297 -12.875 1 96.12 400 ALA A O 1
ATOM 3231 N N . HIS A 1 401 ? -17.062 -30.719 -14.172 1 95.12 401 HIS A N 1
ATOM 3232 C CA . HIS A 1 401 ? -17.297 -32.062 -14.656 1 95.12 401 HIS A CA 1
ATOM 3233 C C . HIS A 1 401 ? -16.516 -32.344 -15.938 1 95.12 401 HIS A C 1
ATOM 3235 O O . HIS A 1 401 ? -16.594 -33.438 -16.5 1 95.12 401 HIS A O 1
ATOM 3241 N N . GLN A 1 402 ? -15.75 -31.375 -16.297 1 93.56 402 GLN A N 1
ATOM 3242 C CA . GLN A 1 402 ? -14.938 -31.578 -17.5 1 93.56 402 GLN A CA 1
ATOM 3243 C C . GLN A 1 402 ? -13.703 -32.406 -17.188 1 93.56 402 GLN A C 1
ATOM 3245 O O . GLN A 1 402 ? -13.023 -32.188 -16.188 1 93.56 402 GLN A O 1
ATOM 3250 N N . ARG A 1 403 ? -13.445 -33.344 -18.016 1 92 403 ARG A N 1
ATOM 3251 C CA . ARG A 1 403 ? -12.258 -34.156 -17.844 1 92 403 ARG A CA 1
ATOM 3252 C C . ARG A 1 403 ? -11.039 -33.5 -18.469 1 92 403 ARG A C 1
ATOM 3254 O O . ARG A 1 403 ? -9.914 -33.656 -17.984 1 92 403 ARG A O 1
ATOM 3261 N N . PHE A 1 404 ? -11.289 -32.875 -19.625 1 90.81 404 PHE A N 1
ATOM 3262 C CA . PHE A 1 404 ? -10.25 -32.125 -20.328 1 90.81 404 PHE A CA 1
ATOM 3263 C C . PHE A 1 404 ? -10.664 -30.672 -20.531 1 90.81 404 PHE A C 1
ATOM 3265 O O . PHE A 1 404 ? -11.844 -30.344 -20.453 1 90.81 404 PHE A O 1
ATOM 3272 N N . ARG A 1 405 ? -9.656 -29.844 -20.781 1 88.44 405 ARG A N 1
ATOM 3273 C CA . ARG A 1 405 ? -9.945 -28.453 -21.031 1 88.44 405 ARG A CA 1
ATOM 3274 C C . ARG A 1 405 ? -10.93 -28.297 -22.188 1 88.44 405 ARG A C 1
ATOM 3276 O O . ARG A 1 405 ? -10.797 -28.969 -23.219 1 88.44 405 ARG A O 1
ATOM 3283 N N . ALA A 1 406 ? -11.891 -27.484 -21.984 1 91.62 406 ALA A N 1
ATOM 3284 C CA . ALA A 1 406 ? -12.914 -27.234 -23 1 91.62 406 ALA A CA 1
ATOM 3285 C C . ALA A 1 406 ? -13.055 -25.75 -23.281 1 91.62 406 ALA A C 1
ATOM 3287 O O . ALA A 1 406 ? -12.75 -24.906 -22.422 1 91.62 406 ALA A O 1
ATOM 3288 N N . PRO A 1 407 ? -13.43 -25.406 -24.484 1 91.38 407 PRO A N 1
ATOM 3289 C CA . PRO A 1 407 ? -13.594 -23.984 -24.859 1 91.38 407 PRO A CA 1
ATOM 3290 C C . PRO A 1 407 ? -14.703 -23.297 -24.062 1 91.38 407 PRO A C 1
ATOM 3292 O O . PRO A 1 407 ? -14.758 -22.078 -24.016 1 91.38 407 PRO A O 1
ATOM 3295 N N . THR A 1 408 ? -15.508 -24.047 -23.375 1 92.62 408 THR A N 1
ATOM 3296 C CA . THR A 1 408 ? -16.625 -23.484 -22.641 1 92.62 408 THR A CA 1
ATOM 3297 C C . THR A 1 408 ? -16.312 -23.391 -21.156 1 92.62 408 THR A C 1
ATOM 3299 O O . THR A 1 408 ? -17.156 -22.969 -20.359 1 92.62 408 THR A O 1
ATOM 3302 N N . ASP A 1 409 ? -15.109 -23.719 -20.812 1 95.31 409 ASP A N 1
ATOM 3303 C CA . ASP A 1 409 ? -14.727 -23.703 -19.406 1 95.31 409 ASP A CA 1
ATOM 3304 C C . ASP A 1 409 ? -14.727 -22.281 -18.844 1 95.31 409 ASP A C 1
ATOM 3306 O O . ASP A 1 409 ? -14.422 -21.328 -19.562 1 95.31 409 ASP A O 1
ATOM 3310 N N . LEU A 1 410 ? -15.102 -22.219 -17.625 1 96.25 410 LEU A N 1
ATOM 3311 C CA . LEU A 1 410 ? -14.953 -20.969 -16.891 1 96.25 410 LEU A CA 1
ATOM 3312 C C . LEU A 1 410 ? -13.492 -20.75 -16.5 1 96.25 410 LEU A C 1
ATOM 3314 O O . LEU A 1 410 ? -12.898 -21.578 -15.812 1 96.25 410 LEU A O 1
ATOM 3318 N N . GLN A 1 411 ? -12.977 -19.656 -17.047 1 95.69 411 GLN A N 1
ATOM 3319 C CA . GLN A 1 411 ? -11.633 -19.312 -16.609 1 95.69 411 GLN A CA 1
ATOM 3320 C C . GLN A 1 411 ? -11.648 -18.75 -15.18 1 95.69 411 GLN A C 1
ATOM 3322 O O . GLN A 1 411 ? -12.047 -17.609 -14.961 1 95.69 411 GLN A O 1
ATOM 3327 N N . TYR A 1 412 ? -11.125 -19.438 -14.289 1 95.62 412 TYR A N 1
ATOM 3328 C CA . TYR A 1 412 ? -11.328 -19.281 -12.852 1 95.62 412 TYR A CA 1
ATOM 3329 C C . TYR A 1 412 ? -10.844 -17.906 -12.375 1 95.62 412 TYR A C 1
ATOM 3331 O O . TYR A 1 412 ? -11.617 -17.156 -11.781 1 95.62 412 TYR A O 1
ATOM 3339 N N . ALA A 1 413 ? -9.586 -17.531 -12.562 1 96 413 ALA A N 1
ATOM 3340 C CA . ALA A 1 413 ? -9.031 -16.266 -12.078 1 96 413 ALA A CA 1
ATOM 3341 C C . ALA A 1 413 ? -9.75 -15.086 -12.719 1 96 413 ALA A C 1
ATOM 3343 O O . ALA A 1 413 ? -10.07 -14.109 -12.039 1 96 413 ALA A O 1
ATOM 3344 N N . PHE A 1 414 ? -10.008 -15.195 -14 1 97.5 414 PHE A N 1
ATOM 3345 C CA . PHE A 1 414 ? -10.703 -14.133 -14.719 1 97.5 414 PHE A CA 1
ATOM 3346 C C . PHE A 1 414 ? -12.109 -13.938 -14.172 1 97.5 414 PHE A C 1
ATOM 3348 O O . PHE A 1 414 ? -12.531 -12.812 -13.898 1 97.5 414 PHE A O 1
ATOM 3355 N N . ALA A 1 415 ? -12.766 -14.992 -13.984 1 98.12 415 ALA A N 1
ATOM 3356 C CA . ALA A 1 415 ? -14.125 -14.945 -13.438 1 98.12 415 ALA A CA 1
ATOM 3357 C C . ALA A 1 415 ? -14.117 -14.422 -12.008 1 98.12 415 ALA A C 1
ATOM 3359 O O . ALA A 1 415 ? -14.922 -13.562 -11.648 1 98.12 415 ALA A O 1
ATOM 3360 N N . TYR A 1 416 ? -13.242 -14.914 -11.195 1 98.31 416 TYR A N 1
ATOM 3361 C CA . TYR A 1 416 ? -13.172 -14.539 -9.789 1 98.31 416 TYR A CA 1
ATOM 3362 C C . TYR A 1 416 ? -12.953 -13.039 -9.641 1 98.31 416 TYR A C 1
ATOM 3364 O O . TYR A 1 416 ? -13.703 -12.359 -8.938 1 98.31 416 TYR A O 1
ATOM 3372 N N . TYR A 1 417 ? -11.992 -12.516 -10.289 1 98.25 417 TYR A N 1
ATOM 3373 C CA . TYR A 1 417 ? -11.648 -11.109 -10.125 1 98.25 417 TYR A CA 1
ATOM 3374 C C . TYR A 1 417 ? -12.68 -10.211 -10.797 1 98.25 417 TYR A C 1
ATOM 3376 O O . TYR A 1 417 ? -12.945 -9.102 -10.328 1 98.25 417 TYR A O 1
ATOM 3384 N N . SER A 1 418 ? -13.227 -10.68 -11.891 1 97.88 418 SER A N 1
ATOM 3385 C CA . SER A 1 418 ? -14.312 -9.914 -12.5 1 97.88 418 SER A CA 1
ATOM 3386 C C . SER A 1 418 ? -15.531 -9.867 -11.586 1 97.88 418 SER A C 1
ATOM 3388 O O . SER A 1 418 ? -16.203 -8.828 -11.484 1 97.88 418 SER A O 1
ATOM 3390 N N . PHE A 1 419 ? -15.844 -11.031 -11.008 1 98.12 419 PHE A N 1
ATOM 3391 C CA . PHE A 1 419 ? -16.922 -11.07 -10.023 1 98.12 419 PHE A CA 1
ATOM 3392 C C . PHE A 1 419 ? -16.641 -10.102 -8.875 1 98.12 419 PHE A C 1
ATOM 3394 O O . PHE A 1 419 ? -17.5 -9.305 -8.508 1 98.12 419 PHE A O 1
ATOM 3401 N N . LEU A 1 420 ? -15.43 -10.164 -8.367 1 98.25 420 LEU A N 1
ATOM 3402 C CA . LEU A 1 420 ? -15 -9.312 -7.262 1 98.25 420 LEU A CA 1
ATOM 3403 C C . LEU A 1 420 ? -15.125 -7.84 -7.629 1 98.25 420 LEU A C 1
ATOM 3405 O O . LEU A 1 420 ? -15.57 -7.031 -6.816 1 98.25 420 LEU A O 1
ATOM 3409 N N . MET A 1 421 ? -14.781 -7.484 -8.812 1 97.5 421 MET A N 1
ATOM 3410 C CA . MET A 1 421 ? -14.734 -6.09 -9.242 1 97.5 421 MET A CA 1
ATOM 3411 C C . MET A 1 421 ? -16.125 -5.605 -9.648 1 97.5 421 MET A C 1
ATOM 3413 O O . MET A 1 421 ? -16.359 -4.398 -9.727 1 97.5 421 MET A O 1
ATOM 3417 N N . SER A 1 422 ? -17.062 -6.492 -9.906 1 96.94 422 SER A N 1
ATOM 3418 C CA . SER A 1 422 ? -18.328 -6.07 -10.516 1 96.94 422 SER A CA 1
ATOM 3419 C C . SER A 1 422 ? -19.484 -6.211 -9.547 1 96.94 422 SER A C 1
ATOM 3421 O O . SER A 1 422 ? -20.516 -5.555 -9.703 1 96.94 422 SER A O 1
ATOM 3423 N N . GLU A 1 423 ? -19.359 -7.062 -8.578 1 97.12 423 GLU A N 1
ATOM 3424 C CA . GLU A 1 423 ? -20.453 -7.277 -7.641 1 97.12 423 GLU A CA 1
ATOM 3425 C C . GLU A 1 423 ? -20.766 -6.008 -6.848 1 97.12 423 GLU A C 1
ATOM 3427 O O . GLU A 1 423 ? -19.844 -5.301 -6.426 1 97.12 423 GLU A O 1
ATOM 3432 N N . THR A 1 424 ? -22.031 -5.723 -6.688 1 96 424 THR A N 1
ATOM 3433 C CA . THR A 1 424 ? -22.469 -4.523 -5.973 1 96 424 THR A CA 1
ATOM 3434 C C . THR A 1 424 ? -23.406 -4.883 -4.828 1 96 424 THR A C 1
ATOM 3436 O O . THR A 1 424 ? -23.938 -5.988 -4.785 1 96 424 THR A O 1
ATOM 3439 N N . LYS A 1 425 ? -23.484 -4.113 -3.893 1 95.81 425 LYS A N 1
ATOM 3440 C CA . LYS A 1 425 ? -24.438 -4.199 -2.803 1 95.81 425 LYS A CA 1
ATOM 3441 C C . LYS A 1 425 ? -25.375 -2.988 -2.793 1 95.81 425 LYS A C 1
ATOM 3443 O O . LYS A 1 425 ? -24.969 -1.892 -3.189 1 95.81 425 LYS A O 1
ATOM 3448 N N . VAL A 1 426 ? -26.594 -3.227 -2.492 1 95.69 426 VAL A N 1
ATOM 3449 C CA . VAL A 1 426 ? -27.578 -2.154 -2.439 1 95.69 426 VAL A CA 1
ATOM 3450 C C . VAL A 1 426 ? -27.859 -1.782 -0.986 1 95.69 426 VAL A C 1
ATOM 3452 O O . VAL A 1 426 ? -28.25 -2.633 -0.186 1 95.69 426 VAL A O 1
ATOM 3455 N N . MET A 1 427 ? -27.594 -0.602 -0.677 1 96.38 427 MET A N 1
ATOM 3456 C CA . MET A 1 427 ? -27.875 -0.09 0.662 1 96.38 427 MET A CA 1
ATOM 3457 C C . MET A 1 427 ? -29.312 0.393 0.769 1 96.38 427 MET A C 1
ATOM 3459 O O . MET A 1 427 ? -29.844 0.974 -0.176 1 96.38 427 MET A O 1
ATOM 3463 N N . SER A 1 428 ? -29.891 0.116 1.939 1 96.06 428 SER A N 1
ATOM 3464 C CA . SER A 1 428 ? -31.25 0.593 2.18 1 96.06 428 SER A CA 1
ATOM 3465 C C . SER A 1 428 ? -31.266 2.096 2.439 1 96.06 428 SER A C 1
ATOM 3467 O O . SER A 1 428 ? -30.234 2.688 2.771 1 96.06 428 SER A O 1
ATOM 3469 N N . VAL A 1 429 ? -32.406 2.645 2.215 1 95.88 429 VAL A N 1
ATOM 3470 C CA . VAL A 1 429 ? -32.594 4.074 2.447 1 95.88 429 VAL A CA 1
ATOM 3471 C C . VAL A 1 429 ? -32.312 4.398 3.914 1 95.88 429 VAL A C 1
ATOM 3473 O O . VAL A 1 429 ? -31.719 5.438 4.227 1 95.88 429 VAL A O 1
ATOM 3476 N N . GLU A 1 430 ? -32.625 3.518 4.789 1 96.12 430 GLU A N 1
ATOM 3477 C CA . GLU A 1 430 ? -32.406 3.707 6.215 1 96.12 430 GLU A CA 1
ATOM 3478 C C . GLU A 1 430 ? -30.906 3.77 6.523 1 96.12 430 GLU A C 1
ATOM 3480 O O . GLU A 1 430 ? -30.469 4.609 7.312 1 96.12 430 GLU A O 1
ATOM 3485 N N . GLU A 1 431 ? -30.234 2.871 5.918 1 96.06 431 GLU A N 1
ATOM 3486 C CA . GLU A 1 431 ? -28.797 2.834 6.137 1 96.06 431 GLU A CA 1
ATOM 3487 C C . GLU A 1 431 ? -28.125 4.102 5.613 1 96.06 431 GLU A C 1
ATOM 3489 O O . GLU A 1 431 ? -27.203 4.625 6.238 1 96.06 431 GLU A O 1
ATOM 3494 N N . ILE A 1 432 ? -28.594 4.555 4.473 1 96.38 432 ILE A N 1
ATOM 3495 C CA . ILE A 1 432 ? -28.047 5.773 3.883 1 96.38 432 ILE A CA 1
ATOM 3496 C C . ILE A 1 432 ? -28.359 6.969 4.773 1 96.38 432 ILE A C 1
ATOM 3498 O O . ILE A 1 432 ? -27.516 7.84 4.984 1 96.38 432 ILE A O 1
ATOM 3502 N N . PHE A 1 433 ? -29.594 6.988 5.258 1 96.19 433 PHE A N 1
ATOM 3503 C CA . PHE A 1 433 ? -29.984 8.039 6.188 1 96.19 433 PHE A CA 1
ATOM 3504 C C . PHE A 1 433 ? -29.047 8.086 7.383 1 96.19 433 PHE A C 1
ATOM 3506 O O . PHE A 1 433 ? -28.594 9.164 7.781 1 96.19 433 PHE A O 1
ATOM 3513 N N . ASP A 1 434 ? -28.766 6.93 7.918 1 95 434 ASP A N 1
ATOM 3514 C CA . ASP A 1 434 ? -27.922 6.832 9.102 1 95 434 ASP A CA 1
ATOM 3515 C C . ASP A 1 434 ? -26.484 7.293 8.805 1 95 434 ASP A C 1
ATOM 3517 O O . ASP A 1 434 ? -25.797 7.805 9.688 1 95 434 ASP A O 1
ATOM 3521 N N . GLU A 1 435 ? -26.031 7.141 7.621 1 94 435 GLU A N 1
ATOM 3522 C CA . GLU A 1 435 ? -24.703 7.586 7.238 1 94 435 GLU A CA 1
ATOM 3523 C C . GLU A 1 435 ? -24.594 9.109 7.277 1 94 435 GLU A C 1
ATOM 3525 O O . GLU A 1 435 ? -23.547 9.656 7.633 1 94 435 GLU A O 1
ATOM 3530 N N . PHE A 1 436 ? -25.641 9.758 6.93 1 94.19 436 PHE A N 1
ATOM 3531 C CA . PHE A 1 436 ? -25.625 11.211 6.91 1 94.19 436 PHE A CA 1
ATOM 3532 C C . PHE A 1 436 ? -25.984 11.773 8.281 1 94.19 436 PHE A C 1
ATOM 3534 O O . PHE A 1 436 ? -25.766 12.961 8.539 1 94.19 436 PHE A O 1
ATOM 3541 N N . ASP A 1 437 ? -26.547 10.922 9.109 1 92.88 437 ASP A N 1
ATOM 3542 C CA . ASP A 1 437 ? -26.812 11.305 10.492 1 92.88 437 ASP A CA 1
ATOM 3543 C C . ASP A 1 437 ? -25.562 11.172 11.344 1 92.88 437 ASP A C 1
ATOM 3545 O O . ASP A 1 437 ? -25.453 10.242 12.156 1 92.88 437 ASP A O 1
ATOM 3549 N N . THR A 1 438 ? -24.703 12.07 11.281 1 90.56 438 THR A N 1
ATOM 3550 C CA . THR A 1 438 ? -23.359 11.984 11.852 1 90.56 438 THR A CA 1
ATOM 3551 C C . THR A 1 438 ? -23.422 12.039 13.375 1 90.56 438 THR A C 1
ATOM 3553 O O . THR A 1 438 ? -22.547 11.508 14.055 1 90.56 438 THR A O 1
ATOM 3556 N N . ASP A 1 439 ? -24.438 12.633 13.945 1 87.75 439 ASP A N 1
ATOM 3557 C CA . ASP A 1 439 ? -24.5 12.734 15.398 1 87.75 439 ASP A CA 1
ATOM 3558 C C . ASP A 1 439 ? -25.328 11.602 15.992 1 87.75 439 ASP A C 1
ATOM 3560 O O . ASP A 1 439 ? -25.453 11.492 17.219 1 87.75 439 ASP A O 1
ATOM 3564 N N . GLY A 1 440 ? -26.031 10.844 15.18 1 87.62 440 GLY A N 1
ATOM 3565 C CA . GLY A 1 440 ? -26.781 9.688 15.641 1 87.62 440 GLY A CA 1
ATOM 3566 C C . GLY A 1 440 ? -28.078 10.047 16.328 1 87.62 440 GLY A C 1
ATOM 3567 O O . GLY A 1 440 ? -28.547 9.32 17.203 1 87.62 440 GLY A O 1
ATOM 3568 N N . SER A 1 441 ? -28.672 11.164 16 1 86.56 441 SER A N 1
ATOM 3569 C CA . SER A 1 441 ? -29.891 11.633 16.641 1 86.56 441 SER A CA 1
ATOM 3570 C C . SER A 1 441 ? -31.125 11.031 15.992 1 86.56 441 SER A C 1
ATOM 3572 O O . SER A 1 441 ? -32.25 11.227 16.469 1 86.56 441 SER A O 1
ATOM 3574 N N . ALA A 1 442 ? -30.953 10.391 14.875 1 88.75 442 ALA A N 1
ATOM 3575 C CA . ALA A 1 442 ? -32.031 9.797 14.094 1 88.75 442 ALA A CA 1
ATOM 3576 C C . ALA A 1 442 ? -32.844 10.867 13.367 1 88.75 442 ALA A C 1
ATOM 3578 O O . ALA A 1 442 ? -33.969 10.617 12.938 1 88.75 442 ALA A O 1
ATOM 3579 N N . THR A 1 443 ? -32.312 12.078 13.391 1 89.38 443 THR A N 1
ATOM 3580 C CA . THR A 1 443 ? -32.875 13.18 12.609 1 89.38 443 THR A CA 1
ATOM 3581 C C . THR A 1 443 ? -31.75 13.906 11.844 1 89.38 443 THR A C 1
ATOM 3583 O O . THR A 1 443 ? -30.594 13.844 12.234 1 89.38 443 THR A O 1
ATOM 3586 N N . TRP A 1 444 ? -32.156 14.547 10.789 1 91 444 TRP A N 1
ATOM 3587 C CA . TRP A 1 444 ? -31.172 15.312 10.031 1 91 444 TRP A CA 1
ATOM 3588 C C . TRP A 1 444 ? -31.172 16.781 10.461 1 91 444 TRP A C 1
ATOM 3590 O O . TRP A 1 444 ? -32.219 17.391 10.555 1 91 444 TRP A O 1
ATOM 3600 N N . SER A 1 445 ? -30.016 17.281 10.812 1 87.81 445 SER A N 1
ATOM 3601 C CA . SER A 1 445 ? -29.844 18.719 11.031 1 87.81 445 SER A CA 1
ATOM 3602 C C . SER A 1 445 ? -29.656 19.469 9.711 1 87.81 445 SER A C 1
ATOM 3604 O O . SER A 1 445 ? -29.5 18.844 8.656 1 87.81 445 SER A O 1
ATOM 3606 N N . ASP A 1 446 ? -29.703 20.797 9.695 1 86.25 446 ASP A N 1
ATOM 3607 C CA . ASP A 1 446 ? -29.5 21.594 8.492 1 86.25 446 ASP A CA 1
ATOM 3608 C C . ASP A 1 446 ? -28.125 21.344 7.895 1 86.25 446 ASP A C 1
ATOM 3610 O O . ASP A 1 446 ? -27.969 21.328 6.672 1 86.25 446 ASP A O 1
ATOM 3614 N N . ARG A 1 447 ? -27.203 21.188 8.758 1 88.06 447 ARG A N 1
ATOM 3615 C CA . ARG A 1 447 ? -25.844 20.953 8.266 1 88.06 447 ARG A CA 1
ATOM 3616 C C . ARG A 1 447 ? -25.734 19.594 7.594 1 88.06 447 ARG A C 1
ATOM 3618 O O . ARG A 1 447 ? -25.031 19.453 6.59 1 88.06 447 ARG A O 1
ATOM 3625 N N . GLU A 1 448 ? -26.391 18.609 8.203 1 91.12 448 GLU A N 1
ATOM 3626 C CA . GLU A 1 448 ? -26.406 17.281 7.598 1 91.12 448 GLU A CA 1
ATOM 3627 C C . GLU A 1 448 ? -27.109 17.281 6.25 1 91.12 448 GLU A C 1
ATOM 3629 O O . GLU A 1 448 ? -26.672 16.625 5.305 1 91.12 448 GLU A O 1
ATOM 3634 N N . VAL A 1 449 ? -28.188 18.047 6.188 1 89.5 449 VAL A N 1
ATOM 3635 C CA . VAL A 1 449 ? -28.922 18.188 4.934 1 89.5 449 VAL A CA 1
ATOM 3636 C C . VAL A 1 449 ? -28.031 18.844 3.881 1 89.5 449 VAL A C 1
ATOM 3638 O O . VAL A 1 449 ? -28.031 18.422 2.719 1 89.5 449 VAL A O 1
ATOM 3641 N N . ARG A 1 450 ? -27.344 19.828 4.281 1 88.5 450 ARG A N 1
ATOM 3642 C CA . ARG A 1 450 ? -26.453 20.516 3.332 1 88.5 450 ARG A CA 1
ATOM 3643 C C . ARG A 1 450 ? -25.406 19.547 2.795 1 88.5 450 ARG A C 1
ATOM 3645 O O . ARG A 1 450 ? -25.094 19.562 1.602 1 88.5 450 ARG A O 1
ATOM 3652 N N . THR A 1 451 ? -24.812 18.766 3.674 1 91.88 451 THR A N 1
ATOM 3653 C CA . THR A 1 451 ? -23.844 17.766 3.248 1 91.88 451 THR A CA 1
ATOM 3654 C C . THR A 1 451 ? -24.469 16.781 2.262 1 91.88 451 THR A C 1
ATOM 3656 O O . THR A 1 451 ? -23.859 16.453 1.246 1 91.88 451 THR A O 1
ATOM 3659 N N . PHE A 1 452 ? -25.688 16.344 2.559 1 92.94 452 PHE A N 1
ATOM 3660 C CA . PHE A 1 452 ? -26.422 15.453 1.667 1 92.94 452 PHE A CA 1
ATOM 3661 C C . PHE A 1 452 ? -26.594 16.078 0.291 1 92.94 452 PHE A C 1
ATOM 3663 O O . PHE A 1 452 ? -26.297 15.461 -0.728 1 92.94 452 PHE A O 1
ATOM 3670 N N . LEU A 1 453 ? -26.969 17.312 0.277 1 87.62 453 LEU A N 1
ATOM 3671 C CA . LEU A 1 453 ? -27.266 18 -0.977 1 87.62 453 LEU A CA 1
ATOM 3672 C C . LEU A 1 453 ? -25.984 18.25 -1.772 1 87.62 453 LEU A C 1
ATOM 3674 O O . LEU A 1 453 ? -25.984 18.172 -3.004 1 87.62 453 LEU A O 1
ATOM 3678 N N . THR A 1 454 ? -24.875 18.516 -1.072 1 89.44 454 THR A N 1
ATOM 3679 C CA . THR A 1 454 ? -23.609 18.766 -1.766 1 89.44 454 THR A CA 1
ATOM 3680 C C . THR A 1 454 ? -23.094 17.484 -2.408 1 89.44 454 THR A C 1
ATOM 3682 O O . THR A 1 454 ? -22.297 17.547 -3.346 1 89.44 454 THR A O 1
ATOM 3685 N N . ARG A 1 455 ? -23.484 16.359 -1.952 1 90.5 455 ARG A N 1
ATOM 3686 C CA . ARG A 1 455 ? -23.031 15.094 -2.496 1 90.5 455 ARG A CA 1
ATOM 3687 C C . ARG A 1 455 ? -23.875 14.664 -3.691 1 90.5 455 ARG A C 1
ATOM 3689 O O . ARG A 1 455 ? -23.453 13.812 -4.48 1 90.5 455 ARG A O 1
ATOM 3696 N N . ILE A 1 456 ? -24.984 15.219 -3.752 1 85.31 456 ILE A N 1
ATOM 3697 C CA . ILE A 1 456 ? -25.859 14.898 -4.871 1 85.31 456 ILE A CA 1
ATOM 3698 C C . ILE A 1 456 ? -25.656 15.914 -5.996 1 85.31 456 ILE A C 1
ATOM 3700 O O . ILE A 1 456 ? -25.625 15.547 -7.172 1 85.31 456 ILE A O 1
ATOM 3704 N N . TYR A 1 457 ? -25.422 17.172 -5.523 1 79 457 TYR A N 1
ATOM 3705 C CA . TYR A 1 457 ? -25.312 18.234 -6.508 1 79 457 TYR A CA 1
ATOM 3706 C C . TYR A 1 457 ? -23.891 18.797 -6.551 1 79 457 TYR A C 1
ATOM 3708 O O . TYR A 1 457 ? -23.25 18.953 -5.512 1 79 457 TYR A O 1
ATOM 3716 N N . GLN A 1 458 ? -23.422 19.141 -7.723 1 78.56 458 GLN A N 1
ATOM 3717 C CA . GLN A 1 458 ? -22.094 19.75 -7.867 1 78.56 458 GLN A CA 1
ATOM 3718 C C . GLN A 1 458 ? -22.078 21.156 -7.301 1 78.56 458 GLN A C 1
ATOM 3720 O O . GLN A 1 458 ? -22.984 21.953 -7.543 1 78.56 458 GLN A O 1
ATOM 3725 N N . PRO A 1 459 ? -21.125 21.406 -6.543 1 73.25 459 PRO A N 1
ATOM 3726 C CA . PRO A 1 459 ? -21.016 22.766 -5.996 1 73.25 459 PRO A CA 1
ATOM 3727 C C . PRO A 1 459 ? -20.797 23.828 -7.074 1 73.25 459 PRO A C 1
ATOM 3729 O O . PRO A 1 459 ? -20.25 23.531 -8.133 1 73.25 459 PRO A O 1
ATOM 3732 N N . PRO A 1 460 ? -21.234 25.141 -6.828 1 73.5 460 PRO A N 1
ATOM 3733 C CA . PRO A 1 460 ? -21.844 25.703 -5.613 1 73.5 460 PRO A CA 1
ATOM 3734 C C . PRO A 1 460 ? -23.312 25.312 -5.449 1 73.5 460 PRO A C 1
ATOM 3736 O O . PRO A 1 460 ? -24.047 25.25 -6.438 1 73.5 460 PRO A O 1
ATOM 3739 N N . LEU A 1 461 ? -23.578 24.953 -4.176 1 75.62 461 LEU A N 1
ATOM 3740 C CA . LEU A 1 461 ? -24.969 24.625 -3.867 1 75.62 461 LEU A CA 1
ATOM 3741 C C . LEU A 1 461 ? -25.844 25.875 -3.9 1 75.62 461 LEU A C 1
ATOM 3743 O O . LEU A 1 461 ? -25.609 26.812 -3.131 1 75.62 461 LEU A O 1
ATOM 3747 N N . ASP A 1 462 ? -26.641 25.922 -4.891 1 65.5 462 ASP A N 1
ATOM 3748 C CA . ASP A 1 462 ? -27.531 27.062 -5.074 1 65.5 462 ASP A CA 1
ATOM 3749 C C . ASP A 1 462 ? -28.719 26.984 -4.113 1 65.5 462 ASP A C 1
ATOM 3751 O O . ASP A 1 462 ? -29.109 25.906 -3.674 1 65.5 462 ASP A O 1
ATOM 3755 N N . TRP A 1 463 ? -29.234 28.156 -3.74 1 70.31 463 TRP A N 1
ATOM 3756 C CA . TRP A 1 463 ? -30.359 28.281 -2.828 1 70.31 463 TRP A CA 1
ATOM 3757 C C . TRP A 1 463 ? -31.594 27.578 -3.393 1 70.31 463 TRP A C 1
ATOM 3759 O O . TRP A 1 463 ? -32.406 27.047 -2.641 1 70.31 463 TRP A O 1
ATOM 3769 N N . SER A 1 464 ? -31.594 27.469 -4.648 1 66.94 464 SER A N 1
ATOM 3770 C CA . SER A 1 464 ? -32.75 26.828 -5.281 1 66.94 464 SER A CA 1
ATOM 3771 C C . SER A 1 464 ? -32.812 25.344 -4.914 1 66.94 464 SER A C 1
ATOM 3773 O O . SER A 1 464 ? -33.906 24.812 -4.699 1 66.94 464 SER A O 1
ATOM 3775 N N . ALA A 1 465 ? -31.672 24.766 -4.82 1 72.75 465 ALA A N 1
ATOM 3776 C CA . ALA A 1 465 ? -31.641 23.359 -4.445 1 72.75 465 ALA A CA 1
ATOM 3777 C C . ALA A 1 465 ? -32.156 23.156 -3.023 1 72.75 465 ALA A C 1
ATOM 3779 O O . ALA A 1 465 ? -32.906 22.219 -2.754 1 72.75 465 ALA A O 1
ATOM 3780 N N . MET A 1 466 ? -31.859 24.062 -2.244 1 77.81 466 MET A N 1
ATOM 3781 C CA . MET A 1 466 ? -32.281 23.984 -0.849 1 77.81 466 MET A CA 1
ATOM 3782 C C . MET A 1 466 ? -33.781 24.219 -0.718 1 77.81 466 MET A C 1
ATOM 3784 O O . MET A 1 466 ? -34.469 23.531 0.046 1 77.81 466 MET A O 1
ATOM 3788 N N . ARG A 1 467 ? -34.219 25.188 -1.447 1 75.56 467 ARG A N 1
ATOM 3789 C CA . ARG A 1 467 ? -35.656 25.5 -1.408 1 75.56 467 ARG A CA 1
ATOM 3790 C C . ARG A 1 467 ? -36.469 24.344 -1.93 1 75.56 467 ARG A C 1
ATOM 3792 O O . ARG A 1 467 ? -37.531 24.016 -1.374 1 75.56 467 ARG A O 1
ATOM 3799 N N . TYR A 1 468 ? -36 23.828 -2.988 1 76.25 468 TYR A N 1
ATOM 3800 C CA . TYR A 1 468 ? -36.719 22.672 -3.531 1 76.25 468 TYR A CA 1
ATOM 3801 C C . TYR A 1 468 ? -36.75 21.531 -2.521 1 76.25 468 TYR A C 1
ATOM 3803 O O . TYR A 1 468 ? -37.781 20.875 -2.355 1 76.25 468 TYR A O 1
ATOM 3811 N N . PHE A 1 469 ? -35.688 21.266 -1.938 1 84.5 469 PHE A N 1
ATOM 3812 C CA . PHE A 1 469 ? -35.594 20.234 -0.912 1 84.5 469 PHE A CA 1
ATOM 3813 C C . PHE A 1 469 ? -36.594 20.516 0.203 1 84.5 469 PHE A C 1
ATOM 3815 O O . PHE A 1 469 ? -37.312 19.594 0.658 1 84.5 469 PHE A O 1
ATOM 3822 N N . GLU A 1 470 ? -36.656 21.766 0.568 1 82.69 470 GLU A N 1
ATOM 3823 C CA . GLU A 1 470 ? -37.562 22.172 1.612 1 82.69 470 GLU A CA 1
ATOM 3824 C C . GLU A 1 470 ? -39.031 21.922 1.19 1 82.69 470 GLU A C 1
ATOM 3826 O O . GLU A 1 470 ? -39.844 21.453 1.993 1 82.69 470 GLU A O 1
ATOM 3831 N N . GLU A 1 471 ? -39.25 22.25 0.01 1 81.12 471 GLU A N 1
ATOM 3832 C CA . GLU A 1 471 ? -40.594 22.031 -0.513 1 81.12 471 GLU A CA 1
ATOM 3833 C C . GLU A 1 471 ? -40.969 20.562 -0.517 1 81.12 471 GLU A C 1
ATOM 3835 O O . GLU A 1 471 ? -42.094 20.172 -0.161 1 81.12 471 GLU A O 1
ATOM 3840 N N . VAL A 1 472 ? -40.094 19.766 -0.885 1 83.94 472 VAL A N 1
ATOM 3841 C CA . VAL A 1 472 ? -40.312 18.328 -0.95 1 83.94 472 VAL A CA 1
ATOM 3842 C C . VAL A 1 472 ? -40.562 17.781 0.451 1 83.94 472 VAL A C 1
ATOM 3844 O O . VAL A 1 472 ? -41.5 17 0.65 1 83.94 472 VAL A O 1
ATOM 3847 N N . VAL A 1 473 ? -39.812 18.203 1.358 1 87.38 473 VAL A N 1
ATOM 3848 C CA . VAL A 1 473 ? -39.969 17.719 2.727 1 87.38 473 VAL A CA 1
ATOM 3849 C C . VAL A 1 473 ? -41.281 18.188 3.32 1 87.38 473 VAL A C 1
ATOM 3851 O O . VAL A 1 473 ? -41.969 17.422 3.988 1 87.38 473 VAL A O 1
ATOM 3854 N N . GLN A 1 474 ? -41.625 19.438 3.059 1 84.31 474 GLN A N 1
ATOM 3855 C CA . GLN A 1 474 ? -42.875 19.984 3.572 1 84.31 474 GLN A CA 1
ATOM 3856 C C . GLN A 1 474 ? -44.062 19.266 2.975 1 84.31 474 GLN A C 1
ATOM 3858 O O . GLN A 1 474 ? -45.031 18.953 3.684 1 84.31 474 GLN A O 1
ATOM 3863 N N . ASN A 1 475 ? -43.969 19.062 1.714 1 82.38 475 ASN A N 1
ATOM 3864 C CA . ASN A 1 475 ? -45.031 18.344 1.051 1 82.38 475 ASN A CA 1
ATOM 3865 C C . ASN A 1 475 ? -45.188 16.922 1.607 1 82.38 475 ASN A C 1
ATOM 3867 O O . ASN A 1 475 ? -46.312 16.453 1.828 1 82.38 475 ASN A O 1
ATOM 3871 N N . CYS A 1 476 ? -44.156 16.297 1.828 1 87.44 476 CYS A N 1
ATOM 3872 C CA . CYS A 1 476 ? -44.188 14.938 2.369 1 87.44 476 CYS A CA 1
ATOM 3873 C C . CYS A 1 476 ? -44.719 14.938 3.795 1 87.44 476 CYS A C 1
ATOM 3875 O O . CYS A 1 476 ? -45.5 14.047 4.176 1 87.44 476 CYS A O 1
ATOM 3877 N N . THR A 1 477 ? -44.312 15.891 4.512 1 85.5 477 THR A N 1
ATOM 3878 C CA . THR A 1 477 ? -44.781 16 5.883 1 85.5 477 THR A CA 1
ATOM 3879 C C . THR A 1 477 ? -46.281 16.234 5.914 1 85.5 477 THR A C 1
ATOM 3881 O O . THR A 1 477 ? -47 15.641 6.742 1 85.5 477 THR A O 1
ATOM 3884 N N . ARG A 1 478 ? -46.781 17.047 5.07 1 84.25 478 ARG A N 1
ATOM 3885 C CA . ARG A 1 478 ? -48.219 17.344 4.988 1 84.25 478 ARG A CA 1
ATOM 3886 C C . ARG A 1 478 ? -49 16.109 4.531 1 84.25 478 ARG A C 1
ATOM 3888 O O . ARG A 1 478 ? -50.031 15.797 5.102 1 84.25 478 ARG A O 1
ATOM 3895 N N . ASN A 1 479 ? -48.5 15.477 3.549 1 84.56 479 ASN A N 1
ATOM 3896 C CA . ASN A 1 479 ? -49.188 14.312 2.977 1 84.56 479 ASN A CA 1
ATOM 3897 C C . ASN A 1 479 ? -49.219 13.148 3.961 1 84.56 479 ASN A C 1
ATOM 3899 O O . ASN A 1 479 ? -50.188 12.375 3.971 1 84.56 479 ASN A O 1
ATOM 3903 N N . LEU A 1 480 ? -48.219 12.906 4.684 1 83.25 480 LEU A N 1
ATOM 3904 C CA . LEU A 1 480 ? -48.125 11.781 5.605 1 83.25 480 LEU A CA 1
ATOM 3905 C C . LEU A 1 480 ? -48.75 12.125 6.945 1 83.25 480 LEU A C 1
ATOM 3907 O O . LEU A 1 480 ? -48.938 11.25 7.793 1 83.25 480 LEU A O 1
ATOM 3911 N N . GLY A 1 481 ? -49.438 13.188 7.031 1 72.31 481 GLY A N 1
ATOM 3912 C CA . GLY A 1 481 ? -50.094 13.602 8.266 1 72.31 481 GLY A CA 1
ATOM 3913 C C . GLY A 1 481 ? -49.156 13.641 9.453 1 72.31 481 GLY A C 1
ATOM 3914 O O . GLY A 1 481 ? -49.562 13.352 10.578 1 72.31 481 GLY A O 1
ATOM 3915 N N . MET A 1 482 ? -47.969 13.438 9.25 1 62.22 482 MET A N 1
ATOM 3916 C CA . MET A 1 482 ? -46.969 13.391 10.328 1 62.22 482 MET A CA 1
ATOM 3917 C C . MET A 1 482 ? -46.781 14.766 10.961 1 62.22 482 MET A C 1
ATOM 3919 O O . MET A 1 482 ? -46.281 15.68 10.328 1 62.22 482 MET A O 1
ATOM 3923 N N . HIS A 1 483 ? -48.031 15.32 11.203 1 52.56 483 HIS A N 1
ATOM 3924 C CA . HIS A 1 483 ? -47.969 16.625 11.844 1 52.56 483 HIS A CA 1
ATOM 3925 C C . HIS A 1 483 ? -46.812 16.688 12.867 1 52.56 483 HIS A C 1
ATOM 3927 O O . HIS A 1 483 ? -46.375 15.648 13.359 1 52.56 483 HIS A O 1
ATOM 3933 N N . LEU A 1 484 ? -46.438 18.031 13.109 1 45.59 484 LEU A N 1
ATOM 3934 C CA . LEU A 1 484 ? -45.344 18.734 13.805 1 45.59 484 LEU A CA 1
ATOM 3935 C C . LEU A 1 484 ? -45.25 18.281 15.258 1 45.59 484 LEU A C 1
ATOM 3937 O O . LEU A 1 484 ? -45.625 19.016 16.172 1 45.59 484 LEU A O 1
ATOM 3941 N N . LYS A 1 485 ? -46.125 17.406 15.711 1 40.59 485 LYS A N 1
ATOM 3942 C CA . LYS A 1 485 ? -45.875 17.375 17.141 1 40.59 485 LYS A CA 1
ATOM 3943 C C . LYS A 1 485 ? -44.375 17.172 17.453 1 40.59 485 LYS A C 1
ATOM 3945 O O . LYS A 1 485 ? -43.781 16.188 16.984 1 40.59 485 LYS A O 1
ATOM 3950 N N . VAL A 1 486 ? -43.688 18.25 17.531 1 40.44 486 VAL A N 1
ATOM 3951 C CA . VAL A 1 486 ? -42.344 18.312 18.125 1 40.44 486 VAL A CA 1
ATOM 3952 C C . VAL A 1 486 ? -42.25 17.344 19.312 1 40.44 486 VAL A C 1
ATOM 3954 O O . VAL A 1 486 ? -42.906 17.531 20.328 1 40.44 486 VAL A O 1
ATOM 3957 N N . ASP A 1 487 ? -42.75 16.156 19.266 1 35.25 487 ASP A N 1
ATOM 3958 C CA . ASP A 1 487 ? -42.375 15.352 20.422 1 35.25 487 ASP A CA 1
ATOM 3959 C C . ASP A 1 487 ? -41.062 15.836 21.031 1 35.25 487 ASP A C 1
ATOM 3961 O O . ASP A 1 487 ? -40.156 16.25 20.297 1 35.25 487 ASP A O 1
ATOM 3965 N N . THR A 1 488 ? -41.156 16.375 22.281 1 34.69 488 THR A N 1
ATOM 3966 C CA . THR A 1 488 ? -40.188 16.938 23.219 1 34.69 488 THR A CA 1
ATOM 3967 C C . THR A 1 488 ? -38.938 16.047 23.297 1 34.69 488 THR A C 1
ATOM 3969 O O . THR A 1 488 ? -38.125 16.172 24.234 1 34.69 488 THR A O 1
ATOM 3972 N N . VAL A 1 489 ? -39.031 14.844 22.891 1 36.41 489 VAL A N 1
ATOM 3973 C CA . VAL A 1 489 ? -37.812 14.195 23.312 1 36.41 489 VAL A CA 1
ATOM 3974 C C . VAL A 1 489 ? -36.625 15.109 23.031 1 36.41 489 VAL A C 1
ATOM 3976 O O . VAL A 1 489 ? -36.406 15.547 21.906 1 36.41 489 VAL A O 1
ATOM 3979 N N . GLU A 1 490 ? -36.281 15.805 24.094 1 35.66 490 GLU A N 1
ATOM 3980 C CA . GLU A 1 490 ? -35.062 16.594 24.188 1 35.66 490 GLU A CA 1
ATOM 3981 C C . GLU A 1 490 ? -33.906 15.898 23.484 1 35.66 490 GLU A C 1
ATOM 3983 O O . GLU A 1 490 ? -33.344 14.922 24.016 1 35.66 490 GLU A O 1
ATOM 3988 N N . HIS A 1 491 ? -34.094 15.328 22.438 1 34.38 491 HIS A N 1
ATOM 3989 C CA . HIS A 1 491 ? -32.844 14.836 21.859 1 34.38 491 HIS A CA 1
ATOM 3990 C C . HIS A 1 491 ? -31.703 15.812 22.109 1 34.38 491 HIS A C 1
ATOM 3992 O O . HIS A 1 491 ? -31.859 17.016 21.922 1 34.38 491 HIS A O 1
ATOM 3998 N N . SER A 1 492 ? -31.047 15.562 23.125 1 36.09 492 SER A N 1
ATOM 3999 C CA . SER A 1 492 ? -29.828 16.297 23.422 1 36.09 492 SER A CA 1
ATOM 4000 C C . SER A 1 492 ? -29.062 16.656 22.156 1 36.09 492 SER A C 1
ATOM 4002 O O . SER A 1 492 ? -28 16.094 21.875 1 36.09 492 SER A O 1
ATOM 4004 N N . THR A 1 493 ? -29.703 16.594 21.078 1 36.34 493 THR A N 1
ATOM 4005 C CA . THR A 1 493 ? -28.75 17.078 20.078 1 36.34 493 THR A CA 1
ATOM 4006 C C . THR A 1 493 ? -28.078 18.359 20.562 1 36.34 493 THR A C 1
ATOM 4008 O O . THR A 1 493 ? -28.75 19.25 21.094 1 36.34 493 THR A O 1
ATOM 4011 N N . LEU A 1 494 ? -27 18.438 21.078 1 40.06 494 LEU A N 1
ATOM 4012 C CA . LEU A 1 494 ? -26.406 19.734 21.375 1 40.06 494 LEU A CA 1
ATOM 4013 C C . LEU A 1 494 ? -27.125 20.844 20.641 1 40.06 494 LEU A C 1
ATOM 4015 O O . LEU A 1 494 ? -27.969 20.578 19.781 1 40.06 494 LEU A O 1
ATOM 4019 N N . VAL A 1 495 ? -26.406 21.734 20 1 43.72 495 VAL A N 1
ATOM 4020 C CA . VAL A 1 495 ? -26.625 23.047 19.406 1 43.72 495 VAL A CA 1
ATOM 4021 C C . VAL A 1 495 ? -27.812 23 18.453 1 43.72 495 VAL A C 1
ATOM 4023 O O . VAL A 1 495 ? -28.219 21.906 18.016 1 43.72 495 VAL A O 1
ATOM 4026 N N . TYR A 1 496 ? -28.094 24.188 17.562 1 48.09 496 TYR A N 1
ATOM 4027 C CA . TYR A 1 496 ? -28.922 24.844 16.562 1 48.09 496 TYR A CA 1
ATOM 4028 C C . TYR A 1 496 ? -29.109 23.953 15.344 1 48.09 496 TYR A C 1
ATOM 4030 O O . TYR A 1 496 ? -28.422 24.125 14.328 1 48.09 496 TYR A O 1
ATOM 4038 N N . GLU A 1 497 ? -29.656 22.781 15.555 1 59.59 497 GLU A N 1
ATOM 4039 C CA . GLU A 1 497 ? -29.891 21.875 14.438 1 59.59 497 GLU A CA 1
ATOM 4040 C C . GLU A 1 497 ? -30.562 22.594 13.266 1 59.59 497 GLU A C 1
ATOM 4042 O O . GLU A 1 497 ? -30.438 22.172 12.117 1 59.59 497 GLU A O 1
ATOM 4047 N N . ARG A 1 498 ? -31.266 23.422 13.781 1 68.06 498 ARG A N 1
ATOM 4048 C CA . ARG A 1 498 ? -31.875 24.203 12.711 1 68.06 498 ARG A CA 1
ATOM 4049 C C . ARG A 1 498 ? -31.359 25.641 12.703 1 68.06 498 ARG A C 1
ATOM 4051 O O . ARG A 1 498 ? -31.172 26.234 13.766 1 68.06 498 ARG A O 1
ATOM 4058 N N . TYR A 1 499 ? -31.078 25.938 11.602 1 71.94 499 TYR A N 1
ATOM 4059 C CA . TYR A 1 499 ? -30.734 27.344 11.461 1 71.94 499 TYR A CA 1
ATOM 4060 C C . TYR A 1 499 ? -31.922 28.234 11.773 1 71.94 499 TYR A C 1
ATOM 4062 O O . TYR A 1 499 ? -33.062 27.797 11.672 1 71.94 499 TYR A O 1
ATOM 4070 N N . GLU A 1 500 ? -31.734 29.406 12.32 1 62.59 500 GLU A N 1
ATOM 4071 C CA . GLU A 1 500 ? -32.781 30.344 12.695 1 62.59 500 GLU A CA 1
ATOM 4072 C C . GLU A 1 500 ? -33.781 30.562 11.547 1 62.59 500 GLU A C 1
ATOM 4074 O O . GLU A 1 500 ? -34.969 30.656 11.766 1 62.59 500 GLU A O 1
ATOM 4079 N N . ASP A 1 501 ? -33.281 30.594 10.32 1 64.81 501 ASP A N 1
ATOM 4080 C CA . ASP A 1 501 ? -34.125 30.891 9.172 1 64.81 501 ASP A CA 1
ATOM 4081 C C . ASP A 1 501 ? -34.562 29.609 8.453 1 64.81 501 ASP A C 1
ATOM 4083 O O . ASP A 1 501 ? -35.031 29.656 7.32 1 64.81 501 ASP A O 1
ATOM 4087 N N . SER A 1 502 ? -34.406 28.547 9.219 1 76.12 502 SER A N 1
ATOM 4088 C CA . SER A 1 502 ? -34.75 27.297 8.562 1 76.12 502 SER A CA 1
ATOM 4089 C C . SER A 1 502 ? -36.219 27 8.688 1 76.12 502 SER A C 1
ATOM 4091 O O . SER A 1 502 ? -36.812 27.141 9.766 1 76.12 502 SER A O 1
ATOM 4093 N N . ASN A 1 503 ? -36.906 26.703 7.57 1 74.06 503 ASN A N 1
ATOM 4094 C CA . ASN A 1 503 ? -38.312 26.344 7.559 1 74.06 503 ASN A CA 1
ATOM 4095 C C . ASN A 1 503 ? -38.5 24.828 7.434 1 74.06 503 ASN A C 1
ATOM 4097 O O . ASN A 1 503 ? -39.594 24.359 7.148 1 74.06 503 ASN A O 1
ATOM 4101 N N . LEU A 1 504 ? -37.469 24.156 7.703 1 81.06 504 LEU A N 1
ATOM 4102 C CA . LEU A 1 504 ? -37.531 22.719 7.555 1 81.06 504 LEU A CA 1
ATOM 4103 C C . LEU A 1 504 ? -38.156 22.062 8.797 1 81.06 504 LEU A C 1
ATOM 4105 O O . LEU A 1 504 ? -37.812 22.438 9.922 1 81.06 504 LEU A O 1
ATOM 4109 N N . PRO A 1 505 ? -39.062 21.219 8.523 1 81.56 505 PRO A N 1
ATOM 4110 C CA . PRO A 1 505 ? -39.531 20.422 9.672 1 81.56 505 PRO A CA 1
ATOM 4111 C C . PRO A 1 505 ? -38.5 19.422 10.148 1 81.56 505 PRO A C 1
ATOM 4113 O O . PRO A 1 505 ? -37.406 19.344 9.578 1 81.56 505 PRO A O 1
ATOM 4116 N N . THR A 1 506 ? -38.844 18.75 11.242 1 83.62 506 THR A N 1
ATOM 4117 C CA . THR A 1 506 ? -37.969 17.688 11.711 1 83.62 506 THR A CA 1
ATOM 4118 C C . THR A 1 506 ? -37.938 16.531 10.703 1 83.62 506 THR A C 1
ATOM 4120 O O . THR A 1 506 ? -38.969 15.984 10.344 1 83.62 506 THR A O 1
ATOM 4123 N N . ILE A 1 507 ? -36.781 16.281 10.297 1 89.62 507 ILE A N 1
ATOM 4124 C CA . ILE A 1 507 ? -36.625 15.25 9.289 1 89.62 507 ILE A CA 1
ATOM 4125 C C . ILE A 1 507 ? -36.188 13.945 9.953 1 89.62 507 ILE A C 1
ATOM 4127 O O . ILE A 1 507 ? -35 13.742 10.219 1 89.62 507 ILE A O 1
ATOM 4131 N N . THR A 1 508 ? -37.094 13.078 10.164 1 89.81 508 THR A N 1
ATOM 4132 C CA . THR A 1 508 ? -36.812 11.797 10.797 1 89.81 508 THR A CA 1
ATOM 4133 C C . THR A 1 508 ? -36.531 10.727 9.75 1 89.81 508 THR A C 1
ATOM 4135 O O . THR A 1 508 ? -36.812 10.922 8.562 1 89.81 508 THR A O 1
ATOM 4138 N N . ARG A 1 509 ? -35.969 9.68 10.273 1 92.38 509 ARG A N 1
ATOM 4139 C CA . ARG A 1 509 ? -35.688 8.539 9.398 1 92.38 509 ARG A CA 1
ATOM 4140 C C . ARG A 1 509 ? -36.969 8.031 8.758 1 92.38 509 ARG A C 1
ATOM 4142 O O . ARG A 1 509 ? -37 7.75 7.555 1 92.38 509 ARG A O 1
ATOM 4149 N N . ASP A 1 510 ? -38 7.941 9.562 1 90.69 510 ASP A N 1
ATOM 4150 C CA . ASP A 1 510 ? -39.281 7.457 9.078 1 90.69 510 ASP A CA 1
ATOM 4151 C C . ASP A 1 510 ? -39.844 8.359 7.984 1 90.69 510 ASP A C 1
ATOM 4153 O O . ASP A 1 510 ? -40.406 7.883 7 1 90.69 510 ASP A O 1
ATOM 4157 N N . LEU A 1 511 ? -39.719 9.648 8.172 1 91.06 511 LEU A N 1
ATOM 4158 C CA . LEU A 1 511 ? -40.188 10.594 7.172 1 91.06 511 LEU A CA 1
ATOM 4159 C C . LEU A 1 511 ? -39.469 10.391 5.84 1 91.06 511 LEU A C 1
ATOM 4161 O O . LEU A 1 511 ? -40.125 10.383 4.785 1 91.06 511 LEU A O 1
ATOM 4165 N N . VAL A 1 512 ? -38.219 10.195 5.918 1 92.56 512 VAL A N 1
ATOM 4166 C CA . VAL A 1 512 ? -37.406 10.062 4.707 1 92.56 512 VAL A CA 1
ATOM 4167 C C . VAL A 1 512 ? -37.75 8.766 3.986 1 92.56 512 VAL A C 1
ATOM 4169 O O . VAL A 1 512 ? -37.906 8.742 2.762 1 92.56 512 VAL A O 1
ATOM 4172 N N . VAL A 1 513 ? -37.938 7.691 4.707 1 92.88 513 VAL A N 1
ATOM 4173 C CA . VAL A 1 513 ? -38.25 6.383 4.137 1 92.88 513 VAL A CA 1
ATOM 4174 C C . VAL A 1 513 ? -39.625 6.41 3.484 1 92.88 513 VAL A C 1
ATOM 4176 O O . VAL A 1 513 ? -39.844 5.797 2.434 1 92.88 513 VAL A O 1
ATOM 4179 N N . ARG A 1 514 ? -40.5 7.195 4.062 1 91.56 514 ARG A N 1
ATOM 4180 C CA . ARG A 1 514 ? -41.875 7.195 3.598 1 91.56 514 ARG A CA 1
ATOM 4181 C C . ARG A 1 514 ? -42.094 8.273 2.541 1 91.56 514 ARG A C 1
ATOM 4183 O O . ARG A 1 514 ? -43.156 8.328 1.915 1 91.56 514 ARG A O 1
ATOM 4190 N N . CYS A 1 515 ? -41.188 9.148 2.41 1 90.56 515 CYS A N 1
ATOM 4191 C CA . CYS A 1 515 ? -41.25 10.148 1.353 1 90.56 515 CYS A CA 1
ATOM 4192 C C . CYS A 1 515 ? -40.688 9.594 0.042 1 90.56 515 CYS A C 1
ATOM 4194 O O . CYS A 1 515 ? -39.5 9.484 -0.127 1 90.56 515 CYS A O 1
ATOM 4196 N N . PRO A 1 516 ? -41.469 9.312 -0.917 1 88.06 516 PRO A N 1
ATOM 4197 C CA . PRO A 1 516 ? -41.031 8.617 -2.133 1 88.06 516 PRO A CA 1
ATOM 4198 C C . PRO A 1 516 ? -39.969 9.375 -2.895 1 88.06 516 PRO A C 1
ATOM 4200 O O . PRO A 1 516 ? -38.969 8.781 -3.326 1 88.06 516 PRO A O 1
ATOM 4203 N N . LEU A 1 517 ? -40.125 10.68 -3.049 1 86.06 517 LEU A N 1
ATOM 4204 C CA . LEU A 1 517 ? -39.156 11.469 -3.811 1 86.06 517 LEU A CA 1
ATOM 4205 C C . LEU A 1 517 ? -37.781 11.461 -3.131 1 86.06 517 LEU A C 1
ATOM 4207 O O . LEU A 1 517 ? -36.75 11.328 -3.799 1 86.06 517 LEU A O 1
ATOM 4211 N N . LEU A 1 518 ? -37.875 11.57 -1.859 1 89 518 LEU A N 1
ATOM 4212 C CA . LEU A 1 518 ? -36.625 11.578 -1.111 1 89 518 LEU A CA 1
ATOM 4213 C C . LEU A 1 518 ? -35.969 10.195 -1.095 1 89 518 LEU A C 1
ATOM 4215 O O . LEU A 1 518 ? -34.75 10.062 -1.252 1 89 518 LEU A O 1
ATOM 4219 N N . ALA A 1 519 ? -36.75 9.281 -0.905 1 91.75 519 ALA A N 1
ATOM 4220 C CA . ALA A 1 519 ? -36.25 7.906 -0.892 1 91.75 519 ALA A CA 1
ATOM 4221 C C . ALA A 1 519 ? -35.656 7.527 -2.234 1 91.75 519 ALA A C 1
ATOM 4223 O O . ALA A 1 519 ? -34.594 6.883 -2.281 1 91.75 519 ALA A O 1
ATOM 4224 N N . GLU A 1 520 ? -36.25 7.965 -3.188 1 89.38 520 GLU A N 1
ATOM 4225 C CA . GLU A 1 520 ? -35.719 7.684 -4.523 1 89.38 520 GLU A CA 1
ATOM 4226 C C . GLU A 1 520 ? -34.406 8.406 -4.773 1 89.38 520 GLU A C 1
ATOM 4228 O O . GLU A 1 520 ? -33.5 7.859 -5.398 1 89.38 520 GLU A O 1
ATOM 4233 N N . ALA A 1 521 ? -34.344 9.586 -4.336 1 87.38 521 ALA A N 1
ATOM 4234 C CA . ALA A 1 521 ? -33.094 10.359 -4.492 1 87.38 521 ALA A CA 1
ATOM 4235 C C . ALA A 1 521 ? -31.938 9.688 -3.773 1 87.38 521 ALA A C 1
ATOM 4237 O O . ALA A 1 521 ? -30.828 9.609 -4.309 1 87.38 521 ALA A O 1
ATOM 4238 N N . LEU A 1 522 ? -32.219 9.242 -2.605 1 92.38 522 LEU A N 1
ATOM 4239 C CA . LEU A 1 522 ? -31.188 8.562 -1.835 1 92.38 522 LEU A CA 1
ATOM 4240 C C . LEU A 1 522 ? -30.781 7.258 -2.51 1 92.38 522 LEU A C 1
ATOM 4242 O O . LEU A 1 522 ? -29.594 6.98 -2.658 1 92.38 522 LEU A O 1
ATOM 4246 N N . ALA A 1 523 ? -31.703 6.559 -2.922 1 90.88 523 ALA A N 1
ATOM 4247 C CA . ALA A 1 523 ? -31.438 5.266 -3.545 1 90.88 523 ALA A CA 1
ATOM 4248 C C . ALA A 1 523 ? -30.688 5.438 -4.863 1 90.88 523 ALA A C 1
ATOM 4250 O O . ALA A 1 523 ? -29.703 4.738 -5.121 1 90.88 523 ALA A O 1
ATOM 4251 N N . ALA A 1 524 ? -31.094 6.359 -5.633 1 89.56 524 ALA A N 1
ATOM 4252 C CA . ALA A 1 524 ? -30.516 6.562 -6.961 1 89.56 524 ALA A CA 1
ATOM 4253 C C . ALA A 1 524 ? -29.078 7.039 -6.867 1 89.56 524 ALA A C 1
ATOM 4255 O O . ALA A 1 524 ? -28.25 6.691 -7.715 1 89.56 524 ALA A O 1
ATOM 4256 N N . ASN A 1 525 ? -28.734 7.734 -5.852 1 89.94 525 ASN A N 1
ATOM 4257 C CA . ASN A 1 525 ? -27.422 8.367 -5.809 1 89.94 525 ASN A CA 1
ATOM 4258 C C . ASN A 1 525 ? -26.453 7.59 -4.922 1 89.94 525 ASN A C 1
ATOM 4260 O O . ASN A 1 525 ? -25.234 7.645 -5.121 1 89.94 525 ASN A O 1
ATOM 4264 N N . PHE A 1 526 ? -27.016 6.828 -3.941 1 93.19 526 PHE A N 1
ATOM 4265 C CA . PHE A 1 526 ? -26.078 6.324 -2.947 1 93.19 526 PHE A CA 1
ATOM 4266 C C . PHE A 1 526 ? -26.281 4.836 -2.705 1 93.19 526 PHE A C 1
ATOM 4268 O O . PHE A 1 526 ? -25.516 4.203 -1.98 1 93.19 526 PHE A O 1
ATOM 4275 N N . ALA A 1 527 ? -27.203 4.277 -3.221 1 93.12 527 ALA A N 1
ATOM 4276 C CA . ALA A 1 527 ? -27.609 2.936 -2.811 1 93.12 527 ALA A CA 1
ATOM 4277 C C . ALA A 1 527 ? -26.656 1.883 -3.359 1 93.12 527 ALA A C 1
ATOM 4279 O O . ALA A 1 527 ? -26.172 1.019 -2.617 1 93.12 527 ALA A O 1
ATOM 4280 N N . VAL A 1 528 ? -26.344 2.006 -4.668 1 93.94 528 VAL A N 1
ATOM 4281 C CA . VAL A 1 528 ? -25.531 0.967 -5.305 1 93.94 528 VAL A CA 1
ATOM 4282 C C . VAL A 1 528 ? -24.062 1.22 -5.035 1 93.94 528 VAL A C 1
ATOM 4284 O O . VAL A 1 528 ? -23.516 2.27 -5.398 1 93.94 528 VAL A O 1
ATOM 4287 N N . ARG A 1 529 ? -23.406 0.292 -4.359 1 95.06 529 ARG A N 1
ATOM 4288 C CA . ARG A 1 529 ? -21.984 0.381 -4.02 1 95.06 529 ARG A CA 1
ATOM 4289 C C . ARG A 1 529 ? -21.266 -0.929 -4.32 1 95.06 529 ARG A C 1
ATOM 4291 O O . ARG A 1 529 ? -21.891 -1.996 -4.316 1 95.06 529 ARG A O 1
ATOM 4298 N N . PRO A 1 530 ? -19.953 -0.797 -4.617 1 94.88 530 PRO A N 1
ATOM 4299 C CA . PRO A 1 530 ? -19.203 -2.043 -4.797 1 94.88 530 PRO A CA 1
ATOM 4300 C C . PRO A 1 530 ? -19.188 -2.914 -3.543 1 94.88 530 PRO A C 1
ATOM 4302 O O . PRO A 1 530 ? -19.062 -2.396 -2.428 1 94.88 530 PRO A O 1
ATOM 4305 N N . LYS A 1 531 ? -19.328 -4.094 -3.756 1 96.81 531 LYS A N 1
ATOM 4306 C CA . LYS A 1 531 ? -19.406 -5.023 -2.635 1 96.81 531 LYS A CA 1
ATOM 4307 C C . LYS A 1 531 ? -18.031 -5.262 -2.027 1 96.81 531 LYS A C 1
ATOM 4309 O O . LYS A 1 531 ? -17.891 -5.406 -0.811 1 96.81 531 LYS A O 1
ATOM 4314 N N . TYR A 1 532 ? -17.016 -5.332 -2.883 1 96.88 532 TYR A N 1
ATOM 4315 C CA . TYR A 1 532 ? -15.648 -5.59 -2.436 1 96.88 532 TYR A CA 1
ATOM 4316 C C . TYR A 1 532 ? -14.719 -4.449 -2.832 1 96.88 532 TYR A C 1
ATOM 4318 O O . TYR A 1 532 ? -14.922 -3.807 -3.863 1 96.88 532 TYR A O 1
ATOM 4326 N N . ASN A 1 533 ? -13.703 -4.184 -1.94 1 94.56 533 ASN A N 1
ATOM 4327 C CA . ASN A 1 533 ? -12.695 -3.18 -2.25 1 94.56 533 ASN A CA 1
ATOM 4328 C C . ASN A 1 533 ? -11.547 -3.777 -3.059 1 94.56 533 ASN A C 1
ATOM 4330 O O . ASN A 1 533 ? -11.086 -4.887 -2.771 1 94.56 533 ASN A O 1
ATOM 4334 N N . PHE A 1 534 ? -11.18 -3.006 -4.09 1 95.88 534 PHE A N 1
ATOM 4335 C CA . PHE A 1 534 ? -10.086 -3.477 -4.93 1 95.88 534 PHE A CA 1
ATOM 4336 C C . PHE A 1 534 ? -9.336 -2.303 -5.551 1 95.88 534 PHE A C 1
ATOM 4338 O O . PHE A 1 534 ? -9.82 -1.168 -5.523 1 95.88 534 PHE A O 1
ATOM 4345 N N . HIS A 1 535 ? -8.117 -2.605 -5.953 1 92.12 535 HIS A N 1
ATOM 4346 C CA . HIS A 1 535 ? -7.289 -1.63 -6.652 1 92.12 535 HIS A CA 1
ATOM 4347 C C . HIS A 1 535 ? -6.594 -2.258 -7.855 1 92.12 535 HIS A C 1
ATOM 4349 O O . HIS A 1 535 ? -5.871 -3.248 -7.711 1 92.12 535 HIS A O 1
ATOM 4355 N N . VAL A 1 536 ? -6.82 -1.689 -8.992 1 91.88 536 VAL A N 1
ATOM 4356 C CA . VAL A 1 536 ? -6.18 -2.193 -10.203 1 91.88 536 VAL A CA 1
ATOM 4357 C C . VAL A 1 536 ? -4.859 -1.465 -10.43 1 91.88 536 VAL A C 1
ATOM 4359 O O . VAL A 1 536 ? -4.82 -0.233 -10.469 1 91.88 536 VAL A O 1
ATOM 4362 N N . SER A 1 537 ? -3.855 -2.139 -10.461 1 83.44 537 SER A N 1
ATOM 4363 C CA . SER A 1 537 ? -2.549 -1.545 -10.727 1 83.44 537 SER A CA 1
ATOM 4364 C C . SER A 1 537 ? -2.49 -0.936 -12.117 1 83.44 537 SER A C 1
ATOM 4366 O O . SER A 1 537 ? -2.812 -1.6 -13.109 1 83.44 537 SER A O 1
ATOM 4368 N N . PRO A 1 538 ? -2.131 0.281 -12.195 1 74.44 538 PRO A N 1
ATOM 4369 C CA . PRO A 1 538 ? -2.158 0.947 -13.5 1 74.44 538 PRO A CA 1
ATOM 4370 C C . PRO A 1 538 ? -1.029 0.489 -14.414 1 74.44 538 PRO A C 1
ATOM 4372 O O . PRO A 1 538 ? -1.206 0.434 -15.633 1 74.44 538 PRO A O 1
ATOM 4375 N N . LYS A 1 539 ? 0.143 0.311 -13.844 1 72.12 539 LYS A N 1
ATOM 4376 C CA . LYS A 1 539 ? 1.244 -0.16 -14.68 1 72.12 539 LYS A CA 1
ATOM 4377 C C . LYS A 1 539 ? 1.234 -1.682 -14.797 1 72.12 539 LYS A C 1
ATOM 4379 O O . LYS A 1 539 ? 1.842 -2.375 -13.977 1 72.12 539 LYS A O 1
ATOM 4384 N N . ARG A 1 540 ? 0.586 -2.205 -15.797 1 64.06 540 ARG A N 1
ATOM 4385 C CA . ARG A 1 540 ? 0.282 -3.623 -15.953 1 64.06 540 ARG A CA 1
ATOM 4386 C C . ARG A 1 540 ? 1.56 -4.449 -16.078 1 64.06 540 ARG A C 1
ATOM 4388 O O . ARG A 1 540 ? 1.612 -5.59 -15.617 1 64.06 540 ARG A O 1
ATOM 4395 N N . THR A 1 541 ? 2.59 -3.869 -16.5 1 67.06 541 THR A N 1
ATOM 4396 C CA . THR A 1 541 ? 3.771 -4.688 -16.75 1 67.06 541 THR A CA 1
ATOM 4397 C C . THR A 1 541 ? 4.844 -4.418 -15.711 1 67.06 541 THR A C 1
ATOM 4399 O O . THR A 1 541 ? 5.965 -4.926 -15.812 1 67.06 541 THR A O 1
ATOM 4402 N N . SER A 1 542 ? 4.352 -3.936 -14.656 1 76.62 542 SER A N 1
ATOM 4403 C CA . SER A 1 542 ? 5.418 -3.529 -13.75 1 76.62 542 SER A CA 1
ATOM 4404 C C . SER A 1 542 ? 5.688 -4.602 -12.695 1 76.62 542 SER A C 1
ATOM 4406 O O . SER A 1 542 ? 6.793 -4.684 -12.156 1 76.62 542 SER A O 1
ATOM 4408 N N . HIS A 1 543 ? 4.828 -5.543 -12.602 1 86.5 543 HIS A N 1
ATOM 4409 C CA . HIS A 1 543 ? 5.035 -6.438 -11.469 1 86.5 543 HIS A CA 1
ATOM 4410 C C . HIS A 1 543 ? 5.133 -7.891 -11.93 1 86.5 543 HIS A C 1
ATOM 4412 O O . HIS A 1 543 ? 5.387 -8.789 -11.117 1 86.5 543 HIS A O 1
ATOM 4418 N N . SER A 1 544 ? 4.973 -8.086 -13.211 1 93.25 544 SER A N 1
ATOM 4419 C CA . SER A 1 544 ? 4.949 -9.477 -13.648 1 93.25 544 SER A CA 1
ATOM 4420 C C . SER A 1 544 ? 5.637 -9.648 -15 1 93.25 544 SER A C 1
ATOM 4422 O O . SER A 1 544 ? 5.668 -8.711 -15.805 1 93.25 544 SER A O 1
ATOM 4424 N N . ASN A 1 545 ? 6.328 -10.781 -15.133 1 94.5 545 ASN A N 1
ATOM 4425 C CA . ASN A 1 545 ? 6.879 -11.242 -16.406 1 94.5 545 ASN A CA 1
ATOM 4426 C C . ASN A 1 545 ? 6.207 -12.523 -16.875 1 94.5 545 ASN A C 1
ATOM 4428 O O . ASN A 1 545 ? 5.852 -13.383 -16.062 1 94.5 545 ASN A O 1
ATOM 4432 N N . PHE A 1 546 ? 5.977 -12.586 -18.188 1 93.56 546 PHE A N 1
ATOM 4433 C CA . PHE A 1 546 ? 5.418 -13.789 -18.781 1 93.56 546 PHE A CA 1
ATOM 4434 C C . PHE A 1 546 ? 6.219 -14.219 -20 1 93.56 546 PHE A C 1
ATOM 4436 O O . PHE A 1 546 ? 6.539 -13.391 -20.859 1 93.56 546 PHE A O 1
ATOM 4443 N N . MET A 1 547 ? 6.594 -15.445 -19.984 1 92.56 547 MET A N 1
ATOM 4444 C CA . MET A 1 547 ? 7.32 -15.984 -21.125 1 92.56 547 MET A CA 1
ATOM 4445 C C . MET A 1 547 ? 6.789 -17.359 -21.516 1 92.56 547 MET A C 1
ATOM 4447 O O . MET A 1 547 ? 6.461 -18.172 -20.656 1 92.56 547 MET A O 1
ATOM 4451 N N . MET A 1 548 ? 6.672 -17.594 -22.828 1 89.69 548 MET A N 1
ATOM 4452 C CA . MET A 1 548 ? 6.355 -18.922 -23.344 1 89.69 548 MET A CA 1
ATOM 4453 C C . MET A 1 548 ? 7.625 -19.656 -23.766 1 89.69 548 MET A C 1
ATOM 4455 O O . MET A 1 548 ? 8.391 -19.156 -24.609 1 89.69 548 MET A O 1
ATOM 4459 N N . LEU A 1 549 ? 7.793 -20.703 -23.172 1 89.44 549 LEU A N 1
ATOM 4460 C CA . LEU A 1 549 ? 8.953 -21.531 -23.484 1 89.44 549 LEU A CA 1
ATOM 4461 C C . LEU A 1 549 ? 8.766 -22.25 -24.812 1 89.44 549 LEU A C 1
ATOM 4463 O O . LEU A 1 549 ? 7.809 -23.016 -24.969 1 89.44 549 LEU A O 1
ATOM 4467 N N . THR A 1 550 ? 9.602 -21.984 -25.766 1 89.31 550 THR A N 1
ATOM 4468 C CA . THR A 1 550 ? 9.531 -22.625 -27.062 1 89.31 550 THR A CA 1
ATOM 4469 C C . THR A 1 550 ? 10.742 -23.531 -27.281 1 89.31 550 THR A C 1
ATOM 4471 O O . THR A 1 550 ? 11.656 -23.562 -26.453 1 89.31 550 THR A O 1
ATOM 4474 N N . SER A 1 551 ? 10.664 -24.266 -28.406 1 89.62 551 SER A N 1
ATOM 4475 C CA . SER A 1 551 ? 11.758 -25.188 -28.703 1 89.62 551 SER A CA 1
ATOM 4476 C C . SER A 1 551 ? 12.875 -24.484 -29.469 1 89.62 551 SER A C 1
ATOM 4478 O O . SER A 1 551 ? 13.867 -25.125 -29.844 1 89.62 551 SER A O 1
ATOM 4480 N N . ASN A 1 552 ? 12.672 -23.172 -29.656 1 89 552 ASN A N 1
ATOM 4481 C CA . ASN A 1 552 ? 13.719 -22.359 -30.266 1 89 552 ASN A CA 1
ATOM 4482 C C . ASN A 1 552 ? 14.734 -21.891 -29.234 1 89 552 ASN A C 1
ATOM 4484 O O . ASN A 1 552 ? 14.445 -20.984 -28.438 1 89 552 ASN A O 1
ATOM 4488 N N . LEU A 1 553 ? 15.914 -22.438 -29.328 1 86.69 553 LEU A N 1
ATOM 4489 C CA . LEU A 1 553 ? 16.938 -22.234 -28.297 1 86.69 553 LEU A CA 1
ATOM 4490 C C . LEU A 1 553 ? 17.344 -20.781 -28.219 1 86.69 553 LEU A C 1
ATOM 4492 O O . LEU A 1 553 ? 17.5 -20.234 -27.125 1 86.69 553 LEU A O 1
ATOM 4496 N N . THR A 1 554 ? 17.531 -20.125 -29.312 1 82.19 554 THR A N 1
ATOM 4497 C CA . THR A 1 554 ? 17.953 -18.719 -29.312 1 82.19 554 THR A CA 1
ATOM 4498 C C . THR A 1 554 ? 16.922 -17.844 -28.641 1 82.19 554 THR A C 1
ATOM 4500 O O . THR A 1 554 ? 17.266 -16.969 -27.844 1 82.19 554 THR A O 1
ATOM 4503 N N . GLU A 1 555 ? 15.719 -18.109 -28.938 1 86.94 555 GLU A N 1
ATOM 4504 C CA . GLU A 1 555 ? 14.641 -17.328 -28.344 1 86.94 555 GLU A CA 1
ATOM 4505 C C . GLU A 1 555 ? 14.562 -17.562 -26.828 1 86.94 555 GLU A C 1
ATOM 4507 O O . GLU A 1 555 ? 14.297 -16.641 -26.062 1 86.94 555 GLU A O 1
ATOM 4512 N N . VAL A 1 556 ? 14.781 -18.734 -26.453 1 91.19 556 VAL A N 1
ATOM 4513 C CA . VAL A 1 556 ? 14.711 -19.094 -25.047 1 91.19 556 VAL A CA 1
ATOM 4514 C C . VAL A 1 556 ? 15.828 -18.375 -24.281 1 91.19 556 VAL A C 1
ATOM 4516 O O . VAL A 1 556 ? 15.586 -17.781 -23.219 1 91.19 556 VAL A O 1
ATOM 4519 N N . VAL A 1 557 ? 16.984 -18.406 -24.812 1 87.56 557 VAL A N 1
ATOM 4520 C CA . VAL A 1 557 ? 18.125 -17.781 -24.141 1 87.56 557 VAL A CA 1
ATOM 4521 C C . VAL A 1 557 ? 17.891 -16.281 -23.984 1 87.56 557 VAL A C 1
ATOM 4523 O O . VAL A 1 557 ? 18.141 -15.711 -22.922 1 87.56 557 VAL A O 1
ATOM 4526 N N . GLU A 1 558 ? 17.422 -15.727 -24.953 1 86.31 558 GLU A N 1
ATOM 4527 C CA . GLU A 1 558 ? 17.141 -14.289 -24.922 1 86.31 558 GLU A CA 1
ATOM 4528 C C . GLU A 1 558 ? 16.078 -13.953 -23.891 1 86.31 558 GLU A C 1
ATOM 4530 O O . GLU A 1 558 ? 16.219 -12.977 -23.141 1 86.31 558 GLU A O 1
ATOM 4535 N N . SER A 1 559 ? 15.062 -14.688 -23.875 1 91.88 559 SER A N 1
ATOM 4536 C CA . SER A 1 559 ? 13.977 -14.453 -22.922 1 91.88 559 SER A CA 1
ATOM 4537 C C . SER A 1 559 ? 14.445 -14.648 -21.484 1 91.88 559 SER A C 1
ATOM 4539 O O . SER A 1 559 ? 14.062 -13.891 -20.594 1 91.88 559 SER A O 1
ATOM 4541 N N . LEU A 1 560 ? 15.219 -15.664 -21.328 1 93.94 560 LEU A N 1
ATOM 4542 C CA . LEU A 1 560 ? 15.734 -15.914 -19.984 1 93.94 560 LEU A CA 1
ATOM 4543 C C . LEU A 1 560 ? 16.641 -14.781 -19.531 1 93.94 560 LEU A C 1
ATOM 4545 O O . LEU A 1 560 ? 16.641 -14.406 -18.359 1 93.94 560 LEU A O 1
ATOM 4549 N N . ASP A 1 561 ? 17.406 -14.227 -20.406 1 90.75 561 ASP A N 1
ATOM 4550 C CA . ASP A 1 561 ? 18.281 -13.102 -20.078 1 90.75 561 ASP A CA 1
ATOM 4551 C C . ASP A 1 561 ? 17.453 -11.867 -19.703 1 90.75 561 ASP A C 1
ATOM 4553 O O . ASP A 1 561 ? 17.844 -11.094 -18.828 1 90.75 561 ASP A O 1
ATOM 4557 N N . ARG A 1 562 ? 16.391 -11.711 -20.359 1 91.81 562 ARG A N 1
ATOM 4558 C CA . ARG A 1 562 ? 15.508 -10.609 -20.016 1 91.81 562 ARG A CA 1
ATOM 4559 C C . ARG A 1 562 ? 14.961 -10.773 -18.594 1 91.81 562 ARG A C 1
ATOM 4561 O O . ARG A 1 562 ? 14.844 -9.797 -17.859 1 91.81 562 ARG A O 1
ATOM 4568 N N . LEU A 1 563 ? 14.68 -11.984 -18.266 1 94.12 563 LEU A N 1
ATOM 4569 C CA . LEU A 1 563 ? 14.188 -12.273 -16.922 1 94.12 563 LEU A CA 1
ATOM 4570 C C . LEU A 1 563 ? 15.289 -12.047 -15.891 1 94.12 563 LEU A C 1
ATOM 4572 O O . LEU A 1 563 ? 15.008 -11.594 -14.781 1 94.12 563 LEU A O 1
ATOM 4576 N N . ARG A 1 564 ? 16.516 -12.383 -16.266 1 93.56 564 ARG A N 1
ATOM 4577 C CA . ARG A 1 564 ? 17.641 -12.156 -15.367 1 93.56 564 ARG A CA 1
ATOM 4578 C C . ARG A 1 564 ? 17.844 -10.672 -15.094 1 93.56 564 ARG A C 1
ATOM 4580 O O . ARG A 1 564 ? 18.172 -10.281 -13.977 1 93.56 564 ARG A O 1
ATOM 4587 N N . ARG A 1 565 ? 17.625 -9.953 -16.094 1 91.62 565 ARG A N 1
ATOM 4588 C CA . ARG A 1 565 ? 17.875 -8.516 -15.984 1 91.62 565 ARG A CA 1
ATOM 4589 C C . ARG A 1 565 ? 16.875 -7.867 -15.023 1 91.62 565 ARG A C 1
ATOM 4591 O O . ARG A 1 565 ? 17.266 -7.051 -14.188 1 91.62 565 ARG A O 1
ATOM 4598 N N . ASN A 1 566 ? 15.617 -8.266 -15.227 1 91.81 566 ASN A N 1
ATOM 4599 C CA . ASN A 1 566 ? 14.578 -7.637 -14.414 1 91.81 566 ASN A CA 1
ATOM 4600 C C . ASN A 1 566 ? 13.609 -8.672 -13.859 1 91.81 566 ASN A C 1
ATOM 4602 O O . ASN A 1 566 ? 12.477 -8.789 -14.336 1 91.81 566 ASN A O 1
ATOM 4606 N N . PRO A 1 567 ? 14.109 -9.289 -12.852 1 93.06 567 PRO A N 1
ATOM 4607 C CA . PRO A 1 567 ? 13.164 -10.203 -12.203 1 93.06 567 PRO A CA 1
ATOM 4608 C C . PRO A 1 567 ? 12.07 -9.469 -11.43 1 93.06 567 PRO A C 1
ATOM 4610 O O . PRO A 1 567 ? 12.359 -8.711 -10.508 1 93.06 567 PRO A O 1
ATOM 4613 N N . ARG A 1 568 ? 10.922 -9.609 -11.883 1 94.5 568 ARG A N 1
ATOM 4614 C CA . ARG A 1 568 ? 9.789 -8.961 -11.227 1 94.5 568 ARG A CA 1
ATOM 4615 C C . ARG A 1 568 ? 9.266 -9.805 -10.07 1 94.5 568 ARG A C 1
ATOM 4617 O O . ARG A 1 568 ? 9.789 -10.891 -9.805 1 94.5 568 ARG A O 1
ATOM 4624 N N . LYS A 1 569 ? 8.328 -9.297 -9.391 1 95.38 569 LYS A N 1
ATOM 4625 C CA . LYS A 1 569 ? 7.797 -10.031 -8.25 1 95.38 569 LYS A CA 1
ATOM 4626 C C . LYS A 1 569 ? 7.23 -11.383 -8.68 1 95.38 569 LYS A C 1
ATOM 4628 O O . LYS A 1 569 ? 7.555 -12.414 -8.078 1 95.38 569 LYS A O 1
ATOM 4633 N N . PHE A 1 570 ? 6.41 -11.305 -9.766 1 97 570 PHE A N 1
ATOM 4634 C CA . PHE A 1 570 ? 5.863 -12.539 -10.312 1 97 570 PHE A CA 1
ATOM 4635 C C . PHE A 1 570 ? 6.43 -12.82 -11.695 1 97 570 PHE A C 1
ATOM 4637 O O . PHE A 1 570 ? 6.41 -11.945 -12.57 1 97 570 PHE A O 1
ATOM 4644 N N . ASN A 1 571 ? 6.926 -14.055 -11.914 1 97.44 571 ASN A N 1
ATOM 4645 C CA . ASN A 1 571 ? 7.453 -14.492 -13.203 1 97.44 571 ASN A CA 1
ATOM 4646 C C . ASN A 1 571 ? 6.895 -15.852 -13.609 1 97.44 571 ASN A C 1
ATOM 4648 O O . ASN A 1 571 ? 7.008 -16.828 -12.859 1 97.44 571 ASN A O 1
ATOM 4652 N N . CYS A 1 572 ? 6.309 -15.883 -14.719 1 96.69 572 CYS A N 1
ATOM 4653 C CA . CYS A 1 572 ? 5.703 -17.125 -15.195 1 96.69 572 CYS A CA 1
ATOM 4654 C C . CYS A 1 572 ? 6.383 -17.609 -16.469 1 96.69 572 CYS A C 1
ATOM 4656 O O . CYS A 1 572 ? 6.5 -16.859 -17.438 1 96.69 572 CYS A O 1
ATOM 4658 N N . ILE A 1 573 ? 6.875 -18.797 -16.453 1 95.31 573 ILE A N 1
ATOM 4659 C CA . ILE A 1 573 ? 7.445 -19.453 -17.641 1 95.31 573 ILE A CA 1
ATOM 4660 C C . ILE A 1 573 ? 6.555 -20.609 -18.062 1 95.31 573 ILE A C 1
ATOM 4662 O O . ILE A 1 573 ? 6.676 -21.719 -17.547 1 95.31 573 ILE A O 1
ATOM 4666 N N . ASN A 1 574 ? 5.746 -20.328 -19.016 1 90.62 574 ASN A N 1
ATOM 4667 C CA . ASN A 1 574 ? 4.762 -21.312 -19.484 1 90.62 574 ASN A CA 1
ATOM 4668 C C . ASN A 1 574 ? 5.344 -22.234 -20.547 1 90.62 574 ASN A C 1
ATOM 4670 O O . ASN A 1 574 ? 6.066 -21.781 -21.438 1 90.62 574 ASN A O 1
ATOM 4674 N N . ASP A 1 575 ? 5.02 -23.438 -20.531 1 86.5 575 ASP A N 1
ATOM 4675 C CA . ASP A 1 575 ? 5.574 -24.453 -21.422 1 86.5 575 ASP A CA 1
ATOM 4676 C C . ASP A 1 575 ? 4.809 -24.516 -22.75 1 86.5 575 ASP A C 1
ATOM 4678 O O . ASP A 1 575 ? 3.607 -24.781 -22.766 1 86.5 575 ASP A O 1
ATOM 4682 N N . ASN A 1 576 ? 5.473 -24.312 -23.828 1 83.5 576 ASN A N 1
ATOM 4683 C CA . ASN A 1 576 ? 4.945 -24.438 -25.172 1 83.5 576 ASN A CA 1
ATOM 4684 C C . ASN A 1 576 ? 5.969 -25.062 -26.125 1 83.5 576 ASN A C 1
ATOM 4686 O O . ASN A 1 576 ? 6.238 -24.531 -27.203 1 83.5 576 ASN A O 1
ATOM 4690 N N . LEU A 1 577 ? 6.48 -26.203 -25.688 1 86.56 577 LEU A N 1
ATOM 4691 C CA . LEU A 1 577 ? 7.523 -26.891 -26.438 1 86.56 577 LEU A CA 1
ATOM 4692 C C . LEU A 1 577 ? 6.922 -27.734 -27.562 1 86.56 577 LEU A C 1
ATOM 4694 O O . LEU A 1 577 ? 5.824 -28.281 -27.422 1 86.56 577 LEU A O 1
ATOM 4698 N N . ASP A 1 578 ? 7.637 -27.766 -28.641 1 82.75 578 ASP A N 1
ATOM 4699 C CA . ASP A 1 578 ? 7.266 -28.625 -29.766 1 82.75 578 ASP A CA 1
ATOM 4700 C C . ASP A 1 578 ? 7.711 -30.062 -29.516 1 82.75 578 ASP A C 1
ATOM 4702 O O . ASP A 1 578 ? 8.906 -30.344 -29.453 1 82.75 578 ASP A O 1
ATOM 4706 N N . ALA A 1 579 ? 6.785 -30.984 -29.5 1 78.19 579 ALA A N 1
ATOM 4707 C CA . ALA A 1 579 ? 7.047 -32.375 -29.156 1 78.19 579 ALA A CA 1
ATOM 4708 C C . ALA A 1 579 ? 7.945 -33.031 -30.188 1 78.19 579 ALA A C 1
ATOM 4710 O O . ALA A 1 579 ? 8.633 -34.031 -29.891 1 78.19 579 ALA A O 1
ATOM 4711 N N . ASN A 1 580 ? 7.992 -32.469 -31.375 1 80.94 580 ASN A N 1
ATOM 4712 C CA . ASN A 1 580 ? 8.742 -33.094 -32.469 1 80.94 580 ASN A CA 1
ATOM 4713 C C . ASN A 1 580 ? 10.227 -32.75 -32.375 1 80.94 580 ASN A C 1
ATOM 4715 O O . ASN A 1 580 ? 11.039 -33.312 -33.125 1 80.94 580 ASN A O 1
ATOM 4719 N N . ARG A 1 581 ? 10.562 -31.891 -31.516 1 85.69 581 ARG A N 1
ATOM 4720 C CA . ARG A 1 581 ? 11.953 -31.453 -31.406 1 85.69 581 ARG A CA 1
ATOM 4721 C C . ARG A 1 581 ? 12.555 -31.906 -30.078 1 85.69 581 ARG A C 1
ATOM 4723 O O . ARG A 1 581 ? 12.93 -31.078 -29.25 1 85.69 581 ARG A O 1
ATOM 4730 N N . GLY A 1 582 ? 12.836 -33.125 -29.953 1 81.5 582 GLY A N 1
ATOM 4731 C CA . GLY A 1 582 ? 13.258 -33.75 -28.688 1 81.5 582 GLY A CA 1
ATOM 4732 C C . GLY A 1 582 ? 14.625 -33.281 -28.234 1 81.5 582 GLY A C 1
ATOM 4733 O O . GLY A 1 582 ? 14.82 -32.969 -27.047 1 81.5 582 GLY A O 1
ATOM 4734 N N . GLU A 1 583 ? 15.578 -33.219 -29.125 1 82.31 583 GLU A N 1
ATOM 4735 C CA . GLU A 1 583 ? 16.938 -32.812 -28.781 1 82.31 583 GLU A CA 1
ATOM 4736 C C . GLU A 1 583 ? 16.984 -31.375 -28.281 1 82.31 583 GLU A C 1
ATOM 4738 O O . GLU A 1 583 ? 17.625 -31.078 -27.266 1 82.31 583 GLU A O 1
ATOM 4743 N N . ASP A 1 584 ? 16.281 -30.562 -28.984 1 87 584 ASP A N 1
ATOM 4744 C CA . ASP A 1 584 ? 16.219 -29.156 -28.578 1 87 584 ASP A CA 1
ATOM 4745 C C . ASP A 1 584 ? 15.523 -29.016 -27.219 1 87 584 ASP A C 1
ATOM 4747 O O . ASP A 1 584 ? 15.938 -28.203 -26.391 1 87 584 ASP A O 1
ATOM 4751 N N . ASN A 1 585 ? 14.539 -29.781 -27.016 1 87.19 585 ASN A N 1
ATOM 4752 C CA . ASN A 1 585 ? 13.789 -29.719 -25.766 1 87.19 585 ASN A CA 1
ATOM 4753 C C . ASN A 1 585 ? 14.648 -30.125 -24.578 1 87.19 585 ASN A C 1
ATOM 4755 O O . ASN A 1 585 ? 14.492 -29.578 -23.484 1 87.19 585 ASN A O 1
ATOM 4759 N N . GLU A 1 586 ? 15.477 -31.062 -24.828 1 84.75 586 GLU A N 1
ATOM 4760 C CA . GLU A 1 586 ? 16.375 -31.453 -23.75 1 84.75 586 GLU A CA 1
ATOM 4761 C C . GLU A 1 586 ? 17.328 -30.312 -23.391 1 84.75 586 GLU A C 1
ATOM 4763 O O . GLU A 1 586 ? 17.609 -30.094 -22.203 1 84.75 586 GLU A O 1
ATOM 4768 N N . MET A 1 587 ? 17.766 -29.656 -24.406 1 86.94 587 MET A N 1
ATOM 4769 C CA . MET A 1 587 ? 18.641 -28.516 -24.172 1 86.94 587 MET A CA 1
ATOM 4770 C C . MET A 1 587 ? 17.906 -27.406 -23.438 1 86.94 587 MET A C 1
ATOM 4772 O O . MET A 1 587 ? 18.453 -26.766 -22.547 1 86.94 587 MET A O 1
ATOM 4776 N N . VAL A 1 588 ? 16.719 -27.203 -23.797 1 89.38 588 VAL A N 1
ATOM 4777 C CA . VAL A 1 588 ? 15.891 -26.188 -23.156 1 89.38 588 VAL A CA 1
ATOM 4778 C C . VAL A 1 588 ? 15.711 -26.516 -21.688 1 89.38 588 VAL A C 1
ATOM 4780 O O . VAL A 1 588 ? 15.758 -25.625 -20.828 1 89.38 588 VAL A O 1
ATOM 4783 N N . ARG A 1 589 ? 15.547 -27.75 -21.359 1 87.56 589 ARG A N 1
ATOM 4784 C CA . ARG A 1 589 ? 15.398 -28.188 -19.984 1 87.56 589 ARG A CA 1
ATOM 4785 C C . ARG A 1 589 ? 16.641 -27.859 -19.156 1 87.56 589 ARG A C 1
ATOM 4787 O O . ARG A 1 589 ? 16.547 -27.391 -18.031 1 87.56 589 ARG A O 1
ATOM 4794 N N . HIS A 1 590 ? 17.719 -28.094 -19.766 1 85.62 590 HIS A N 1
ATOM 4795 C CA . HIS A 1 590 ? 18.984 -27.797 -19.078 1 85.62 590 HIS A CA 1
ATOM 4796 C C . HIS A 1 590 ? 19.172 -26.297 -18.875 1 85.62 590 HIS A C 1
ATOM 4798 O O . HIS A 1 590 ? 19.641 -25.859 -17.828 1 85.62 590 HIS A O 1
ATOM 4804 N N . LEU A 1 591 ? 18.828 -25.562 -19.875 1 87.94 591 LEU A N 1
ATOM 4805 C CA . LEU A 1 591 ? 18.938 -24.109 -19.781 1 87.94 591 LEU A CA 1
ATOM 4806 C C . LEU A 1 591 ? 18.031 -23.562 -18.688 1 87.94 591 LEU A C 1
ATOM 4808 O O . LEU A 1 591 ? 18.422 -22.656 -17.953 1 87.94 591 LEU A O 1
ATOM 4812 N N . LEU A 1 592 ? 16.891 -24.109 -18.672 1 92.19 592 LEU A N 1
ATOM 4813 C CA . LEU A 1 592 ? 15.914 -23.656 -17.672 1 92.19 592 LEU A CA 1
ATOM 4814 C C . LEU A 1 592 ? 16.406 -23.953 -16.266 1 92.19 592 LEU A C 1
ATOM 4816 O O . LEU A 1 592 ? 16.297 -23.109 -15.375 1 92.19 592 LEU A O 1
ATOM 4820 N N . GLU A 1 593 ? 16.891 -25.141 -16.062 1 89.69 593 GLU A N 1
ATOM 4821 C CA . GLU A 1 593 ? 17.406 -25.516 -14.742 1 89.69 593 GLU A CA 1
ATOM 4822 C C . GLU A 1 593 ? 18.578 -24.609 -14.344 1 89.69 593 GLU A C 1
ATOM 4824 O O . GLU A 1 593 ? 18.656 -24.156 -13.203 1 89.69 593 GLU A O 1
ATOM 4829 N N . ASP A 1 594 ? 19.422 -24.375 -15.32 1 88.62 594 ASP A N 1
ATOM 4830 C CA . ASP A 1 594 ? 20.562 -23.484 -15.086 1 88.62 594 ASP A CA 1
ATOM 4831 C C . ASP A 1 594 ? 20.078 -22.094 -14.695 1 88.62 594 ASP A C 1
ATOM 4833 O O . ASP A 1 594 ? 20.656 -21.453 -13.812 1 88.62 594 ASP A O 1
ATOM 4837 N N . PHE A 1 595 ? 19.141 -21.656 -15.352 1 93.12 595 PHE A N 1
ATOM 4838 C CA . PHE A 1 595 ? 18.547 -20.359 -15.078 1 93.12 595 PHE A CA 1
ATOM 4839 C C . PHE A 1 595 ? 18 -20.297 -13.656 1 93.12 595 PHE A C 1
ATOM 4841 O O . PHE A 1 595 ? 18.297 -19.359 -12.906 1 93.12 595 PHE A O 1
ATOM 4848 N N . TYR A 1 596 ? 17.234 -21.266 -13.273 1 94.69 596 TYR A N 1
ATOM 4849 C CA . TYR A 1 596 ? 16.672 -21.281 -11.93 1 94.69 596 TYR A CA 1
ATOM 4850 C C . TYR A 1 596 ? 17.766 -21.312 -10.867 1 94.69 596 TYR A C 1
ATOM 4852 O O . TYR A 1 596 ? 17.656 -20.641 -9.844 1 94.69 596 TYR A O 1
ATOM 4860 N N . LEU A 1 597 ? 18.766 -22.031 -11.164 1 92.12 597 LEU A N 1
ATOM 4861 C CA . LEU A 1 597 ? 19.844 -22.188 -10.195 1 92.12 597 LEU A CA 1
ATOM 4862 C C . LEU A 1 597 ? 20.625 -20.875 -10.039 1 92.12 597 LEU A C 1
ATOM 4864 O O . LEU A 1 597 ? 21.297 -20.672 -9.031 1 92.12 597 LEU A O 1
ATOM 4868 N N . SER A 1 598 ? 20.547 -20.078 -11.047 1 91.38 598 SER A N 1
ATOM 4869 C CA . SER A 1 598 ? 21.203 -18.766 -10.922 1 91.38 598 SER A CA 1
ATOM 4870 C C . SER A 1 598 ? 20.531 -17.922 -9.859 1 91.38 598 SER A C 1
ATOM 4872 O O . SER A 1 598 ? 21.172 -17.062 -9.234 1 91.38 598 SER A O 1
ATOM 4874 N N . PHE A 1 599 ? 19.266 -18.141 -9.602 1 93.44 599 PHE A N 1
ATOM 4875 C CA . PHE A 1 599 ? 18.516 -17.359 -8.625 1 93.44 599 PHE A CA 1
ATOM 4876 C C . PHE A 1 599 ? 18.406 -18.109 -7.301 1 93.44 599 PHE A C 1
ATOM 4878 O O . PHE A 1 599 ? 18.516 -17.516 -6.23 1 93.44 599 PHE A O 1
ATOM 4885 N N . PHE A 1 600 ? 18.25 -19.438 -7.477 1 94.5 600 PHE A N 1
ATOM 4886 C CA . PHE A 1 600 ? 17.906 -20.234 -6.305 1 94.5 600 PHE A CA 1
ATOM 4887 C C . PHE A 1 600 ? 18.766 -21.484 -6.223 1 94.5 600 PHE A C 1
ATOM 4889 O O . PHE A 1 600 ? 18.25 -22.609 -6.266 1 94.5 600 PHE A O 1
ATOM 4896 N N . PRO A 1 601 ? 19.938 -21.328 -5.918 1 91.5 601 PRO A N 1
ATOM 4897 C CA . PRO A 1 601 ? 20.828 -22.5 -5.871 1 91.5 601 PRO A CA 1
ATOM 4898 C C . PRO A 1 601 ? 20.703 -23.281 -4.57 1 91.5 601 PRO A C 1
ATOM 4900 O O . PRO A 1 601 ? 21.016 -24.469 -4.531 1 91.5 601 PRO A O 1
ATOM 4903 N N . ARG A 1 602 ? 20.219 -22.656 -3.547 1 89.81 602 ARG A N 1
ATOM 4904 C CA . ARG A 1 602 ? 20.156 -23.297 -2.236 1 89.81 602 ARG A CA 1
ATOM 4905 C C . ARG A 1 602 ? 18.875 -24.094 -2.07 1 89.81 602 ARG A C 1
ATOM 4907 O O . ARG A 1 602 ? 17.797 -23.641 -2.477 1 89.81 602 ARG A O 1
ATOM 4914 N N . ARG A 1 603 ? 19.031 -25.203 -1.498 1 92.25 603 ARG A N 1
ATOM 4915 C CA . ARG A 1 603 ? 17.891 -26.047 -1.216 1 92.25 603 ARG A CA 1
ATOM 4916 C C . ARG A 1 603 ? 16.984 -25.422 -0.155 1 92.25 603 ARG A C 1
ATOM 4918 O O . ARG A 1 603 ? 17.484 -24.859 0.825 1 92.25 603 ARG A O 1
ATOM 4925 N N . SER A 1 604 ? 15.75 -25.578 -0.378 1 94.12 604 SER A N 1
ATOM 4926 C CA . SER A 1 604 ? 14.789 -25.047 0.583 1 94.12 604 SER A CA 1
ATOM 4927 C C . SER A 1 604 ? 14.453 -26.078 1.656 1 94.12 604 SER A C 1
ATOM 4929 O O . SER A 1 604 ? 14.859 -27.234 1.562 1 94.12 604 SER A O 1
ATOM 4931 N N . LYS A 1 605 ? 13.68 -25.625 2.668 1 95 605 LYS A N 1
ATOM 4932 C CA . LYS A 1 605 ? 13.234 -26.516 3.74 1 95 605 LYS A CA 1
ATOM 4933 C C . LYS A 1 605 ? 12.18 -27.5 3.24 1 95 605 LYS A C 1
ATOM 4935 O O . LYS A 1 605 ? 11.891 -28.5 3.9 1 95 605 LYS A O 1
ATOM 4940 N N . PHE A 1 606 ? 11.711 -27.25 2.053 1 96.44 606 PHE A N 1
ATOM 4941 C CA . PHE A 1 606 ? 10.672 -28.094 1.484 1 96.44 606 PHE A CA 1
ATOM 4942 C C . PHE A 1 606 ? 11.266 -29.344 0.849 1 96.44 606 PHE A C 1
ATOM 4944 O O . PHE A 1 606 ? 10.555 -30.297 0.552 1 96.44 606 PHE A O 1
ATOM 4951 N N . GLU A 1 607 ? 12.508 -29.359 0.665 1 95.12 607 GLU A N 1
ATOM 4952 C CA . GLU A 1 607 ? 13.156 -30.406 -0.122 1 95.12 607 GLU A CA 1
ATOM 4953 C C . GLU A 1 607 ? 13.891 -31.391 0.775 1 95.12 607 GLU A C 1
ATOM 4955 O O . GLU A 1 607 ? 14.453 -31.016 1.8 1 95.12 607 GLU A O 1
ATOM 4960 N N . LEU A 1 608 ? 13.914 -32.625 0.323 1 91.81 608 LEU A N 1
ATOM 4961 C CA . LEU A 1 608 ? 14.734 -33.656 0.957 1 91.81 608 LEU A CA 1
ATOM 4962 C C . LEU A 1 608 ? 16.219 -33.438 0.623 1 91.81 608 LEU A C 1
ATOM 4964 O O . LEU A 1 608 ? 16.547 -32.844 -0.412 1 91.81 608 LEU A O 1
ATOM 4968 N N . PRO A 1 609 ? 17.062 -33.906 1.53 1 87.56 609 PRO A N 1
ATOM 4969 C CA . PRO A 1 609 ? 18.469 -33.906 1.144 1 87.56 609 PRO A CA 1
ATOM 4970 C C . PRO A 1 609 ? 18.75 -34.656 -0.147 1 87.56 609 PRO A C 1
ATOM 4972 O O . PRO A 1 609 ? 18 -35.594 -0.487 1 87.56 609 PRO A O 1
ATOM 4975 N N . PRO A 1 610 ? 19.703 -34.219 -0.933 1 83.06 610 PRO A N 1
ATOM 4976 C CA . PRO A 1 610 ? 19.938 -34.75 -2.277 1 83.06 610 PRO A CA 1
ATOM 4977 C C . PRO A 1 610 ? 20.109 -36.25 -2.291 1 83.06 610 PRO A C 1
ATOM 4979 O O . PRO A 1 610 ? 19.812 -36.906 -3.295 1 83.06 610 PRO A O 1
ATOM 4982 N N . GLN A 1 611 ? 20.453 -36.844 -1.191 1 81.06 611 GLN A N 1
ATOM 4983 C CA . GLN A 1 611 ? 20.719 -38.281 -1.153 1 81.06 611 GLN A CA 1
ATOM 4984 C C . GLN A 1 611 ? 19.422 -39.062 -0.933 1 81.06 611 GLN A C 1
ATOM 4986 O O . GLN A 1 611 ? 19.391 -40.281 -1.136 1 81.06 611 GLN A O 1
ATOM 4991 N N . TYR A 1 612 ? 18.422 -38.312 -0.712 1 83.12 612 TYR A N 1
ATOM 4992 C CA . TYR A 1 612 ? 17.188 -39 -0.352 1 83.12 612 TYR A CA 1
ATOM 4993 C C . TYR A 1 612 ? 16.078 -38.719 -1.371 1 83.12 612 TYR A C 1
ATOM 4995 O O . TYR A 1 612 ? 16.078 -37.656 -2.025 1 83.12 612 TYR A O 1
ATOM 5003 N N . ARG A 1 613 ? 15.281 -39.656 -1.672 1 83.31 613 ARG A N 1
ATOM 5004 C CA . ARG A 1 613 ? 14.055 -39.531 -2.459 1 83.31 613 ARG A CA 1
ATOM 5005 C C . ARG A 1 613 ? 12.852 -40.031 -1.667 1 83.31 613 ARG A C 1
ATOM 5007 O O . ARG A 1 613 ? 12.992 -40.844 -0.759 1 83.31 613 ARG A O 1
ATOM 5014 N N . ASN A 1 614 ? 11.766 -39.5 -2.041 1 81.75 614 ASN A N 1
ATOM 5015 C CA . ASN A 1 614 ? 10.547 -39.938 -1.36 1 81.75 614 ASN A CA 1
ATOM 5016 C C . ASN A 1 614 ? 10.242 -41.406 -1.637 1 81.75 614 ASN A C 1
ATOM 5018 O O . ASN A 1 614 ? 10.336 -41.844 -2.777 1 81.75 614 ASN A O 1
ATOM 5022 N N . ARG A 1 615 ? 9.992 -42.031 -0.592 1 78.25 615 ARG A N 1
ATOM 5023 C CA . ARG A 1 615 ? 9.695 -43.438 -0.682 1 78.25 615 ARG A CA 1
ATOM 5024 C C . ARG A 1 615 ? 8.336 -43.688 -1.331 1 78.25 615 ARG A C 1
ATOM 5026 O O . ARG A 1 615 ? 8.086 -44.75 -1.892 1 78.25 615 ARG A O 1
ATOM 5033 N N . PHE A 1 616 ? 7.527 -42.688 -1.229 1 81.31 616 PHE A N 1
ATOM 5034 C CA . PHE A 1 616 ? 6.16 -42.844 -1.697 1 81.31 616 PHE A CA 1
ATOM 5035 C C . PHE A 1 616 ? 5.922 -42.062 -2.982 1 81.31 616 PHE A C 1
ATOM 5037 O O . PHE A 1 616 ? 6.223 -40.875 -3.053 1 81.31 616 PHE A O 1
ATOM 5044 N N . GLU A 1 617 ? 5.496 -42.719 -3.965 1 77.62 617 GLU A N 1
ATOM 5045 C CA . GLU A 1 617 ? 5.199 -42.062 -5.23 1 77.62 617 GLU A CA 1
ATOM 5046 C C . GLU A 1 617 ? 3.729 -41.656 -5.309 1 77.62 617 GLU A C 1
ATOM 5048 O O . GLU A 1 617 ? 3.361 -40.781 -6.098 1 77.62 617 GLU A O 1
ATOM 5053 N N . SER A 1 618 ? 2.979 -42.375 -4.457 1 85.75 618 SER A N 1
ATOM 5054 C CA . SER A 1 618 ? 1.55 -42.062 -4.477 1 85.75 618 SER A CA 1
ATOM 5055 C C . SER A 1 618 ? 1.045 -41.688 -3.088 1 85.75 618 SER A C 1
ATOM 5057 O O . SER A 1 618 ? 1.591 -42.156 -2.078 1 85.75 618 SER A O 1
ATOM 5059 N N . TRP A 1 619 ? 0.088 -40.875 -3.125 1 88.5 619 TRP A N 1
ATOM 5060 C CA . TRP A 1 619 ? -0.529 -40.406 -1.891 1 88.5 619 TRP A CA 1
ATOM 5061 C C . TRP A 1 619 ? -1.184 -41.531 -1.132 1 88.5 619 TRP A C 1
ATOM 5063 O O . TRP A 1 619 ? -1.129 -41.594 0.1 1 88.5 619 TRP A O 1
ATOM 5073 N N . ARG A 1 620 ? -1.717 -42.438 -1.812 1 84.88 620 ARG A N 1
ATOM 5074 C CA . ARG A 1 620 ? -2.363 -43.594 -1.172 1 84.88 620 ARG A CA 1
ATOM 5075 C C . ARG A 1 620 ? -1.352 -44.438 -0.403 1 84.88 620 ARG A C 1
ATOM 5077 O O . ARG A 1 620 ? -1.619 -44.875 0.721 1 84.88 620 ARG A O 1
ATOM 5084 N N . ASP A 1 621 ? -0.243 -44.594 -1.065 1 86.38 621 ASP A N 1
ATOM 5085 C CA . ASP A 1 621 ? 0.816 -45.344 -0.393 1 86.38 621 ASP A CA 1
ATOM 5086 C C . ASP A 1 621 ? 1.311 -44.594 0.846 1 86.38 621 ASP A C 1
ATOM 5088 O O . ASP A 1 621 ? 1.581 -45.219 1.88 1 86.38 621 ASP A O 1
ATOM 5092 N N . PHE A 1 622 ? 1.367 -43.406 0.685 1 88.56 622 PHE A N 1
ATOM 5093 C CA . PHE A 1 622 ? 1.801 -42.562 1.803 1 88.56 622 PHE A CA 1
ATOM 5094 C C . PHE A 1 622 ? 0.796 -42.656 2.947 1 88.56 622 PHE A C 1
ATOM 5096 O O . PHE A 1 622 ? 1.182 -42.781 4.109 1 88.56 622 PHE A O 1
ATOM 5103 N N . GLN A 1 623 ? -0.453 -42.594 2.65 1 87.06 623 GLN A N 1
ATOM 5104 C CA . GLN A 1 623 ? -1.49 -42.625 3.676 1 87.06 623 GLN A CA 1
ATOM 5105 C C . GLN A 1 623 ? -1.521 -43.969 4.371 1 87.06 623 GLN A C 1
ATOM 5107 O O . GLN A 1 623 ? -1.731 -44.062 5.586 1 87.06 623 GLN A O 1
ATOM 5112 N N . ARG A 1 624 ? -1.333 -45 3.631 1 86.19 624 ARG A N 1
ATOM 5113 C CA . ARG A 1 624 ? -1.278 -46.312 4.215 1 86.19 624 ARG A CA 1
ATOM 5114 C C . ARG A 1 624 ? -0.129 -46.438 5.211 1 86.19 624 ARG A C 1
ATOM 5116 O O . ARG A 1 624 ? -0.293 -47 6.293 1 86.19 624 ARG A O 1
ATOM 5123 N N . TRP A 1 625 ? 0.942 -45.938 4.742 1 85 625 TRP A N 1
ATOM 5124 C CA . TRP A 1 625 ? 2.102 -45.938 5.625 1 85 625 TRP A CA 1
ATOM 5125 C C . TRP A 1 625 ? 1.83 -45.125 6.887 1 85 625 TRP A C 1
ATOM 5127 O O . TRP A 1 625 ? 2.15 -45.562 7.996 1 85 625 TRP A O 1
ATOM 5137 N N . LYS A 1 626 ? 1.277 -43.969 6.812 1 85.81 626 LYS A N 1
ATOM 5138 C CA . LYS A 1 626 ? 0.968 -43.125 7.949 1 85.81 626 LYS A CA 1
ATOM 5139 C C . LYS A 1 626 ? 0.002 -43.812 8.914 1 85.81 626 LYS A C 1
ATOM 5141 O O . LYS A 1 626 ? 0.16 -43.719 10.133 1 85.81 626 LYS A O 1
ATOM 5146 N N . ARG A 1 627 ? -0.941 -44.5 8.367 1 85.44 627 ARG A N 1
ATOM 5147 C CA . ARG A 1 627 ? -1.9 -45.219 9.188 1 85.44 627 ARG A CA 1
ATOM 5148 C C . ARG A 1 627 ? -1.221 -46.375 9.945 1 85.44 627 ARG A C 1
ATOM 5150 O O . ARG A 1 627 ? -1.498 -46.594 11.125 1 85.44 627 ARG A O 1
ATOM 5157 N N . ARG A 1 628 ? -0.428 -46.969 9.219 1 85.69 628 ARG A N 1
ATOM 5158 C CA . ARG A 1 628 ? 0.305 -48.062 9.852 1 85.69 628 ARG A CA 1
ATOM 5159 C C . ARG A 1 628 ? 1.198 -47.531 10.969 1 85.69 628 ARG A C 1
ATOM 5161 O O . ARG A 1 628 ? 1.266 -48.125 12.047 1 85.69 628 ARG A O 1
ATOM 5168 N N . LYS A 1 629 ? 1.83 -46.469 10.664 1 84.88 629 LYS A N 1
ATOM 5169 C CA . LYS A 1 629 ? 2.693 -45.844 11.672 1 84.88 629 LYS A CA 1
ATOM 5170 C C . LYS A 1 629 ? 1.892 -45.406 12.898 1 84.88 629 LYS A C 1
ATOM 5172 O O . LYS A 1 629 ? 2.314 -45.656 14.031 1 84.88 629 LYS A O 1
ATOM 5177 N N . ARG A 1 630 ? 0.788 -44.844 12.695 1 85.81 630 ARG A N 1
ATOM 5178 C CA . ARG A 1 630 ? -0.078 -44.406 13.789 1 85.81 630 ARG A CA 1
ATOM 5179 C C . ARG A 1 630 ? -0.57 -45.625 14.586 1 85.81 630 ARG A C 1
ATOM 5181 O O . ARG A 1 630 ? -0.636 -45.562 15.812 1 85.81 630 ARG A O 1
ATOM 5188 N N . ALA A 1 631 ? -0.827 -46.625 13.875 1 86.94 631 ALA A N 1
ATOM 5189 C CA . ALA A 1 631 ? -1.275 -47.844 14.531 1 86.94 631 ALA A CA 1
ATOM 5190 C C . ALA A 1 631 ? -0.18 -48.406 15.43 1 86.94 631 ALA A C 1
ATOM 5192 O O . ALA A 1 631 ? -0.446 -48.844 16.562 1 86.94 631 ALA A O 1
ATOM 5193 N N . VAL A 1 632 ? 0.981 -48.344 14.945 1 88.56 632 VAL A N 1
ATOM 5194 C CA . VAL A 1 632 ? 2.117 -48.844 15.711 1 88.56 632 VAL A CA 1
ATOM 5195 C C . VAL A 1 632 ? 2.334 -47.969 16.953 1 88.56 632 VAL A C 1
ATOM 5197 O O . VAL A 1 632 ? 2.613 -48.5 18.031 1 88.56 632 VAL A O 1
ATOM 5200 N N . LEU A 1 633 ? 2.129 -46.75 16.734 1 88.06 633 LEU A N 1
ATOM 5201 C CA . LEU A 1 633 ? 2.301 -45.844 17.859 1 88.06 633 LEU A CA 1
ATOM 5202 C C . LEU A 1 633 ? 1.197 -46.031 18.891 1 88.06 633 LEU A C 1
ATOM 5204 O O . LEU A 1 633 ? 1.462 -46.031 20.094 1 88.06 633 LEU A O 1
ATOM 5208 N N . VAL A 1 634 ? 0.026 -46.219 18.422 1 87.12 634 VAL A N 1
ATOM 5209 C CA . VAL A 1 634 ? -1.103 -46.438 19.328 1 87.12 634 VAL A CA 1
ATOM 5210 C C . VAL A 1 634 ? -0.917 -47.75 20.078 1 87.12 634 VAL A C 1
ATOM 5212 O O . VAL A 1 634 ? -1.153 -47.812 21.281 1 87.12 634 VAL A O 1
ATOM 5215 N N . ILE A 1 635 ? -0.454 -48.688 19.359 1 88.69 635 ILE A N 1
ATOM 5216 C CA . ILE A 1 635 ? -0.183 -50 19.984 1 88.69 635 ILE A CA 1
ATOM 5217 C C . ILE A 1 635 ? 0.971 -49.844 20.969 1 88.69 635 ILE A C 1
ATOM 5219 O O . ILE A 1 635 ? 0.913 -50.375 22.078 1 88.69 635 ILE A O 1
ATOM 5223 N N . GLY A 1 636 ? 1.92 -49.094 20.578 1 88.12 636 GLY A N 1
ATOM 5224 C CA . GLY A 1 636 ? 3.029 -48.844 21.484 1 88.12 636 GLY A CA 1
ATOM 5225 C C . GLY A 1 636 ? 2.613 -48.125 22.766 1 88.12 636 GLY A C 1
ATOM 5226 O O . GLY A 1 636 ? 3.004 -48.531 23.859 1 88.12 636 GLY A O 1
ATOM 5227 N N . TYR A 1 637 ? 1.817 -47.156 22.594 1 87.88 637 TYR A N 1
ATOM 5228 C CA . TYR A 1 637 ? 1.315 -46.438 23.75 1 87.88 637 TYR A CA 1
ATOM 5229 C C . TYR A 1 637 ? 0.397 -47.312 24.594 1 87.88 637 TYR A C 1
ATOM 5231 O O . TYR A 1 637 ? 0.412 -47.25 25.828 1 87.88 637 TYR A O 1
ATOM 5239 N N . GLY A 1 638 ? -0.298 -48.125 23.906 1 87.31 638 GLY A N 1
ATOM 5240 C CA . GLY A 1 638 ? -1.147 -49.062 24.609 1 87.31 638 GLY A CA 1
ATOM 5241 C C . GLY A 1 638 ? -0.365 -50.094 25.422 1 87.31 638 GLY A C 1
ATOM 5242 O O . GLY A 1 638 ? -0.682 -50.312 26.578 1 87.31 638 GLY A O 1
ATOM 5243 N N . VAL A 1 639 ? 0.618 -50.531 24.828 1 89.44 639 VAL A N 1
ATOM 5244 C CA . VAL A 1 639 ? 1.476 -51.5 25.5 1 89.44 639 VAL A CA 1
ATOM 5245 C C . VAL A 1 639 ? 2.201 -50.812 26.672 1 89.44 639 VAL A C 1
ATOM 5247 O O . VAL A 1 639 ? 2.334 -51.406 27.75 1 89.44 639 VAL A O 1
ATOM 5250 N N . SER A 1 640 ? 2.586 -49.625 26.438 1 89.12 640 SER A N 1
ATOM 5251 C CA . SER A 1 640 ? 3.256 -48.906 27.5 1 89.12 640 SER A CA 1
ATOM 5252 C C . SER A 1 640 ? 2.311 -48.625 28.656 1 89.12 640 SER A C 1
ATOM 5254 O O . SER A 1 640 ? 2.707 -48.719 29.828 1 89.12 640 SER A O 1
ATOM 5256 N N . LEU A 1 641 ? 1.129 -48.312 28.281 1 87.81 641 LEU A N 1
ATOM 5257 C CA . LEU A 1 641 ? 0.12 -48.094 29.312 1 87.81 641 LEU A CA 1
ATOM 5258 C C . LEU A 1 641 ? -0.15 -49.375 30.094 1 87.81 641 LEU A C 1
ATOM 5260 O O . LEU A 1 641 ? -0.271 -49.375 31.312 1 87.81 641 LEU A O 1
ATOM 5264 N N . LEU A 1 642 ? -0.141 -50.469 29.406 1 88.19 642 LEU A N 1
ATOM 5265 C CA . LEU A 1 642 ? -0.349 -51.75 30.047 1 88.19 642 LEU A CA 1
ATOM 5266 C C . LEU A 1 642 ? 0.832 -52.125 30.938 1 88.19 642 LEU A C 1
ATOM 5268 O O . LEU A 1 642 ? 0.645 -52.656 32.031 1 88.19 642 LEU A O 1
ATOM 5272 N N . LEU A 1 643 ? 1.97 -51.75 30.5 1 88.56 643 LEU A N 1
ATOM 5273 C CA . LEU A 1 643 ? 3.17 -52.031 31.281 1 88.56 643 LEU A CA 1
ATOM 5274 C C . LEU A 1 643 ? 3.186 -51.188 32.562 1 88.56 643 LEU A C 1
ATOM 5276 O O . LEU A 1 643 ? 3.564 -51.656 33.625 1 88.56 643 LEU A O 1
ATOM 5280 N N . VAL A 1 644 ? 2.742 -50 32.406 1 87.44 644 VAL A N 1
ATOM 5281 C CA . VAL A 1 644 ? 2.689 -49.094 33.562 1 87.44 644 VAL A CA 1
ATOM 5282 C C . VAL A 1 644 ? 1.646 -49.594 34.562 1 87.44 644 VAL A C 1
ATOM 5284 O O . VAL A 1 644 ? 1.887 -49.594 35.781 1 87.44 644 VAL A O 1
ATOM 5287 N N . VAL A 1 645 ? 0.58 -50.062 34.062 1 85.69 645 VAL A N 1
ATOM 5288 C CA . VAL A 1 645 ? -0.473 -50.594 34.906 1 85.69 645 VAL A CA 1
ATOM 5289 C C . VAL A 1 645 ? 0.016 -51.875 35.594 1 85.69 645 VAL A C 1
ATOM 5291 O O . VAL A 1 645 ? -0.224 -52.094 36.781 1 85.69 645 VAL A O 1
ATOM 5294 N N . CYS A 1 646 ? 0.755 -52.719 34.875 1 85.69 646 CYS A N 1
ATOM 5295 C CA . CYS A 1 646 ? 1.302 -53.938 35.438 1 85.69 646 CYS A CA 1
ATOM 5296 C C . CYS A 1 646 ? 2.35 -53.656 36.5 1 85.69 646 CYS A C 1
ATOM 5298 O O . CYS A 1 646 ? 2.383 -54.312 37.531 1 85.69 646 CYS A O 1
ATOM 5300 N N . LEU A 1 647 ? 3.086 -52.656 36.25 1 83.62 647 LEU A N 1
ATOM 5301 C CA . LEU A 1 647 ? 4.102 -52.25 37.219 1 83.62 647 LEU A CA 1
ATOM 5302 C C . LEU A 1 647 ? 3.461 -51.688 38.469 1 83.62 647 LEU A C 1
ATOM 5304 O O . LEU A 1 647 ? 3.904 -51.969 39.594 1 83.62 647 LEU A O 1
ATOM 5308 N N . LEU A 1 648 ? 2.424 -51 38.312 1 80.69 648 LEU A N 1
ATOM 5309 C CA . LEU A 1 648 ? 1.704 -50.438 39.469 1 80.69 648 LEU A CA 1
ATOM 5310 C C . LEU A 1 648 ? 1.025 -51.531 40.281 1 80.69 648 LEU A C 1
ATOM 5312 O O . LEU A 1 648 ? 1.048 -51.531 41.5 1 80.69 648 LEU A O 1
ATOM 5316 N N . ARG A 1 649 ? 0.504 -52.5 39.688 1 79.88 649 ARG A N 1
ATOM 5317 C CA . ARG A 1 649 ? -0.11 -53.656 40.344 1 79.88 649 ARG A CA 1
ATOM 5318 C C . ARG A 1 649 ? 0.935 -54.5 41.062 1 79.88 649 ARG A C 1
ATOM 5320 O O . ARG A 1 649 ? 0.692 -54.938 42.188 1 79.88 649 ARG A O 1
ATOM 5327 N N . PHE A 1 650 ? 2.072 -54.625 40.375 1 78.81 650 PHE A N 1
ATOM 5328 C CA . PHE A 1 650 ? 3.184 -55.312 41 1 78.81 650 PHE A CA 1
ATOM 5329 C C . PHE A 1 650 ? 3.678 -54.594 42.25 1 78.81 650 PHE A C 1
ATOM 5331 O O . PHE A 1 650 ? 3.938 -55.219 43.281 1 78.81 650 PHE A O 1
ATOM 5338 N N . MET A 1 651 ? 3.717 -53.312 42.125 1 76.06 651 MET A N 1
ATOM 5339 C CA . MET A 1 651 ? 4.152 -52.5 43.281 1 76.06 651 MET A CA 1
ATOM 5340 C C . MET A 1 651 ? 3.137 -52.562 44.406 1 76.06 651 MET A C 1
ATOM 5342 O O . MET A 1 651 ? 3.512 -52.594 45.594 1 76.06 651 MET A O 1
ATOM 5346 N N . CYS A 1 652 ? 1.92 -52.656 44.094 1 70.94 652 CYS A N 1
ATOM 5347 C CA . CYS A 1 652 ? 0.857 -52.781 45.062 1 70.94 652 CYS A CA 1
ATOM 5348 C C . CYS A 1 652 ? 0.848 -54.125 45.75 1 70.94 652 CYS A C 1
ATOM 5350 O O . CYS A 1 652 ? 0.629 -54.25 46.938 1 70.94 652 CYS A O 1
ATOM 5352 N N . HIS A 1 653 ? 1.138 -55.125 44.938 1 72.5 653 HIS A N 1
ATOM 5353 C CA . HIS A 1 653 ? 1.135 -56.5 45.469 1 72.5 653 HIS A CA 1
ATOM 5354 C C . HIS A 1 653 ? 2.375 -56.75 46.312 1 72.5 653 HIS A C 1
ATOM 5356 O O . HIS A 1 653 ? 2.32 -57.5 47.281 1 72.5 653 HIS A O 1
ATOM 5362 N N . HIS A 1 654 ? 3.453 -56.156 45.969 1 69.12 654 HIS A N 1
ATOM 5363 C CA . HIS A 1 654 ? 4.688 -56.375 46.719 1 69.12 654 HIS A CA 1
ATOM 5364 C C . HIS A 1 654 ? 5.039 -55.188 47.594 1 69.12 654 HIS A C 1
ATOM 5366 O O . HIS A 1 654 ? 6.215 -54.938 47.875 1 69.12 654 HIS A O 1
ATOM 5372 N N . LYS A 1 655 ? 3.969 -54.5 47.875 1 62.59 655 LYS A N 1
ATOM 5373 C CA . LYS A 1 655 ? 4.133 -53.344 48.719 1 62.59 655 LYS A CA 1
ATOM 5374 C C . LYS A 1 655 ? 4.828 -53.719 50.031 1 62.59 655 LYS A C 1
ATOM 5376 O O . LYS A 1 655 ? 5.719 -53 50.469 1 62.59 655 LYS A O 1
ATOM 5381 N N . ALA A 1 656 ? 4.457 -54.875 50.594 1 64.06 656 ALA A N 1
ATOM 5382 C CA . ALA A 1 656 ? 5.035 -55.312 51.844 1 64.06 656 ALA A CA 1
ATOM 5383 C C . ALA A 1 656 ? 6.508 -55.688 51.688 1 64.06 656 ALA A C 1
ATOM 5385 O O . ALA A 1 656 ? 7.34 -55.312 52.531 1 64.06 656 ALA A O 1
ATOM 5386 N N . LYS A 1 657 ? 6.746 -56.344 50.656 1 61.5 657 LYS A N 1
ATOM 5387 C CA . LYS A 1 657 ? 8.125 -56.812 50.469 1 61.5 657 LYS A CA 1
ATOM 5388 C C . LYS A 1 657 ? 9.039 -55.625 50.125 1 61.5 657 LYS A C 1
ATOM 5390 O O . LYS A 1 657 ? 10.172 -55.531 50.594 1 61.5 657 LYS A O 1
ATOM 5395 N N . LEU A 1 658 ? 8.516 -54.719 49.375 1 60.66 658 LEU A N 1
ATOM 5396 C CA . LEU A 1 658 ? 9.305 -53.562 48.969 1 60.66 658 LEU A CA 1
ATOM 5397 C C . LEU A 1 658 ? 9.523 -52.625 50.156 1 60.66 658 LEU A C 1
ATOM 5399 O O . LEU A 1 658 ? 10.609 -52.062 50.344 1 60.66 658 LEU A O 1
ATOM 5403 N N . VAL A 1 659 ? 8.516 -52.562 51.031 1 58.5 659 VAL A N 1
ATOM 5404 C CA . VAL A 1 659 ? 8.664 -51.781 52.25 1 58.5 659 VAL A CA 1
ATOM 5405 C C . VAL A 1 659 ? 9.641 -52.5 53.188 1 58.5 659 VAL A C 1
ATOM 5407 O O . VAL A 1 659 ? 10.492 -51.844 53.812 1 58.5 659 VAL A O 1
ATOM 5410 N N . ARG A 1 660 ? 9.578 -53.781 53.25 1 59.94 660 ARG A N 1
ATOM 5411 C CA . ARG A 1 660 ? 10.492 -54.531 54.125 1 59.94 660 ARG A CA 1
ATOM 5412 C C . ARG A 1 660 ? 11.93 -54.406 53.625 1 59.94 660 ARG A C 1
ATOM 5414 O O . ARG A 1 660 ? 12.844 -54.25 54.438 1 59.94 660 ARG A O 1
ATOM 5421 N N . ARG A 1 661 ? 12.062 -54.438 52.406 1 59.03 661 ARG A N 1
ATOM 5422 C CA . ARG A 1 661 ? 13.422 -54.344 51.906 1 59.03 661 ARG A CA 1
ATOM 5423 C C . ARG A 1 661 ? 13.953 -52.906 52.062 1 59.03 661 ARG A C 1
ATOM 5425 O O . ARG A 1 661 ? 15.133 -52.719 52.375 1 59.03 661 ARG A O 1
ATOM 5432 N N . CYS A 1 662 ? 13.125 -52 51.906 1 56.66 662 CYS A N 1
ATOM 5433 C CA . CYS A 1 662 ? 13.539 -50.625 52.156 1 56.66 662 CYS A CA 1
ATOM 5434 C C . CYS A 1 662 ? 13.797 -50.375 53.625 1 56.66 662 CYS A C 1
ATOM 5436 O O . CYS A 1 662 ? 14.734 -49.656 54 1 56.66 662 CYS A O 1
ATOM 5438 N N . VAL A 1 663 ? 13.062 -51.031 54.5 1 56.72 663 VAL A N 1
ATOM 5439 C CA . VAL A 1 663 ? 13.281 -50.906 55.938 1 56.72 663 VAL A CA 1
ATOM 5440 C C . VAL A 1 663 ? 14.562 -51.656 56.312 1 56.72 663 VAL A C 1
ATOM 5442 O O . VAL A 1 663 ? 15.336 -51.156 57.156 1 56.72 663 VAL A O 1
ATOM 5445 N N . GLN A 1 664 ? 14.859 -52.719 55.75 1 55.78 664 GLN A N 1
ATOM 5446 C CA . GLN A 1 664 ? 16.078 -53.438 56.125 1 55.78 664 GLN A CA 1
ATOM 5447 C C . GLN A 1 664 ? 17.312 -52.688 55.625 1 55.78 664 GLN A C 1
ATOM 5449 O O . GLN A 1 664 ? 18.375 -52.75 56.25 1 55.78 664 GLN A O 1
ATOM 5454 N N . ARG A 1 665 ? 17.109 -51.938 54.625 1 54.22 665 ARG A N 1
ATOM 5455 C CA . ARG A 1 665 ? 18.266 -51.188 54.156 1 54.22 665 ARG A CA 1
ATOM 5456 C C . ARG A 1 665 ? 18.406 -49.875 54.906 1 54.22 665 ARG A C 1
ATOM 5458 O O . ARG A 1 665 ? 19.5 -49.312 54.969 1 54.22 665 ARG A O 1
ATOM 5465 N N . LEU A 1 666 ? 17.375 -49.469 55.531 1 42.94 666 LEU A N 1
ATOM 5466 C CA . LEU A 1 666 ? 17.531 -48.344 56.438 1 42.94 666 LEU A CA 1
ATOM 5467 C C . LEU A 1 666 ? 17.922 -48.812 57.844 1 42.94 666 LEU A C 1
ATOM 5469 O O . LEU A 1 666 ? 18.734 -48.188 58.531 1 42.94 666 LEU A O 1
ATOM 5473 N N . MET B 1 1 ? 17.516 -29.547 100.438 1 23.45 1 MET B N 1
ATOM 5474 C CA . MET B 1 1 ? 16.297 -28.938 99.875 1 23.45 1 MET B CA 1
ATOM 5475 C C . MET B 1 1 ? 16.625 -27.828 98.875 1 23.45 1 MET B C 1
ATOM 5477 O O . MET B 1 1 ? 15.742 -27.328 98.188 1 23.45 1 MET B O 1
ATOM 5481 N N . ARG B 1 2 ? 17.812 -27.172 99 1 31.38 2 ARG B N 1
ATOM 5482 C CA . ARG B 1 2 ? 18.109 -25.906 98.312 1 31.38 2 ARG B CA 1
ATOM 5483 C C . ARG B 1 2 ? 18.406 -26.109 96.875 1 31.38 2 ARG B C 1
ATOM 5485 O O . ARG B 1 2 ? 18.547 -25.141 96.125 1 31.38 2 ARG B O 1
ATOM 5492 N N . LEU B 1 3 ? 18.875 -27.25 96.438 1 32.91 3 LEU B N 1
ATOM 5493 C CA . LEU B 1 3 ? 19.5 -27.438 95.125 1 32.91 3 LEU B CA 1
ATOM 5494 C C . LEU B 1 3 ? 18.469 -27.312 94 1 32.91 3 LEU B C 1
ATOM 5496 O O . LEU B 1 3 ? 18.812 -27.375 92.812 1 32.91 3 LEU B O 1
ATOM 5500 N N . ARG B 1 4 ? 17.109 -27.406 94.188 1 34.22 4 ARG B N 1
ATOM 5501 C CA . ARG B 1 4 ? 16.094 -27.672 93.188 1 34.22 4 ARG B CA 1
ATOM 5502 C C . ARG B 1 4 ? 15.773 -26.406 92.438 1 34.22 4 ARG B C 1
ATOM 5504 O O . ARG B 1 4 ? 15.047 -26.453 91.438 1 34.22 4 ARG B O 1
ATOM 5511 N N . ARG B 1 5 ? 15.875 -25.188 92.938 1 40.22 5 ARG B N 1
ATOM 5512 C CA . ARG B 1 5 ? 15.117 -24.047 92.438 1 40.22 5 ARG B CA 1
ATOM 5513 C C . ARG B 1 5 ? 15.797 -23.438 91.188 1 40.22 5 ARG B C 1
ATOM 5515 O O . ARG B 1 5 ? 15.297 -22.484 90.625 1 40.22 5 ARG B O 1
ATOM 5522 N N . ARG B 1 6 ? 17.094 -23.672 91 1 43.31 6 ARG B N 1
ATOM 5523 C CA . ARG B 1 6 ? 17.797 -22.75 90.062 1 43.31 6 ARG B CA 1
ATOM 5524 C C . ARG B 1 6 ? 17.5 -23.094 88.625 1 43.31 6 ARG B C 1
ATOM 5526 O O . ARG B 1 6 ? 17.875 -22.344 87.688 1 43.31 6 ARG B O 1
ATOM 5533 N N . TRP B 1 7 ? 16.984 -24.266 88.375 1 42.81 7 TRP B N 1
ATOM 5534 C CA . TRP B 1 7 ? 17.031 -24.734 87 1 42.81 7 TRP B CA 1
ATOM 5535 C C . TRP B 1 7 ? 15.938 -24.078 86.125 1 42.81 7 TRP B C 1
ATOM 5537 O O . TRP B 1 7 ? 16.125 -23.828 84.938 1 42.81 7 TRP B O 1
ATOM 5547 N N . PRO B 1 8 ? 14.75 -23.766 86.812 1 49.5 8 PRO B N 1
ATOM 5548 C CA . PRO B 1 8 ? 13.688 -23.312 85.875 1 49.5 8 PRO B CA 1
ATOM 5549 C C . PRO B 1 8 ? 13.938 -21.906 85.375 1 49.5 8 PRO B C 1
ATOM 5551 O O . PRO B 1 8 ? 13.453 -21.578 84.25 1 49.5 8 PRO B O 1
ATOM 5554 N N . ARG B 1 9 ? 14.75 -21.078 86.062 1 52.53 9 ARG B N 1
ATOM 5555 C CA . ARG B 1 9 ? 14.93 -19.688 85.625 1 52.53 9 ARG B CA 1
ATOM 5556 C C . ARG B 1 9 ? 15.812 -19.625 84.375 1 52.53 9 ARG B C 1
ATOM 5558 O O . ARG B 1 9 ? 15.594 -18.781 83.5 1 52.53 9 ARG B O 1
ATOM 5565 N N . ARG B 1 10 ? 16.812 -20.531 84.312 1 52.69 10 ARG B N 1
ATOM 5566 C CA . ARG B 1 10 ? 17.734 -20.453 83.188 1 52.69 10 ARG B CA 1
ATOM 5567 C C . ARG B 1 10 ? 17.031 -20.875 81.875 1 52.69 10 ARG B C 1
ATOM 5569 O O . ARG B 1 10 ? 17.281 -20.312 80.812 1 52.69 10 ARG B O 1
ATOM 5576 N N . MET B 1 11 ? 16.094 -21.844 82.062 1 50.16 11 MET B N 1
ATOM 5577 C CA . MET B 1 11 ? 15.422 -22.344 80.875 1 50.16 11 MET B CA 1
ATOM 5578 C C . MET B 1 11 ? 14.445 -21.297 80.312 1 50.16 11 MET B C 1
ATOM 5580 O O . MET B 1 11 ? 14.227 -21.219 79.125 1 50.16 11 MET B O 1
ATOM 5584 N N . ARG B 1 12 ? 13.844 -20.531 81.25 1 53.72 12 ARG B N 1
ATOM 5585 C CA . ARG B 1 12 ? 12.922 -19.5 80.812 1 53.72 12 ARG B CA 1
ATOM 5586 C C . ARG B 1 12 ? 13.648 -18.391 80.062 1 53.72 12 ARG B C 1
ATOM 5588 O O . ARG B 1 12 ? 13.141 -17.875 79.062 1 53.72 12 ARG B O 1
ATOM 5595 N N . ARG B 1 13 ? 14.922 -18.094 80.5 1 54.88 13 ARG B N 1
ATOM 5596 C CA . ARG B 1 13 ? 15.688 -17.062 79.812 1 54.88 13 ARG B CA 1
ATOM 5597 C C . ARG B 1 13 ? 16.094 -17.531 78.438 1 54.88 13 ARG B C 1
ATOM 5599 O O . ARG B 1 13 ? 16.078 -16.75 77.438 1 54.88 13 ARG B O 1
ATOM 5606 N N . ALA B 1 14 ? 16.469 -18.859 78.375 1 55.03 14 ALA B N 1
ATOM 5607 C CA . ALA B 1 14 ? 16.891 -19.391 77.125 1 55.03 14 ALA B CA 1
ATOM 5608 C C . ALA B 1 14 ? 15.727 -19.438 76.125 1 55.03 14 ALA B C 1
ATOM 5610 O O . ALA B 1 14 ? 15.891 -19.125 74.938 1 55.03 14 ALA B O 1
ATOM 5611 N N . MET B 1 15 ? 14.539 -19.781 76.625 1 52.78 15 MET B N 1
ATOM 5612 C CA . MET B 1 15 ? 13.367 -19.828 75.75 1 52.78 15 MET B CA 1
ATOM 5613 C C . MET B 1 15 ? 12.945 -18.438 75.312 1 52.78 15 MET B C 1
ATOM 5615 O O . MET B 1 15 ? 12.461 -18.266 74.188 1 52.78 15 MET B O 1
ATOM 5619 N N . GLU B 1 16 ? 13.117 -17.469 76.25 1 56.88 16 GLU B N 1
ATOM 5620 C CA . GLU B 1 16 ? 12.82 -16.094 75.875 1 56.88 16 GLU B CA 1
ATOM 5621 C C . GLU B 1 16 ? 13.797 -15.57 74.812 1 56.88 16 GLU B C 1
ATOM 5623 O O . GLU B 1 16 ? 13.406 -14.859 73.938 1 56.88 16 GLU B O 1
ATOM 5628 N N . GLN B 1 17 ? 15.102 -15.984 75 1 55.97 17 GLN B N 1
ATOM 5629 C CA . GLN B 1 17 ? 16.094 -15.586 74 1 55.97 17 GLN B CA 1
ATOM 5630 C C . GLN B 1 17 ? 15.805 -16.234 72.625 1 55.97 17 GLN B C 1
ATOM 5632 O O . GLN B 1 17 ? 15.969 -15.602 71.625 1 55.97 17 GLN B O 1
ATOM 5637 N N . LEU B 1 18 ? 15.398 -17.5 72.75 1 53.19 18 LEU B N 1
ATOM 5638 C CA . LEU B 1 18 ? 15.07 -18.203 71.5 1 53.19 18 LEU B CA 1
ATOM 5639 C C . LEU B 1 18 ? 13.836 -17.594 70.875 1 53.19 18 LEU B C 1
ATOM 5641 O O . LEU B 1 18 ? 13.781 -17.453 69.625 1 53.19 18 LEU B O 1
ATOM 5645 N N . ARG B 1 19 ? 12.898 -17.234 71.688 1 52.88 19 ARG B N 1
ATOM 5646 C CA . ARG B 1 19 ? 11.711 -16.562 71.188 1 52.88 19 ARG B CA 1
ATOM 5647 C C . ARG B 1 19 ? 12.07 -15.211 70.562 1 52.88 19 ARG B C 1
ATOM 5649 O O . ARG B 1 19 ? 11.539 -14.836 69.5 1 52.88 19 ARG B O 1
ATOM 5656 N N . LEU B 1 20 ? 12.961 -14.477 71.25 1 55.34 20 LEU B N 1
ATOM 5657 C CA . LEU B 1 20 ? 13.398 -13.188 70.688 1 55.34 20 LEU B CA 1
ATOM 5658 C C . LEU B 1 20 ? 14.172 -13.375 69.375 1 55.34 20 LEU B C 1
ATOM 5660 O O . LEU B 1 20 ? 13.992 -12.602 68.438 1 55.34 20 LEU B O 1
ATOM 5664 N N . GLN B 1 21 ? 15.07 -14.406 69.438 1 53.59 21 GLN B N 1
ATOM 5665 C CA . GLN B 1 21 ? 15.836 -14.672 68.188 1 53.59 21 GLN B CA 1
ATOM 5666 C C . GLN B 1 21 ? 14.922 -15.148 67.062 1 53.59 21 GLN B C 1
ATOM 5668 O O . GLN B 1 21 ? 15.125 -14.781 65.938 1 53.59 21 GLN B O 1
ATOM 5673 N N . SER B 1 22 ? 13.945 -15.93 67.5 1 53 22 SER B N 1
ATOM 5674 C CA . SER B 1 22 ? 13.008 -16.406 66.5 1 53 22 SER B CA 1
ATOM 5675 C C . SER B 1 22 ? 12.148 -15.281 65.938 1 53 22 SER B C 1
ATOM 5677 O O . SER B 1 22 ? 11.844 -15.242 64.75 1 53 22 SER B O 1
ATOM 5679 N N . ARG B 1 23 ? 11.812 -14.391 66.875 1 52.84 23 ARG B N 1
ATOM 5680 C CA . ARG B 1 23 ? 11.039 -13.234 66.375 1 52.84 23 ARG B CA 1
ATOM 5681 C C . ARG B 1 23 ? 11.867 -12.344 65.5 1 52.84 23 ARG B C 1
ATOM 5683 O O . ARG B 1 23 ? 11.352 -11.812 64.5 1 52.84 23 ARG B O 1
ATOM 5690 N N . ARG B 1 24 ? 13.125 -12.18 65.812 1 54.12 24 ARG B N 1
ATOM 5691 C CA . ARG B 1 24 ? 14.008 -11.391 64.938 1 54.12 24 ARG B CA 1
ATOM 5692 C C . ARG B 1 24 ? 14.203 -12.07 63.625 1 54.12 24 ARG B C 1
ATOM 5694 O O . ARG B 1 24 ? 14.234 -11.406 62.594 1 54.12 24 ARG B O 1
ATOM 5701 N N . LYS B 1 25 ? 14.352 -13.391 63.719 1 56.09 25 LYS B N 1
ATOM 5702 C CA . LYS B 1 25 ? 14.531 -14.133 62.469 1 56.09 25 LYS B CA 1
ATOM 5703 C C . LYS B 1 25 ? 13.25 -14.125 61.625 1 56.09 25 LYS B C 1
ATOM 5705 O O . LYS B 1 25 ? 13.297 -14 60.406 1 56.09 25 LYS B O 1
ATOM 5710 N N . LEU B 1 26 ? 12.156 -14.25 62.344 1 54.47 26 LEU B N 1
ATOM 5711 C CA . LEU B 1 26 ? 10.883 -14.203 61.625 1 54.47 26 LEU B CA 1
ATOM 5712 C C . LEU B 1 26 ? 10.617 -12.805 61.094 1 54.47 26 LEU B C 1
ATOM 5714 O O . LEU B 1 26 ? 10.133 -12.656 59.969 1 54.47 26 LEU B O 1
ATOM 5718 N N . LEU B 1 27 ? 10.945 -11.797 61.906 1 54.06 27 LEU B N 1
ATOM 5719 C CA . LEU B 1 27 ? 10.844 -10.422 61.406 1 54.06 27 LEU B CA 1
ATOM 5720 C C . LEU B 1 27 ? 11.805 -10.188 60.25 1 54.06 27 LEU B C 1
ATOM 5722 O O . LEU B 1 27 ? 11.445 -9.531 59.281 1 54.06 27 LEU B O 1
ATOM 5726 N N . ALA B 1 28 ? 13.039 -10.75 60.406 1 58.91 28 ALA B N 1
ATOM 5727 C CA . ALA B 1 28 ? 14.008 -10.656 59.312 1 58.91 28 ALA B CA 1
ATOM 5728 C C . ALA B 1 28 ? 13.523 -11.406 58.062 1 58.91 28 ALA B C 1
ATOM 5730 O O . ALA B 1 28 ? 13.68 -10.922 56.938 1 58.91 28 ALA B O 1
ATOM 5731 N N . LEU B 1 29 ? 12.867 -12.508 58.312 1 58.12 29 LEU B N 1
ATOM 5732 C CA . LEU B 1 29 ? 12.336 -13.305 57.219 1 58.12 29 LEU B CA 1
ATOM 5733 C C . LEU B 1 29 ? 11.141 -12.617 56.562 1 58.12 29 LEU B C 1
ATOM 5735 O O . LEU B 1 29 ? 11.016 -12.602 55.344 1 58.12 29 LEU B O 1
ATOM 5739 N N . THR B 1 30 ? 10.266 -12.086 57.438 1 58.34 30 THR B N 1
ATOM 5740 C CA . THR B 1 30 ? 9.125 -11.367 56.875 1 58.34 30 THR B CA 1
ATOM 5741 C C . THR B 1 30 ? 9.578 -10.078 56.219 1 58.34 30 THR B C 1
ATOM 5743 O O . THR B 1 30 ? 9.055 -9.711 55.156 1 58.34 30 THR B O 1
ATOM 5746 N N . MET B 1 31 ? 10.562 -9.445 56.781 1 56.28 31 MET B N 1
ATOM 5747 C CA . MET B 1 31 ? 11.109 -8.242 56.156 1 56.28 31 MET B CA 1
ATOM 5748 C C . MET B 1 31 ? 11.859 -8.594 54.875 1 56.28 31 MET B C 1
ATOM 5750 O O . MET B 1 31 ? 11.75 -7.883 53.875 1 56.28 31 MET B O 1
ATOM 5754 N N . THR B 1 32 ? 12.625 -9.688 54.938 1 61.22 32 THR B N 1
ATOM 5755 C CA . THR B 1 32 ? 13.312 -10.141 53.75 1 61.22 32 THR B CA 1
ATOM 5756 C C . THR B 1 32 ? 12.312 -10.625 52.688 1 61.22 32 THR B C 1
ATOM 5758 O O . THR B 1 32 ? 12.484 -10.375 51.5 1 61.22 32 THR B O 1
ATOM 5761 N N . GLY B 1 33 ? 11.289 -11.289 53.156 1 58.56 33 GLY B N 1
ATOM 5762 C CA . GLY B 1 33 ? 10.242 -11.703 52.25 1 58.56 33 GLY B CA 1
ATOM 5763 C C . GLY B 1 33 ? 9.469 -10.539 51.656 1 58.56 33 GLY B C 1
ATOM 5764 O O . GLY B 1 33 ? 9.164 -10.539 50.438 1 58.56 33 GLY B O 1
ATOM 5765 N N . GLY B 1 34 ? 9.125 -9.594 52.5 1 57.03 34 GLY B N 1
ATOM 5766 C CA . GLY B 1 34 ? 8.5 -8.383 52.031 1 57.03 34 GLY B CA 1
ATOM 5767 C C . GLY B 1 34 ? 9.383 -7.594 51.062 1 57.03 34 GLY B C 1
ATOM 5768 O O . GLY B 1 34 ? 8.906 -7.074 50.062 1 57.03 34 GLY B O 1
ATOM 5769 N N . LEU B 1 35 ? 10.664 -7.469 51.406 1 59.03 35 LEU B N 1
ATOM 5770 C CA . LEU B 1 35 ? 11.617 -6.824 50.531 1 59.03 35 LEU B CA 1
ATOM 5771 C C . LEU B 1 35 ? 11.75 -7.602 49.219 1 59.03 35 LEU B C 1
ATOM 5773 O O . LEU B 1 35 ? 11.805 -7.004 48.125 1 59.03 35 LEU B O 1
ATOM 5777 N N . CYS B 1 36 ? 11.773 -8.906 49.312 1 59.84 36 CYS B N 1
ATOM 5778 C CA . CYS B 1 36 ? 11.836 -9.742 48.125 1 59.84 36 CYS B CA 1
ATOM 5779 C C . CYS B 1 36 ? 10.562 -9.594 47.281 1 59.84 36 CYS B C 1
ATOM 5781 O O . CYS B 1 36 ? 10.625 -9.516 46.062 1 59.84 36 CYS B O 1
ATOM 5783 N N . LEU B 1 37 ? 9.438 -9.547 47.938 1 59.5 37 LEU B N 1
ATOM 5784 C CA . LEU B 1 37 ? 8.188 -9.336 47.219 1 59.5 37 LEU B CA 1
ATOM 5785 C C . LEU B 1 37 ? 8.141 -7.941 46.594 1 59.5 37 LEU B C 1
ATOM 5787 O O . LEU B 1 37 ? 7.695 -7.777 45.469 1 59.5 37 LEU B O 1
ATOM 5791 N N . ALA B 1 38 ? 8.57 -6.969 47.344 1 60.38 38 ALA B N 1
ATOM 5792 C CA . ALA B 1 38 ? 8.641 -5.613 46.812 1 60.38 38 ALA B CA 1
ATOM 5793 C C . ALA B 1 38 ? 9.617 -5.543 45.625 1 60.38 38 ALA B C 1
ATOM 5795 O O . ALA B 1 38 ? 9.32 -4.926 44.594 1 60.38 38 ALA B O 1
ATOM 5796 N N . ILE B 1 39 ? 10.742 -6.137 45.75 1 60.03 39 ILE B N 1
ATOM 5797 C CA . ILE B 1 39 ? 11.703 -6.191 44.656 1 60.03 39 ILE B CA 1
ATOM 5798 C C . ILE B 1 39 ? 11.109 -6.961 43.469 1 60.03 39 ILE B C 1
ATOM 5800 O O . ILE B 1 39 ? 11.266 -6.559 42.312 1 60.03 39 ILE B O 1
ATOM 5804 N N . TRP B 1 40 ? 10.422 -7.996 43.781 1 60.19 40 TRP B N 1
ATOM 5805 C CA . TRP B 1 40 ? 9.789 -8.805 42.75 1 60.19 40 TRP B CA 1
ATOM 5806 C C . TRP B 1 40 ? 8.695 -8.016 42.031 1 60.19 40 TRP B C 1
ATOM 5808 O O . TRP B 1 40 ? 8.594 -8.0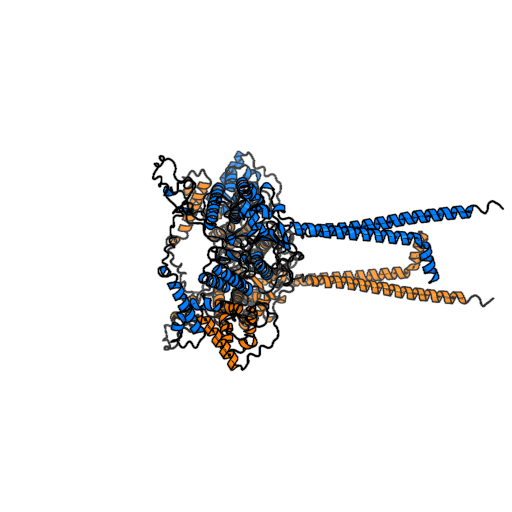47 40.812 1 60.19 40 TRP B O 1
ATOM 5818 N N . VAL B 1 41 ? 7.934 -7.316 42.75 1 56.59 41 VAL B N 1
ATOM 5819 C CA . VAL B 1 41 ? 6.883 -6.496 42.156 1 56.59 41 VAL B CA 1
ATOM 5820 C C . VAL B 1 41 ? 7.508 -5.371 41.312 1 56.59 41 VAL B C 1
ATOM 5822 O O . VAL B 1 41 ? 7.082 -5.098 40.188 1 56.59 41 VAL B O 1
ATOM 5825 N N . VAL B 1 42 ? 8.492 -4.727 41.938 1 56.41 42 VAL B N 1
ATOM 5826 C CA . VAL B 1 42 ? 9.18 -3.65 41.219 1 56.41 42 VAL B CA 1
ATOM 5827 C C . VAL B 1 42 ? 9.922 -4.219 40.031 1 56.41 42 VAL B C 1
ATOM 5829 O O . VAL B 1 42 ? 9.891 -3.637 38.938 1 56.41 42 VAL B O 1
ATOM 5832 N N . ALA B 1 43 ? 10.539 -5.316 40.25 1 54.09 43 ALA B N 1
ATOM 5833 C CA . ALA B 1 43 ? 11.234 -5.953 39.125 1 54.09 43 ALA B CA 1
ATOM 5834 C C . ALA B 1 43 ? 10.258 -6.371 38.031 1 54.09 43 ALA B C 1
ATOM 5836 O O . ALA B 1 43 ? 10.539 -6.207 36.844 1 54.09 43 ALA B O 1
ATOM 5837 N N . ASN B 1 44 ? 9.18 -6.934 38.406 1 52.34 44 ASN B N 1
ATOM 5838 C CA . ASN B 1 44 ? 8.164 -7.289 37.438 1 52.34 44 ASN B CA 1
ATOM 5839 C C . ASN B 1 44 ? 7.574 -6.051 36.75 1 52.34 44 ASN B C 1
ATOM 5841 O O . ASN B 1 44 ? 7.277 -6.066 35.562 1 52.34 44 ASN B O 1
ATOM 5845 N N . TYR B 1 45 ? 7.344 -5.105 37.594 1 47.19 45 TYR B N 1
ATOM 5846 C CA . TYR B 1 45 ? 6.859 -3.857 37 1 47.19 45 TYR B CA 1
ATOM 5847 C C . TYR B 1 45 ? 7.879 -3.273 36.031 1 47.19 45 TYR B C 1
ATOM 5849 O O . TYR B 1 45 ? 7.512 -2.771 34.969 1 47.19 45 TYR B O 1
ATOM 5857 N N . LEU B 1 46 ? 9.141 -3.223 36.469 1 45.88 46 LEU B N 1
ATOM 5858 C CA . LEU B 1 46 ? 10.188 -2.717 35.594 1 45.88 46 LEU B CA 1
ATOM 5859 C C . LEU B 1 46 ? 10.406 -3.658 34.406 1 45.88 46 LEU B C 1
ATOM 5861 O O . LEU B 1 46 ? 10.727 -3.211 33.312 1 45.88 46 LEU B O 1
ATOM 5865 N N . SER B 1 47 ? 10.43 -4.914 34.688 1 45.31 47 SER B N 1
ATOM 5866 C CA . SER B 1 47 ? 10.602 -5.859 33.594 1 45.31 47 SER B CA 1
ATOM 5867 C C . SER B 1 47 ? 9.398 -5.832 32.656 1 45.31 47 SER B C 1
ATOM 5869 O O . SER B 1 47 ? 9.523 -6.18 31.484 1 45.31 47 SER B O 1
ATOM 5871 N N . ALA B 1 48 ? 8.172 -5.613 33.188 1 41.19 48 ALA B N 1
ATOM 5872 C CA . ALA B 1 48 ? 7.027 -5.531 32.281 1 41.19 48 ALA B CA 1
ATOM 5873 C C . ALA B 1 48 ? 7.215 -4.414 31.25 1 41.19 48 ALA B C 1
ATOM 5875 O O . ALA B 1 48 ? 6.723 -4.508 30.125 1 41.19 48 ALA B O 1
ATOM 5876 N N . SER B 1 49 ? 7.926 -3.332 31.656 1 39.69 49 SER B N 1
ATOM 5877 C CA . SER B 1 49 ? 8.055 -2.244 30.703 1 39.69 49 SER B CA 1
ATOM 5878 C C . SER B 1 49 ? 8.883 -2.668 29.484 1 39.69 49 SER B C 1
ATOM 5880 O O . SER B 1 49 ? 8.656 -2.184 28.375 1 39.69 49 SER B O 1
ATOM 5882 N N . GLU B 1 50 ? 9.938 -3.449 29.797 1 35.53 50 GLU B N 1
ATOM 5883 C CA . GLU B 1 50 ? 10.875 -3.631 28.688 1 35.53 50 GLU B CA 1
ATOM 5884 C C . GLU B 1 50 ? 10.344 -4.637 27.672 1 35.53 50 GLU B C 1
ATOM 5886 O O . GLU B 1 50 ? 10.82 -4.688 26.531 1 35.53 50 GLU B O 1
ATOM 5891 N N . GLU B 1 51 ? 9.57 -5.531 28.203 1 34.88 51 GLU B N 1
ATOM 5892 C CA . GLU B 1 51 ? 9.453 -6.691 27.328 1 34.88 51 GLU B CA 1
ATOM 5893 C C . GLU B 1 51 ? 8.695 -6.344 26.047 1 34.88 51 GLU B C 1
ATOM 5895 O O . GLU B 1 51 ? 8.461 -7.211 25.203 1 34.88 51 GLU B O 1
ATOM 5900 N N . GLY B 1 52 ? 8.109 -5.18 26 1 32.97 52 GLY B N 1
ATOM 5901 C CA . GLY B 1 52 ? 7.32 -5.109 24.781 1 32.97 52 GLY B CA 1
ATOM 5902 C C . GLY B 1 52 ? 8.172 -5.164 23.531 1 32.97 52 GLY B C 1
ATOM 5903 O O . GLY B 1 52 ? 7.758 -4.676 22.469 1 32.97 52 GLY B O 1
ATOM 5904 N N . GLN B 1 53 ? 9.508 -5.328 23.766 1 31.09 53 GLN B N 1
ATOM 5905 C CA . GLN B 1 53 ? 10.148 -5.402 22.453 1 31.09 53 GLN B CA 1
ATOM 5906 C C . GLN B 1 53 ? 9.695 -6.637 21.688 1 31.09 53 GLN B C 1
ATOM 5908 O O . GLN B 1 53 ? 10.188 -7.742 21.922 1 31.09 53 GLN B O 1
ATOM 5913 N N . THR B 1 54 ? 8.453 -6.906 21.594 1 31.03 54 THR B N 1
ATOM 5914 C CA . THR B 1 54 ? 7.973 -8.031 20.797 1 31.03 54 THR B CA 1
ATOM 5915 C C . THR B 1 54 ? 8.836 -8.219 19.562 1 31.03 54 THR B C 1
ATOM 5917 O O . THR B 1 54 ? 9.406 -7.254 19.047 1 31.03 54 THR B O 1
ATOM 5920 N N . GLY B 1 55 ? 9.328 -9.438 19.281 1 30.64 55 GLY B N 1
ATOM 5921 C CA . GLY B 1 55 ? 10.008 -10.062 18.156 1 30.64 55 GLY B CA 1
ATOM 5922 C C . GLY B 1 55 ? 9.68 -9.414 16.812 1 30.64 55 GLY B C 1
ATOM 5923 O O . GLY B 1 55 ? 8.867 -8.492 16.75 1 30.64 55 GLY B O 1
ATOM 5924 N N . GLY B 1 56 ? 10.25 -10.062 15.734 1 34.25 56 GLY B N 1
ATOM 5925 C CA . GLY B 1 56 ? 10.32 -9.734 14.32 1 34.25 56 GLY B CA 1
ATOM 5926 C C . GLY B 1 56 ? 8.969 -9.359 13.727 1 34.25 56 GLY B C 1
ATOM 5927 O O . GLY B 1 56 ? 8.523 -9.969 12.75 1 34.25 56 GLY B O 1
ATOM 5928 N N . PHE B 1 57 ? 8.039 -9.062 14.523 1 35.12 57 PHE B N 1
ATOM 5929 C CA . PHE B 1 57 ? 6.777 -8.656 13.922 1 35.12 57 PHE B CA 1
ATOM 5930 C C . PHE B 1 57 ? 7.016 -7.613 12.828 1 35.12 57 PHE B C 1
ATOM 5932 O O . PHE B 1 57 ? 8 -6.875 12.875 1 35.12 57 PHE B O 1
ATOM 5939 N N . SER B 1 58 ? 6.34 -7.766 11.648 1 44.25 58 SER B N 1
ATOM 5940 C CA . SER B 1 58 ? 6.332 -6.914 10.461 1 44.25 58 SER B CA 1
ATOM 5941 C C . SER B 1 58 ? 6.363 -5.438 10.844 1 44.25 58 SER B C 1
ATOM 5943 O O . SER B 1 58 ? 5.816 -5.047 11.875 1 44.25 58 SER B O 1
ATOM 5945 N N . SER B 1 59 ? 7.426 -4.699 10.688 1 50.38 59 SER B N 1
ATOM 5946 C CA . SER B 1 59 ? 7.59 -3.25 10.719 1 50.38 59 SER B CA 1
ATOM 5947 C C . SER B 1 59 ? 6.242 -2.541 10.609 1 50.38 59 SER B C 1
ATOM 5949 O O . SER B 1 59 ? 6.051 -1.467 11.18 1 50.38 59 SER B O 1
ATOM 5951 N N . ALA B 1 60 ? 5.32 -3.158 9.867 1 53.81 60 ALA B N 1
ATOM 5952 C CA . ALA B 1 60 ? 4.023 -2.508 9.68 1 53.81 60 ALA B CA 1
ATOM 5953 C C . ALA B 1 60 ? 3.25 -2.441 10.992 1 53.81 60 ALA B C 1
ATOM 5955 O O . ALA B 1 60 ? 2.434 -1.538 11.195 1 53.81 60 ALA B O 1
ATOM 5956 N N . CYS B 1 61 ? 3.695 -3.195 11.953 1 63.06 61 CYS B N 1
ATOM 5957 C CA . CYS B 1 61 ? 2.898 -3.242 13.172 1 63.06 61 CYS B CA 1
ATOM 5958 C C . CYS B 1 61 ? 3.521 -2.383 14.266 1 63.06 61 CYS B C 1
ATOM 5960 O O . CYS B 1 61 ? 3.148 -2.488 15.438 1 63.06 61 CYS B O 1
ATOM 5962 N N . THR B 1 62 ? 4.422 -1.497 13.742 1 79.31 62 THR B N 1
ATOM 5963 C CA . THR B 1 62 ? 5.051 -0.632 14.734 1 79.31 62 THR B CA 1
ATOM 5964 C C . THR B 1 62 ? 4.133 0.531 15.094 1 79.31 62 THR B C 1
ATOM 5966 O O . THR B 1 62 ? 3.361 1.004 14.258 1 79.31 62 THR B O 1
ATOM 5969 N N . ALA B 1 63 ? 4.199 0.924 16.312 1 90.94 63 ALA B N 1
ATOM 5970 C CA . ALA B 1 63 ? 3.34 1.981 16.844 1 90.94 63 ALA B CA 1
ATOM 5971 C C . ALA B 1 63 ? 3.705 3.336 16.25 1 90.94 63 ALA B C 1
ATOM 5973 O O . ALA B 1 63 ? 4.883 3.625 16.016 1 90.94 63 ALA B O 1
ATOM 5974 N N . ILE B 1 64 ? 2.754 4.129 15.922 1 96.81 64 ILE B N 1
ATOM 5975 C CA . ILE B 1 64 ? 2.92 5.477 15.383 1 96.81 64 ILE B CA 1
ATOM 5976 C C . ILE B 1 64 ? 2.191 6.48 16.281 1 96.81 64 ILE B C 1
ATOM 5978 O O . ILE B 1 64 ? 1.019 6.293 16.609 1 96.81 64 ILE B O 1
ATOM 5982 N N . ASP B 1 65 ? 2.883 7.469 16.719 1 98.38 65 ASP B N 1
ATOM 5983 C CA . ASP B 1 65 ? 2.293 8.562 17.484 1 98.38 65 ASP B CA 1
ATOM 5984 C C . ASP B 1 65 ? 1.956 9.742 16.578 1 98.38 65 ASP B C 1
ATOM 5986 O O . ASP B 1 65 ? 2.479 9.852 15.461 1 98.38 65 ASP B O 1
ATOM 5990 N N . ALA B 1 66 ? 1.05 10.57 17.047 1 98.75 66 ALA B N 1
ATOM 5991 C CA . ALA B 1 66 ? 0.742 11.812 16.344 1 98.75 66 ALA B CA 1
ATOM 5992 C C . ALA B 1 66 ? 1.292 13.023 17.109 1 98.75 66 ALA B C 1
ATOM 5994 O O . ALA B 1 66 ? 1.24 13.07 18.328 1 98.75 66 ALA B O 1
ATOM 5995 N N . VAL B 1 67 ? 1.859 13.953 16.391 1 98.75 67 VAL B N 1
ATOM 5996 C CA . VAL B 1 67 ? 2.391 15.18 16.969 1 98.75 67 VAL B CA 1
ATOM 5997 C C . VAL B 1 67 ? 1.701 16.391 16.344 1 98.75 67 VAL B C 1
ATOM 5999 O O . VAL B 1 67 ? 1.646 16.516 15.117 1 98.75 67 VAL B O 1
ATOM 6002 N N . TYR B 1 68 ? 1.146 17.219 17.172 1 98.5 68 TYR B N 1
ATOM 6003 C CA . TYR B 1 68 ? 0.518 18.469 16.734 1 98.5 68 TYR B CA 1
ATOM 6004 C C . TYR B 1 68 ? 1.299 19.672 17.234 1 98.5 68 TYR B C 1
ATOM 6006 O O . TYR B 1 68 ? 1.84 19.656 18.344 1 98.5 68 TYR B O 1
ATOM 6014 N N . THR B 1 69 ? 1.374 20.672 16.438 1 96.81 69 THR B N 1
ATOM 6015 C CA . THR B 1 69 ? 1.783 22 16.891 1 96.81 69 THR B CA 1
ATOM 6016 C C . THR B 1 69 ? 0.578 22.922 17 1 96.81 69 THR B C 1
ATOM 6018 O O . THR B 1 69 ? -0.267 22.969 16.109 1 96.81 69 THR B O 1
ATOM 6021 N N . TRP B 1 70 ? 0.485 23.625 18.141 1 95.25 70 TRP B N 1
ATOM 6022 C CA . TRP B 1 70 ? -0.713 24.438 18.359 1 95.25 70 TRP B CA 1
ATOM 6023 C C . TRP B 1 70 ? -0.392 25.688 19.172 1 95.25 70 TRP B C 1
ATOM 6025 O O . TRP B 1 70 ? 0.432 25.641 20.094 1 95.25 70 TRP B O 1
ATOM 6035 N N . VAL B 1 71 ? -0.97 26.734 18.828 1 91.44 71 VAL B N 1
ATOM 6036 C CA . VAL B 1 71 ? -0.904 27.984 19.594 1 91.44 71 VAL B CA 1
ATOM 6037 C C . VAL B 1 71 ? -2.248 28.703 19.516 1 91.44 71 VAL B C 1
ATOM 6039 O O . VAL B 1 71 ? -2.965 28.594 18.531 1 91.44 71 VAL B O 1
ATOM 6042 N N . ASN B 1 72 ? -2.666 29.266 20.594 1 89.5 72 ASN B N 1
ATOM 6043 C CA . ASN B 1 72 ? -3.799 30.188 20.578 1 89.5 72 ASN B CA 1
ATOM 6044 C C . ASN B 1 72 ? -3.344 31.641 20.453 1 89.5 72 ASN B C 1
ATOM 6046 O O . ASN B 1 72 ? -2.914 32.25 21.438 1 89.5 72 ASN B O 1
ATOM 6050 N N . GLY B 1 73 ? -3.518 32.156 19.312 1 85.25 73 GLY B N 1
ATOM 6051 C CA . GLY B 1 73 ? -3.037 33.5 19.016 1 85.25 73 GLY B CA 1
ATOM 6052 C C . GLY B 1 73 ? -3.887 34.594 19.641 1 85.25 73 GLY B C 1
ATOM 6053 O O . GLY B 1 73 ? -3.475 35.75 19.688 1 85.25 73 GLY B O 1
ATOM 6054 N N . SER B 1 74 ? -5.008 34.281 20.156 1 80.31 74 SER B N 1
ATOM 6055 C CA . SER B 1 74 ? -5.902 35.25 20.75 1 80.31 74 SER B CA 1
ATOM 6056 C C . SER B 1 74 ? -5.668 35.406 22.25 1 80.31 74 SER B C 1
ATOM 6058 O O . SER B 1 74 ? -6.301 36.25 22.906 1 80.31 74 SER B O 1
ATOM 6060 N N . ASP B 1 75 ? -4.809 34.625 22.766 1 83.81 75 ASP B N 1
ATOM 6061 C CA . ASP B 1 75 ? -4.457 34.719 24.172 1 83.81 75 ASP B CA 1
ATOM 6062 C C . ASP B 1 75 ? -3.723 36.031 24.484 1 83.81 75 ASP B C 1
ATOM 6064 O O . ASP B 1 75 ? -2.688 36.312 23.875 1 83.81 75 ASP B O 1
ATOM 6068 N N . PRO B 1 76 ? -4.281 36.781 25.406 1 83.19 76 PRO B N 1
ATOM 6069 C CA . PRO B 1 76 ? -3.672 38.062 25.703 1 83.19 76 PRO B CA 1
ATOM 6070 C C . PRO B 1 76 ? -2.215 37.938 26.156 1 83.19 76 PRO B C 1
ATOM 6072 O O . PRO B 1 76 ? -1.39 38.812 25.812 1 83.19 76 PRO B O 1
ATOM 6075 N N . ASN B 1 77 ? -1.919 36.906 26.953 1 83.88 77 ASN B N 1
ATOM 6076 C CA . ASN B 1 77 ? -0.536 36.719 27.375 1 83.88 77 ASN B CA 1
ATOM 6077 C C . ASN B 1 77 ? 0.381 36.438 26.188 1 83.88 77 ASN B C 1
ATOM 6079 O O . ASN B 1 77 ? 1.523 36.906 26.156 1 83.88 77 ASN B O 1
ATOM 6083 N N . PHE B 1 78 ? -0.067 35.75 25.281 1 87.75 78 PHE B N 1
ATOM 6084 C CA . PHE B 1 78 ? 0.687 35.438 24.062 1 87.75 78 PHE B CA 1
ATOM 6085 C C . PHE B 1 78 ? 0.929 36.719 23.25 1 87.75 78 PHE B C 1
ATOM 6087 O O . PHE B 1 78 ? 2.039 36.938 22.766 1 87.75 78 PHE B O 1
ATOM 6094 N N . ILE B 1 79 ? -0.111 37.469 23.094 1 85.88 79 ILE B N 1
ATOM 6095 C CA . ILE B 1 79 ? -0.03 38.719 22.328 1 85.88 79 ILE B CA 1
ATOM 6096 C C . ILE B 1 79 ? 0.979 39.656 22.984 1 85.88 79 ILE B C 1
ATOM 6098 O O . ILE B 1 79 ? 1.787 40.281 22.297 1 85.88 79 ILE B O 1
ATOM 6102 N N . GLU B 1 80 ? 0.911 39.719 24.281 1 86.06 80 GLU B N 1
ATOM 6103 C CA . GLU B 1 80 ? 1.858 40.562 25 1 86.06 80 GLU B CA 1
ATOM 6104 C C . GLU B 1 80 ? 3.291 40.094 24.797 1 86.06 80 GLU B C 1
ATOM 6106 O O . GLU B 1 80 ? 4.203 40.906 24.625 1 86.06 80 GLU B O 1
ATOM 6111 N N . ASP B 1 81 ? 3.424 38.812 24.812 1 87 81 ASP B N 1
ATOM 6112 C CA . ASP B 1 81 ? 4.746 38.219 24.656 1 87 81 ASP B CA 1
ATOM 6113 C C . ASP B 1 81 ? 5.305 38.531 23.25 1 87 81 ASP B C 1
ATOM 6115 O O . ASP B 1 81 ? 6.477 38.875 23.109 1 87 81 ASP B O 1
ATOM 6119 N N . ILE B 1 82 ? 4.496 38.344 22.234 1 87.94 82 ILE B N 1
ATOM 6120 C CA . ILE B 1 82 ? 4.961 38.531 20.875 1 87.94 82 ILE B CA 1
ATOM 6121 C C . ILE B 1 82 ? 5.242 40 20.609 1 87.94 82 ILE B C 1
ATOM 6123 O O . ILE B 1 82 ? 6.176 40.344 19.875 1 87.94 82 ILE B O 1
ATOM 6127 N N . ARG B 1 83 ? 4.461 40.906 21.172 1 87.06 83 ARG B N 1
ATOM 6128 C CA . ARG B 1 83 ? 4.594 42.344 20.953 1 87.06 83 ARG B CA 1
ATOM 6129 C C . ARG B 1 83 ? 5.879 42.875 21.562 1 87.06 83 ARG B C 1
ATOM 6131 O O . ARG B 1 83 ? 6.367 43.938 21.172 1 87.06 83 ARG B O 1
ATOM 6138 N N . ARG B 1 84 ? 6.367 42.094 22.469 1 88.44 84 ARG B N 1
ATOM 6139 C CA . ARG B 1 84 ? 7.656 42.469 23.031 1 88.44 84 ARG B CA 1
ATOM 6140 C C . ARG B 1 84 ? 8.758 42.406 21.984 1 88.44 84 ARG B C 1
ATOM 6142 O O . ARG B 1 84 ? 9.758 43.125 22.078 1 88.44 84 ARG B O 1
ATOM 6149 N N . PHE B 1 85 ? 8.562 41.562 21.062 1 87.88 85 PHE B N 1
ATOM 6150 C CA . PHE B 1 85 ? 9.594 41.344 20.062 1 87.88 85 PHE B CA 1
ATOM 6151 C C . PHE B 1 85 ? 9.195 41.969 18.719 1 87.88 85 PHE B C 1
ATOM 6153 O O . PHE B 1 85 ? 10.047 42.312 17.906 1 87.88 85 PHE B O 1
ATOM 6160 N N . ASP B 1 86 ? 7.934 41.969 18.469 1 84.44 86 ASP B N 1
ATOM 6161 C CA . ASP B 1 86 ? 7.395 42.562 17.266 1 84.44 86 ASP B CA 1
ATOM 6162 C C . ASP B 1 86 ? 6.195 43.469 17.578 1 84.44 86 ASP B C 1
ATOM 6164 O O . ASP B 1 86 ? 5.07 42.969 17.719 1 84.44 86 ASP B O 1
ATOM 6168 N N . ASP B 1 87 ? 6.375 44.625 17.547 1 77.69 87 ASP B N 1
ATOM 6169 C CA . ASP B 1 87 ? 5.359 45.594 17.938 1 77.69 87 ASP B CA 1
ATOM 6170 C C . ASP B 1 87 ? 4.203 45.625 16.938 1 77.69 87 ASP B C 1
ATOM 6172 O O . ASP B 1 87 ? 3.086 46 17.281 1 77.69 87 ASP B O 1
ATOM 6176 N N . LYS B 1 88 ? 4.473 45.219 15.695 1 71.62 88 LYS B N 1
ATOM 6177 C CA . LYS B 1 88 ? 3.457 45.312 14.656 1 71.62 88 LYS B CA 1
ATOM 6178 C C . LYS B 1 88 ? 2.742 43.969 14.453 1 71.62 88 LYS B C 1
ATOM 6180 O O . LYS B 1 88 ? 2.066 43.781 13.438 1 71.62 88 LYS B O 1
ATOM 6185 N N . TYR B 1 89 ? 2.885 43.188 15.484 1 73.88 89 TYR B N 1
ATOM 6186 C CA . TYR B 1 89 ? 2.283 41.875 15.352 1 73.88 89 TYR B CA 1
ATOM 6187 C C . TYR B 1 89 ? 0.767 41.969 15.242 1 73.88 89 TYR B C 1
ATOM 6189 O O . TYR B 1 89 ? 0.125 42.688 16.016 1 73.88 89 TYR B O 1
ATOM 6197 N N . ASP B 1 90 ? 0.232 41.219 14.086 1 66 90 ASP B N 1
ATOM 6198 C CA . ASP B 1 90 ? -1.209 41.125 13.875 1 66 90 ASP B CA 1
ATOM 6199 C C . ASP B 1 90 ? -1.756 39.844 14.484 1 66 90 ASP B C 1
ATOM 6201 O O . ASP B 1 90 ? -1.436 38.75 14.023 1 66 90 ASP B O 1
ATOM 6205 N N . PRO B 1 91 ? -2.588 39.969 15.516 1 63.81 91 PRO B N 1
ATOM 6206 C CA . PRO B 1 91 ? -3.102 38.781 16.203 1 63.81 91 PRO B CA 1
ATOM 6207 C C . PRO B 1 91 ? -4.031 37.969 15.32 1 63.81 91 PRO B C 1
ATOM 6209 O O . PRO B 1 91 ? -4.273 36.781 15.609 1 63.81 91 PRO B O 1
ATOM 6212 N N . SER B 1 92 ? -4.551 38.469 14.219 1 59.09 92 SER B N 1
ATOM 6213 C CA . SER B 1 92 ? -5.562 37.781 13.43 1 59.09 92 SER B CA 1
ATOM 6214 C C . SER B 1 92 ? -5 36.531 12.797 1 59.09 92 SER B C 1
ATOM 6216 O O . SER B 1 92 ? -5.742 35.562 12.547 1 59.09 92 SER B O 1
ATOM 6218 N N . ARG B 1 93 ? -3.723 36.375 12.703 1 61 93 ARG B N 1
ATOM 6219 C CA . ARG B 1 93 ? -3.119 35.25 12.008 1 61 93 ARG B CA 1
ATOM 6220 C C . ARG B 1 93 ? -3.148 33.969 12.867 1 61 93 ARG B C 1
ATOM 6222 O O . ARG B 1 93 ? -3.174 32.875 12.352 1 61 93 ARG B O 1
ATOM 6229 N N . PHE B 1 94 ? -3.24 34.219 14.172 1 63.62 94 PHE B N 1
ATOM 6230 C CA . PHE B 1 94 ? -3.1 33.062 15.055 1 63.62 94 PHE B CA 1
ATOM 6231 C C . PHE B 1 94 ? -4.375 32.812 15.852 1 63.62 94 PHE B C 1
ATOM 6233 O O . PHE B 1 94 ? -4.367 32.094 16.844 1 63.62 94 PHE B O 1
ATOM 6240 N N . ASP B 1 95 ? -5.422 33.375 15.297 1 75.88 95 ASP B N 1
ATOM 6241 C CA . ASP B 1 95 ? -6.688 33.219 16 1 75.88 95 ASP B CA 1
ATOM 6242 C C . ASP B 1 95 ? -7.094 31.734 16.047 1 75.88 95 ASP B C 1
ATOM 6244 O O . ASP B 1 95 ? -6.98 31.031 15.039 1 75.88 95 ASP B O 1
ATOM 6248 N N . ASP B 1 96 ? -7.41 31.375 17.25 1 80.31 96 ASP B N 1
ATOM 6249 C CA . ASP B 1 96 ? -7.828 29.984 17.438 1 80.31 96 ASP B CA 1
ATOM 6250 C C . ASP B 1 96 ? -9.305 29.812 17.109 1 80.31 96 ASP B C 1
ATOM 6252 O O . ASP B 1 96 ? -10.172 30.391 17.766 1 80.31 96 ASP B O 1
ATOM 6256 N N . LYS B 1 97 ? -9.602 29.094 16.141 1 85.69 97 LYS B N 1
ATOM 6257 C CA . LYS B 1 97 ? -10.977 28.797 15.742 1 85.69 97 LYS B CA 1
ATOM 6258 C C . LYS B 1 97 ? -11.344 27.359 16.078 1 85.69 97 LYS B C 1
ATOM 6260 O O . LYS B 1 97 ? -12.133 26.719 15.383 1 85.69 97 LYS B O 1
ATOM 6265 N N . ASN B 1 98 ? -10.68 26.781 17.062 1 90 98 ASN B N 1
ATOM 6266 C CA . ASN B 1 98 ? -10.891 25.438 17.594 1 90 98 ASN B CA 1
ATOM 6267 C C . ASN B 1 98 ? -10.547 24.359 16.562 1 90 98 ASN B C 1
ATOM 6269 O O . ASN B 1 98 ? -11.141 23.281 16.562 1 90 98 ASN B O 1
ATOM 6273 N N . GLU B 1 99 ? -9.68 24.656 15.703 1 94.38 99 GLU B N 1
ATOM 6274 C CA . GLU B 1 99 ? -9.289 23.734 14.648 1 94.38 99 GLU B CA 1
ATOM 6275 C C . GLU B 1 99 ? -8.695 22.453 15.242 1 94.38 99 GLU B C 1
ATOM 6277 O O . GLU B 1 99 ? -8.992 21.344 14.773 1 94.38 99 GLU B O 1
ATOM 6282 N N . LEU B 1 100 ? -7.91 22.625 16.281 1 96.81 100 LEU B N 1
ATOM 6283 C CA . LEU B 1 100 ? -7.262 21.469 16.891 1 96.81 100 LEU B CA 1
ATOM 6284 C C . LEU B 1 100 ? -8.297 20.5 17.453 1 96.81 100 LEU B C 1
ATOM 6286 O O . LEU B 1 100 ? -8.133 19.281 17.344 1 96.81 100 LEU B O 1
ATOM 6290 N N . ARG B 1 101 ? -9.312 21.031 18.078 1 95.94 101 ARG B N 1
ATOM 6291 C CA . ARG B 1 101 ? -10.375 20.219 18.656 1 95.94 101 ARG B CA 1
ATOM 6292 C C . ARG B 1 101 ? -10.977 19.281 17.609 1 95.94 101 ARG B C 1
ATOM 6294 O O . ARG B 1 101 ? -11.07 18.078 17.828 1 95.94 101 ARG B O 1
ATOM 6301 N N . TYR B 1 102 ? -11.328 19.828 16.5 1 96.69 102 TYR B N 1
ATOM 6302 C CA . TYR B 1 102 ? -11.977 19.062 15.445 1 96.69 102 TYR B CA 1
ATOM 6303 C C . TYR B 1 102 ? -10.969 18.172 14.719 1 96.69 102 TYR B C 1
ATOM 6305 O O . TYR B 1 102 ? -11.312 17.094 14.25 1 96.69 102 TYR B O 1
ATOM 6313 N N . SER B 1 103 ? -9.695 18.641 14.633 1 98.06 103 SER B N 1
ATOM 6314 C CA . SER B 1 103 ? -8.656 17.766 14.094 1 98.06 103 SER B CA 1
ATOM 6315 C C . SER B 1 103 ? -8.492 16.516 14.938 1 98.06 103 SER B C 1
ATOM 6317 O O . SER B 1 103 ? -8.383 15.406 14.391 1 98.06 103 SER B O 1
ATOM 6319 N N . LEU B 1 104 ? -8.555 16.656 16.25 1 98.31 104 LEU B N 1
ATOM 6320 C CA . LEU B 1 104 ? -8.43 15.508 17.141 1 98.31 104 LEU B CA 1
ATOM 6321 C C . LEU B 1 104 ? -9.648 14.594 17.031 1 98.31 104 LEU B C 1
ATOM 6323 O O . LEU B 1 104 ? -9.516 13.367 17.109 1 98.31 104 LEU B O 1
ATOM 6327 N N . ARG B 1 105 ? -10.852 15.195 16.891 1 97.44 105 ARG B N 1
ATOM 6328 C CA . ARG B 1 105 ? -12.047 14.383 16.688 1 97.44 105 ARG B CA 1
ATOM 6329 C C . ARG B 1 105 ? -11.914 13.547 15.414 1 97.44 105 ARG B C 1
ATOM 6331 O O . ARG B 1 105 ? -12.289 12.375 15.391 1 97.44 105 ARG B O 1
ATOM 6338 N N . SER B 1 106 ? -11.406 14.219 14.375 1 98.12 106 SER B N 1
ATOM 6339 C CA . SER B 1 106 ? -11.234 13.516 13.109 1 98.12 106 SER B CA 1
ATOM 6340 C C . SER B 1 106 ? -10.203 12.398 13.234 1 98.12 106 SER B C 1
ATOM 6342 O O . SER B 1 106 ? -10.352 11.336 12.617 1 98.12 106 SER B O 1
ATOM 6344 N N . LEU B 1 107 ? -9.172 12.609 14 1 98.25 107 LEU B N 1
ATOM 6345 C CA . LEU B 1 107 ? -8.148 11.594 14.234 1 98.25 107 LEU B CA 1
ATOM 6346 C C . LEU B 1 107 ? -8.734 10.375 14.93 1 98.25 107 LEU B C 1
ATOM 6348 O O . LEU B 1 107 ? -8.461 9.242 14.539 1 98.25 107 LEU B O 1
ATOM 6352 N N . GLU B 1 108 ? -9.461 10.602 15.953 1 97.25 108 GLU B N 1
ATOM 6353 C CA . GLU B 1 108 ? -10.094 9.508 16.672 1 97.25 108 GLU B CA 1
ATOM 6354 C C . GLU B 1 108 ? -11.039 8.719 15.766 1 97.25 108 GLU B C 1
ATOM 6356 O O . GLU B 1 108 ? -11.102 7.492 15.844 1 97.25 108 GLU B O 1
ATOM 6361 N N . LYS B 1 109 ? -11.695 9.422 14.93 1 96.56 109 LYS B N 1
ATOM 6362 C CA . LYS B 1 109 ? -12.688 8.805 14.062 1 96.56 109 LYS B CA 1
ATOM 6363 C C . LYS B 1 109 ? -12.016 8 12.953 1 96.56 109 LYS B C 1
ATOM 6365 O O . LYS B 1 109 ? -12.453 6.891 12.633 1 96.56 109 LYS B O 1
ATOM 6370 N N . HIS B 1 110 ? -10.961 8.539 12.344 1 97.44 110 HIS B N 1
ATOM 6371 C CA . HIS B 1 110 ? -10.461 7.984 11.086 1 97.44 110 HIS B CA 1
ATOM 6372 C C . HIS B 1 110 ? -9.102 7.324 11.281 1 97.44 110 HIS B C 1
ATOM 6374 O O . HIS B 1 110 ? -8.602 6.637 10.383 1 97.44 110 HIS B O 1
ATOM 6380 N N . ALA B 1 111 ? -8.453 7.473 12.391 1 97.44 111 ALA B N 1
ATOM 6381 C CA . ALA B 1 111 ? -7.137 6.895 12.672 1 97.44 111 ALA B CA 1
ATOM 6382 C C . ALA B 1 111 ? -7.023 6.484 14.141 1 97.44 111 ALA B C 1
ATOM 6384 O O . ALA B 1 111 ? -6.078 6.879 14.828 1 97.44 111 ALA B O 1
ATOM 6385 N N . ALA B 1 112 ? -7.871 5.672 14.508 1 95 112 ALA B N 1
ATOM 6386 C CA . ALA B 1 112 ? -7.945 5.258 15.906 1 95 112 ALA B CA 1
ATOM 6387 C C . ALA B 1 112 ? -6.742 4.402 16.297 1 95 112 ALA B C 1
ATOM 6389 O O . ALA B 1 112 ? -6.484 4.184 17.469 1 95 112 ALA B O 1
ATOM 6390 N N . TRP B 1 113 ? -5.938 3.959 15.289 1 93.69 113 TRP B N 1
ATOM 6391 C CA . TRP B 1 113 ? -4.777 3.109 15.531 1 93.69 113 TRP B CA 1
ATOM 6392 C C . TRP B 1 113 ? -3.615 3.92 16.094 1 93.69 113 TRP B C 1
ATOM 6394 O O . TRP B 1 113 ? -2.635 3.354 16.578 1 93.69 113 TRP B O 1
ATOM 6404 N N . ILE B 1 114 ? -3.664 5.211 16.094 1 97.12 114 ILE B N 1
ATOM 6405 C CA . ILE B 1 114 ? -2.627 6.062 16.672 1 97.12 114 ILE B CA 1
ATOM 6406 C C . ILE B 1 114 ? -2.441 5.727 18.141 1 97.12 114 ILE B C 1
ATOM 6408 O O . ILE B 1 114 ? -3.418 5.637 18.891 1 97.12 114 ILE B O 1
ATOM 6412 N N . ARG B 1 115 ? -1.225 5.555 18.531 1 96.44 115 ARG B N 1
ATOM 6413 C CA . ARG B 1 115 ? -0.933 5.109 19.891 1 96.44 115 ARG B CA 1
ATOM 6414 C C . ARG B 1 115 ? -1.091 6.254 20.891 1 96.44 115 ARG B C 1
ATOM 6416 O O . ARG B 1 115 ? -1.727 6.094 21.938 1 96.44 115 ARG B O 1
ATOM 6423 N N . HIS B 1 116 ? -0.491 7.395 20.609 1 97.81 116 HIS B N 1
ATOM 6424 C CA . HIS B 1 116 ? -0.416 8.531 21.516 1 97.81 116 HIS B CA 1
ATOM 6425 C C . HIS B 1 116 ? -0.389 9.852 20.75 1 97.81 116 HIS B C 1
ATOM 6427 O O . HIS B 1 116 ? 0.127 9.914 19.641 1 97.81 116 HIS B O 1
ATOM 6433 N N . VAL B 1 117 ? -1.012 10.875 21.344 1 98.62 117 VAL B N 1
ATOM 6434 C CA . VAL B 1 117 ? -1.025 12.195 20.734 1 98.62 117 VAL B CA 1
ATOM 6435 C C . VAL B 1 117 ? -0.213 13.172 21.578 1 98.62 117 VAL B C 1
ATOM 6437 O O . VAL B 1 117 ? -0.446 13.305 22.781 1 98.62 117 VAL B O 1
ATOM 6440 N N . TYR B 1 118 ? 0.739 13.828 21 1 98.56 118 TYR B N 1
ATOM 6441 C CA . TYR B 1 118 ? 1.515 14.891 21.625 1 98.56 118 TYR B CA 1
ATOM 6442 C C . TYR B 1 118 ? 1.145 16.25 21.047 1 98.56 118 TYR B C 1
ATOM 6444 O O . TYR B 1 118 ? 1.123 16.422 19.828 1 98.56 118 TYR B O 1
ATOM 6452 N N . ILE B 1 119 ? 0.867 17.172 21.875 1 98.12 119 ILE B N 1
ATOM 6453 C CA . ILE B 1 119 ? 0.549 18.531 21.453 1 98.12 119 ILE B CA 1
ATOM 6454 C C . ILE B 1 119 ? 1.654 19.484 21.906 1 98.12 119 ILE B C 1
ATOM 6456 O O . ILE B 1 119 ? 1.81 19.734 23.109 1 98.12 119 ILE B O 1
ATOM 6460 N N . VAL B 1 120 ? 2.373 20.031 20.969 1 98 120 VAL B N 1
ATOM 6461 C CA . VAL B 1 120 ? 3.49 20.922 21.266 1 98 120 VAL B CA 1
ATOM 6462 C C . VAL B 1 120 ? 3 22.359 21.297 1 98 120 VAL B C 1
ATOM 6464 O O . VAL B 1 120 ? 2.406 22.844 20.328 1 98 120 VAL B O 1
ATOM 6467 N N . THR B 1 121 ? 3.244 23.047 22.375 1 95.88 121 THR B N 1
ATOM 6468 C CA . THR B 1 121 ? 2.773 24.406 22.562 1 95.88 121 THR B CA 1
ATOM 6469 C C . THR B 1 121 ? 3.879 25.297 23.125 1 95.88 121 THR B C 1
ATOM 6471 O O . THR B 1 121 ? 4.996 24.828 23.359 1 95.88 121 THR B O 1
ATOM 6474 N N . ASN B 1 122 ? 3.635 26.578 23.234 1 92.75 122 ASN B N 1
ATOM 6475 C CA . ASN B 1 122 ? 4.547 27.516 23.875 1 92.75 122 ASN B CA 1
ATOM 6476 C C . ASN B 1 122 ? 4.301 27.578 25.391 1 92.75 122 ASN B C 1
ATOM 6478 O O . ASN B 1 122 ? 4.746 28.516 26.047 1 92.75 122 ASN B O 1
ATOM 6482 N N . GLY B 1 123 ? 3.574 26.609 25.891 1 91.81 123 GLY B N 1
ATOM 6483 C CA . GLY B 1 123 ? 3.203 26.562 27.297 1 91.81 123 GLY B CA 1
ATOM 6484 C C . GLY B 1 123 ? 1.706 26.656 27.516 1 91.81 123 GLY B C 1
ATOM 6485 O O . GLY B 1 123 ? 1.223 26.422 28.625 1 91.81 123 GLY B O 1
ATOM 6486 N N . GLN B 1 124 ? 1.019 26.938 26.484 1 92.19 124 GLN B N 1
ATOM 6487 C CA . GLN B 1 124 ? -0.434 27.062 26.562 1 92.19 124 GLN B CA 1
ATOM 6488 C C . GLN B 1 124 ? -1.096 25.688 26.609 1 92.19 124 GLN B C 1
ATOM 6490 O O . GLN B 1 124 ? -0.533 24.703 26.141 1 92.19 124 GLN B O 1
ATOM 6495 N N . ILE B 1 125 ? -2.209 25.609 27.203 1 92.69 125 ILE B N 1
ATOM 6496 C CA . ILE B 1 125 ? -3.047 24.406 27.25 1 92.69 125 ILE B CA 1
ATOM 6497 C C . ILE B 1 125 ? -4.445 24.75 26.734 1 92.69 125 ILE B C 1
ATOM 6499 O O . ILE B 1 125 ? -5.09 25.672 27.219 1 92.69 125 ILE B O 1
ATOM 6503 N N . PRO B 1 126 ? -4.879 24.031 25.75 1 91.75 126 PRO B N 1
ATOM 6504 C CA . PRO B 1 126 ? -6.262 24.281 25.328 1 91.75 126 PRO B CA 1
ATOM 6505 C C . PRO B 1 126 ? -7.27 24.094 26.453 1 91.75 126 PRO B C 1
ATOM 6507 O O . PRO B 1 126 ? -7.184 23.109 27.219 1 91.75 126 PRO B O 1
ATOM 6510 N N . SER B 1 127 ? -8.227 24.938 26.609 1 89.38 127 SER B N 1
ATOM 6511 C CA . SER B 1 127 ? -9.156 24.953 27.734 1 89.38 127 SER B CA 1
ATOM 6512 C C . SER B 1 127 ? -10.07 23.734 27.719 1 89.38 127 SER B C 1
ATOM 6514 O O . SER B 1 127 ? -10.523 23.266 28.766 1 89.38 127 SER B O 1
ATOM 6516 N N . TRP B 1 128 ? -10.297 23.188 26.578 1 91.88 128 TRP B N 1
ATOM 6517 C CA . TRP B 1 128 ? -11.25 22.094 26.422 1 91.88 128 TRP B CA 1
ATOM 6518 C C . TRP B 1 128 ? -10.547 20.75 26.531 1 91.88 128 TRP B C 1
ATOM 6520 O O . TRP B 1 128 ? -11.195 19.703 26.562 1 91.88 128 TRP B O 1
ATOM 6530 N N . LEU B 1 129 ? -9.211 20.672 26.609 1 94.5 129 LEU B N 1
ATOM 6531 C CA . LEU B 1 129 ? -8.438 19.438 26.562 1 94.5 129 LEU B CA 1
ATOM 6532 C C . LEU B 1 129 ? -8.484 18.703 27.891 1 94.5 129 LEU B C 1
ATOM 6534 O O . LEU B 1 129 ? -8.336 19.312 28.953 1 94.5 129 LEU B O 1
ATOM 6538 N N . ASP B 1 130 ? -8.711 17.391 27.828 1 93.12 130 ASP B N 1
ATOM 6539 C CA . ASP B 1 130 ? -8.688 16.562 29.016 1 93.12 130 ASP B CA 1
ATOM 6540 C C . ASP B 1 130 ? -7.277 16.047 29.312 1 93.12 130 ASP B C 1
ATOM 6542 O O . ASP B 1 130 ? -6.832 15.07 28.703 1 93.12 130 ASP B O 1
ATOM 6546 N N . LEU B 1 131 ? -6.68 16.578 30.219 1 90.69 131 LEU B N 1
ATOM 6547 C CA . LEU B 1 131 ? -5.293 16.266 30.531 1 90.69 131 LEU B CA 1
ATOM 6548 C C . LEU B 1 131 ? -5.203 14.922 31.266 1 90.69 131 LEU B C 1
ATOM 6550 O O . LEU B 1 131 ? -4.117 14.352 31.391 1 90.69 131 LEU B O 1
ATOM 6554 N N . SER B 1 132 ? -6.293 14.398 31.734 1 87.75 132 SER B N 1
ATOM 6555 C CA . SER B 1 132 ? -6.293 13.125 32.438 1 87.75 132 SER B CA 1
ATOM 6556 C C . SER B 1 132 ? -6.328 11.945 31.469 1 87.75 132 SER B C 1
ATOM 6558 O O . SER B 1 132 ? -6.09 10.805 31.859 1 87.75 132 SER B O 1
ATOM 6560 N N . TYR B 1 133 ? -6.684 12.312 30.25 1 92.69 133 TYR B N 1
ATOM 6561 C CA . TYR B 1 133 ? -6.695 11.258 29.25 1 92.69 133 TYR B CA 1
ATOM 6562 C C . TYR B 1 133 ? -5.289 10.719 29 1 92.69 133 TYR B C 1
ATOM 6564 O O . TYR B 1 133 ? -4.383 11.484 28.641 1 92.69 133 TYR B O 1
ATOM 6572 N N . GLU B 1 134 ? -5.031 9.445 29.109 1 93 134 GLU B N 1
ATOM 6573 C CA . GLU B 1 134 ? -3.711 8.82 29.109 1 93 134 GLU B CA 1
ATOM 6574 C C . GLU B 1 134 ? -3.047 8.906 27.75 1 93 134 GLU B C 1
ATOM 6576 O O . GLU B 1 134 ? -1.821 8.82 27.641 1 93 134 GLU B O 1
ATOM 6581 N N . ARG B 1 135 ? -3.775 9.141 26.672 1 96.25 135 ARG B N 1
ATOM 6582 C CA . ARG B 1 135 ? -3.205 9.07 25.344 1 96.25 135 ARG B CA 1
ATOM 6583 C C . ARG B 1 135 ? -2.875 10.469 24.812 1 96.25 135 ARG B C 1
ATOM 6585 O O . ARG B 1 135 ? -2.609 10.641 23.625 1 96.25 135 ARG B O 1
ATOM 6592 N N . VAL B 1 136 ? -2.918 11.445 25.672 1 96.81 136 VAL B N 1
ATOM 6593 C CA . VAL B 1 136 ? -2.568 12.781 25.203 1 96.81 136 VAL B CA 1
ATOM 6594 C C . VAL B 1 136 ? -1.573 13.422 26.172 1 96.81 136 VAL B C 1
ATOM 6596 O O . VAL B 1 136 ? -1.686 13.25 27.391 1 96.81 136 VAL B O 1
ATOM 6599 N N . THR B 1 137 ? -0.584 14.047 25.641 1 96.19 137 THR B N 1
ATOM 6600 C CA . THR B 1 137 ? 0.41 14.766 26.438 1 96.19 137 THR B CA 1
ATOM 6601 C C . THR B 1 137 ? 0.695 16.125 25.828 1 96.19 137 THR B C 1
ATOM 6603 O O . THR B 1 137 ? 0.897 16.25 24.609 1 96.19 137 THR B O 1
ATOM 6606 N N . VAL B 1 138 ? 0.609 17.172 26.594 1 95.69 138 VAL B N 1
ATOM 6607 C CA . VAL B 1 138 ? 1.012 18.5 26.156 1 95.69 138 VAL B CA 1
ATOM 6608 C C . VAL B 1 138 ? 2.496 18.719 26.453 1 95.69 138 VAL B C 1
ATOM 6610 O O . VAL B 1 138 ? 2.957 18.469 27.562 1 95.69 138 VAL B O 1
ATOM 6613 N N . VAL B 1 139 ? 3.236 19.141 25.469 1 96.44 139 VAL B N 1
ATOM 6614 C CA . VAL B 1 139 ? 4.68 19.297 25.594 1 96.44 139 VAL B CA 1
ATOM 6615 C C . VAL B 1 139 ? 5.062 20.75 25.266 1 96.44 139 VAL B C 1
ATOM 6617 O O . VAL B 1 139 ? 4.895 21.203 24.141 1 96.44 139 VAL B O 1
ATOM 6620 N N . PRO B 1 140 ? 5.594 21.484 26.219 1 95.25 140 PRO B N 1
ATOM 6621 C CA . PRO B 1 140 ? 6.008 22.859 25.938 1 95.25 140 PRO B CA 1
ATOM 6622 C C . PRO B 1 140 ? 7.328 22.938 25.172 1 95.25 140 PRO B C 1
ATOM 6624 O O . PRO B 1 140 ? 8.125 22 25.219 1 95.25 140 PRO B O 1
ATOM 6627 N N . HIS B 1 141 ? 7.574 24.031 24.516 1 95.5 141 HIS B N 1
ATOM 6628 C CA . HIS B 1 141 ? 8.812 24.266 23.781 1 95.5 141 HIS B CA 1
ATOM 6629 C C . HIS B 1 141 ? 10.023 24.141 24.703 1 95.5 141 HIS B C 1
ATOM 6631 O O . HIS B 1 141 ? 11.078 23.641 24.281 1 95.5 141 HIS B O 1
ATOM 6637 N N . GLU B 1 142 ? 9.859 24.516 25.859 1 92.69 142 GLU B N 1
ATOM 6638 C CA . GLU B 1 142 ? 10.953 24.594 26.828 1 92.69 142 GLU B CA 1
ATOM 6639 C C . GLU B 1 142 ? 11.555 23.203 27.078 1 92.69 142 GLU B C 1
ATOM 6641 O O . GLU B 1 142 ? 12.742 23.094 27.359 1 92.69 142 GLU B O 1
ATOM 6646 N N . VAL B 1 143 ? 10.727 22.25 26.984 1 92.38 143 VAL B N 1
ATOM 6647 C CA . VAL B 1 143 ? 11.164 20.891 27.234 1 92.38 143 VAL B CA 1
ATOM 6648 C C . VAL B 1 143 ? 11.906 20.344 26.016 1 92.38 143 VAL B C 1
ATOM 6650 O O . VAL B 1 143 ? 12.75 19.453 26.125 1 92.38 143 VAL B O 1
ATOM 6653 N N . LEU B 1 144 ? 11.695 20.922 24.859 1 95.81 144 LEU B N 1
ATOM 6654 C CA . LEU B 1 144 ? 12.156 20.312 23.609 1 95.81 144 LEU B CA 1
ATOM 6655 C C . LEU B 1 144 ? 13.359 21.062 23.062 1 95.81 144 LEU B C 1
ATOM 6657 O O . LEU B 1 144 ? 14.273 20.453 22.5 1 95.81 144 LEU B O 1
ATOM 6661 N N . ALA B 1 145 ? 13.383 22.375 23.188 1 95.06 145 ALA B N 1
ATOM 6662 C CA . ALA B 1 145 ? 14.453 23.172 22.609 1 95.06 145 ALA B CA 1
ATOM 6663 C C . ALA B 1 145 ? 15.805 22.797 23.219 1 95.06 145 ALA B C 1
ATOM 6665 O O . ALA B 1 145 ? 15.984 22.844 24.438 1 95.06 145 ALA B O 1
ATOM 6666 N N . PRO B 1 146 ? 16.75 22.516 22.375 1 92.81 146 PRO B N 1
ATOM 6667 C CA . PRO B 1 146 ? 18.047 22.109 22.906 1 92.81 146 PRO B CA 1
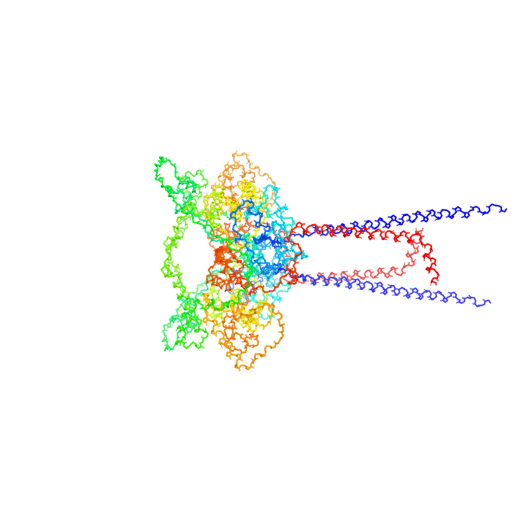ATOM 6668 C C . PRO B 1 146 ? 18.797 23.25 23.578 1 92.81 146 PRO B C 1
ATOM 6670 O O . PRO B 1 146 ? 19.594 23.031 24.5 1 92.81 146 PRO B O 1
ATOM 6673 N N . ASP B 1 147 ? 18.578 24.484 23.062 1 92.25 147 ASP B N 1
ATOM 6674 C CA . ASP B 1 147 ? 19.234 25.688 23.562 1 92.25 147 ASP B CA 1
ATOM 6675 C C . ASP B 1 147 ? 18.203 26.703 24.062 1 92.25 147 ASP B C 1
ATOM 6677 O O . ASP B 1 147 ? 17.312 27.109 23.312 1 92.25 147 ASP B O 1
ATOM 6681 N N . PRO B 1 148 ? 18.375 27.109 25.266 1 91.56 148 PRO B N 1
ATOM 6682 C CA . PRO B 1 148 ? 17.422 28.078 25.812 1 91.56 148 PRO B CA 1
ATOM 6683 C C . PRO B 1 148 ? 17.391 29.375 25.031 1 91.56 148 PRO B C 1
ATOM 6685 O O . PRO B 1 148 ? 16.375 30.094 25.047 1 91.56 148 PRO B O 1
ATOM 6688 N N . ASP B 1 149 ? 18.422 29.609 24.344 1 91.56 149 ASP B N 1
ATOM 6689 C CA . ASP B 1 149 ? 18.5 30.859 23.594 1 91.56 149 ASP B CA 1
ATOM 6690 C C . ASP B 1 149 ? 17.547 30.828 22.391 1 91.56 149 ASP B C 1
ATOM 6692 O O . ASP B 1 149 ? 17.266 31.859 21.797 1 91.56 149 ASP B O 1
ATOM 6696 N N . GLN B 1 150 ? 17.062 29.734 22.109 1 93.75 150 GLN B N 1
ATOM 6697 C CA . GLN B 1 150 ? 16.141 29.578 20.984 1 93.75 150 GLN B CA 1
ATOM 6698 C C . GLN B 1 150 ? 14.734 30.062 21.359 1 93.75 150 GLN B C 1
ATOM 6700 O O . GLN B 1 150 ? 13.898 30.266 20.484 1 93.75 150 GLN B O 1
ATOM 6705 N N . LEU B 1 151 ? 14.508 30.266 22.672 1 93.12 151 LEU B N 1
ATOM 6706 C CA . LEU B 1 151 ? 13.164 30.609 23.125 1 93.12 151 LEU B CA 1
ATOM 6707 C C . LEU B 1 151 ? 13.109 32.031 23.656 1 93.12 151 LEU B C 1
ATOM 6709 O O . LEU B 1 151 ? 14.117 32.562 24.109 1 93.12 151 LEU B O 1
ATOM 6713 N N . PRO B 1 152 ? 12.047 32.688 23.594 1 92.38 152 PRO B N 1
ATOM 6714 C CA . PRO B 1 152 ? 10.836 32.219 22.938 1 92.38 152 PRO B CA 1
ATOM 6715 C C . PRO B 1 152 ? 10.914 32.312 21.406 1 92.38 152 PRO B C 1
ATOM 6717 O O . PRO B 1 152 ? 11.664 33.125 20.891 1 92.38 152 PRO B O 1
ATOM 6720 N N . THR B 1 153 ? 10.273 31.391 20.719 1 94.25 153 THR B N 1
ATOM 6721 C CA . THR B 1 153 ? 10.148 31.469 19.281 1 94.25 153 THR B CA 1
ATOM 6722 C C . THR B 1 153 ? 8.688 31.438 18.844 1 94.25 153 THR B C 1
ATOM 6724 O O . THR B 1 153 ? 7.875 30.734 19.469 1 94.25 153 THR B O 1
ATOM 6727 N N . PHE B 1 154 ? 8.406 32.25 17.875 1 91.31 154 PHE B N 1
ATOM 6728 C CA . PHE B 1 154 ? 7.062 32.312 17.312 1 91.31 154 PHE B CA 1
ATOM 6729 C C . PHE B 1 154 ? 7.059 31.812 15.859 1 91.31 154 PHE B C 1
ATOM 6731 O O . PHE B 1 154 ? 6.109 32.062 15.117 1 91.31 154 PHE B O 1
ATOM 6738 N N . SER B 1 155 ? 8.141 31.141 15.484 1 91.94 155 SER B N 1
ATOM 6739 C CA . SER B 1 155 ? 8.305 30.609 14.141 1 91.94 155 SER B CA 1
ATOM 6740 C C . SER B 1 155 ? 7.988 29.125 14.086 1 91.94 155 SER B C 1
ATOM 6742 O O . SER B 1 155 ? 8.609 28.328 14.789 1 91.94 155 SER B O 1
ATOM 6744 N N . SER B 1 156 ? 7.039 28.75 13.242 1 92.06 156 SER B N 1
ATOM 6745 C CA . SER B 1 156 ? 6.707 27.328 13.078 1 92.06 156 SER B CA 1
ATOM 6746 C C . SER B 1 156 ? 7.895 26.547 12.547 1 92.06 156 SER B C 1
ATOM 6748 O O . SER B 1 156 ? 8.117 25.391 12.938 1 92.06 156 SER B O 1
ATOM 6750 N N . SER B 1 157 ? 8.68 27.172 11.664 1 94.88 157 SER B N 1
ATOM 6751 C CA . SER B 1 157 ? 9.852 26.516 11.094 1 94.88 157 SER B CA 1
ATOM 6752 C C . SER B 1 157 ? 10.883 26.188 12.18 1 94.88 157 SER B C 1
ATOM 6754 O O . SER B 1 157 ? 11.516 25.125 12.133 1 94.88 157 SER B O 1
ATOM 6756 N N . ALA B 1 158 ? 11.047 27.125 13.109 1 96.38 158 ALA B N 1
ATOM 6757 C CA . ALA B 1 158 ? 11.977 26.891 14.203 1 96.38 158 ALA B CA 1
ATOM 6758 C C . ALA B 1 158 ? 11.5 25.75 15.102 1 96.38 158 ALA B C 1
ATOM 6760 O O . ALA B 1 158 ? 12.289 24.891 15.484 1 96.38 158 ALA B O 1
ATOM 6761 N N . ILE B 1 159 ? 10.25 25.734 15.398 1 96.81 159 ILE B N 1
ATOM 6762 C CA . ILE B 1 159 ? 9.656 24.75 16.297 1 96.81 159 ILE B CA 1
ATOM 6763 C C . ILE B 1 159 ? 9.812 23.359 15.688 1 96.81 159 ILE B C 1
ATOM 6765 O O . ILE B 1 159 ? 10.086 22.391 16.406 1 96.81 159 ILE B O 1
ATOM 6769 N N . GLU B 1 160 ? 9.68 23.203 14.391 1 97.38 160 GLU B N 1
ATOM 6770 C CA . GLU B 1 160 ? 9.711 21.922 13.695 1 97.38 160 GLU B CA 1
ATOM 6771 C C . GLU B 1 160 ? 11.094 21.281 13.789 1 97.38 160 GLU B C 1
ATOM 6773 O O . GLU B 1 160 ? 11.242 20.062 13.594 1 97.38 160 GLU B O 1
ATOM 6778 N N . THR B 1 161 ? 12.109 22.047 14.094 1 96.81 161 THR B N 1
ATOM 6779 C CA . THR B 1 161 ? 13.477 21.547 14.109 1 96.81 161 THR B CA 1
ATOM 6780 C C . THR B 1 161 ? 13.719 20.672 15.344 1 96.81 161 THR B C 1
ATOM 6782 O O . THR B 1 161 ? 14.703 19.938 15.406 1 96.81 161 THR B O 1
ATOM 6785 N N . PHE B 1 162 ? 12.828 20.734 16.344 1 96.56 162 PHE B N 1
ATOM 6786 C CA . PHE B 1 162 ? 13.148 19.969 17.547 1 96.56 162 PHE B CA 1
ATOM 6787 C C . PHE B 1 162 ? 11.961 19.109 17.969 1 96.56 162 PHE B C 1
ATOM 6789 O O . PHE B 1 162 ? 11.875 18.703 19.125 1 96.56 162 PHE B O 1
ATOM 6796 N N . LEU B 1 163 ? 10.992 18.812 17.078 1 97.75 163 LEU B N 1
ATOM 6797 C CA . LEU B 1 163 ? 9.828 18 17.375 1 97.75 163 LEU B CA 1
ATOM 6798 C C . LEU B 1 163 ? 10.242 16.562 17.672 1 97.75 163 LEU B C 1
ATOM 6800 O O . LEU B 1 163 ? 9.594 15.875 18.469 1 97.75 163 LEU B O 1
ATOM 6804 N N . HIS B 1 164 ? 11.312 16.062 17.047 1 97.81 164 HIS B N 1
ATOM 6805 C CA . HIS B 1 164 ? 11.742 14.68 17.156 1 97.81 164 HIS B CA 1
ATOM 6806 C C . HIS B 1 164 ? 12.297 14.391 18.547 1 97.81 164 HIS B C 1
ATOM 6808 O O . HIS B 1 164 ? 12.5 13.227 18.906 1 97.81 164 HIS B O 1
ATOM 6814 N N . ARG B 1 165 ? 12.422 15.43 19.375 1 97.5 165 ARG B N 1
ATOM 6815 C CA . ARG B 1 165 ? 13.055 15.281 20.688 1 97.5 165 ARG B CA 1
ATOM 6816 C C . ARG B 1 165 ? 12.016 15.023 21.766 1 97.5 165 ARG B C 1
ATOM 6818 O O . ARG B 1 165 ? 12.352 14.953 22.953 1 97.5 165 ARG B O 1
ATOM 6825 N N . ILE B 1 166 ? 10.75 14.914 21.391 1 98 166 ILE B N 1
ATOM 6826 C CA . ILE B 1 166 ? 9.703 14.609 22.359 1 98 166 ILE B CA 1
ATOM 6827 C C . ILE B 1 166 ? 10.039 13.312 23.094 1 98 166 ILE B C 1
ATOM 6829 O O . ILE B 1 166 ? 10.305 12.281 22.469 1 98 166 ILE B O 1
ATOM 6833 N N . PRO B 1 167 ? 9.984 13.375 24.422 1 95.25 167 PRO B N 1
ATOM 6834 C CA . PRO B 1 167 ? 10.289 12.156 25.172 1 95.25 167 PRO B CA 1
ATOM 6835 C C . PRO B 1 167 ? 9.273 11.039 24.922 1 95.25 167 PRO B C 1
ATOM 6837 O O . PRO B 1 167 ? 8.078 11.297 24.828 1 95.25 167 PRO B O 1
ATOM 6840 N N . LYS B 1 168 ? 9.703 9.805 24.75 1 95.06 168 LYS B N 1
ATOM 6841 C CA . LYS B 1 168 ? 8.906 8.594 24.609 1 95.06 168 LYS B CA 1
ATOM 6842 C C . LYS B 1 168 ? 8.211 8.547 23.25 1 95.06 168 LYS B C 1
ATOM 6844 O O . LYS B 1 168 ? 7.344 7.703 23.016 1 95.06 168 LYS B O 1
ATOM 6849 N N . LEU B 1 169 ? 8.555 9.508 22.438 1 97.56 169 LEU B N 1
ATOM 6850 C CA . LEU B 1 169 ? 7.988 9.539 21.078 1 97.56 169 LEU B CA 1
ATOM 6851 C C . LEU B 1 169 ? 8.383 8.297 20.297 1 97.56 169 LEU B C 1
ATOM 6853 O O . LEU B 1 169 ? 9.516 7.816 20.406 1 97.56 169 LEU B O 1
ATOM 6857 N N . SER B 1 170 ? 7.465 7.734 19.578 1 96.62 170 SER B N 1
ATOM 6858 C CA . SER B 1 170 ? 7.754 6.582 18.719 1 96.62 170 SER B CA 1
ATOM 6859 C C . SER B 1 170 ? 8.797 6.922 17.656 1 96.62 170 SER B C 1
ATOM 6861 O O . SER B 1 170 ? 9 8.094 17.344 1 96.62 170 SER B O 1
ATOM 6863 N N . LYS B 1 171 ? 9.469 5.941 17.156 1 96.12 171 LYS B N 1
ATOM 6864 C CA . LYS B 1 171 ? 10.484 6.145 16.125 1 96.12 171 LYS B CA 1
ATOM 6865 C C . LYS B 1 171 ? 9.906 6.867 14.914 1 96.12 171 LYS B C 1
ATOM 6867 O O . LYS B 1 171 ? 10.492 7.828 14.414 1 96.12 171 LYS B O 1
ATOM 6872 N N . ARG B 1 172 ? 8.758 6.332 14.508 1 96.62 172 ARG B N 1
ATOM 6873 C CA . ARG B 1 172 ? 8.008 7.016 13.461 1 96.62 172 ARG B CA 1
ATOM 6874 C C . ARG B 1 172 ? 6.766 7.695 14.031 1 96.62 172 ARG B C 1
ATOM 6876 O O . ARG B 1 172 ? 6.051 7.109 14.852 1 96.62 172 ARG B O 1
ATOM 6883 N N . PHE B 1 173 ? 6.594 8.93 13.609 1 98.25 173 PHE B N 1
ATOM 6884 C CA . PHE B 1 173 ? 5.426 9.641 14.117 1 98.25 173 PHE B CA 1
ATOM 6885 C C . PHE B 1 173 ? 4.785 10.477 13.008 1 98.25 173 PHE B C 1
ATOM 6887 O O . PHE B 1 173 ? 5.449 10.844 12.039 1 98.25 173 PHE B O 1
ATOM 6894 N N . LEU B 1 174 ? 3.512 10.609 13.133 1 98.5 174 LEU B N 1
ATOM 6895 C CA . LEU B 1 174 ? 2.725 11.406 12.195 1 98.5 174 LEU B CA 1
ATOM 6896 C C . LEU B 1 174 ? 2.633 12.859 12.672 1 98.5 174 LEU B C 1
ATOM 6898 O O . LEU B 1 174 ? 2.031 13.141 13.711 1 98.5 174 LEU B O 1
ATOM 6902 N N . TYR B 1 175 ? 3.248 13.789 11.938 1 98.5 175 TYR B N 1
ATOM 6903 C CA . TYR B 1 175 ? 3.219 15.211 12.266 1 98.5 175 TYR B CA 1
ATOM 6904 C C . TYR B 1 175 ? 2.068 15.914 11.555 1 98.5 175 TYR B C 1
ATOM 6906 O O . TYR B 1 175 ? 1.974 15.875 10.328 1 98.5 175 TYR B O 1
ATOM 6914 N N . LEU B 1 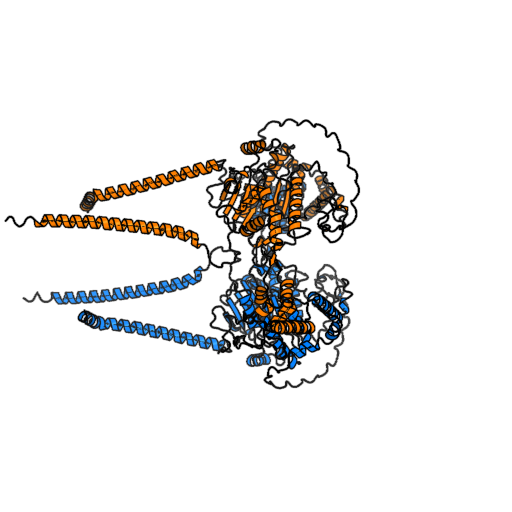176 ? 1.203 16.578 12.312 1 97.69 176 LEU B N 1
ATOM 6915 C CA . LEU B 1 176 ? 0.043 17.281 11.789 1 97.69 176 LEU B CA 1
ATOM 6916 C C . LEU B 1 176 ? -0.005 18.719 12.32 1 97.69 176 LEU B C 1
ATOM 6918 O O . LEU B 1 176 ? 0.308 18.953 13.492 1 97.69 176 LEU B O 1
ATOM 6922 N N . ASN B 1 177 ? -0.324 19.594 11.438 1 95 177 ASN B N 1
ATOM 6923 C CA . ASN B 1 177 ? -0.726 20.922 11.914 1 95 177 ASN B CA 1
ATOM 6924 C C . ASN B 1 177 ? -2.162 20.906 12.43 1 95 177 ASN B C 1
ATOM 6926 O O . ASN B 1 177 ? -2.941 20.016 12.102 1 95 177 ASN B O 1
ATOM 6930 N N . ASP B 1 178 ? -2.516 21.859 13.203 1 94 178 ASP B N 1
ATOM 6931 C CA . ASP B 1 178 ? -3.838 21.891 13.828 1 94 178 ASP B CA 1
ATOM 6932 C C . ASP B 1 178 ? -4.922 22.203 12.797 1 94 178 ASP B C 1
ATOM 6934 O O . ASP B 1 178 ? -6.105 21.969 13.039 1 94 178 ASP B O 1
ATOM 6938 N N . ASP B 1 179 ? -4.547 22.75 11.609 1 94.06 179 ASP B N 1
ATOM 6939 C CA . ASP B 1 179 ? -5.539 23.109 10.602 1 94.06 179 ASP B CA 1
ATOM 6940 C C . ASP B 1 179 ? -5.762 21.953 9.625 1 94.06 179 ASP B C 1
ATOM 6942 O O . ASP B 1 179 ? -6.371 22.141 8.562 1 94.06 179 ASP B O 1
ATOM 6946 N N . ILE B 1 180 ? -5.215 20.828 9.922 1 97.31 180 ILE B N 1
ATOM 6947 C CA . ILE B 1 180 ? -5.41 19.641 9.102 1 97.31 180 ILE B CA 1
ATOM 6948 C C . ILE B 1 180 ? -6.383 18.688 9.789 1 97.31 180 ILE B C 1
ATOM 6950 O O . ILE B 1 180 ? -6.242 18.406 10.984 1 97.31 180 ILE B O 1
ATOM 6954 N N . PHE B 1 181 ? -7.398 18.188 9.094 1 97.88 181 PHE B N 1
ATOM 6955 C CA . PHE B 1 181 ? -8.281 17.141 9.617 1 97.88 181 PHE B CA 1
ATOM 6956 C C . PHE B 1 181 ? -8.43 16 8.617 1 97.88 181 PHE B C 1
ATOM 6958 O O . PHE B 1 181 ? -8.211 16.188 7.418 1 97.88 181 PHE B O 1
ATOM 6965 N N . LEU B 1 182 ? -8.734 14.852 9.109 1 98.25 182 LEU B N 1
ATOM 6966 C CA . LEU B 1 182 ? -8.945 13.672 8.281 1 98.25 182 LEU B CA 1
ATOM 6967 C C . LEU B 1 182 ? -10.406 13.57 7.84 1 98.25 182 LEU B C 1
ATOM 6969 O O . LEU B 1 182 ? -11.312 13.633 8.672 1 98.25 182 LEU B O 1
ATOM 6973 N N . GLY B 1 183 ? -10.594 13.414 6.539 1 96.88 183 GLY B N 1
ATOM 6974 C CA . GLY B 1 183 ? -11.953 13.344 6.023 1 96.88 183 GLY B CA 1
ATOM 6975 C C . GLY B 1 183 ? -12.383 11.938 5.664 1 96.88 183 GLY B C 1
ATOM 6976 O O . GLY B 1 183 ? -13.555 11.695 5.355 1 96.88 183 GLY B O 1
ATOM 6977 N N . ALA B 1 184 ? -11.484 11.039 5.684 1 95.69 184 ALA B N 1
ATOM 6978 C CA . ALA B 1 184 ? -11.703 9.625 5.375 1 95.69 184 ALA B CA 1
ATOM 6979 C C . ALA B 1 184 ? -10.773 8.734 6.203 1 95.69 184 ALA B C 1
ATOM 6981 O O . ALA B 1 184 ? -9.797 9.219 6.781 1 95.69 184 ALA B O 1
ATOM 6982 N N . PRO B 1 185 ? -11.125 7.48 6.273 1 95.75 185 PRO B N 1
ATOM 6983 C CA . PRO B 1 185 ? -10.273 6.598 7.078 1 95.75 185 PRO B CA 1
ATOM 6984 C C . PRO B 1 185 ? -8.82 6.578 6.598 1 95.75 185 PRO B C 1
ATOM 6986 O O . PRO B 1 185 ? -8.562 6.402 5.406 1 95.75 185 PRO B O 1
ATOM 6989 N N . LEU B 1 186 ? -7.957 6.785 7.551 1 96.56 186 LEU B N 1
ATOM 6990 C CA . LEU B 1 186 ? -6.52 6.715 7.309 1 96.56 186 LEU B CA 1
ATOM 6991 C C . LEU B 1 186 ? -5.945 5.41 7.848 1 96.56 186 LEU B C 1
ATOM 6993 O O . LEU B 1 186 ? -6.141 5.078 9.023 1 96.56 186 LEU B O 1
ATOM 6997 N N . TYR B 1 187 ? -5.273 4.711 6.965 1 93.5 187 TYR B N 1
ATOM 6998 C CA . TYR B 1 187 ? -4.625 3.473 7.375 1 93.5 187 TYR B CA 1
ATOM 6999 C C . TYR B 1 187 ? -3.107 3.635 7.402 1 93.5 187 TYR B C 1
ATOM 7001 O O . TYR B 1 187 ? -2.555 4.477 6.688 1 93.5 187 TYR B O 1
ATOM 7009 N N . PRO B 1 188 ? -2.418 2.867 8.273 1 92.62 188 PRO B N 1
ATOM 7010 C CA . PRO B 1 188 ? -0.956 2.945 8.305 1 92.62 188 PRO B CA 1
ATOM 7011 C C . PRO B 1 188 ? -0.329 2.742 6.926 1 92.62 188 PRO B C 1
ATOM 7013 O O . PRO B 1 188 ? 0.682 3.373 6.605 1 92.62 188 PRO B O 1
ATOM 7016 N N . GLU B 1 189 ? -0.962 1.973 6.125 1 91 189 GLU B N 1
ATOM 7017 C CA . GLU B 1 189 ? -0.423 1.668 4.801 1 91 189 GLU B CA 1
ATOM 7018 C C . GLU B 1 189 ? -0.498 2.883 3.881 1 91 189 GLU B C 1
ATOM 7020 O O . GLU B 1 189 ? 0.157 2.92 2.838 1 91 189 GLU B O 1
ATOM 7025 N N . ASP B 1 190 ? -1.328 3.836 4.262 1 93.06 190 ASP B N 1
ATOM 7026 C CA . ASP B 1 190 ? -1.389 5.082 3.502 1 93.06 190 ASP B CA 1
ATOM 7027 C C . ASP B 1 190 ? -0.138 5.93 3.734 1 93.06 190 ASP B C 1
ATOM 7029 O O . ASP B 1 190 ? 0.112 6.891 3.004 1 93.06 190 ASP B O 1
ATOM 7033 N N . LEU B 1 191 ? 0.607 5.477 4.73 1 94.75 191 LEU B N 1
ATOM 7034 C CA . LEU B 1 191 ? 1.778 6.258 5.113 1 94.75 191 LEU B CA 1
ATOM 7035 C C . LEU B 1 191 ? 3.064 5.516 4.766 1 94.75 191 LEU B C 1
ATOM 7037 O O . LEU B 1 191 ? 4.043 6.129 4.332 1 94.75 191 LEU B O 1
ATOM 7041 N N . TYR B 1 192 ? 3.035 4.238 4.98 1 93.06 192 TYR B N 1
ATOM 7042 C CA . TYR B 1 192 ? 4.23 3.424 4.789 1 93.06 192 TYR B CA 1
ATOM 7043 C C . TYR B 1 192 ? 3.861 1.979 4.473 1 93.06 192 TYR B C 1
ATOM 7045 O O . TYR B 1 192 ? 2.939 1.422 5.074 1 93.06 192 TYR B O 1
ATOM 7053 N N . THR B 1 193 ? 4.547 1.439 3.541 1 90.31 193 THR B N 1
ATOM 7054 C CA . THR B 1 193 ? 4.508 0.002 3.301 1 90.31 193 THR B CA 1
ATOM 7055 C C . THR B 1 193 ? 5.922 -0.564 3.189 1 90.31 193 THR B C 1
ATOM 7057 O O . THR B 1 193 ? 6.852 0.142 2.791 1 90.31 193 THR B O 1
ATOM 7060 N N . GLU B 1 194 ? 6.09 -1.778 3.494 1 87.94 194 GLU B N 1
ATOM 7061 C CA . GLU B 1 194 ? 7.402 -2.402 3.359 1 87.94 194 GLU B CA 1
ATOM 7062 C C . GLU B 1 194 ? 7.797 -2.547 1.893 1 87.94 194 GLU B C 1
ATOM 7064 O O . GLU B 1 194 ? 8.977 -2.461 1.551 1 87.94 194 GLU B O 1
ATOM 7069 N N . ALA B 1 195 ? 6.855 -2.695 1.109 1 87.44 195 ALA B N 1
ATOM 7070 C CA . ALA B 1 195 ? 7.098 -2.928 -0.312 1 87.44 195 ALA B CA 1
ATOM 7071 C C . ALA B 1 195 ? 7.59 -1.658 -1 1 87.44 195 ALA B C 1
ATOM 7073 O O . ALA B 1 195 ? 8.531 -1.7 -1.793 1 87.44 195 ALA B O 1
ATOM 7074 N N . GLU B 1 196 ? 7.031 -0.53 -0.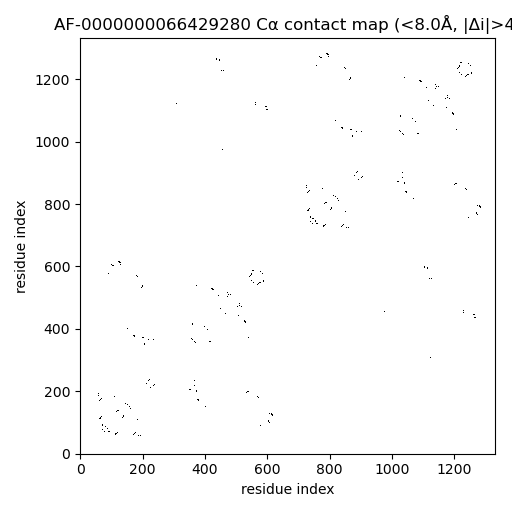636 1 89.56 196 GLU B N 1
ATOM 7075 C CA . GLU B 1 196 ? 7.309 0.68 -1.405 1 89.56 196 GLU B CA 1
ATOM 7076 C C . GLU B 1 196 ? 7.988 1.738 -0.543 1 89.56 196 GLU B C 1
ATOM 7078 O O . GLU B 1 196 ? 8.555 2.701 -1.065 1 89.56 196 GLU B O 1
ATOM 7083 N N . GLY B 1 197 ? 8 1.579 0.712 1 93.5 197 GLY B N 1
ATOM 7084 C CA . GLY B 1 197 ? 8.586 2.564 1.605 1 93.5 197 GLY B CA 1
ATOM 7085 C C . GLY B 1 197 ? 7.621 3.67 1.99 1 93.5 197 GLY B C 1
ATOM 7086 O O . GLY B 1 197 ? 6.414 3.439 2.09 1 93.5 197 GLY B O 1
ATOM 7087 N N . VAL B 1 198 ? 8.133 4.809 2.285 1 95.69 198 VAL B N 1
ATOM 7088 C CA . VAL B 1 198 ? 7.316 5.93 2.738 1 95.69 198 VAL B CA 1
ATOM 7089 C C . VAL B 1 1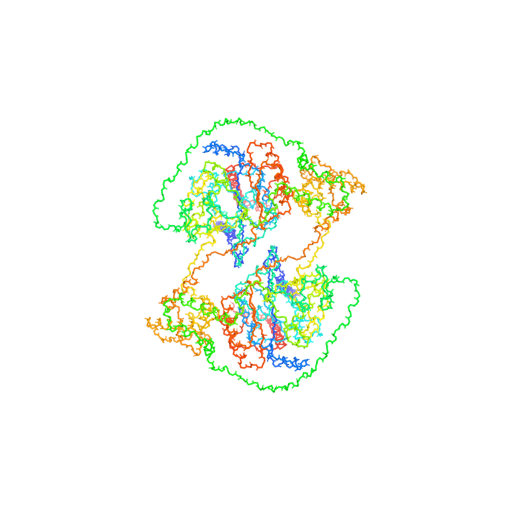98 ? 6.535 6.512 1.562 1 95.69 198 VAL B C 1
ATOM 7091 O O . VAL B 1 198 ? 7.082 6.691 0.472 1 95.69 198 VAL B O 1
ATOM 7094 N N . ARG B 1 199 ? 5.289 6.762 1.809 1 93.56 199 ARG B N 1
ATOM 7095 C CA . ARG B 1 199 ? 4.477 7.402 0.782 1 93.56 199 ARG B CA 1
ATOM 7096 C C . ARG B 1 199 ? 4.633 8.922 0.828 1 93.56 199 ARG B C 1
ATOM 7098 O O . ARG B 1 199 ? 4.449 9.539 1.879 1 93.56 199 ARG B O 1
ATOM 7105 N N . VAL B 1 200 ? 4.953 9.492 -0.301 1 95.69 200 VAL B N 1
ATOM 7106 C CA . VAL B 1 200 ? 5.199 10.93 -0.389 1 95.69 200 VAL B CA 1
ATOM 7107 C C . VAL B 1 200 ? 4.074 11.594 -1.18 1 95.69 200 VAL B C 1
ATOM 7109 O O . VAL B 1 200 ? 3.797 11.211 -2.318 1 95.69 200 VAL B O 1
ATOM 7112 N N . TYR B 1 201 ? 3.434 12.539 -0.573 1 95.12 201 TYR B N 1
ATOM 7113 C CA . TYR B 1 201 ? 2.367 13.297 -1.214 1 95.12 201 TYR B CA 1
ATOM 7114 C C . TYR B 1 201 ? 2.863 14.664 -1.662 1 95.12 201 TYR B C 1
ATOM 7116 O O . TYR B 1 201 ? 3.107 15.547 -0.833 1 95.12 201 TYR B O 1
ATOM 7124 N N . GLN B 1 202 ? 2.988 14.805 -2.93 1 93.94 202 GLN B N 1
ATOM 7125 C CA . GLN B 1 202 ? 3.492 16.062 -3.475 1 93.94 202 GLN B CA 1
ATOM 7126 C C . GLN B 1 202 ? 2.355 16.922 -4.027 1 93.94 202 GLN B C 1
ATOM 7128 O O . GLN B 1 202 ? 1.243 16.422 -4.23 1 93.94 202 GLN B O 1
ATOM 7133 N N . ALA B 1 203 ? 2.582 18.125 -4.156 1 91.38 203 ALA B N 1
ATOM 7134 C CA . ALA B 1 203 ? 1.576 19.062 -4.652 1 91.38 203 ALA B CA 1
ATOM 7135 C C . ALA B 1 203 ? 2.076 19.797 -5.895 1 91.38 203 ALA B C 1
ATOM 7137 O O . ALA B 1 203 ? 2.131 19.234 -6.984 1 91.38 203 ALA B O 1
ATOM 7138 N N . TRP B 1 204 ? 2.607 21.047 -5.816 1 88.56 204 TRP B N 1
ATOM 7139 C CA . TRP B 1 204 ? 3.031 21.875 -6.941 1 88.56 204 TRP B CA 1
ATOM 7140 C C . TRP B 1 204 ? 4.547 22.031 -6.953 1 88.56 204 TRP B C 1
ATOM 7142 O O . TRP B 1 204 ? 5.223 21.703 -5.977 1 88.56 204 TRP B O 1
ATOM 7152 N N . MET B 1 205 ? 5.031 22.594 -8.016 1 91.19 205 MET B N 1
ATOM 7153 C CA . MET B 1 205 ? 6.473 22.766 -8.172 1 91.19 205 MET B CA 1
ATOM 7154 C C . MET B 1 205 ? 6.961 23.984 -7.387 1 91.19 205 MET B C 1
ATOM 7156 O O . MET B 1 205 ? 6.234 24.969 -7.246 1 91.19 205 MET B O 1
ATOM 7160 N N . VAL B 1 206 ? 8.148 23.922 -6.941 1 93.31 206 VAL B N 1
ATOM 7161 C CA . VAL B 1 206 ? 8.773 25.047 -6.266 1 93.31 206 VAL B CA 1
ATOM 7162 C C . VAL B 1 206 ? 8.766 26.266 -7.188 1 93.31 206 VAL B C 1
ATOM 7164 O O . VAL B 1 206 ? 9.07 26.156 -8.375 1 93.31 206 VAL B O 1
ATOM 7167 N N . PRO B 1 207 ? 8.43 27.422 -6.621 1 90 207 PRO B N 1
ATOM 7168 C CA . PRO B 1 207 ? 8.414 28.625 -7.453 1 90 207 PRO B CA 1
ATOM 7169 C C . PRO B 1 207 ? 9.773 28.938 -8.07 1 90 207 PRO B C 1
ATOM 7171 O O . PRO B 1 207 ? 10.812 28.594 -7.484 1 90 207 PRO B O 1
ATOM 7174 N N . GLY B 1 208 ? 9.734 29.609 -9.172 1 88.62 208 GLY B N 1
ATOM 7175 C CA . GLY B 1 208 ? 10.961 29.969 -9.859 1 88.62 208 GLY B CA 1
ATOM 7176 C C . GLY B 1 208 ? 11.836 30.922 -9.062 1 88.62 208 GLY B C 1
ATOM 7177 O O . GLY B 1 208 ? 11.359 31.578 -8.133 1 88.62 208 GLY B O 1
ATOM 7178 N N . CYS B 1 209 ? 13.07 30.922 -9.367 1 86 209 CYS B N 1
ATOM 7179 C CA . CYS B 1 209 ? 14.016 31.766 -8.664 1 86 209 CYS B CA 1
ATOM 7180 C C . CYS B 1 209 ? 13.844 33.219 -9.078 1 86 209 CYS B C 1
ATOM 7182 O O . CYS B 1 209 ? 14.18 34.125 -8.312 1 86 209 CYS B O 1
ATOM 7184 N N . ALA B 1 210 ? 13.398 33.406 -10.211 1 83.44 210 ALA B N 1
ATOM 7185 C CA . ALA B 1 210 ? 13.094 34.719 -10.75 1 83.44 210 ALA B CA 1
ATOM 7186 C C . ALA B 1 210 ? 11.984 34.625 -11.797 1 83.44 210 ALA B C 1
ATOM 7188 O O . ALA B 1 210 ? 11.516 33.562 -12.141 1 83.44 210 ALA B O 1
ATOM 7189 N N . LEU B 1 211 ? 11.547 35.844 -12.094 1 81.81 211 LEU B N 1
ATOM 7190 C CA . LEU B 1 211 ? 10.516 35.875 -13.125 1 81.81 211 LEU B CA 1
ATOM 7191 C C . LEU B 1 211 ? 11 35.188 -14.391 1 81.81 211 LEU B C 1
ATOM 7193 O O . LEU B 1 211 ? 12.094 35.469 -14.883 1 81.81 211 LEU B O 1
ATOM 7197 N N . ASP B 1 212 ? 10.375 34.188 -14.93 1 79.81 212 ASP B N 1
ATOM 7198 C CA . ASP B 1 212 ? 10.633 33.469 -16.156 1 79.81 212 ASP B CA 1
ATOM 7199 C C . ASP B 1 212 ? 11.859 32.562 -16.016 1 79.81 212 ASP B C 1
ATOM 7201 O O . ASP B 1 212 ? 12.562 32.312 -16.984 1 79.81 212 ASP B O 1
ATOM 7205 N N . CYS B 1 213 ? 12.25 32.281 -14.805 1 86.5 213 CYS B N 1
ATOM 7206 C CA . CYS B 1 213 ? 13.375 31.391 -14.562 1 86.5 213 CYS B CA 1
ATOM 7207 C C . CYS B 1 213 ? 12.938 30.172 -13.758 1 86.5 213 CYS B C 1
ATOM 7209 O O . CYS B 1 213 ? 13.32 30.016 -12.594 1 86.5 213 CYS B O 1
ATOM 7211 N N . PRO B 1 214 ? 12.172 29.312 -14.5 1 86 214 PRO B N 1
ATOM 7212 C CA . PRO B 1 214 ? 11.828 28.078 -13.805 1 86 214 PRO B CA 1
ATOM 7213 C C . PRO B 1 214 ? 13.039 27.188 -13.539 1 86 214 PRO B C 1
ATOM 7215 O O . PRO B 1 214 ? 14.055 27.312 -14.227 1 86 214 PRO B O 1
ATOM 7218 N N . TRP B 1 215 ? 12.977 26.406 -12.562 1 88.69 215 TRP B N 1
ATOM 7219 C CA . TRP B 1 215 ? 14.102 25.578 -12.125 1 88.69 215 TRP B CA 1
ATOM 7220 C C . TRP B 1 215 ? 14.461 24.547 -13.195 1 88.69 215 TRP B C 1
ATOM 7222 O O . TRP B 1 215 ? 15.57 24 -13.188 1 88.69 215 TRP B O 1
ATOM 7232 N N . THR B 1 216 ? 13.617 24.219 -14.07 1 85.88 216 THR B N 1
ATOM 7233 C CA . THR B 1 216 ? 13.883 23.281 -15.156 1 85.88 216 THR B CA 1
ATOM 7234 C C . THR B 1 216 ? 14.938 23.844 -16.109 1 85.88 216 THR B C 1
ATOM 7236 O O . THR B 1 216 ? 15.594 23.094 -16.828 1 85.88 216 THR B O 1
ATOM 7239 N N . TYR B 1 217 ? 15.062 25.203 -16.078 1 84.12 217 TYR B N 1
ATOM 7240 C CA . TYR B 1 217 ? 16.016 25.859 -16.953 1 84.12 217 TYR B CA 1
ATOM 7241 C C . TYR B 1 217 ? 17.391 25.953 -16.312 1 84.12 217 TYR B C 1
ATOM 7243 O O . TYR B 1 217 ? 18.391 26.203 -17 1 84.12 217 TYR B O 1
ATOM 7251 N N . ILE B 1 218 ? 17.328 25.781 -15.102 1 85.38 218 ILE B N 1
ATOM 7252 C CA . ILE B 1 218 ? 18.562 26.031 -14.359 1 85.38 218 ILE B CA 1
ATOM 7253 C C . ILE B 1 218 ? 19.438 24.781 -14.359 1 85.38 218 ILE B C 1
ATOM 7255 O O . ILE B 1 218 ? 18.984 23.703 -13.961 1 85.38 218 ILE B O 1
ATOM 7259 N N . GLY B 1 219 ? 20.641 24.891 -14.789 1 82.69 219 GLY B N 1
ATOM 7260 C CA . GLY B 1 219 ? 21.578 23.766 -14.812 1 82.69 219 GLY B CA 1
ATOM 7261 C C . GLY B 1 219 ? 21.203 22.703 -15.828 1 82.69 219 GLY B C 1
ATOM 7262 O O . GLY B 1 219 ? 21.391 21.516 -15.578 1 82.69 219 GLY B O 1
ATOM 7263 N N . ASP B 1 220 ? 20.484 23.031 -16.844 1 81 220 ASP B N 1
ATOM 7264 C CA . ASP B 1 220 ? 20.016 22.047 -17.812 1 81 220 ASP B CA 1
ATOM 7265 C C . ASP B 1 220 ? 21.031 21.891 -18.953 1 81 220 ASP B C 1
ATOM 7267 O O . ASP B 1 220 ? 20.781 21.172 -19.922 1 81 220 ASP B O 1
ATOM 7271 N N . GLY B 1 221 ? 22.109 22.578 -18.766 1 80.5 221 GLY B N 1
ATOM 7272 C CA . GLY B 1 221 ? 23.156 22.469 -19.766 1 80.5 221 GLY B CA 1
ATOM 7273 C C . GLY B 1 221 ? 23.141 23.609 -20.766 1 80.5 221 GLY B C 1
ATOM 7274 O O . GLY B 1 221 ? 24.094 23.781 -21.531 1 80.5 221 GLY B O 1
ATOM 7275 N N . ALA B 1 222 ? 22.016 24.453 -20.781 1 80.75 222 ALA B N 1
ATOM 7276 C CA . ALA B 1 222 ? 21.906 25.609 -21.672 1 80.75 222 ALA B CA 1
ATOM 7277 C C . ALA B 1 222 ? 22.031 26.922 -20.906 1 80.75 222 ALA B C 1
ATOM 7279 O O . ALA B 1 222 ? 21.516 27.047 -19.797 1 80.75 222 ALA B O 1
ATOM 7280 N N . CYS B 1 223 ? 22.766 27.797 -21.5 1 86.25 223 CYS B N 1
ATOM 7281 C CA . CYS B 1 223 ? 22.953 29.078 -20.844 1 86.25 223 CYS B CA 1
ATOM 7282 C C . CYS B 1 223 ? 21.734 29.969 -21.031 1 86.25 223 CYS B C 1
ATOM 7284 O O . CYS B 1 223 ? 21.438 30.391 -22.156 1 86.25 223 CYS B O 1
ATOM 7286 N N . ASP B 1 224 ? 21.047 30.203 -20.047 1 85.31 224 ASP B N 1
ATOM 7287 C CA . ASP B 1 224 ? 19.969 31.188 -20 1 85.31 224 ASP B CA 1
ATOM 7288 C C . ASP B 1 224 ? 20.453 32.5 -19.359 1 85.31 224 ASP B C 1
ATOM 7290 O O . ASP B 1 224 ? 20.453 32.625 -18.141 1 85.31 224 ASP B O 1
ATOM 7294 N N . ARG B 1 225 ? 20.719 33.531 -20.016 1 82.69 225 ARG B N 1
ATOM 7295 C CA . ARG B 1 225 ? 21.406 34.719 -19.562 1 82.69 225 ARG B CA 1
ATOM 7296 C C . ARG B 1 225 ? 20.594 35.469 -18.531 1 82.69 225 ARG B C 1
ATOM 7298 O O . ARG B 1 225 ? 21.141 36.031 -17.578 1 82.69 225 ARG B O 1
ATOM 7305 N N . HIS B 1 226 ? 19.344 35.5 -18.688 1 84.56 226 HIS B N 1
ATOM 7306 C CA . HIS B 1 226 ? 18.484 36.25 -17.766 1 84.56 226 HIS B CA 1
ATOM 7307 C C . HIS B 1 226 ? 18.406 35.531 -16.406 1 84.56 226 HIS B C 1
ATOM 7309 O O . HIS B 1 226 ? 18.047 36.156 -15.406 1 84.56 226 HIS B O 1
ATOM 7315 N N . CYS B 1 227 ? 18.766 34.281 -16.375 1 87.75 227 CYS B N 1
ATOM 7316 C CA . CYS B 1 227 ? 18.734 33.531 -15.125 1 87.75 227 CYS B CA 1
ATOM 7317 C C . CYS B 1 227 ? 20.125 33.438 -14.5 1 87.75 227 CYS B C 1
ATOM 7319 O O . CYS B 1 227 ? 20.297 32.844 -13.43 1 87.75 227 CYS B O 1
ATOM 7321 N N . ASN B 1 228 ? 21.078 34.031 -15.172 1 88.38 228 ASN B N 1
ATOM 7322 C CA . ASN B 1 228 ? 22.438 34.031 -14.617 1 88.38 228 ASN B CA 1
ATOM 7323 C C . ASN B 1 228 ? 22.594 35.094 -13.547 1 88.38 228 ASN B C 1
ATOM 7325 O O . ASN B 1 228 ? 23.438 36 -13.664 1 88.38 228 ASN B O 1
ATOM 7329 N N . ILE B 1 229 ? 21.828 35.062 -12.539 1 86.38 229 ILE B N 1
ATOM 7330 C CA . ILE B 1 229 ? 21.812 35.969 -11.398 1 86.38 229 ILE B CA 1
ATOM 7331 C C . ILE B 1 229 ? 21.953 35.156 -10.102 1 86.38 229 ILE B C 1
ATOM 7333 O O . ILE B 1 229 ? 21.781 33.938 -10.094 1 86.38 229 ILE B O 1
ATOM 7337 N N . ASP B 1 230 ? 22.281 35.844 -9.008 1 84.56 230 ASP B N 1
ATOM 7338 C CA . ASP B 1 230 ? 22.516 35.188 -7.715 1 84.56 230 ASP B CA 1
ATOM 7339 C C . ASP B 1 230 ? 21.281 34.469 -7.215 1 84.56 230 ASP B C 1
ATOM 7341 O O . ASP B 1 230 ? 21.375 33.375 -6.645 1 84.56 230 ASP B O 1
ATOM 7345 N N . ALA B 1 231 ? 20.141 35.062 -7.555 1 85.25 231 ALA B N 1
ATOM 7346 C CA . ALA B 1 231 ? 18.875 34.469 -7.094 1 85.25 231 ALA B CA 1
ATOM 7347 C C . ALA B 1 231 ? 18.625 33.125 -7.734 1 85.25 231 ALA B C 1
ATOM 7349 O O . ALA B 1 231 ? 17.891 32.281 -7.184 1 85.25 231 ALA B O 1
ATOM 7350 N N . CYS B 1 232 ? 19.266 32.969 -8.836 1 87.81 232 CYS B N 1
ATOM 7351 C CA . CYS B 1 232 ? 19.078 31.719 -9.562 1 87.81 232 CYS B CA 1
ATOM 7352 C C . CYS B 1 232 ? 20.375 30.906 -9.602 1 87.81 232 CYS B C 1
ATOM 7354 O O . CYS B 1 232 ? 20.578 30.094 -10.508 1 87.81 232 CYS B O 1
ATOM 7356 N N . GLN B 1 233 ? 21.172 31.219 -8.695 1 89.94 233 GLN B N 1
ATOM 7357 C CA . GLN B 1 233 ? 22.438 30.5 -8.516 1 89.94 233 GLN B CA 1
ATOM 7358 C C . GLN B 1 233 ? 23.25 30.469 -9.805 1 89.94 233 GLN B C 1
ATOM 7360 O O . GLN B 1 233 ? 23.797 29.438 -10.18 1 89.94 233 GLN B O 1
ATOM 7365 N N . PHE B 1 234 ? 23.188 31.516 -10.539 1 87.88 234 PHE B N 1
ATOM 7366 C CA . PHE B 1 234 ? 23.969 31.766 -11.742 1 87.88 234 PHE B CA 1
ATOM 7367 C C . PHE B 1 234 ? 23.703 30.688 -12.789 1 87.88 234 PHE B C 1
ATOM 7369 O O . PHE B 1 234 ? 24.641 30.141 -13.367 1 87.88 234 PHE B O 1
ATOM 7376 N N . ASP B 1 235 ? 22.453 30.328 -12.969 1 87.12 235 ASP B N 1
ATOM 7377 C CA . ASP B 1 235 ? 21.953 29.375 -13.961 1 87.12 235 ASP B CA 1
ATOM 7378 C C . ASP B 1 235 ? 22.656 28.016 -13.812 1 87.12 235 ASP B C 1
ATOM 7380 O O . ASP B 1 235 ? 22.969 27.375 -14.812 1 87.12 235 ASP B O 1
ATOM 7384 N N . GLY B 1 236 ? 23.109 27.734 -12.641 1 86.94 236 GLY B N 1
ATOM 7385 C CA . GLY B 1 236 ? 23.703 26.438 -12.367 1 86.94 236 GLY B CA 1
ATOM 7386 C C . GLY B 1 236 ? 25.094 26.281 -12.961 1 86.94 236 GLY B C 1
ATOM 7387 O O . GLY B 1 236 ? 25.562 25.156 -13.18 1 86.94 236 GLY B O 1
ATOM 7388 N N . GLY B 1 237 ? 25.703 27.359 -13.312 1 82.81 237 GLY B N 1
ATOM 7389 C CA . GLY B 1 237 ? 27.047 27.328 -13.875 1 82.81 237 GLY B CA 1
ATOM 7390 C C . GLY B 1 237 ? 27.047 27.109 -15.375 1 82.81 237 GLY B C 1
ATOM 7391 O O . GLY B 1 237 ? 28.109 26.859 -15.969 1 82.81 237 GLY B O 1
ATOM 7392 N N . ASP B 1 238 ? 25.922 27.141 -16.031 1 82.56 238 ASP B N 1
ATOM 7393 C CA . ASP B 1 238 ? 25.812 26.844 -17.453 1 82.56 238 ASP B CA 1
ATOM 7394 C C . ASP B 1 238 ? 26.453 27.953 -18.297 1 82.56 238 ASP B C 1
ATOM 7396 O O . ASP B 1 238 ? 26.953 27.688 -19.391 1 82.56 238 ASP B O 1
ATOM 7400 N N . CYS B 1 239 ? 26.641 29.188 -17.844 1 78.94 239 CYS B N 1
ATOM 7401 C CA . CYS B 1 239 ? 27.094 30.312 -18.641 1 78.94 239 CYS B CA 1
ATOM 7402 C C . CYS B 1 239 ? 28.578 30.594 -18.391 1 78.94 239 CYS B C 1
ATOM 7404 O O . CYS B 1 239 ? 29 30.75 -17.25 1 78.94 239 CYS B O 1
ATOM 7406 N N . SER B 1 240 ? 29.609 29.734 -19 1 60.38 240 SER B N 1
ATOM 7407 C CA . SER B 1 240 ? 31.031 29.922 -18.781 1 60.38 240 SER B CA 1
ATOM 7408 C C . SER B 1 240 ? 31.422 31.391 -18.891 1 60.38 240 SER B C 1
ATOM 7410 O O . SER B 1 240 ? 32.031 31.953 -17.984 1 60.38 240 SER B O 1
ATOM 7412 N N . GLU B 1 241 ? 32.5 31.703 -20.172 1 44.47 241 GLU B N 1
ATOM 7413 C CA . GLU B 1 241 ? 33.594 32.656 -20.312 1 44.47 241 GLU B CA 1
ATOM 7414 C C . GLU B 1 241 ? 33.094 34.094 -20.438 1 44.47 241 GLU B C 1
ATOM 7416 O O . GLU B 1 241 ? 33.875 35.031 -20.609 1 44.47 241 GLU B O 1
ATOM 7421 N N . THR B 1 242 ? 32.156 34.438 -21.391 1 38.5 242 THR B N 1
ATOM 7422 C CA . THR B 1 242 ? 32.281 35.75 -21.984 1 38.5 242 THR B CA 1
ATOM 7423 C C . THR B 1 242 ? 32.188 36.844 -20.906 1 38.5 242 THR B C 1
ATOM 7425 O O . THR B 1 242 ? 31.656 36.594 -19.828 1 38.5 242 THR B O 1
ATOM 7428 N N . GLY B 1 243 ? 32.625 38.25 -21.359 1 35.38 243 GLY B N 1
ATOM 7429 C CA . GLY B 1 243 ? 32.844 39.562 -20.781 1 35.38 243 GLY B CA 1
ATOM 7430 C C . GLY B 1 243 ? 31.703 40.031 -19.891 1 35.38 243 GLY B C 1
ATOM 7431 O O . GLY B 1 243 ? 30.609 39.469 -19.922 1 35.38 243 GLY B O 1
ATOM 7432 N N . PRO B 1 244 ? 32.094 40.844 -18.969 1 33.75 244 PRO B N 1
ATOM 7433 C CA . PRO B 1 244 ? 31.266 41.438 -17.906 1 33.75 244 PRO B CA 1
ATOM 7434 C C . PRO B 1 244 ? 30 42.094 -18.453 1 33.75 244 PRO B C 1
ATOM 7436 O O . PRO B 1 244 ? 30.047 42.781 -19.469 1 33.75 244 PRO B O 1
ATOM 7439 N N . ALA B 1 245 ? 28.922 41.594 -18.547 1 28.98 245 ALA B N 1
ATOM 7440 C CA . ALA B 1 245 ? 27.703 42.312 -18.953 1 28.98 245 ALA B CA 1
ATOM 7441 C C . ALA B 1 245 ? 27.656 43.719 -18.359 1 28.98 245 ALA B C 1
ATOM 7443 O O . ALA B 1 245 ? 28.078 43.906 -17.219 1 28.98 245 ALA B O 1
ATOM 7444 N N . SER B 1 246 ? 27.703 44.781 -19.203 1 25.19 246 SER B N 1
ATOM 7445 C CA . SER B 1 246 ? 27.5 46.219 -18.938 1 25.19 246 SER B CA 1
ATOM 7446 C C . SER B 1 246 ? 26.375 46.438 -17.922 1 25.19 246 SER B C 1
ATOM 7448 O O . SER B 1 246 ? 25.516 45.562 -17.734 1 25.19 246 SER B O 1
ATOM 7450 N N . ASP B 1 247 ? 26.312 47.75 -17.422 1 24.7 247 ASP B N 1
ATOM 7451 C CA . ASP B 1 247 ? 25.75 48.531 -16.328 1 24.7 247 ASP B CA 1
ATOM 7452 C C . ASP B 1 247 ? 24.219 48.594 -16.422 1 24.7 247 ASP B C 1
ATOM 7454 O O . ASP B 1 247 ? 23.672 49.469 -17.078 1 24.7 247 ASP B O 1
ATOM 7458 N N . ALA B 1 248 ? 23.484 47.688 -16.859 1 24 248 ALA B N 1
ATOM 7459 C CA . ALA B 1 248 ? 22.094 48.062 -17.094 1 24 248 ALA B CA 1
ATOM 7460 C C . ALA B 1 248 ? 21.547 48.906 -15.93 1 24 248 ALA B C 1
ATOM 7462 O O . ALA B 1 248 ? 22.047 48.812 -14.812 1 24 248 ALA B O 1
ATOM 7463 N N . HIS B 1 249 ? 20.406 49.719 -16.203 1 22.61 249 HIS B N 1
ATOM 7464 C CA . HIS B 1 249 ? 19.609 50.844 -15.727 1 22.61 249 HIS B CA 1
ATOM 7465 C C . HIS B 1 249 ? 19.047 50.562 -14.336 1 22.61 249 HIS B C 1
ATOM 7467 O O . HIS B 1 249 ? 18.516 49.469 -14.078 1 22.61 249 HIS B O 1
ATOM 7473 N N . VAL B 1 250 ? 19.75 51.188 -13.383 1 23.06 250 VAL B N 1
ATOM 7474 C CA . VAL B 1 250 ? 19.375 51.469 -12.008 1 23.06 250 VAL B CA 1
ATOM 7475 C C . VAL B 1 250 ? 17.938 52.031 -11.961 1 23.06 250 VAL B C 1
ATOM 7477 O O . VAL B 1 250 ? 17.656 53.094 -12.523 1 23.06 250 VAL B O 1
ATOM 7480 N N . ILE B 1 251 ? 16.938 51.219 -12.195 1 23.89 251 ILE B N 1
ATOM 7481 C CA . ILE B 1 251 ? 15.594 51.781 -12.141 1 23.89 251 ILE B CA 1
ATOM 7482 C C . ILE B 1 251 ? 15.43 52.594 -10.859 1 23.89 251 ILE B C 1
ATOM 7484 O O . ILE B 1 251 ? 15.797 52.125 -9.773 1 23.89 251 ILE B O 1
ATOM 7488 N N . PRO B 1 252 ? 15.188 53.938 -10.977 1 21.58 252 PRO B N 1
ATOM 7489 C CA . PRO B 1 252 ? 15.133 54.969 -9.945 1 21.58 252 PRO B CA 1
ATOM 7490 C C . PRO B 1 252 ? 14.172 54.656 -8.812 1 21.58 252 PRO B C 1
ATOM 7492 O O . PRO B 1 252 ? 13.227 53.875 -9 1 21.58 252 PRO B O 1
ATOM 7495 N N . PRO B 1 253 ? 14.633 54.906 -7.602 1 22.11 253 PRO B N 1
ATOM 7496 C CA . PRO B 1 253 ? 14.016 54.688 -6.293 1 22.11 253 PRO B CA 1
ATOM 7497 C C . PRO B 1 253 ? 12.625 55.281 -6.176 1 22.11 253 PRO B C 1
ATOM 7499 O O . PRO B 1 253 ? 12.469 56.5 -6.332 1 22.11 253 PRO B O 1
ATOM 7502 N N . SER B 1 254 ? 11.609 54.656 -6.891 1 21 254 SER B N 1
ATOM 7503 C CA . SER B 1 254 ? 10.336 55.344 -6.844 1 21 254 SER B CA 1
ATOM 7504 C C . SER B 1 254 ? 9.977 55.75 -5.418 1 21 254 SER B C 1
ATOM 7506 O O . SER B 1 254 ? 10.25 55.031 -4.469 1 21 254 SER B O 1
ATOM 7508 N N . LYS B 1 255 ? 9.734 57.062 -5.32 1 22.78 255 LYS B N 1
ATOM 7509 C CA . LYS B 1 255 ? 9.547 58 -4.223 1 22.78 255 LYS B CA 1
ATOM 7510 C C . LYS B 1 255 ? 8.492 57.5 -3.24 1 22.78 255 LYS B C 1
ATOM 7512 O O . LYS B 1 255 ? 8.758 57.344 -2.045 1 22.78 255 LYS B O 1
ATOM 7517 N N . GLU B 1 256 ? 7.398 58.031 -3.221 1 19.98 256 GLU B N 1
ATOM 7518 C CA . GLU B 1 256 ? 6.773 58.812 -2.15 1 19.98 256 GLU B CA 1
ATOM 7519 C C . GLU B 1 256 ? 5.691 58 -1.444 1 19.98 256 GLU B C 1
ATOM 7521 O O . GLU B 1 256 ? 4.613 57.781 -1.996 1 19.98 256 GLU B O 1
ATOM 7526 N N . VAL B 1 257 ? 5.965 56.781 -1.104 1 21.77 257 VAL B N 1
ATOM 7527 C CA . VAL B 1 257 ? 4.746 56.125 -0.664 1 21.77 257 VAL B CA 1
ATOM 7528 C C . VAL B 1 257 ? 4.148 56.875 0.528 1 21.77 257 VAL B C 1
ATOM 7530 O O . VAL B 1 257 ? 4.855 57.188 1.484 1 21.77 257 VAL B O 1
ATOM 7533 N N . LEU B 1 258 ? 2.971 57.469 0.315 1 19.47 258 LEU B N 1
ATOM 7534 C CA . LEU B 1 258 ? 2.141 58.344 1.167 1 19.47 258 LEU B CA 1
ATOM 7535 C C . LEU B 1 258 ? 1.786 57.625 2.465 1 19.47 258 LEU B C 1
ATOM 7537 O O . LEU B 1 258 ? 1.707 56.375 2.496 1 19.47 258 LEU B O 1
ATOM 7541 N N . GLU B 1 259 ? 1.772 58.344 3.547 1 19.95 259 GLU B N 1
ATOM 7542 C CA . GLU B 1 259 ? 1.66 58.25 5 1 19.95 259 GLU B CA 1
ATOM 7543 C C . GLU B 1 259 ? 0.305 57.688 5.414 1 19.95 259 GLU B C 1
ATOM 7545 O O . GLU B 1 259 ? -0.683 58.438 5.488 1 19.95 259 GLU B O 1
ATOM 7550 N N . VAL B 1 260 ? -0.238 56.625 4.719 1 21.36 260 VAL B N 1
ATOM 7551 C CA . VAL B 1 260 ? -1.644 56.5 5.09 1 21.36 260 VAL B CA 1
ATOM 7552 C C . VAL B 1 260 ? -1.76 56.188 6.578 1 21.36 260 VAL B C 1
ATOM 7554 O O . VAL B 1 260 ? -1.008 55.344 7.098 1 21.36 260 VAL B O 1
ATOM 7557 N N . GLN B 1 261 ? -2.443 57.031 7.348 1 20.73 261 GLN B N 1
ATOM 7558 C CA . GLN B 1 261 ? -2.73 57.219 8.766 1 20.73 261 GLN B CA 1
ATOM 7559 C C . GLN B 1 261 ? -3.414 55.969 9.352 1 20.73 261 GLN B C 1
ATOM 7561 O O . GLN B 1 261 ? -4.336 55.438 8.742 1 20.73 261 GLN B O 1
ATOM 7566 N N . PRO B 1 262 ? -2.717 55.312 10.305 1 21.2 262 PRO B N 1
ATOM 7567 C CA . PRO B 1 262 ? -3.027 54.031 10.984 1 21.2 262 PRO B CA 1
ATOM 7568 C C . PRO B 1 262 ? -4.359 54.094 11.727 1 21.2 262 PRO B C 1
ATOM 7570 O O . PRO B 1 262 ? -4.559 54.938 12.602 1 21.2 262 PRO B O 1
ATOM 7573 N N . ALA B 1 263 ? -5.504 53.906 11 1 21.47 263 ALA B N 1
ATOM 7574 C CA . ALA B 1 263 ? -6.781 54.094 11.68 1 21.47 263 ALA B CA 1
ATOM 7575 C C . ALA B 1 263 ? -6.863 53.219 12.93 1 21.47 263 ALA B C 1
ATOM 7577 O O . ALA B 1 263 ? -6.176 52.219 13.031 1 21.47 263 ALA B O 1
ATOM 7578 N N . ALA B 1 264 ? -7.555 53.75 13.938 1 21.31 264 ALA B N 1
ATOM 7579 C CA . ALA B 1 264 ? -7.805 53.531 15.359 1 21.31 264 ALA B CA 1
ATOM 7580 C C . ALA B 1 264 ? -8.469 52.188 15.602 1 21.31 264 ALA B C 1
ATOM 7582 O O . ALA B 1 264 ? -9.281 51.719 14.797 1 21.31 264 ALA B O 1
ATOM 7583 N N . VAL B 1 265 ? -7.789 51.375 16.281 1 21.06 265 VAL B N 1
ATOM 7584 C CA . VAL B 1 265 ? -7.973 49.969 16.672 1 21.06 265 VAL B CA 1
ATOM 7585 C C . VAL B 1 265 ? -9.25 49.844 17.5 1 21.06 265 VAL B C 1
ATOM 7587 O O . VAL B 1 265 ? -9.312 50.312 18.641 1 21.06 265 VAL B O 1
ATOM 7590 N N . PRO B 1 266 ? -10.438 50.156 16.859 1 20.03 266 PRO B N 1
ATOM 7591 C CA . PRO B 1 266 ? -11.516 50.25 17.844 1 20.03 266 PRO B CA 1
ATOM 7592 C C . PRO B 1 266 ? -11.625 49 18.703 1 20.03 266 PRO B C 1
ATOM 7594 O O . PRO B 1 266 ? -11.117 47.938 18.312 1 20.03 266 PRO B O 1
ATOM 7597 N N . GLN B 1 267 ? -12.289 49.156 19.828 1 19.77 267 GLN B N 1
ATOM 7598 C CA . GLN B 1 267 ? -12.516 48.5 21.109 1 19.77 267 GLN B CA 1
ATOM 7599 C C . GLN B 1 267 ? -13.18 47.125 20.906 1 19.77 267 GLN B C 1
ATOM 7601 O O . GLN B 1 267 ? -13.812 46.875 19.875 1 19.77 267 GLN B O 1
ATOM 7606 N N . SER B 1 268 ? -12.938 46.25 21.797 1 20.72 268 SER B N 1
ATOM 7607 C CA . SER B 1 268 ? -12.984 44.812 22.062 1 20.72 268 SER B CA 1
ATOM 7608 C C . SER B 1 268 ? -14.414 44.281 22.062 1 20.72 268 SER B C 1
ATOM 7610 O O . SER B 1 268 ? -14.672 43.125 22.438 1 20.72 268 SER B O 1
ATOM 7612 N N . ARG B 1 269 ? -15.352 44.875 21.297 1 20.75 269 ARG B N 1
ATOM 7613 C CA . ARG B 1 269 ? -16.688 44.562 21.797 1 20.75 269 ARG B CA 1
ATOM 7614 C C . ARG B 1 269 ? -17 43.094 21.641 1 20.75 269 ARG B C 1
ATOM 7616 O O . ARG B 1 269 ? -16.469 42.438 20.75 1 20.75 269 ARG B O 1
ATOM 7623 N N . VAL B 1 270 ? -17.5 42.469 22.625 1 22.28 270 VAL B N 1
ATOM 7624 C CA . VAL B 1 270 ? -17.984 41.156 22.984 1 22.28 270 VAL B CA 1
ATOM 7625 C C . VAL B 1 270 ? -19 40.688 21.938 1 22.28 270 VAL B C 1
ATOM 7627 O O . VAL B 1 270 ? -20.094 41.219 21.844 1 22.28 270 VAL B O 1
ATOM 7630 N N . HIS B 1 271 ? -18.625 40.562 20.641 1 21.03 271 HIS B N 1
ATOM 7631 C CA . HIS B 1 271 ? -19.656 40.562 19.625 1 21.03 271 HIS B CA 1
ATOM 7632 C C . HIS B 1 271 ? -20.5 39.312 19.703 1 21.03 271 HIS B C 1
ATOM 7634 O O . HIS B 1 271 ? -19.969 38.219 19.812 1 21.03 271 HIS B O 1
ATOM 7640 N N . ARG B 1 272 ? -21.625 39.281 20.359 1 24.48 272 ARG B N 1
ATOM 7641 C CA . ARG B 1 272 ? -22.734 38.344 20.359 1 24.48 272 ARG B CA 1
ATOM 7642 C C . ARG B 1 272 ? -23.062 37.875 18.953 1 24.48 272 ARG B C 1
ATOM 7644 O O . ARG B 1 272 ? -22.875 38.625 17.984 1 24.48 272 ARG B O 1
ATOM 7651 N N . PHE B 1 273 ? -23 36.562 18.797 1 25.55 273 PHE B N 1
ATOM 7652 C CA . PHE B 1 273 ? -23.328 35.906 17.531 1 25.55 273 PHE B CA 1
ATOM 7653 C C . PHE B 1 273 ? -24.516 36.594 16.875 1 25.55 273 PHE B C 1
ATOM 7655 O O . PHE B 1 273 ? -25.609 36.656 17.438 1 25.55 273 PHE B O 1
ATOM 7662 N N . PRO B 1 274 ? -24.312 37.75 16.156 1 28.09 274 PRO B N 1
ATOM 7663 C CA . PRO B 1 274 ? -25.516 38.438 15.703 1 28.09 274 PRO B CA 1
ATOM 7664 C C . PRO B 1 274 ? -26.531 37.5 15.047 1 28.09 274 PRO B C 1
ATOM 7666 O O . PRO B 1 274 ? -26.141 36.438 14.523 1 28.09 274 PRO B O 1
ATOM 7669 N N . GLN B 1 275 ? -27.766 37.438 15.523 1 29.3 275 GLN B N 1
ATOM 7670 C CA . GLN B 1 275 ? -29 36.844 15.023 1 29.3 275 GLN B CA 1
ATOM 7671 C C . GLN B 1 275 ? -29.094 36.969 13.508 1 29.3 275 GLN B C 1
ATOM 7673 O O . GLN B 1 275 ? -30.188 36.969 12.945 1 29.3 275 GLN B O 1
ATOM 7678 N N . MET B 1 276 ? -28.047 37.531 12.836 1 30.42 276 MET B N 1
ATOM 7679 C CA . MET B 1 276 ? -28.312 37.719 11.414 1 30.42 276 MET B CA 1
ATOM 7680 C C . MET B 1 276 ? -28.375 36.375 10.68 1 30.42 276 MET B C 1
ATOM 7682 O O . MET B 1 276 ? -27.562 35.5 10.938 1 30.42 276 MET B O 1
ATOM 7686 N N . GLY B 1 277 ? -29.5 35.938 10.133 1 30.59 277 GLY B N 1
ATOM 7687 C CA . GLY B 1 277 ? -29.938 34.719 9.445 1 30.59 277 GLY B CA 1
ATOM 7688 C C . GLY B 1 277 ? -28.984 34.281 8.367 1 30.59 277 GLY B C 1
ATOM 7689 O O . GLY B 1 277 ? -28.641 35.031 7.465 1 30.59 277 GLY B O 1
ATOM 7690 N N . LEU B 1 278 ? -28.109 33.406 8.703 1 34.94 278 LEU B N 1
ATOM 7691 C CA . LEU B 1 278 ? -27.25 32.688 7.766 1 34.94 278 LEU B CA 1
ATOM 7692 C C . LEU B 1 278 ? -27.953 32.469 6.43 1 34.94 278 LEU B C 1
ATOM 7694 O O . LEU B 1 278 ? -27.297 32.406 5.383 1 34.94 278 LEU B O 1
ATOM 7698 N N . GLN B 1 279 ? -29.297 32.281 6.52 1 36.12 279 GLN B N 1
ATOM 7699 C CA . GLN B 1 279 ? -30.062 32.031 5.312 1 36.12 279 GLN B CA 1
ATOM 7700 C C . GLN B 1 279 ? -29.969 33.188 4.34 1 36.12 279 GLN B C 1
ATOM 7702 O O . GLN B 1 279 ? -29.938 33 3.123 1 36.12 279 GLN B O 1
ATOM 7707 N N . LYS B 1 280 ? -29.938 34.375 4.91 1 39.81 280 LYS B N 1
ATOM 7708 C CA . LYS B 1 280 ? -29.875 35.562 4.066 1 39.81 280 LYS B CA 1
ATOM 7709 C C . LYS B 1 280 ? -28.578 35.594 3.258 1 39.81 280 LYS B C 1
ATOM 7711 O O . LYS B 1 280 ? -28.578 36 2.098 1 39.81 280 LYS B O 1
ATOM 7716 N N . LEU B 1 281 ? -27.609 35.125 3.85 1 36.97 281 LEU B N 1
ATOM 7717 C CA . LEU B 1 281 ? -26.328 35.125 3.15 1 36.97 281 LEU B CA 1
ATOM 7718 C C . LEU B 1 281 ? -26.344 34.125 2.002 1 36.97 281 LEU B C 1
ATOM 7720 O O . LEU B 1 281 ? -25.812 34.406 0.924 1 36.97 281 LEU B O 1
ATOM 7724 N N . PHE B 1 282 ? -26.969 33.031 2.268 1 41.12 282 PHE B N 1
ATOM 7725 C CA . PHE B 1 282 ? -27.062 32 1.212 1 41.12 282 PHE B CA 1
ATOM 7726 C C . PHE B 1 282 ? -27.969 32.5 0.081 1 41.12 282 PHE B C 1
ATOM 7728 O O . PHE B 1 282 ? -27.734 32.156 -1.083 1 41.12 282 PHE B O 1
ATOM 7735 N N . ARG B 1 283 ? -28.953 33.406 0.374 1 43.28 283 ARG B N 1
ATOM 7736 C CA . ARG B 1 283 ? -29.938 33.938 -0.557 1 43.28 283 ARG B CA 1
ATOM 7737 C C . ARG B 1 283 ? -29.312 34.969 -1.491 1 43.28 283 ARG B C 1
ATOM 7739 O O . ARG B 1 283 ? -29.688 35.062 -2.66 1 43.28 283 ARG B O 1
ATOM 7746 N N . ARG B 1 284 ? -28.484 35.688 -1.008 1 38.66 284 ARG B N 1
ATOM 7747 C CA . ARG B 1 284 ? -27.938 36.781 -1.802 1 38.66 284 ARG B CA 1
ATOM 7748 C C . ARG B 1 284 ? -27.141 36.281 -2.988 1 38.66 284 ARG B C 1
ATOM 7750 O O . ARG B 1 284 ? -27.016 36.938 -4.012 1 38.66 284 ARG B O 1
ATOM 7757 N N . SER B 1 285 ? -26.609 35.156 -2.867 1 37.53 285 SER B N 1
ATOM 7758 C CA . SER B 1 285 ? -25.797 34.688 -3.98 1 37.53 285 SER B CA 1
ATOM 7759 C C . SER B 1 285 ? -26.656 34.094 -5.098 1 37.53 285 SER B C 1
ATOM 7761 O O . SER B 1 285 ? -26.141 33.781 -6.176 1 37.53 285 SER B O 1
ATOM 7763 N N . SER B 1 286 ? -28 33.781 -4.863 1 39.38 286 SER B N 1
ATOM 7764 C CA . SER B 1 286 ? -28.781 32.969 -5.797 1 39.38 286 SER B CA 1
ATOM 7765 C C . SER B 1 286 ? -29.828 33.812 -6.516 1 39.38 286 SER B C 1
ATOM 7767 O O . SER B 1 286 ? -30.828 33.281 -7.023 1 39.38 286 SER B O 1
ATOM 7769 N N . ALA B 1 287 ? -29.828 35.031 -6.59 1 39.56 287 ALA B N 1
ATOM 7770 C CA . ALA B 1 287 ? -30.953 35.812 -7.113 1 39.56 287 ALA B CA 1
ATOM 7771 C C . ALA B 1 287 ? -31.469 35.219 -8.43 1 39.56 287 ALA B C 1
ATOM 7773 O O . ALA B 1 287 ? -32.656 35.219 -8.695 1 39.56 287 ALA B O 1
ATOM 7774 N N . ASN B 1 288 ? -30.562 34.75 -9.25 1 46.81 288 ASN B N 1
ATOM 7775 C CA . ASN B 1 288 ? -30.969 34.531 -10.633 1 46.81 288 ASN B CA 1
ATOM 7776 C C . ASN B 1 288 ? -31.562 33.156 -10.859 1 46.81 288 ASN B C 1
ATOM 7778 O O . ASN B 1 288 ? -32.094 32.875 -11.938 1 46.81 288 ASN B O 1
ATOM 7782 N N . PHE B 1 289 ? -31.578 32.312 -10.023 1 48 289 PHE B N 1
ATOM 7783 C CA . PHE B 1 289 ? -32.031 30.969 -10.297 1 48 289 PHE B CA 1
ATOM 7784 C C . PHE B 1 289 ? -33.562 30.875 -10.258 1 48 289 PHE B C 1
ATOM 7786 O O . PHE B 1 289 ? -34.156 30.109 -11.016 1 48 289 PHE B O 1
ATOM 7793 N N . LYS B 1 290 ? -34.25 31.656 -9.398 1 47.97 290 LYS B N 1
ATOM 7794 C CA . LYS B 1 290 ? -35.719 31.688 -9.375 1 47.97 290 LYS B CA 1
ATOM 7795 C C . LYS B 1 290 ? -36.281 32 -10.758 1 47.97 290 LYS B C 1
ATOM 7797 O O . LYS B 1 290 ? -37.281 31.422 -11.156 1 47.97 290 LYS B O 1
ATOM 7802 N N . ASP B 1 291 ? -35.562 32.812 -11.406 1 49.5 291 ASP B N 1
ATOM 7803 C CA . ASP B 1 291 ? -36.062 33.188 -12.734 1 49.5 291 ASP B CA 1
ATOM 7804 C C . ASP B 1 291 ? -35.906 32 -13.703 1 49.5 291 ASP B C 1
ATOM 7806 O O . ASP B 1 291 ? -36.781 31.812 -14.578 1 49.5 291 ASP B O 1
ATOM 7810 N N . VAL B 1 292 ? -34.875 31.141 -13.406 1 52.47 292 VAL B N 1
ATOM 7811 C CA . VAL B 1 292 ? -34.688 30 -14.297 1 52.47 292 VAL B CA 1
ATOM 7812 C C . VAL B 1 292 ? -35.719 28.906 -14 1 52.47 292 VAL B C 1
ATOM 7814 O O . VAL B 1 292 ? -36.156 28.219 -14.914 1 52.47 292 VAL B O 1
ATOM 7817 N N . MET B 1 293 ? -36.188 28.844 -12.805 1 50.62 293 MET B N 1
ATOM 7818 C CA . MET B 1 293 ? -37.125 27.781 -12.406 1 50.62 293 MET B CA 1
ATOM 7819 C C . MET B 1 293 ? -38.562 28.203 -12.656 1 50.62 293 MET B C 1
ATOM 7821 O O . MET B 1 293 ? -39.469 27.359 -12.672 1 50.62 293 MET B O 1
ATOM 7825 N N . ARG B 1 294 ? -38.875 29.375 -12.578 1 47.25 294 ARG B N 1
ATOM 7826 C CA . ARG B 1 294 ? -40.25 29.828 -12.703 1 47.25 294 ARG B CA 1
ATOM 7827 C C . ARG B 1 294 ? -40.906 29.234 -13.938 1 47.25 294 ARG B C 1
ATOM 7829 O O . ARG B 1 294 ? -42.125 28.953 -13.93 1 47.25 294 ARG B O 1
ATOM 7836 N N . HIS B 1 295 ? -40.156 29.109 -15.031 1 47.09 295 HIS B N 1
ATOM 7837 C CA . HIS B 1 295 ? -40.844 28.719 -16.25 1 47.09 295 HIS B CA 1
ATOM 7838 C C . HIS B 1 295 ? -40.625 27.25 -16.562 1 47.09 295 HIS B C 1
ATOM 7840 O O . HIS B 1 295 ? -41.062 26.766 -17.609 1 47.09 295 HIS B O 1
ATOM 7846 N N . ARG B 1 296 ? -39.844 26.578 -15.625 1 45.66 296 ARG B N 1
ATOM 7847 C CA . ARG B 1 296 ? -39.594 25.188 -16 1 45.66 296 ARG B CA 1
ATOM 7848 C C . ARG B 1 296 ? -40.219 24.219 -15.008 1 45.66 296 ARG B C 1
ATOM 7850 O O . ARG B 1 296 ? -40.062 24.391 -13.797 1 45.66 296 ARG B O 1
ATOM 7857 N N . ASN B 1 297 ? -41.312 23.578 -15.336 1 40.5 297 ASN B N 1
ATOM 7858 C CA . ASN B 1 297 ? -41.969 22.516 -14.562 1 40.5 297 ASN B CA 1
ATOM 7859 C C . ASN B 1 297 ? -41 21.375 -14.289 1 40.5 297 ASN B C 1
ATOM 7861 O O . ASN B 1 297 ? -40.719 20.562 -15.172 1 40.5 297 ASN B O 1
ATOM 7865 N N . VAL B 1 298 ? -40.156 21.438 -13.336 1 47 298 VAL B N 1
ATOM 7866 C CA . VAL B 1 298 ? -39.219 20.391 -12.977 1 47 298 VAL B CA 1
ATOM 7867 C C . VAL B 1 298 ? -39.938 19.281 -12.219 1 47 298 VAL B C 1
ATOM 7869 O O . VAL B 1 298 ? -40.406 19.484 -11.102 1 47 298 VAL B O 1
ATOM 7872 N N . SER B 1 299 ? -40.344 18.266 -12.844 1 48.19 299 SER B N 1
ATOM 7873 C CA . SER B 1 299 ? -41.125 17.172 -12.25 1 48.19 299 SER B CA 1
ATOM 7874 C C . SER B 1 299 ? -40.219 16.109 -11.672 1 48.19 299 SER B C 1
ATOM 7876 O O . SER B 1 299 ? -40.656 15.273 -10.875 1 48.19 299 SER B O 1
ATOM 7878 N N . THR B 1 300 ? -38.938 16.016 -12.156 1 52.41 300 THR B N 1
ATOM 7879 C CA . THR B 1 300 ? -38.094 14.914 -11.656 1 52.41 300 THR B CA 1
ATOM 7880 C C . THR B 1 300 ? -36.781 15.445 -11.086 1 52.41 300 THR B C 1
ATOM 7882 O O . THR B 1 300 ? -36.344 16.516 -11.477 1 52.41 300 THR B O 1
ATOM 7885 N N . LEU B 1 301 ? -36.344 14.773 -10.008 1 54.91 301 LEU B N 1
ATOM 7886 C CA . LEU B 1 301 ? -35.094 15.109 -9.336 1 54.91 301 LEU B CA 1
ATOM 7887 C C . LEU B 1 301 ? -33.938 15.078 -10.312 1 54.91 301 LEU B C 1
ATOM 7889 O O . LEU B 1 301 ? -32.969 15.867 -10.188 1 54.91 301 LEU B O 1
ATOM 7893 N N . LYS B 1 302 ? -34.031 14.18 -11.258 1 56.59 302 LYS B N 1
ATOM 7894 C CA . LYS B 1 302 ? -33 14.125 -12.281 1 56.59 302 LYS B CA 1
ATOM 7895 C C . LYS B 1 302 ? -32.938 15.414 -13.094 1 56.59 302 LYS B C 1
ATOM 7897 O O . LYS B 1 302 ? -31.875 15.914 -13.422 1 56.59 302 LYS B O 1
ATOM 7902 N N . GLU B 1 303 ? -34.125 15.883 -13.359 1 56.53 303 GLU B N 1
ATOM 7903 C CA . GLU B 1 303 ? -34.219 17.125 -14.109 1 56.53 303 GLU B CA 1
ATOM 7904 C C . GLU B 1 303 ? -33.688 18.312 -13.297 1 56.53 303 GLU B C 1
ATOM 7906 O O . GLU B 1 303 ? -33 19.172 -13.828 1 56.53 303 GLU B O 1
ATOM 7911 N N . LEU B 1 304 ? -34 18.219 -12.117 1 57.72 304 LEU B N 1
ATOM 7912 C CA . LEU B 1 304 ? -33.5 19.266 -11.242 1 57.72 304 LEU B CA 1
ATOM 7913 C C . LEU B 1 304 ? -31.969 19.219 -11.188 1 57.72 304 LEU B C 1
ATOM 7915 O O . LEU B 1 304 ? -31.312 20.25 -11.242 1 57.72 304 LEU B O 1
ATOM 7919 N N . ARG B 1 305 ? -31.484 18.016 -11.094 1 61.31 305 ARG B N 1
ATOM 7920 C CA . ARG B 1 305 ? -30.031 17.859 -11.07 1 61.31 305 ARG B CA 1
ATOM 7921 C C . ARG B 1 305 ? -29.406 18.484 -12.312 1 61.31 305 ARG B C 1
ATOM 7923 O O . ARG B 1 305 ? -28.391 19.172 -12.219 1 61.31 305 ARG B O 1
ATOM 7930 N N . ARG B 1 306 ? -30.016 18.25 -13.414 1 62.25 306 ARG B N 1
ATOM 7931 C CA . ARG B 1 306 ? -29.484 18.766 -14.68 1 62.25 306 ARG B CA 1
ATOM 7932 C C . ARG B 1 306 ? -29.547 20.297 -14.711 1 62.25 306 ARG B C 1
ATOM 7934 O O . ARG B 1 306 ? -28.625 20.953 -15.203 1 62.25 306 ARG B O 1
ATOM 7941 N N . ILE B 1 307 ? -30.609 20.734 -14.141 1 59.22 307 ILE B N 1
ATOM 7942 C CA . ILE B 1 307 ? -30.812 22.188 -14.148 1 59.22 307 ILE B CA 1
ATOM 7943 C C . ILE B 1 307 ? -29.812 22.844 -13.211 1 59.22 307 ILE B C 1
ATOM 7945 O O . ILE B 1 307 ? -29.188 23.859 -13.562 1 59.22 307 ILE B O 1
ATOM 7949 N N . VAL B 1 308 ? -29.672 22.203 -12.164 1 60.06 308 VAL B N 1
ATOM 7950 C CA . VAL B 1 308 ? -28.75 22.734 -11.172 1 60.06 308 VAL B CA 1
ATOM 7951 C C . VAL B 1 308 ? -27.312 22.656 -11.703 1 60.06 308 VAL B C 1
ATOM 7953 O O . VAL B 1 308 ? -26.547 23.594 -11.57 1 60.06 308 VAL B O 1
ATOM 7956 N N . GLU B 1 309 ? -27 21.562 -12.312 1 63.38 309 GLU B N 1
ATOM 7957 C CA . GLU B 1 309 ? -25.672 21.375 -12.875 1 63.38 309 GLU B CA 1
ATOM 7958 C C . GLU B 1 309 ? -25.391 22.406 -13.969 1 63.38 309 GLU B C 1
ATOM 7960 O O . GLU B 1 309 ? -24.297 22.953 -14.039 1 63.38 309 GLU B O 1
ATOM 7965 N N . ARG B 1 310 ? -26.359 22.609 -14.797 1 59.25 310 ARG B N 1
ATOM 7966 C CA . ARG B 1 310 ? -26.219 23.594 -15.867 1 59.25 310 ARG B CA 1
ATOM 7967 C C . ARG B 1 310 ? -26.062 25 -15.305 1 59.25 310 ARG B C 1
ATOM 7969 O O . ARG B 1 310 ? -25.266 25.781 -15.797 1 59.25 310 ARG B O 1
ATOM 7976 N N . PHE B 1 311 ? -26.844 25.219 -14.375 1 57.38 311 PHE B N 1
ATOM 7977 C CA . PHE B 1 311 ? -26.797 26.516 -13.734 1 57.38 311 PHE B CA 1
ATOM 7978 C C . PHE B 1 311 ? -25.438 26.734 -13.07 1 57.38 311 PHE B C 1
ATOM 7980 O O . PHE B 1 311 ? -24.828 27.797 -13.203 1 57.38 311 PHE B O 1
ATOM 7987 N N . ASN B 1 312 ? -25.078 25.734 -12.375 1 57.09 312 ASN B N 1
ATOM 7988 C CA . ASN B 1 312 ? -23.781 25.797 -11.703 1 57.09 312 ASN B CA 1
ATOM 7989 C C . ASN B 1 312 ? -22.641 25.969 -12.703 1 57.09 312 ASN B C 1
ATOM 7991 O O . ASN B 1 312 ? -21.719 26.734 -12.477 1 57.09 312 ASN B O 1
ATOM 7995 N N . LYS B 1 313 ? -22.734 25.234 -13.766 1 57.53 313 LYS B N 1
ATOM 7996 C CA . LYS B 1 313 ? -21.734 25.375 -14.828 1 57.53 313 LYS B CA 1
ATOM 7997 C C . LYS B 1 313 ? -21.734 26.781 -15.398 1 57.53 313 LYS B C 1
ATOM 7999 O O . LYS B 1 313 ? -20.656 27.359 -15.641 1 57.53 313 LYS B O 1
ATOM 8004 N N . ALA B 1 314 ? -22.844 27.281 -15.602 1 55.34 314 ALA B N 1
ATOM 8005 C CA . ALA B 1 314 ? -22.969 28.625 -16.125 1 55.34 314 ALA B CA 1
ATOM 8006 C C . ALA B 1 314 ? -22.406 29.656 -15.148 1 55.34 314 ALA B C 1
ATOM 8008 O O . ALA B 1 314 ? -21.719 30.609 -15.547 1 55.34 314 ALA B O 1
ATOM 8009 N N . LYS B 1 315 ? -22.734 29.422 -14.008 1 53.56 315 LYS B N 1
ATOM 8010 C CA . LYS B 1 315 ? -22.234 30.297 -12.961 1 53.56 315 LYS B CA 1
ATOM 8011 C C . LYS B 1 315 ? -20.719 30.203 -12.844 1 53.56 315 LYS B C 1
ATOM 8013 O O . LYS B 1 315 ? -20.031 31.219 -12.688 1 53.56 315 LYS B O 1
ATOM 8018 N N . LEU B 1 316 ? -20.297 28.984 -12.867 1 52.41 316 LEU B N 1
ATOM 8019 C CA . LEU B 1 316 ? -18.844 28.781 -12.828 1 52.41 316 LEU B CA 1
ATOM 8020 C C . LEU B 1 316 ? -18.172 29.422 -14.031 1 52.41 316 LEU B C 1
ATOM 8022 O O . LEU B 1 316 ? -17.094 30.016 -13.906 1 52.41 316 LEU B O 1
ATOM 8026 N N . MET B 1 317 ? -18.781 29.266 -15.18 1 50.81 317 MET B N 1
ATOM 8027 C CA . MET B 1 317 ? -18.281 29.891 -16.391 1 50.81 317 MET B CA 1
ATOM 8028 C C . MET B 1 317 ? -18.328 31.422 -16.281 1 50.81 317 MET B C 1
ATOM 8030 O O . MET B 1 317 ? -17.453 32.125 -16.797 1 50.81 317 MET B O 1
ATOM 8034 N N . SER B 1 318 ? -19.344 31.891 -15.773 1 48.09 318 SER B N 1
ATOM 8035 C CA . SER B 1 318 ? -19.453 33.344 -15.602 1 48.09 318 SER B CA 1
ATOM 8036 C C . SER B 1 318 ? -18.453 33.844 -14.57 1 48.09 318 SER B C 1
ATOM 8038 O O . SER B 1 318 ? -17.953 34.969 -14.688 1 48.09 318 SER B O 1
ATOM 8040 N N . LEU B 1 319 ? -18.328 33.094 -13.586 1 44.94 319 LEU B N 1
ATOM 8041 C CA . LEU B 1 319 ? -17.359 33.5 -12.57 1 44.94 319 LEU B CA 1
ATOM 8042 C C . LEU B 1 319 ? -15.938 33.375 -13.102 1 44.94 319 LEU B C 1
ATOM 8044 O O . LEU B 1 319 ? -15.062 34.156 -12.711 1 44.94 319 LEU B O 1
ATOM 8048 N N . ASN B 1 320 ? -15.656 32.281 -13.977 1 35 320 ASN B N 1
ATOM 8049 C CA . ASN B 1 320 ? -14.398 32.156 -14.711 1 35 320 ASN B CA 1
ATOM 8050 C C . ASN B 1 320 ? -14.633 32.188 -16.219 1 35 320 ASN B C 1
ATOM 8052 O O . ASN B 1 320 ? -14.797 31.156 -16.844 1 35 320 ASN B O 1
ATOM 8056 N N . PRO B 1 321 ? -15.047 33.312 -16.672 1 35.22 321 PRO B N 1
ATOM 8057 C CA . PRO B 1 321 ? -15.25 33.375 -18.125 1 35.22 321 PRO B CA 1
ATOM 8058 C C . PRO B 1 321 ? -14.109 32.75 -18.906 1 35.22 321 PRO B C 1
ATOM 8060 O O . PRO B 1 321 ? -14.273 32.406 -20.078 1 35.22 321 PRO B O 1
ATOM 8063 N N . GLU B 1 322 ? -12.836 32.969 -18.453 1 34.47 322 GLU B N 1
ATOM 8064 C CA . GLU B 1 322 ? -11.688 32.5 -19.219 1 34.47 322 GLU B CA 1
ATOM 8065 C C . GLU B 1 322 ? -11.672 30.984 -19.312 1 34.47 322 GLU B C 1
ATOM 8067 O O . GLU B 1 322 ? -10.727 30.406 -19.844 1 34.47 322 GLU B O 1
ATOM 8072 N N . LEU B 1 323 ? -12.625 30.375 -18.766 1 32.56 323 LEU B N 1
ATOM 8073 C CA . LEU B 1 323 ? -12.492 28.922 -18.828 1 32.56 323 LEU B CA 1
ATOM 8074 C C . LEU B 1 323 ? -12.828 28.391 -20.219 1 32.56 323 LEU B C 1
ATOM 8076 O O . LEU B 1 323 ? -12.797 27.172 -20.438 1 32.56 323 LEU B O 1
ATOM 8080 N N . GLU B 1 324 ? -13.461 29.125 -21.125 1 32.81 324 GLU B N 1
ATOM 8081 C CA . GLU B 1 324 ? -13.703 28.438 -22.391 1 32.81 324 GLU B CA 1
ATOM 8082 C C . GLU B 1 324 ? -12.43 27.797 -22.938 1 32.81 324 GLU B C 1
ATOM 8084 O O . GLU B 1 324 ? -12.461 26.703 -23.484 1 32.81 324 GLU B O 1
ATOM 8089 N N . THR B 1 325 ? -11.484 28.75 -23.484 1 31.3 325 THR B N 1
ATOM 8090 C CA . THR B 1 325 ? -10.367 28.375 -24.344 1 31.3 325 THR B CA 1
ATOM 8091 C C . THR B 1 325 ? -9.359 27.516 -23.562 1 31.3 325 THR B C 1
ATOM 8093 O O . THR B 1 325 ? -8.398 28.047 -23 1 31.3 325 THR B O 1
ATOM 8096 N N . SER B 1 326 ? -9.695 26.734 -22.672 1 27.94 326 SER B N 1
ATOM 8097 C CA . SER B 1 326 ? -8.641 25.906 -22.094 1 27.94 326 SER B CA 1
ATOM 8098 C C . SER B 1 326 ? -7.984 25.031 -23.172 1 27.94 326 SER B C 1
ATOM 8100 O O . SER B 1 326 ? -8.453 23.938 -23.453 1 27.94 326 SER B O 1
ATOM 8102 N N . SER B 1 327 ? -7.809 25.438 -24.453 1 27.25 327 SER B N 1
ATOM 8103 C CA . SER B 1 327 ? -6.605 24.891 -25.078 1 27.25 327 SER B CA 1
ATOM 8104 C C . SER B 1 327 ? -5.473 24.766 -24.062 1 27.25 327 SER B C 1
ATOM 8106 O O . SER B 1 327 ? -5.469 25.438 -23.031 1 27.25 327 SER B O 1
ATOM 8108 N N . SER B 1 328 ? -4.637 23.641 -24.203 1 28.84 328 SER B N 1
ATOM 8109 C CA . SER B 1 328 ? -3.48 23.203 -23.438 1 28.84 328 SER B CA 1
ATOM 8110 C C . SER B 1 328 ? -2.602 24.391 -23.047 1 28.84 328 SER B C 1
ATOM 8112 O O . SER B 1 328 ? -1.41 24.219 -22.766 1 28.84 328 SER B O 1
ATOM 8114 N N . GLU B 1 329 ? -2.992 25.547 -23.547 1 26.14 329 GLU B N 1
ATOM 8115 C CA . GLU B 1 329 ? -1.909 26.469 -23.219 1 26.14 329 GLU B CA 1
ATOM 8116 C C . GLU B 1 329 ? -1.714 26.594 -21.719 1 26.14 329 GLU B C 1
ATOM 8118 O O . GLU B 1 329 ? -2.688 26.656 -20.969 1 26.14 329 GLU B O 1
ATOM 8123 N N . PRO B 1 330 ? -0.51 26.156 -21.266 1 28.27 330 PRO B N 1
ATOM 8124 C CA . PRO B 1 330 ? -0.08 26.25 -19.859 1 28.27 330 PRO B CA 1
ATOM 8125 C C . PRO B 1 330 ? -0.553 27.531 -19.188 1 28.27 330 PRO B C 1
ATOM 8127 O O . PRO B 1 330 ? -0.627 28.594 -19.828 1 28.27 330 PRO B O 1
ATOM 8130 N N . GLN B 1 331 ? -1.687 27.469 -18.469 1 27.98 331 GLN B N 1
ATOM 8131 C CA . GLN B 1 331 ? -2.074 28.594 -17.641 1 27.98 331 GLN B CA 1
ATOM 8132 C C . GLN B 1 331 ? -0.88 29.5 -17.359 1 27.98 331 GLN B C 1
ATOM 8134 O O . GLN B 1 331 ? 0.099 29.078 -16.75 1 27.98 331 GLN B O 1
ATOM 8139 N N . THR B 1 332 ? -0.565 30.328 -18.297 1 26.45 332 THR B N 1
ATOM 8140 C CA . THR B 1 332 ? 0.357 31.438 -18.016 1 26.45 332 THR B CA 1
ATOM 8141 C C . THR B 1 332 ? 0.115 32 -16.641 1 26.45 332 THR B C 1
ATOM 8143 O O . THR B 1 332 ? -0.975 32.5 -16.344 1 26.45 332 THR B O 1
ATOM 8146 N N . THR B 1 333 ? 0.638 31.375 -15.57 1 27.83 333 THR B N 1
ATOM 8147 C CA . THR B 1 333 ? 0.854 32.031 -14.281 1 27.83 333 THR B CA 1
ATOM 8148 C C . THR B 1 333 ? 1.035 33.531 -14.461 1 27.83 333 THR B C 1
ATOM 8150 O O . THR B 1 333 ? 1.896 33.969 -15.219 1 27.83 333 THR B O 1
ATOM 8153 N N . GLN B 1 334 ? -0.022 34.281 -14.555 1 27.25 334 GLN B N 1
ATOM 8154 C CA . GLN B 1 334 ? 0.087 35.75 -14.422 1 27.25 334 GLN B CA 1
ATOM 8155 C C . GLN B 1 334 ? 1.362 36.125 -13.688 1 27.25 334 GLN B C 1
ATOM 8157 O O . GLN B 1 334 ? 1.655 35.594 -12.617 1 27.25 334 GLN B O 1
ATOM 8162 N N . ARG B 1 335 ? 2.371 36.625 -14.398 1 29.73 335 ARG B N 1
ATOM 8163 C CA . ARG B 1 335 ? 3.65 37.312 -14.203 1 29.73 335 ARG B CA 1
ATOM 8164 C C . ARG B 1 335 ? 3.549 38.375 -13.109 1 29.73 335 ARG B C 1
ATOM 8166 O O . ARG B 1 335 ? 3.455 39.562 -13.398 1 29.73 335 ARG B O 1
ATOM 8173 N N . HIS B 1 336 ? 2.555 38.312 -12.266 1 27.92 336 HIS B N 1
ATOM 8174 C CA . HIS B 1 336 ? 2.824 39.406 -11.336 1 27.92 336 HIS B CA 1
ATOM 8175 C C . HIS B 1 336 ? 4.242 39.312 -10.781 1 27.92 336 HIS B C 1
ATOM 8177 O O . HIS B 1 336 ? 4.621 38.312 -10.18 1 27.92 336 HIS B O 1
ATOM 8183 N N . GLY B 1 337 ? 5.133 39.844 -11.547 1 28.09 337 GLY B N 1
ATOM 8184 C CA . GLY B 1 337 ? 6.465 40.156 -11.055 1 28.09 337 GLY B CA 1
ATOM 8185 C C . GLY B 1 337 ? 6.488 40.531 -9.586 1 28.09 337 GLY B C 1
ATOM 8186 O O . GLY B 1 337 ? 5.742 41.406 -9.156 1 28.09 337 GLY B O 1
ATOM 8187 N N . LEU B 1 338 ? 6.641 39.562 -8.781 1 29.78 338 LEU B N 1
ATOM 8188 C CA . LEU B 1 338 ? 6.891 39.781 -7.359 1 29.78 338 LEU B CA 1
ATOM 8189 C C . LEU B 1 338 ? 7.887 40.906 -7.152 1 29.78 338 LEU B C 1
ATOM 8191 O O . LEU B 1 338 ? 9.055 40.812 -7.527 1 29.78 338 LEU B O 1
ATOM 8195 N N . ARG B 1 339 ? 7.438 42.156 -7.27 1 31.02 339 ARG B N 1
ATOM 8196 C CA . ARG B 1 339 ? 8.273 43.312 -6.91 1 31.02 339 ARG B CA 1
ATOM 8197 C C . ARG B 1 339 ? 8.852 43.156 -5.508 1 31.02 339 ARG B C 1
ATOM 8199 O O . ARG B 1 339 ? 8.219 42.562 -4.633 1 31.02 339 ARG B O 1
ATOM 8206 N N . LYS B 1 340 ? 10.117 43.375 -5.234 1 33.03 340 LYS B N 1
ATOM 8207 C CA . LYS B 1 340 ? 10.945 43.281 -4.035 1 33.03 340 LYS B CA 1
ATOM 8208 C C . LYS B 1 340 ? 10.203 43.844 -2.818 1 33.03 340 LYS B C 1
ATOM 8210 O O . LYS B 1 340 ? 10.344 43.312 -1.713 1 33.03 340 LYS B O 1
ATOM 8215 N N . GLU B 1 341 ? 9.547 45 -2.963 1 32.75 341 GLU B N 1
ATOM 8216 C CA . GLU B 1 341 ? 9.148 45.781 -1.778 1 32.75 341 GLU B CA 1
ATOM 8217 C C . GLU B 1 341 ? 7.98 45.094 -1.062 1 32.75 341 GLU B C 1
ATOM 8219 O O . GLU B 1 341 ? 7.793 45.281 0.141 1 32.75 341 GLU B O 1
ATOM 8224 N N . ASP B 1 342 ? 6.918 44.656 -1.753 1 33.69 342 ASP B N 1
ATOM 8225 C CA . ASP B 1 342 ? 5.719 44.25 -1.03 1 33.69 342 ASP B CA 1
ATOM 8226 C C . ASP B 1 342 ? 5.84 42.812 -0.53 1 33.69 342 ASP B C 1
ATOM 8228 O O . ASP B 1 342 ? 5.055 41.938 -0.92 1 33.69 342 ASP B O 1
ATOM 8232 N N . PHE B 1 343 ? 6.91 42.219 -0.271 1 37.66 343 PHE B N 1
ATOM 8233 C CA . PHE B 1 343 ? 7.363 40.938 0.233 1 37.66 343 PHE B CA 1
ATOM 8234 C C . PHE B 1 343 ? 6.82 40.688 1.635 1 37.66 343 PHE B C 1
ATOM 8236 O O . PHE B 1 343 ? 7.395 39.906 2.396 1 37.66 343 PHE B O 1
ATOM 8243 N N . LYS B 1 344 ? 5.996 41.562 2.213 1 44.94 344 LYS B N 1
ATOM 8244 C CA . LYS B 1 344 ? 5.73 41.406 3.643 1 44.94 344 LYS B CA 1
ATOM 8245 C C . LYS B 1 344 ? 4.641 40.375 3.908 1 44.94 344 LYS B C 1
ATOM 8247 O O . LYS B 1 344 ? 4.297 40.125 5.062 1 44.94 344 LYS B O 1
ATOM 8252 N N . SER B 1 345 ? 4.059 39.781 2.842 1 53 345 SER B N 1
ATOM 8253 C CA . SER B 1 345 ? 2.961 38.906 3.215 1 53 345 SER B CA 1
ATOM 8254 C C . SER B 1 345 ? 3.471 37.5 3.562 1 53 345 SER B C 1
ATOM 8256 O O . SER B 1 345 ? 4.547 37.094 3.119 1 53 345 SER B O 1
ATOM 8258 N N . SER B 1 346 ? 2.969 36.875 4.645 1 52.84 346 SER B N 1
ATOM 8259 C CA . SER B 1 346 ? 3.285 35.531 5.102 1 52.84 346 SER B CA 1
ATOM 8260 C C . SER B 1 346 ? 3.396 34.562 3.934 1 52.84 346 SER B C 1
ATOM 8262 O O . SER B 1 346 ? 4.242 33.656 3.941 1 52.84 346 SER B O 1
ATOM 8264 N N . THR B 1 347 ? 2.707 34.781 2.867 1 61.47 347 THR B N 1
ATOM 8265 C CA . THR B 1 347 ? 2.756 33.938 1.688 1 61.47 347 THR B CA 1
ATOM 8266 C C . THR B 1 347 ? 4.051 34.156 0.91 1 61.47 347 THR B C 1
ATOM 8268 O O . THR B 1 347 ? 4.625 33.188 0.374 1 61.47 347 THR B O 1
ATOM 8271 N N . ASP B 1 348 ? 4.445 35.312 1.041 1 72.56 348 ASP B N 1
ATOM 8272 C CA . ASP B 1 348 ? 5.684 35.625 0.342 1 72.56 348 ASP B CA 1
ATOM 8273 C C . ASP B 1 348 ? 6.895 35.031 1.067 1 72.56 348 ASP B C 1
ATOM 8275 O O . ASP B 1 348 ? 7.797 34.5 0.435 1 72.56 348 ASP B O 1
ATOM 8279 N N . ILE B 1 349 ? 6.773 35.125 2.402 1 80.44 349 ILE B N 1
ATOM 8280 C CA . ILE B 1 349 ? 7.883 34.594 3.186 1 80.44 349 ILE B CA 1
ATOM 8281 C C . ILE B 1 349 ? 7.961 33.062 2.994 1 80.44 349 ILE B C 1
ATOM 8283 O O . ILE B 1 349 ? 9.055 32.531 2.865 1 80.44 349 ILE B O 1
ATOM 8287 N N . TYR B 1 350 ? 6.859 32.5 2.922 1 87.62 350 TYR B N 1
ATOM 8288 C CA . TYR B 1 350 ? 6.809 31.047 2.699 1 87.62 350 TYR B CA 1
ATOM 8289 C C . TYR B 1 350 ? 7.422 30.688 1.352 1 87.62 350 TYR B C 1
ATOM 8291 O O . TYR B 1 350 ? 8.242 29.766 1.263 1 87.62 350 TYR B O 1
ATOM 8299 N N . SER B 1 351 ? 7.102 31.391 0.343 1 89.06 351 SER B N 1
ATOM 8300 C CA . SER B 1 351 ? 7.613 31.141 -0.999 1 89.06 351 SER B CA 1
ATOM 8301 C C . SER B 1 351 ? 9.133 31.297 -1.052 1 89.06 351 SER B C 1
ATOM 8303 O O . SER B 1 351 ? 9.828 30.469 -1.633 1 89.06 351 SER B O 1
ATOM 8305 N N . HIS B 1 352 ? 9.57 32.312 -0.416 1 90.62 352 HIS B N 1
ATOM 8306 C CA . HIS B 1 352 ? 11.008 32.562 -0.417 1 90.62 352 HIS B CA 1
ATOM 8307 C C . HIS B 1 352 ? 11.75 31.5 0.38 1 90.62 352 HIS B C 1
ATOM 8309 O O . HIS B 1 352 ? 12.867 31.141 0.03 1 90.62 352 HIS B O 1
ATOM 8315 N N . SER B 1 353 ? 11.125 31.109 1.443 1 94.25 353 SER B N 1
ATOM 8316 C CA . SER B 1 353 ? 11.75 30.047 2.232 1 94.25 353 SER B CA 1
ATOM 8317 C C . SER B 1 353 ? 11.828 28.75 1.443 1 94.25 353 SER B C 1
ATOM 8319 O O . SER B 1 353 ? 12.789 27.984 1.585 1 94.25 353 SER B O 1
ATOM 8321 N N . LEU B 1 354 ? 10.922 28.5 0.58 1 94.94 354 LEU B N 1
ATOM 8322 C CA . LEU B 1 354 ? 10.938 27.328 -0.288 1 94.94 354 LEU B CA 1
ATOM 8323 C C . LEU B 1 354 ? 12.07 27.422 -1.304 1 94.94 354 LEU B C 1
ATOM 8325 O O . LEU B 1 354 ? 12.781 26.438 -1.54 1 94.94 354 LEU B O 1
ATOM 8329 N N . ILE B 1 355 ? 12.203 28.609 -1.853 1 93.19 355 ILE B N 1
ATOM 8330 C CA . ILE B 1 355 ? 13.258 28.828 -2.836 1 93.19 355 ILE B CA 1
ATOM 8331 C C . ILE B 1 355 ? 14.625 28.656 -2.18 1 93.19 355 ILE B C 1
ATOM 8333 O O . ILE B 1 355 ? 15.508 28 -2.73 1 93.19 355 ILE B O 1
ATOM 8337 N N . ALA B 1 356 ? 14.719 29.25 -1.003 1 93.88 356 ALA B N 1
ATOM 8338 C CA . ALA B 1 356 ? 15.984 29.141 -0.273 1 93.88 356 ALA B CA 1
ATOM 8339 C C . ALA B 1 356 ? 16.297 27.672 0.031 1 93.88 356 ALA B C 1
ATOM 8341 O O . ALA B 1 356 ? 17.453 27.25 -0.109 1 93.88 356 ALA B O 1
ATOM 8342 N N . THR B 1 357 ? 15.344 26.922 0.463 1 96.81 357 THR B N 1
ATOM 8343 C CA . THR B 1 357 ? 15.531 25.5 0.75 1 96.81 357 THR B CA 1
ATOM 8344 C C . THR B 1 357 ? 15.906 24.75 -0.519 1 96.81 357 THR B C 1
ATOM 8346 O O . THR B 1 357 ? 16.781 23.891 -0.497 1 96.81 357 THR B O 1
ATOM 8349 N N . ASN B 1 358 ? 15.266 25.047 -1.585 1 95.5 358 ASN B N 1
ATOM 8350 C CA . ASN B 1 358 ? 15.578 24.391 -2.857 1 95.5 358 ASN B CA 1
ATOM 8351 C C . ASN B 1 358 ? 17.016 24.672 -3.285 1 95.5 358 ASN B C 1
ATOM 8353 O O . ASN B 1 358 ? 17.688 23.781 -3.822 1 95.5 358 ASN B O 1
ATOM 8357 N N . MET B 1 359 ? 17.469 25.906 -3.105 1 94.25 359 MET B N 1
ATOM 8358 C CA . MET B 1 359 ? 18.844 26.266 -3.434 1 94.25 359 MET B CA 1
ATOM 8359 C C . MET B 1 359 ? 19.828 25.438 -2.613 1 94.25 359 MET B C 1
ATOM 8361 O O . MET B 1 359 ? 20.859 25.016 -3.121 1 94.25 359 MET B O 1
ATOM 8365 N N . LEU B 1 360 ? 19.469 25.266 -1.388 1 95.69 360 LEU B N 1
ATOM 8366 C CA . LEU B 1 360 ? 20.281 24.406 -0.54 1 95.69 360 LEU B CA 1
ATOM 8367 C C . LEU B 1 360 ? 20.328 22.984 -1.1 1 95.69 360 LEU B C 1
ATOM 8369 O O . LEU B 1 360 ? 21.406 22.391 -1.174 1 95.69 360 LEU B O 1
ATOM 8373 N N . LEU B 1 361 ? 19.25 22.453 -1.523 1 96.56 361 LEU B N 1
ATOM 8374 C CA . LEU B 1 361 ? 19.172 21.094 -2.053 1 96.56 361 LEU B CA 1
ATOM 8375 C C . LEU B 1 361 ? 19.891 20.984 -3.391 1 96.56 361 LEU B C 1
ATOM 8377 O O . LEU B 1 361 ? 20.469 19.938 -3.701 1 96.56 361 LEU B O 1
ATOM 8381 N N . ASN B 1 362 ? 19.844 22.047 -4.141 1 93.88 362 ASN B N 1
ATOM 8382 C CA . ASN B 1 362 ? 20.594 22.062 -5.387 1 93.88 362 ASN B CA 1
ATOM 8383 C C . ASN B 1 362 ? 22.094 21.906 -5.145 1 93.88 362 ASN B C 1
ATOM 8385 O O . ASN B 1 362 ? 22.766 21.188 -5.875 1 93.88 362 ASN B O 1
ATOM 8389 N N . ARG B 1 363 ? 22.547 22.531 -4.195 1 93.19 363 ARG B N 1
ATOM 8390 C CA . ARG B 1 363 ? 23.969 22.453 -3.863 1 93.19 363 ARG B CA 1
ATOM 8391 C C . ARG B 1 363 ? 24.328 21.047 -3.391 1 93.19 363 ARG B C 1
ATOM 8393 O O . ARG B 1 363 ? 25.422 20.547 -3.707 1 93.19 363 ARG B O 1
ATOM 8400 N N . ALA B 1 364 ? 23.406 20.469 -2.688 1 94.88 364 ALA B N 1
ATOM 8401 C CA . ALA B 1 364 ? 23.703 19.172 -2.09 1 94.88 364 ALA B CA 1
ATOM 8402 C C . ALA B 1 364 ? 23.469 18.047 -3.092 1 94.88 364 ALA B C 1
ATOM 8404 O O . ALA B 1 364 ? 24.234 17.078 -3.129 1 94.88 364 ALA B O 1
ATOM 8405 N N . TYR B 1 365 ? 22.453 18.125 -3.912 1 94.5 365 TYR B N 1
ATOM 8406 C CA . TYR B 1 365 ? 22.047 16.969 -4.688 1 94.5 365 TYR B CA 1
ATOM 8407 C C . TYR B 1 365 ? 21.969 17.297 -6.172 1 94.5 365 TYR B C 1
ATOM 8409 O O . TYR B 1 365 ? 21.547 16.469 -6.984 1 94.5 365 TYR B O 1
ATOM 8417 N N . GLY B 1 366 ? 22.312 18.469 -6.52 1 90.75 366 GLY B N 1
ATOM 8418 C CA . GLY B 1 366 ? 22.25 18.875 -7.918 1 90.75 366 GLY B CA 1
ATOM 8419 C C . GLY B 1 366 ? 20.969 19.594 -8.281 1 90.75 366 GLY B C 1
ATOM 8420 O O . GLY B 1 366 ? 20 19.578 -7.52 1 90.75 366 GLY B O 1
ATOM 8421 N N . PHE B 1 367 ? 20.953 20.203 -9.484 1 89.44 367 PHE B N 1
ATOM 8422 C CA . PHE B 1 367 ? 19.828 21.016 -9.93 1 89.44 367 PHE B CA 1
ATOM 8423 C C . PHE B 1 367 ? 18.719 20.141 -10.484 1 89.44 367 PHE B C 1
ATOM 8425 O O . PHE B 1 367 ? 18.969 19.266 -11.328 1 89.44 367 PHE B O 1
ATOM 8432 N N . LYS B 1 368 ? 17.609 20.234 -9.867 1 88 368 LYS B N 1
ATOM 8433 C CA . LYS B 1 368 ? 16.422 19.5 -10.281 1 88 368 LYS B CA 1
ATOM 8434 C C . LYS B 1 368 ? 15.156 20.297 -9.953 1 88 368 LYS B C 1
ATOM 8436 O O . LYS B 1 368 ? 15.141 21.094 -9.016 1 88 368 LYS B O 1
ATOM 8441 N N . ALA B 1 369 ? 14.211 20.141 -10.875 1 89.31 369 ALA B N 1
ATOM 8442 C CA . ALA B 1 369 ? 12.898 20.688 -10.547 1 89.31 369 ALA B CA 1
ATOM 8443 C C . ALA B 1 369 ? 12.195 19.828 -9.5 1 89.31 369 ALA B C 1
ATOM 8445 O O . ALA B 1 369 ? 11.922 18.641 -9.734 1 89.31 369 ALA B O 1
ATOM 8446 N N . ARG B 1 370 ? 11.953 20.453 -8.391 1 94.38 370 ARG B N 1
ATOM 8447 C CA . ARG B 1 370 ? 11.375 19.703 -7.289 1 94.38 370 ARG B CA 1
ATOM 8448 C C . ARG B 1 370 ? 9.945 20.141 -7.008 1 94.38 370 ARG B C 1
ATOM 8450 O O . ARG B 1 370 ? 9.57 21.281 -7.328 1 94.38 370 ARG B O 1
ATOM 8457 N N . HIS B 1 371 ? 9.172 19.203 -6.457 1 93 371 HIS B N 1
ATOM 8458 C CA . HIS B 1 371 ? 7.805 19.484 -6.031 1 93 371 HIS B CA 1
ATOM 8459 C C . HIS B 1 371 ? 7.727 19.656 -4.516 1 93 371 HIS B C 1
ATOM 8461 O O . HIS B 1 371 ? 8.391 18.938 -3.771 1 93 371 HIS B O 1
ATOM 8467 N N . VAL B 1 372 ? 6.91 20.656 -4.117 1 93.81 372 VAL B N 1
ATOM 8468 C CA . VAL B 1 372 ? 6.66 20.828 -2.689 1 93.81 372 VAL B CA 1
ATOM 8469 C C . VAL B 1 372 ? 5.68 19.75 -2.205 1 93.81 372 VAL B C 1
ATOM 8471 O O . VAL B 1 372 ? 5.008 19.109 -3.014 1 93.81 372 VAL B O 1
ATOM 8474 N N . LEU B 1 373 ? 5.645 19.562 -0.958 1 94.25 373 LEU B N 1
ATOM 8475 C CA . LEU B 1 373 ? 4.754 18.562 -0.378 1 94.25 373 LEU B CA 1
ATOM 8476 C C . LEU B 1 373 ? 3.34 19.109 -0.229 1 94.25 373 LEU B C 1
ATOM 8478 O O . LEU B 1 373 ? 3.154 20.312 -0.009 1 94.25 373 LEU B O 1
ATOM 8482 N N . ALA B 1 374 ? 2.381 18.203 -0.415 1 94.38 374 ALA B N 1
ATOM 8483 C CA . ALA B 1 374 ? 1.001 18.547 -0.1 1 94.38 374 ALA B CA 1
ATOM 8484 C C . ALA B 1 374 ? 0.825 18.797 1.396 1 94.38 374 ALA B C 1
ATOM 8486 O O . ALA B 1 374 ? 1.688 18.422 2.197 1 94.38 374 ALA B O 1
ATOM 8487 N N . HIS B 1 375 ? -0.214 19.547 1.693 1 93.56 375 HIS B N 1
ATOM 8488 C CA . HIS B 1 375 ? -0.516 19.781 3.102 1 93.56 375 HIS B CA 1
ATOM 8489 C C . HIS B 1 375 ? -1.209 18.562 3.719 1 93.56 375 HIS B C 1
ATOM 8491 O O . HIS B 1 375 ? -2.439 18.516 3.789 1 93.56 375 HIS B O 1
ATOM 8497 N N . VAL B 1 376 ? -0.443 17.641 4.07 1 95.69 376 VAL B N 1
ATOM 8498 C CA . VAL B 1 376 ? -0.911 16.391 4.641 1 95.69 376 VAL B CA 1
ATOM 8499 C C . VAL B 1 376 ? -0.207 16.125 5.973 1 95.69 376 VAL B C 1
ATOM 8501 O O . VAL B 1 376 ? 0.58 16.953 6.438 1 95.69 376 VAL B O 1
ATOM 8504 N N . GLY B 1 377 ? -0.619 15.023 6.574 1 96.31 377 GLY B N 1
ATOM 8505 C CA . GLY B 1 377 ? 0.191 14.531 7.68 1 96.31 377 GLY B CA 1
ATOM 8506 C C . GLY B 1 377 ? 1.498 13.906 7.234 1 96.31 377 GLY B C 1
ATOM 8507 O O . GLY B 1 377 ? 1.52 13.109 6.289 1 96.31 377 GLY B O 1
ATOM 8508 N N . PHE B 1 378 ? 2.564 14.344 7.859 1 97.5 378 PHE B N 1
ATOM 8509 C CA . PHE B 1 378 ? 3.883 13.867 7.453 1 97.5 378 PHE B CA 1
ATOM 8510 C C . PHE B 1 378 ? 4.355 12.734 8.359 1 97.5 378 PHE B C 1
ATOM 8512 O O . PHE B 1 378 ? 4.426 12.898 9.578 1 97.5 378 PHE B O 1
ATOM 8519 N N . LEU B 1 379 ? 4.59 11.617 7.746 1 97.62 379 LEU B N 1
ATOM 8520 C CA . LEU B 1 379 ? 5.242 10.555 8.508 1 97.62 379 LEU B CA 1
ATOM 8521 C C . LEU B 1 379 ? 6.738 10.82 8.641 1 97.62 379 LEU B C 1
ATOM 8523 O O . LEU B 1 379 ? 7.465 10.805 7.641 1 97.62 379 LEU B O 1
ATOM 8527 N N . ILE B 1 380 ? 7.176 11.047 9.859 1 98.25 380 ILE B N 1
ATOM 8528 C CA . ILE B 1 380 ? 8.562 11.43 10.109 1 98.25 380 ILE B CA 1
ATOM 8529 C C . ILE B 1 380 ? 9.258 10.352 10.93 1 98.25 380 ILE B C 1
ATOM 8531 O O . ILE B 1 380 ? 8.664 9.781 11.844 1 98.25 380 ILE B O 1
ATOM 8535 N N . ASP B 1 381 ? 10.461 10.062 10.547 1 97.81 381 ASP B N 1
ATOM 8536 C CA . ASP B 1 381 ? 11.312 9.109 11.242 1 97.81 381 ASP B CA 1
ATOM 8537 C C . ASP B 1 381 ? 12.43 9.82 12.008 1 97.81 381 ASP B C 1
ATOM 8539 O O . ASP B 1 381 ? 13.188 10.594 11.422 1 97.81 381 ASP B O 1
ATOM 8543 N N . LYS B 1 382 ? 12.586 9.555 13.234 1 97.75 382 LYS B N 1
ATOM 8544 C CA . LYS B 1 382 ? 13.539 10.25 14.102 1 97.75 382 LYS B CA 1
ATOM 8545 C C . LYS B 1 382 ? 14.969 10.078 13.594 1 97.75 382 LYS B C 1
ATOM 8547 O O . LYS B 1 382 ? 15.75 11.031 13.594 1 97.75 382 LYS B O 1
ATOM 8552 N N . ASP B 1 383 ? 15.305 8.906 13.18 1 97.44 383 ASP B N 1
ATOM 8553 C CA . ASP B 1 383 ? 16.656 8.641 12.695 1 97.44 383 ASP B CA 1
ATOM 8554 C C . ASP B 1 383 ? 16.953 9.438 11.438 1 97.44 383 ASP B C 1
ATOM 8556 O O . ASP B 1 383 ? 18.078 9.93 11.258 1 97.44 383 ASP B O 1
ATOM 8560 N N . ILE B 1 384 ? 16 9.57 10.602 1 98.12 384 ILE B N 1
ATOM 8561 C CA . ILE B 1 384 ? 16.188 10.305 9.352 1 98.12 384 ILE B CA 1
ATOM 8562 C C . ILE B 1 384 ? 16.312 11.797 9.648 1 98.12 384 ILE B C 1
ATOM 8564 O O . ILE B 1 384 ? 17.094 12.5 9 1 98.12 384 ILE B O 1
ATOM 8568 N N . VAL B 1 385 ? 15.531 12.281 10.625 1 98.38 385 VAL B N 1
ATOM 8569 C CA . VAL B 1 385 ? 15.641 13.68 11.031 1 98.38 385 VAL B CA 1
ATOM 8570 C C . VAL B 1 385 ? 17.062 13.969 11.523 1 98.38 385 VAL B C 1
ATOM 8572 O O . VAL B 1 385 ? 17.656 14.969 11.125 1 98.38 385 VAL B O 1
ATOM 8575 N N . GLU B 1 386 ? 17.562 13.102 12.32 1 97.69 386 GLU B N 1
ATOM 8576 C CA . GLU B 1 386 ? 18.922 13.289 12.852 1 97.69 386 GLU B CA 1
ATOM 8577 C C . GLU B 1 386 ? 19.953 13.289 11.727 1 97.69 386 GLU B C 1
ATOM 8579 O O . GLU B 1 386 ? 20.891 14.102 11.734 1 97.69 386 GLU B O 1
ATOM 8584 N N . ALA B 1 387 ? 19.797 12.406 10.805 1 98.06 387 ALA B N 1
ATOM 8585 C CA . ALA B 1 387 ? 20.703 12.352 9.664 1 98.06 387 ALA B CA 1
ATOM 8586 C C . ALA B 1 387 ? 20.625 13.633 8.836 1 98.06 387 ALA B C 1
ATOM 8588 O O . ALA B 1 387 ? 21.656 14.172 8.414 1 98.06 387 ALA B O 1
ATOM 8589 N N . MET B 1 388 ? 19.422 14.094 8.555 1 98.12 388 MET B N 1
ATOM 8590 C CA . MET B 1 388 ? 19.234 15.328 7.797 1 98.12 388 MET B CA 1
ATOM 8591 C C . MET B 1 388 ? 19.844 16.516 8.531 1 98.12 388 MET B C 1
ATOM 8593 O O . MET B 1 388 ? 20.5 17.359 7.91 1 98.12 388 MET B O 1
ATOM 8597 N N . GLN B 1 389 ? 19.641 16.562 9.852 1 97.44 389 GLN B N 1
ATOM 8598 C CA . GLN B 1 389 ? 20.156 17.672 10.641 1 97.44 389 GLN B CA 1
ATOM 8599 C C . GLN B 1 389 ? 21.688 17.672 10.664 1 97.44 389 GLN B C 1
ATOM 8601 O O . GLN B 1 389 ? 22.312 18.719 10.734 1 97.44 389 GLN B O 1
ATOM 8606 N N . ARG B 1 390 ? 22.281 16.5 10.633 1 97.31 390 ARG B N 1
ATOM 8607 C CA . ARG B 1 390 ? 23.734 16.406 10.523 1 97.31 390 ARG B CA 1
ATOM 8608 C C . ARG B 1 390 ? 24.219 16.906 9.164 1 97.31 390 ARG B C 1
ATOM 8610 O O . ARG B 1 390 ? 25.219 17.609 9.07 1 97.31 390 ARG B O 1
ATOM 8617 N N . ARG B 1 391 ? 23.469 16.594 8.164 1 96.88 391 ARG B N 1
ATOM 8618 C CA . ARG B 1 391 ? 23.828 16.953 6.793 1 96.88 391 ARG B CA 1
ATOM 8619 C C . ARG B 1 391 ? 23.719 18.469 6.586 1 96.88 391 ARG B C 1
ATOM 8621 O O . ARG B 1 391 ? 24.562 19.062 5.938 1 96.88 391 ARG B O 1
ATOM 8628 N N . PHE B 1 392 ? 22.641 19.062 7.098 1 97.5 392 PHE B N 1
ATOM 8629 C CA . PHE B 1 392 ? 22.375 20.484 6.945 1 97.5 392 PHE B CA 1
ATOM 8630 C C . PHE B 1 392 ? 22.453 21.203 8.289 1 97.5 392 PHE B C 1
ATOM 8632 O O . PHE B 1 392 ? 21.562 21.969 8.641 1 97.5 392 PHE B O 1
ATOM 8639 N N . HIS B 1 393 ? 23.484 21 8.992 1 96.56 393 HIS B N 1
ATOM 8640 C CA . HIS B 1 393 ? 23.625 21.422 10.383 1 96.56 393 HIS B CA 1
ATOM 8641 C C . HIS B 1 393 ? 23.531 22.938 10.516 1 96.56 393 HIS B C 1
ATOM 8643 O O . HIS B 1 393 ? 22.734 23.438 11.328 1 96.56 393 HIS B O 1
ATOM 8649 N N . GLN B 1 394 ? 24.203 23.688 9.664 1 96.06 394 GLN B N 1
ATOM 8650 C CA . GLN B 1 394 ? 24.25 25.141 9.789 1 96.06 394 GLN B CA 1
ATOM 8651 C C . GLN B 1 394 ? 22.875 25.75 9.477 1 96.06 394 GLN B C 1
ATOM 8653 O O . GLN B 1 394 ? 22.406 26.625 10.211 1 96.06 394 GLN B O 1
ATOM 8658 N N . GLN B 1 395 ? 22.266 25.281 8.422 1 96.12 395 GLN B N 1
ATOM 8659 C CA . GLN B 1 395 ? 20.969 25.812 8.031 1 96.12 395 GLN B CA 1
ATOM 8660 C C . GLN B 1 395 ? 19.906 25.5 9.078 1 96.12 395 GLN B C 1
ATOM 8662 O O . GLN B 1 395 ? 19.016 26.312 9.328 1 96.12 395 GLN B O 1
ATOM 8667 N N . ILE B 1 396 ? 20.047 24.344 9.711 1 96.56 396 ILE B N 1
ATOM 8668 C CA . ILE B 1 396 ? 19.109 23.953 10.766 1 96.56 396 ILE B CA 1
ATOM 8669 C C . ILE B 1 396 ? 19.297 24.859 11.984 1 96.56 396 ILE B C 1
ATOM 8671 O O . ILE B 1 396 ? 18.328 25.344 12.555 1 96.56 396 ILE B O 1
ATOM 8675 N N . LEU B 1 397 ? 20.516 25.094 12.328 1 95.69 397 LEU B N 1
ATOM 8676 C CA . LEU B 1 397 ? 20.812 25.953 13.477 1 95.69 397 LEU B CA 1
ATOM 8677 C C . LEU B 1 397 ? 20.328 27.375 13.227 1 95.69 397 LEU B C 1
ATOM 8679 O O . LEU B 1 397 ? 19.766 28.016 14.117 1 95.69 397 LEU B O 1
ATOM 8683 N N . ASP B 1 398 ? 20.531 27.859 12 1 96.25 398 ASP B N 1
ATOM 8684 C CA . ASP B 1 398 ? 20.094 29.203 11.648 1 96.25 398 ASP B CA 1
ATOM 8685 C C . ASP B 1 398 ? 18.562 29.312 11.742 1 96.25 398 ASP B C 1
ATOM 8687 O O . ASP B 1 398 ? 18.047 30.312 12.242 1 96.25 398 ASP B O 1
ATOM 8691 N N . THR B 1 399 ? 17.891 28.312 11.258 1 97 399 THR B N 1
ATOM 8692 C CA . THR B 1 399 ? 16.422 28.312 11.297 1 97 399 THR B CA 1
ATOM 8693 C C . THR B 1 399 ? 15.93 28.172 12.734 1 97 399 THR B C 1
ATOM 8695 O O . THR B 1 399 ? 14.977 28.844 13.133 1 97 399 THR B O 1
ATOM 8698 N N . ALA B 1 400 ? 16.594 27.375 13.547 1 96.06 400 ALA B N 1
ATOM 8699 C CA . ALA B 1 400 ? 16.203 27.109 14.93 1 96.06 400 ALA B CA 1
ATOM 8700 C C . ALA B 1 400 ? 16.312 28.375 15.781 1 96.06 400 ALA B C 1
ATOM 8702 O O . ALA B 1 400 ? 15.578 28.531 16.766 1 96.06 400 ALA B O 1
ATOM 8703 N N . HIS B 1 401 ? 17.125 29.297 15.438 1 95.06 401 HIS B N 1
ATOM 8704 C CA . HIS B 1 401 ? 17.375 30.484 16.25 1 95.06 401 HIS B CA 1
ATOM 8705 C C . HIS B 1 401 ? 16.516 31.672 15.781 1 95.06 401 HIS B C 1
ATOM 8707 O O . HIS B 1 401 ? 16.578 32.75 16.359 1 95.06 401 HIS B O 1
ATOM 8713 N N . GLN B 1 402 ? 15.695 31.359 14.836 1 93.44 402 GLN B N 1
ATOM 8714 C CA . GLN B 1 402 ? 14.805 32.438 14.367 1 93.44 402 GLN B CA 1
ATOM 8715 C C . GLN B 1 402 ? 13.625 32.625 15.305 1 93.44 402 GLN B C 1
ATOM 8717 O O . GLN B 1 402 ? 13.008 31.641 15.742 1 93.44 402 GLN B O 1
ATOM 8722 N N . ARG B 1 403 ? 13.359 33.844 15.617 1 92 403 ARG B N 1
ATOM 8723 C CA . ARG B 1 403 ? 12.203 34.125 16.469 1 92 403 ARG B CA 1
ATOM 8724 C C . ARG B 1 403 ? 10.922 34.219 15.648 1 92 403 ARG B C 1
ATOM 8726 O O . ARG B 1 403 ? 9.844 33.875 16.125 1 92 403 ARG B O 1
ATOM 8733 N N . PHE B 1 404 ? 11.078 34.812 14.438 1 90.69 404 PHE B N 1
ATOM 8734 C CA . PHE B 1 404 ? 9.961 34.906 13.508 1 90.69 404 PHE B CA 1
ATOM 8735 C C . PHE B 1 404 ? 10.312 34.25 12.172 1 90.69 404 PHE B C 1
ATOM 8737 O O . PHE B 1 404 ? 11.484 34.031 11.867 1 90.69 404 PHE B O 1
ATOM 8744 N N . ARG B 1 405 ? 9.266 33.938 11.414 1 88.38 405 ARG B N 1
ATOM 8745 C CA . ARG B 1 405 ? 9.492 33.344 10.102 1 88.38 405 ARG B CA 1
ATOM 8746 C C . ARG B 1 405 ? 10.383 34.219 9.242 1 88.38 405 ARG B C 1
ATOM 8748 O O . ARG B 1 405 ? 10.219 35.438 9.219 1 88.38 405 ARG B O 1
ATOM 8755 N N . ALA B 1 406 ? 11.328 33.625 8.656 1 91.44 406 ALA B N 1
ATOM 8756 C CA . ALA B 1 406 ? 12.273 34.344 7.797 1 91.44 406 ALA B CA 1
ATOM 8757 C C . ALA B 1 406 ? 12.344 33.719 6.41 1 91.44 406 ALA B C 1
ATOM 8759 O O . ALA B 1 406 ? 12.062 32.531 6.246 1 91.44 406 ALA B O 1
ATOM 8760 N N . PRO B 1 407 ? 12.617 34.531 5.406 1 91.25 407 PRO B N 1
ATOM 8761 C CA . PRO B 1 407 ? 12.703 34 4.039 1 91.25 407 PRO B CA 1
ATOM 8762 C C . PRO B 1 407 ? 13.836 33 3.861 1 91.25 407 PRO B C 1
ATOM 8764 O O . PRO B 1 407 ? 13.859 32.25 2.881 1 91.25 407 PRO B O 1
ATOM 8767 N N . THR B 1 408 ? 14.719 32.906 4.812 1 92.56 408 THR B N 1
ATOM 8768 C CA . THR B 1 408 ? 15.867 32 4.691 1 92.56 408 THR B CA 1
ATOM 8769 C C . THR B 1 408 ? 15.648 30.734 5.496 1 92.56 408 THR B C 1
ATOM 8771 O O . THR B 1 408 ? 16.531 29.875 5.566 1 92.56 408 THR B O 1
ATOM 8774 N N . ASP B 1 409 ? 14.469 30.594 6.023 1 95.19 409 ASP B N 1
ATOM 8775 C CA . ASP B 1 409 ? 14.188 29.438 6.859 1 95.19 409 ASP B CA 1
ATOM 8776 C C . ASP B 1 409 ? 14.172 28.156 6.027 1 95.19 409 ASP B C 1
ATOM 8778 O O . ASP B 1 409 ? 13.773 28.172 4.863 1 95.19 409 ASP B O 1
ATOM 8782 N N . LEU B 1 410 ? 14.633 27.141 6.66 1 96.25 410 LEU B N 1
ATOM 8783 C CA . LEU B 1 410 ? 14.484 25.812 6.066 1 96.25 410 LEU B CA 1
ATOM 8784 C C . LEU B 1 410 ? 13.055 25.312 6.211 1 96.25 410 LEU B C 1
ATOM 8786 O O . LEU B 1 410 ? 12.531 25.234 7.324 1 96.25 410 LEU B O 1
ATOM 8790 N N . GLN B 1 411 ? 12.469 25.109 5.031 1 95.69 411 GLN B N 1
ATOM 8791 C CA . GLN B 1 411 ? 11.141 24.5 5.094 1 95.69 411 GLN B CA 1
ATOM 8792 C C . GLN B 1 411 ? 11.227 23.016 5.457 1 95.69 411 GLN B C 1
ATOM 8794 O O . GLN B 1 411 ? 11.609 22.188 4.629 1 95.69 411 GLN B O 1
ATOM 8799 N N . TYR B 1 412 ? 10.797 22.672 6.559 1 95.56 412 TYR B N 1
ATOM 8800 C CA . TYR B 1 412 ? 11.086 21.422 7.25 1 95.56 412 TYR B CA 1
ATOM 8801 C C . TYR B 1 412 ? 10.586 20.219 6.445 1 95.56 412 TYR B C 1
ATOM 8803 O O . TYR B 1 412 ? 11.367 19.328 6.117 1 95.56 412 TYR B O 1
ATOM 8811 N N . ALA B 1 413 ? 9.305 20.109 6.117 1 96 413 ALA B N 1
ATOM 8812 C CA . ALA B 1 413 ? 8.75 18.969 5.395 1 96 413 ALA B CA 1
ATOM 8813 C C . ALA B 1 413 ? 9.383 18.828 4.016 1 96 413 ALA B C 1
ATOM 8815 O O . ALA B 1 413 ? 9.719 17.719 3.59 1 96 413 ALA B O 1
ATOM 8816 N N . PHE B 1 414 ? 9.555 19.938 3.35 1 97.44 414 PHE B N 1
ATOM 8817 C CA . PHE B 1 414 ? 10.164 19.938 2.025 1 97.44 414 PHE B CA 1
ATOM 8818 C C . PHE B 1 414 ? 11.602 19.422 2.094 1 97.44 414 PHE B C 1
ATOM 8820 O O . PHE B 1 414 ? 12 18.562 1.3 1 97.44 414 PHE B O 1
ATOM 8827 N N . ALA B 1 415 ? 12.312 19.906 3.02 1 98.06 415 ALA B N 1
ATOM 8828 C CA . ALA B 1 415 ? 13.695 19.484 3.205 1 98.06 415 ALA B CA 1
ATOM 8829 C C . ALA B 1 415 ? 13.766 18.016 3.609 1 98.06 415 ALA B C 1
ATOM 8831 O O . ALA B 1 415 ? 14.57 17.25 3.061 1 98.06 415 ALA B O 1
ATOM 8832 N N . TYR B 1 416 ? 12.961 17.594 4.523 1 98.31 416 TYR B N 1
ATOM 8833 C CA . TYR B 1 416 ? 12.977 16.234 5.035 1 98.31 416 TYR B CA 1
ATOM 8834 C C . TYR B 1 416 ? 12.711 15.234 3.916 1 98.31 416 TYR B C 1
ATOM 8836 O O . TYR B 1 416 ? 13.484 14.297 3.715 1 98.31 416 TYR B O 1
ATOM 8844 N N . TYR B 1 417 ? 11.688 15.438 3.186 1 98.25 417 TYR B N 1
ATOM 8845 C CA . TYR B 1 417 ? 11.312 14.477 2.158 1 98.25 417 TYR B CA 1
ATOM 8846 C C . TYR B 1 417 ? 12.266 14.539 0.972 1 98.25 417 TYR B C 1
ATOM 8848 O O . TYR B 1 417 ? 12.531 13.523 0.323 1 98.25 417 TYR B O 1
ATOM 8856 N N . SER B 1 418 ? 12.758 15.727 0.68 1 97.88 418 SER B N 1
ATOM 8857 C CA . SER B 1 418 ? 13.766 15.812 -0.369 1 97.88 418 SER B CA 1
ATOM 8858 C C . SER B 1 418 ? 15.047 15.086 0.035 1 97.88 418 SER B C 1
ATOM 8860 O O . SER B 1 418 ? 15.68 14.43 -0.792 1 97.88 418 SER B O 1
ATOM 8862 N N . PHE B 1 419 ? 15.445 15.312 1.303 1 98.06 419 PHE B N 1
ATOM 8863 C CA . PHE B 1 419 ? 16.578 14.562 1.836 1 98.06 419 PHE B CA 1
ATOM 8864 C C . PHE B 1 419 ? 16.344 13.062 1.722 1 98.06 419 PHE B C 1
ATOM 8866 O O . PHE B 1 419 ? 17.203 12.328 1.233 1 98.06 419 PHE B O 1
ATOM 8873 N N . LEU B 1 420 ? 15.18 12.641 2.141 1 98.25 420 LEU B N 1
ATOM 8874 C CA . LEU B 1 420 ? 14.797 11.234 2.119 1 98.25 420 LEU B CA 1
ATOM 8875 C C . LEU B 1 420 ? 14.844 10.68 0.699 1 98.25 420 LEU B C 1
ATOM 8877 O O . LEU B 1 420 ? 15.32 9.562 0.478 1 98.25 420 LEU B O 1
ATOM 8881 N N . MET B 1 421 ? 14.398 11.422 -0.241 1 97.5 421 MET B N 1
ATOM 8882 C CA . MET B 1 421 ? 14.281 10.961 -1.623 1 97.5 421 MET B CA 1
ATOM 8883 C C . MET B 1 421 ? 15.617 11.055 -2.346 1 97.5 421 MET B C 1
ATOM 8885 O O . MET B 1 421 ? 15.82 10.422 -3.383 1 97.5 421 MET B O 1
ATOM 8889 N N . SER B 1 422 ? 16.578 11.812 -1.844 1 97 422 SER B N 1
ATOM 8890 C CA . SER B 1 422 ? 17.781 12.117 -2.623 1 97 422 SER B CA 1
ATOM 8891 C C . SER B 1 422 ? 19.016 11.445 -2.025 1 97 422 SER B C 1
ATOM 8893 O O . SER B 1 422 ? 20 11.219 -2.721 1 97 422 SER B O 1
ATOM 8895 N N . GLU B 1 423 ? 18.969 11.141 -0.763 1 97.12 423 GLU B N 1
ATOM 8896 C CA . GLU B 1 423 ? 20.141 10.531 -0.123 1 97.12 423 GLU B CA 1
ATOM 8897 C C . GLU B 1 423 ? 20.453 9.164 -0.718 1 97.12 423 GLU B C 1
ATOM 8899 O O . GLU B 1 423 ? 19.531 8.383 -0.991 1 97.12 423 GLU B O 1
ATOM 8904 N N . THR B 1 424 ? 21.719 8.922 -0.943 1 96 424 THR B N 1
ATOM 8905 C CA . THR B 1 424 ? 22.156 7.66 -1.536 1 96 424 THR B CA 1
ATOM 8906 C C . THR B 1 424 ? 23.172 6.965 -0.645 1 96 424 THR B C 1
ATOM 8908 O O . THR B 1 424 ? 23.75 7.59 0.248 1 96 424 THR B O 1
ATOM 8911 N N . LYS B 1 425 ? 23.281 5.77 -0.735 1 95.88 425 LYS B N 1
ATOM 8912 C CA . LYS B 1 425 ? 24.328 4.965 -0.102 1 95.88 425 LYS B CA 1
ATOM 8913 C C . LYS B 1 425 ? 25.203 4.285 -1.146 1 95.88 425 LYS B C 1
ATOM 8915 O O . LYS B 1 425 ? 24.734 3.953 -2.238 1 95.88 425 LYS B O 1
ATOM 8920 N N . VAL B 1 426 ? 26.453 4.227 -0.865 1 95.69 426 VAL B N 1
ATOM 8921 C CA . VAL B 1 426 ? 27.406 3.6 -1.774 1 95.69 426 VAL B CA 1
ATOM 8922 C C . VAL B 1 426 ? 27.766 2.209 -1.259 1 95.69 426 VAL B C 1
ATOM 8924 O O . VAL B 1 426 ? 28.25 2.066 -0.133 1 95.69 426 VAL B O 1
ATOM 8927 N N . MET B 1 427 ? 27.469 1.27 -2.025 1 96.38 427 MET B N 1
ATOM 8928 C CA . MET B 1 427 ? 27.812 -0.107 -1.688 1 96.38 427 MET B CA 1
ATOM 8929 C C . MET B 1 427 ? 29.25 -0.424 -2.117 1 96.38 427 MET B C 1
ATOM 8931 O O . MET B 1 427 ? 29.703 0.029 -3.17 1 96.38 427 MET B O 1
ATOM 8935 N N . SER B 1 428 ? 29.922 -1.193 -1.256 1 96.06 428 SER B N 1
ATOM 8936 C CA . SER B 1 428 ? 31.266 -1.618 -1.597 1 96.06 428 SER B CA 1
ATOM 8937 C C . SER B 1 428 ? 31.25 -2.699 -2.672 1 96.06 428 SER B C 1
ATOM 8939 O O . SER B 1 428 ? 30.234 -3.348 -2.895 1 96.06 428 SER B O 1
ATOM 8941 N N . VAL B 1 429 ? 32.344 -2.795 -3.33 1 95.75 429 VAL B N 1
ATOM 8942 C CA . VAL B 1 429 ? 32.5 -3.803 -4.375 1 95.75 429 VAL B CA 1
ATOM 8943 C C . VAL B 1 429 ? 32.312 -5.195 -3.777 1 95.75 429 VAL B C 1
ATOM 8945 O O . VAL B 1 429 ? 31.719 -6.074 -4.406 1 95.75 429 VAL B O 1
ATOM 8948 N N . GLU B 1 430 ? 32.719 -5.383 -2.578 1 96.06 430 GLU B N 1
ATOM 8949 C CA . GLU B 1 430 ? 32.594 -6.664 -1.897 1 96.06 430 GLU B CA 1
ATOM 8950 C C . GLU B 1 430 ? 31.109 -7.004 -1.669 1 96.06 430 GLU B C 1
ATOM 8952 O O . GLU B 1 430 ? 30.688 -8.148 -1.87 1 96.06 430 GLU B O 1
ATOM 8957 N N . GLU B 1 431 ? 30.438 -6.027 -1.238 1 96.06 431 GLU B N 1
ATOM 8958 C CA . GLU B 1 431 ? 29.016 -6.234 -0.986 1 96.06 431 GLU B CA 1
ATOM 8959 C C . GLU B 1 431 ? 28.266 -6.566 -2.275 1 96.06 431 GLU B C 1
ATOM 8961 O O . GLU B 1 431 ? 27.375 -7.414 -2.281 1 96.06 431 GLU B O 1
ATOM 8966 N N . ILE B 1 432 ? 28.641 -5.875 -3.332 1 96.31 432 ILE B N 1
ATOM 8967 C CA . ILE B 1 432 ? 28.016 -6.117 -4.625 1 96.31 432 ILE B CA 1
ATOM 8968 C C . ILE B 1 432 ? 28.344 -7.527 -5.109 1 96.31 432 ILE B C 1
ATOM 8970 O O . ILE B 1 432 ? 27.484 -8.227 -5.645 1 96.31 432 ILE B O 1
ATOM 8974 N N . PHE B 1 433 ? 29.609 -7.879 -4.926 1 96.19 433 PHE B N 1
ATOM 8975 C CA . PHE B 1 433 ? 30.031 -9.234 -5.277 1 96.19 433 PHE B CA 1
ATOM 8976 C C . PHE B 1 433 ? 29.156 -10.266 -4.57 1 96.19 433 PHE B C 1
ATOM 8978 O O . PHE B 1 433 ? 28.703 -11.227 -5.188 1 96.19 433 PHE B O 1
ATOM 8985 N N . ASP B 1 434 ? 28.953 -10.055 -3.307 1 95 434 ASP B N 1
ATOM 8986 C CA . ASP B 1 434 ? 28.188 -11 -2.492 1 95 434 ASP B CA 1
ATOM 8987 C C . ASP B 1 434 ? 26.734 -11.07 -2.947 1 95 434 ASP B C 1
ATOM 8989 O O . ASP B 1 434 ? 26.094 -12.109 -2.814 1 95 434 ASP B O 1
ATOM 8993 N N . GLU B 1 435 ? 26.203 -10.023 -3.467 1 94 435 GLU B N 1
ATOM 8994 C CA . GLU B 1 435 ? 24.844 -10.016 -3.963 1 94 435 GLU B CA 1
ATOM 8995 C C . GLU B 1 435 ? 24.688 -10.938 -5.172 1 94 435 GLU B C 1
ATOM 8997 O O . GLU B 1 435 ? 23.641 -11.57 -5.344 1 94 435 GLU B O 1
ATOM 9002 N N . PHE B 1 436 ? 25.688 -10.992 -5.973 1 94.25 436 PHE B N 1
ATOM 9003 C CA . PHE B 1 436 ? 25.625 -11.812 -7.172 1 94.25 436 PHE B CA 1
ATOM 9004 C C . PHE B 1 436 ? 26.047 -13.242 -6.871 1 94.25 436 PHE B C 1
ATOM 9006 O O . PHE B 1 436 ? 25.828 -14.148 -7.68 1 94.25 436 PHE B O 1
ATOM 9013 N N . ASP B 1 437 ? 26.703 -13.398 -5.742 1 92.88 437 ASP B N 1
ATOM 9014 C CA . ASP B 1 437 ? 27.047 -14.742 -5.285 1 92.88 437 ASP B CA 1
ATOM 9015 C C . ASP B 1 437 ? 25.844 -15.406 -4.598 1 92.88 437 ASP B C 1
ATOM 9017 O O . ASP B 1 437 ? 25.828 -15.531 -3.369 1 92.88 437 ASP B O 1
ATOM 9021 N N . THR B 1 438 ? 24.953 -15.914 -5.312 1 90.75 438 THR B N 1
ATOM 9022 C CA . THR B 1 438 ? 23.672 -16.375 -4.82 1 90.75 438 THR B CA 1
ATOM 9023 C C . THR B 1 438 ? 23.828 -17.656 -3.992 1 90.75 438 THR B C 1
ATOM 9025 O O . THR B 1 438 ? 23 -17.938 -3.117 1 90.75 438 THR B O 1
ATOM 9028 N N . ASP B 1 439 ? 24.844 -18.422 -4.223 1 87.94 439 ASP B N 1
ATOM 9029 C CA . ASP B 1 439 ? 25 -19.656 -3.473 1 87.94 439 ASP B CA 1
ATOM 9030 C C . ASP B 1 439 ? 25.906 -19.453 -2.264 1 87.94 439 ASP B C 1
ATOM 9032 O O . ASP B 1 439 ? 26.125 -20.375 -1.476 1 87.94 439 ASP B O 1
ATOM 9036 N N . GLY B 1 440 ? 26.578 -18.328 -2.152 1 87.81 440 GLY B N 1
ATOM 9037 C CA . GLY B 1 440 ? 27.406 -18 -0.999 1 87.81 440 GLY B CA 1
ATOM 9038 C C . GLY B 1 440 ? 28.734 -18.734 -0.985 1 87.81 440 GLY B C 1
ATOM 9039 O O . GLY B 1 440 ? 29.281 -19.016 0.082 1 87.81 440 GLY B O 1
ATOM 9040 N N . SER B 1 441 ? 29.266 -19.094 -2.113 1 86.75 441 SER B N 1
ATOM 9041 C CA . SER B 1 441 ? 30.516 -19.844 -2.209 1 86.75 441 SER B CA 1
ATOM 9042 C C . SER B 1 441 ? 31.719 -18.922 -2.174 1 86.75 441 SER B C 1
ATOM 9044 O O . SER B 1 441 ? 32.875 -19.391 -2.135 1 86.75 441 SER B O 1
ATOM 9046 N N . ALA B 1 442 ? 31.5 -17.641 -2.283 1 88.88 442 ALA B N 1
ATOM 9047 C CA . ALA B 1 442 ? 32.562 -16.625 -2.314 1 88.88 442 ALA B CA 1
ATOM 9048 C C . ALA B 1 442 ? 33.281 -16.625 -3.658 1 88.88 442 ALA B C 1
ATOM 9050 O O . ALA B 1 442 ? 34.375 -16.062 -3.781 1 88.88 442 ALA B O 1
ATOM 9051 N N . THR B 1 443 ? 32.719 -17.344 -4.598 1 89.25 443 THR B N 1
ATOM 9052 C CA . THR B 1 443 ? 33.156 -17.328 -5.984 1 89.25 443 THR B CA 1
ATOM 9053 C C . THR B 1 443 ? 31.984 -17.172 -6.938 1 89.25 443 THR B C 1
ATOM 9055 O O . THR B 1 443 ? 30.844 -17.484 -6.586 1 89.25 443 THR B O 1
ATOM 9058 N N . TRP B 1 444 ? 32.281 -16.672 -8.094 1 90.88 444 TRP B N 1
ATOM 9059 C CA . TRP B 1 444 ? 31.219 -16.531 -9.086 1 90.88 444 TRP B CA 1
ATOM 9060 C C . TRP B 1 444 ? 31.203 -17.734 -10.031 1 90.88 444 TRP B C 1
ATOM 9062 O O . TRP B 1 444 ? 32.25 -18.141 -10.547 1 90.88 444 TRP B O 1
ATOM 9072 N N . SER B 1 445 ? 30.047 -18.344 -10.172 1 87.81 445 SER B N 1
ATOM 9073 C CA . SER B 1 445 ? 29.844 -19.359 -11.203 1 87.81 445 SER B CA 1
ATOM 9074 C C . SER B 1 445 ? 29.531 -18.719 -12.555 1 87.81 445 SER B C 1
ATOM 9076 O O . SER B 1 445 ? 29.344 -17.5 -12.641 1 87.81 445 SER B O 1
ATOM 9078 N N . ASP B 1 446 ? 29.547 -19.484 -13.664 1 86.12 446 ASP B N 1
ATOM 9079 C CA . ASP B 1 446 ? 29.234 -18.953 -14.992 1 86.12 446 ASP B CA 1
ATOM 9080 C C . ASP B 1 446 ? 27.828 -18.375 -15.039 1 86.12 446 ASP B C 1
ATOM 9082 O O . ASP B 1 446 ? 27.578 -17.375 -15.711 1 86.12 446 ASP B O 1
ATOM 9086 N N . ARG B 1 447 ? 26.969 -19.031 -14.367 1 87.94 447 ARG B N 1
ATOM 9087 C CA . ARG B 1 447 ? 25.594 -18.547 -14.367 1 87.94 447 ARG B CA 1
ATOM 9088 C C . ARG B 1 447 ? 25.484 -17.219 -13.633 1 87.94 447 ARG B C 1
ATOM 9090 O O . ARG B 1 447 ? 24.719 -16.328 -14.047 1 87.94 447 ARG B O 1
ATOM 9097 N N . GLU B 1 448 ? 26.219 -17.109 -12.523 1 91 448 GLU B N 1
ATOM 9098 C CA . GLU B 1 448 ? 26.234 -15.844 -11.789 1 91 448 GLU B CA 1
ATOM 9099 C C . GLU B 1 448 ? 26.844 -14.727 -12.617 1 91 448 GLU B C 1
ATOM 9101 O O . GLU B 1 448 ? 26.359 -13.586 -12.594 1 91 448 GLU B O 1
ATOM 9106 N N . VAL B 1 449 ? 27.891 -15.078 -13.344 1 89.38 449 VAL B N 1
ATOM 9107 C CA . VAL B 1 449 ? 28.531 -14.109 -14.219 1 89.38 449 VAL B CA 1
ATOM 9108 C C . VAL B 1 449 ? 27.547 -13.656 -15.305 1 89.38 449 VAL B C 1
ATOM 9110 O O . VAL B 1 449 ? 27.484 -12.477 -15.633 1 89.38 449 VAL B O 1
ATOM 9113 N N . ARG B 1 450 ? 26.859 -14.586 -15.836 1 88.44 450 ARG B N 1
ATOM 9114 C CA . ARG B 1 450 ? 25.891 -14.234 -16.875 1 88.44 450 ARG B CA 1
ATOM 9115 C C . ARG B 1 450 ? 24.828 -13.281 -16.328 1 88.44 450 ARG B C 1
ATOM 9117 O O . ARG B 1 450 ? 24.438 -12.328 -17 1 88.44 450 ARG B O 1
ATOM 9124 N N . THR B 1 451 ? 24.328 -13.562 -15.141 1 91.75 451 THR B N 1
ATOM 9125 C CA . THR B 1 451 ? 23.359 -12.68 -14.508 1 91.75 451 THR B CA 1
ATOM 9126 C C . THR B 1 451 ? 23.953 -11.281 -14.32 1 91.75 451 THR B C 1
ATOM 9128 O O . THR B 1 451 ? 23.297 -10.281 -14.586 1 91.75 451 THR B O 1
ATOM 9131 N N . PHE B 1 452 ? 25.219 -11.219 -13.875 1 92.81 452 PHE B N 1
ATOM 9132 C CA . PHE B 1 452 ? 25.922 -9.945 -13.711 1 92.81 452 PHE B CA 1
ATOM 9133 C C . PHE B 1 452 ? 25.984 -9.188 -15.031 1 92.81 452 PHE B C 1
ATOM 9135 O O . PHE B 1 452 ? 25.625 -8.008 -15.086 1 92.81 452 PHE B O 1
ATOM 9142 N N . LEU B 1 453 ? 26.312 -9.875 -16.047 1 87.44 453 LEU B N 1
ATOM 9143 C CA . LEU B 1 453 ? 26.484 -9.242 -17.359 1 87.44 453 LEU B CA 1
ATOM 9144 C C . LEU B 1 453 ? 25.156 -8.781 -17.922 1 87.44 453 LEU B C 1
ATOM 9146 O O . LEU B 1 453 ? 25.078 -7.73 -18.562 1 87.44 453 LEU B O 1
ATOM 9150 N N . THR B 1 454 ? 24.078 -9.555 -17.672 1 89.38 454 THR B N 1
ATOM 9151 C CA . THR B 1 454 ? 22.781 -9.18 -18.188 1 89.38 454 THR B CA 1
ATOM 9152 C C . THR B 1 454 ? 22.25 -7.938 -17.484 1 89.38 454 THR B C 1
ATOM 9154 O O . THR B 1 454 ? 21.391 -7.23 -18.016 1 89.38 454 THR B O 1
ATOM 9157 N N . ARG B 1 455 ? 22.719 -7.645 -16.328 1 90.44 455 ARG B N 1
ATOM 9158 C CA . ARG B 1 455 ? 22.266 -6.48 -15.57 1 90.44 455 ARG B CA 1
ATOM 9159 C C . ARG B 1 455 ? 23.031 -5.23 -15.969 1 90.44 455 ARG B C 1
ATOM 9161 O O . ARG B 1 455 ? 22.594 -4.109 -15.703 1 90.44 455 ARG B O 1
ATOM 9168 N N . ILE B 1 456 ? 24.125 -5.461 -16.531 1 85.19 456 ILE B N 1
ATOM 9169 C CA . ILE B 1 456 ? 24.938 -4.332 -16.969 1 85.19 456 ILE B CA 1
ATOM 9170 C C . ILE B 1 456 ? 24.609 -4.004 -18.422 1 85.19 456 ILE B C 1
ATOM 9172 O O . ILE B 1 456 ? 24.5 -2.834 -18.797 1 85.19 456 ILE B O 1
ATOM 9176 N N . TYR B 1 457 ? 24.359 -5.117 -19.156 1 78.88 457 TYR B N 1
ATOM 9177 C CA . TYR B 1 457 ? 24.141 -4.938 -20.594 1 78.88 457 TYR B CA 1
ATOM 9178 C C . TYR B 1 457 ? 22.719 -5.281 -20.984 1 78.88 457 TYR B C 1
ATOM 9180 O O . TYR B 1 457 ? 22.141 -6.238 -20.469 1 78.88 457 TYR B O 1
ATOM 9188 N N . GLN B 1 458 ? 22.156 -4.539 -21.906 1 78.25 458 GLN B N 1
ATOM 9189 C CA . GLN B 1 458 ? 20.812 -4.816 -22.391 1 78.25 458 GLN B CA 1
ATOM 9190 C C . GLN B 1 458 ? 20.781 -6.098 -23.219 1 78.25 458 GLN B C 1
ATOM 9192 O O . GLN B 1 458 ? 21.656 -6.32 -24.062 1 78.25 458 GLN B O 1
ATOM 9197 N N . PRO B 1 459 ? 19.875 -6.891 -22.922 1 72.81 459 PRO B N 1
ATOM 9198 C CA . PRO B 1 459 ? 19.75 -8.125 -23.703 1 72.81 459 PRO B CA 1
ATOM 9199 C C . PRO B 1 459 ? 19.438 -7.871 -25.172 1 72.81 459 PRO B C 1
ATOM 9201 O O . PRO B 1 459 ? 18.812 -6.855 -25.5 1 72.81 459 PRO B O 1
ATOM 9204 N N . PRO B 1 460 ? 19.859 -8.812 -26.141 1 73.19 460 PRO B N 1
ATOM 9205 C CA . PRO B 1 460 ? 20.516 -10.109 -25.938 1 73.19 460 PRO B CA 1
ATOM 9206 C C . PRO B 1 460 ? 22 -9.969 -25.641 1 73.19 460 PRO B C 1
ATOM 9208 O O . PRO B 1 460 ? 22.672 -9.109 -26.219 1 73.19 460 PRO B O 1
ATOM 9211 N N . LEU B 1 461 ? 22.359 -10.773 -24.625 1 75.62 461 LEU B N 1
ATOM 9212 C CA . LEU B 1 461 ? 23.766 -10.781 -24.266 1 75.62 461 LEU B CA 1
ATOM 9213 C C . LEU B 1 461 ? 24.594 -11.453 -25.359 1 75.62 461 LEU B C 1
ATOM 9215 O O . LEU B 1 461 ? 24.391 -12.633 -25.656 1 75.62 461 LEU B O 1
ATOM 9219 N N . ASP B 1 462 ? 25.328 -10.641 -26.031 1 65.75 462 ASP B N 1
ATOM 9220 C CA . ASP B 1 462 ? 26.172 -11.125 -27.125 1 65.75 462 ASP B CA 1
ATOM 9221 C C . ASP B 1 462 ? 27.422 -11.82 -26.594 1 65.75 462 ASP B C 1
ATOM 9223 O O . ASP B 1 462 ? 27.875 -11.539 -25.484 1 65.75 462 ASP B O 1
ATOM 9227 N N . TRP B 1 463 ? 27.906 -12.789 -27.359 1 70.12 463 TRP B N 1
ATOM 9228 C CA . TRP B 1 463 ? 29.094 -13.562 -27 1 70.12 463 TRP B CA 1
ATOM 9229 C C . TRP B 1 463 ? 30.312 -12.648 -26.844 1 70.12 463 TRP B C 1
ATOM 9231 O O . TRP B 1 463 ? 31.203 -12.922 -26.047 1 70.12 463 TRP B O 1
ATOM 9241 N N . SER B 1 464 ? 30.234 -11.562 -27.484 1 66.69 464 SER B N 1
ATOM 9242 C CA . SER B 1 464 ? 31.344 -10.633 -27.406 1 66.69 464 SER B CA 1
ATOM 9243 C C . SER B 1 464 ? 31.516 -10.078 -26 1 66.69 464 SER B C 1
ATOM 9245 O O . SER B 1 464 ? 32.625 -9.906 -25.516 1 66.69 464 SER B O 1
ATOM 9247 N N . ALA B 1 465 ? 30.406 -9.852 -25.391 1 72.75 465 ALA B N 1
ATOM 9248 C CA . ALA B 1 465 ? 30.438 -9.344 -24.016 1 72.75 465 ALA B CA 1
ATOM 9249 C C . ALA B 1 465 ? 31.062 -10.367 -23.062 1 72.75 465 ALA B C 1
ATOM 9251 O O . ALA B 1 465 ? 31.859 -10.016 -22.203 1 72.75 465 ALA B O 1
ATOM 9252 N N . MET B 1 466 ? 30.766 -11.531 -23.344 1 77.75 466 MET B N 1
ATOM 9253 C CA . MET B 1 466 ? 31.281 -12.602 -22.5 1 77.75 466 MET B CA 1
ATOM 9254 C C . MET B 1 466 ? 32.781 -12.797 -22.734 1 77.75 466 MET B C 1
ATOM 9256 O O . MET B 1 466 ? 33.531 -13 -21.781 1 77.75 466 MET B O 1
ATOM 9260 N N . ARG B 1 467 ? 33.156 -12.742 -23.969 1 75.5 467 ARG B N 1
ATOM 9261 C CA . ARG B 1 467 ? 34.562 -12.906 -24.297 1 75.5 467 ARG B CA 1
ATOM 9262 C C . ARG B 1 467 ? 35.406 -11.773 -23.703 1 75.5 467 ARG B C 1
ATOM 9264 O O . ARG B 1 467 ? 36.5 -12.008 -23.188 1 75.5 467 ARG B O 1
ATOM 9271 N N . TYR B 1 468 ? 34.875 -10.641 -23.859 1 76.19 468 TYR B N 1
ATOM 9272 C CA . TYR B 1 468 ? 35.562 -9.5 -23.281 1 76.19 468 TYR B CA 1
ATOM 9273 C C . TYR B 1 468 ? 35.719 -9.664 -21.781 1 76.19 468 TYR B C 1
ATOM 9275 O O . TYR B 1 468 ? 36.781 -9.391 -21.219 1 76.19 468 TYR B O 1
ATOM 9283 N N . PHE B 1 469 ? 34.688 -10.031 -21.156 1 84.25 469 PHE B N 1
ATOM 9284 C CA . PHE B 1 469 ? 34.719 -10.273 -19.719 1 84.25 469 PHE B CA 1
ATOM 9285 C C . PHE B 1 469 ? 35.781 -11.305 -19.375 1 84.25 469 PHE B C 1
ATOM 9287 O O . PHE B 1 469 ? 36.531 -11.125 -18.406 1 84.25 469 PHE B O 1
ATOM 9294 N N . GLU B 1 470 ? 35.812 -12.328 -20.172 1 82.56 470 GLU B N 1
ATOM 9295 C CA . GLU B 1 470 ? 36.812 -13.383 -19.969 1 82.56 470 GLU B CA 1
ATOM 9296 C C . GLU B 1 470 ? 38.219 -12.836 -20.094 1 82.56 470 GLU B C 1
ATOM 9298 O O . GLU B 1 470 ? 39.125 -13.195 -19.312 1 82.56 470 GLU B O 1
ATOM 9303 N N . GLU B 1 471 ? 38.375 -12.062 -21.062 1 81.06 471 GLU B N 1
ATOM 9304 C CA . GLU B 1 471 ? 39.688 -11.461 -21.281 1 81.06 471 GLU B CA 1
ATOM 9305 C C . GLU B 1 471 ? 40.094 -10.586 -20.094 1 81.06 471 GLU B C 1
ATOM 9307 O O . GLU B 1 471 ? 41.25 -10.617 -19.656 1 81.06 471 GLU B O 1
ATOM 9312 N N . VAL B 1 472 ? 39.188 -9.867 -19.609 1 83.94 472 VAL B N 1
ATOM 9313 C CA . VAL B 1 472 ? 39.469 -8.977 -18.484 1 83.94 472 VAL B CA 1
ATOM 9314 C C . VAL B 1 472 ? 39.844 -9.789 -17.25 1 83.94 472 VAL B C 1
ATOM 9316 O O . VAL B 1 472 ? 40.812 -9.469 -16.562 1 83.94 472 VAL B O 1
ATOM 9319 N N . VAL B 1 473 ? 39.156 -10.797 -17.016 1 87.31 473 VAL B N 1
ATOM 9320 C CA . VAL B 1 473 ? 39.406 -11.625 -15.836 1 87.31 473 VAL B CA 1
ATOM 9321 C C . VAL B 1 473 ? 40.75 -12.336 -15.977 1 87.31 473 VAL B C 1
ATOM 9323 O O . VAL B 1 473 ? 41.5 -12.414 -15.016 1 87.31 473 VAL B O 1
ATOM 9326 N N . GLN B 1 474 ? 41 -12.836 -17.156 1 84.38 474 GLN B N 1
ATOM 9327 C CA . GLN B 1 474 ? 42.281 -13.523 -17.391 1 84.38 474 GLN B CA 1
ATOM 9328 C C . GLN B 1 474 ? 43.469 -12.578 -17.234 1 84.38 474 GLN B C 1
ATOM 9330 O O . GLN B 1 474 ? 44.469 -12.945 -16.625 1 84.38 474 GLN B O 1
ATOM 9335 N N . ASN B 1 475 ? 43.281 -11.445 -17.797 1 82.31 475 ASN B N 1
ATOM 9336 C CA . ASN B 1 475 ? 44.312 -10.445 -17.656 1 82.31 475 ASN B CA 1
ATOM 9337 C C . ASN B 1 475 ? 44.562 -10.078 -16.188 1 82.31 475 ASN B C 1
ATOM 9339 O O . ASN B 1 475 ? 45.719 -9.953 -15.758 1 82.31 475 ASN B O 1
ATOM 9343 N N . CYS B 1 476 ? 43.562 -9.922 -15.484 1 87.38 476 CYS B N 1
ATOM 9344 C CA . CYS B 1 476 ? 43.688 -9.586 -14.07 1 87.38 476 CYS B CA 1
ATOM 9345 C C . CYS B 1 476 ? 44.312 -10.727 -13.289 1 87.38 476 CYS B C 1
ATOM 9347 O O . CYS B 1 476 ? 45.125 -10.492 -12.391 1 87.38 476 CYS B O 1
ATOM 9349 N N . THR B 1 477 ? 43.906 -11.867 -13.617 1 85.44 477 THR B N 1
ATOM 9350 C CA . THR B 1 477 ? 44.469 -13.031 -12.945 1 85.44 477 THR B CA 1
ATOM 9351 C C . THR B 1 477 ? 45.969 -13.133 -13.211 1 85.44 477 THR B C 1
ATOM 9353 O O . THR B 1 477 ? 46.75 -13.445 -12.305 1 85.44 477 THR B O 1
ATOM 9356 N N . ARG B 1 478 ? 46.375 -12.914 -14.398 1 84.19 478 ARG B N 1
ATOM 9357 C CA . ARG B 1 478 ? 47.781 -12.961 -14.781 1 84.19 478 ARG B CA 1
ATOM 9358 C C . ARG B 1 478 ? 48.594 -11.852 -14.094 1 84.19 478 ARG B C 1
ATOM 9360 O O . ARG B 1 478 ? 49.656 -12.094 -13.57 1 84.19 478 ARG B O 1
ATOM 9367 N N . ASN B 1 479 ? 48.062 -10.688 -14.109 1 84.5 479 ASN B N 1
ATOM 9368 C CA . ASN B 1 479 ? 48.719 -9.523 -13.539 1 84.5 479 ASN B CA 1
ATOM 9369 C C . ASN B 1 479 ? 48.875 -9.648 -12.031 1 84.5 479 ASN B C 1
ATOM 9371 O O . ASN B 1 479 ? 49.844 -9.18 -11.453 1 84.5 479 ASN B O 1
ATOM 9375 N N . LEU B 1 480 ? 47.906 -10.148 -11.352 1 82.94 480 LEU B N 1
ATOM 9376 C CA . LEU B 1 480 ? 47.938 -10.25 -9.898 1 82.94 480 LEU B CA 1
ATOM 9377 C C . LEU B 1 480 ? 48.656 -11.516 -9.453 1 82.94 480 LEU B C 1
ATOM 9379 O O . LEU B 1 480 ? 48.906 -11.695 -8.258 1 82.94 480 LEU B O 1
ATOM 9383 N N . GLY B 1 481 ? 49.281 -12.18 -10.305 1 72.31 481 GLY B N 1
ATOM 9384 C CA . GLY B 1 481 ? 50 -13.398 -9.977 1 72.31 481 GLY B CA 1
ATOM 9385 C C . GLY B 1 481 ? 49.156 -14.422 -9.266 1 72.31 481 GLY B C 1
ATOM 9386 O O . GLY B 1 481 ? 49.625 -15.164 -8.406 1 72.31 481 GLY B O 1
ATOM 9387 N N . MET B 1 482 ? 47.938 -14.195 -9.156 1 62.34 482 MET B N 1
ATOM 9388 C CA . MET B 1 482 ? 47.031 -15.086 -8.43 1 62.34 482 MET B CA 1
ATOM 9389 C C . MET B 1 482 ? 46.844 -16.391 -9.188 1 62.34 482 MET B C 1
ATOM 9391 O O . MET B 1 482 ? 46.188 -16.406 -10.242 1 62.34 482 MET B O 1
ATOM 9395 N N . HIS B 1 483 ? 48.031 -16.859 -9.633 1 52.59 483 HIS B N 1
ATOM 9396 C CA . HIS B 1 483 ? 47.969 -18.125 -10.344 1 52.59 483 HIS B CA 1
ATOM 9397 C C . HIS B 1 483 ? 46.906 -19.047 -9.711 1 52.59 483 HIS B C 1
ATOM 9399 O O . HIS B 1 483 ? 46.594 -18.891 -8.531 1 52.59 483 HIS B O 1
ATOM 9405 N N . LEU B 1 484 ? 46.438 -20.047 -10.648 1 45.78 484 LEU B N 1
ATOM 9406 C CA . LEU B 1 484 ? 45.375 -21.031 -10.695 1 45.78 484 LEU B CA 1
ATOM 9407 C C . LEU B 1 484 ? 45.438 -21.969 -9.484 1 45.78 484 LEU B C 1
ATOM 9409 O O . LEU B 1 484 ? 45.781 -23.141 -9.625 1 45.78 484 LEU B O 1
ATOM 9413 N N . LYS B 1 485 ? 46.406 -21.844 -8.625 1 40.97 485 LYS B N 1
ATOM 9414 C CA . LYS B 1 485 ? 46.281 -23.016 -7.77 1 40.97 485 LYS B CA 1
ATOM 9415 C C . LYS B 1 485 ? 44.875 -23.188 -7.262 1 40.97 485 LYS B C 1
ATOM 9417 O O . LYS B 1 485 ? 44.312 -22.266 -6.645 1 40.97 485 LYS B O 1
ATOM 9422 N N . VAL B 1 486 ? 44.062 -23.859 -8.023 1 40.62 486 VAL B N 1
ATOM 9423 C CA . VAL B 1 486 ? 42.781 -24.422 -7.602 1 40.62 486 VAL B CA 1
ATOM 9424 C C . VAL B 1 486 ? 42.844 -24.859 -6.141 1 40.62 486 VAL B C 1
ATOM 9426 O O . VAL B 1 486 ? 43.594 -25.797 -5.805 1 40.62 486 VAL B O 1
ATOM 9429 N N . ASP B 1 487 ? 43.375 -24.141 -5.238 1 35.25 487 ASP B N 1
ATOM 9430 C CA . ASP B 1 487 ? 43.125 -24.672 -3.906 1 35.25 487 ASP B CA 1
ATOM 9431 C C . ASP B 1 487 ? 41.844 -25.5 -3.885 1 35.25 487 ASP B C 1
ATOM 9433 O O . ASP B 1 487 ? 40.875 -25.172 -4.57 1 35.25 487 ASP B O 1
ATOM 9437 N N . THR B 1 488 ? 42.031 -26.844 -3.654 1 34.59 488 THR B N 1
ATOM 9438 C CA . THR B 1 488 ? 41.094 -27.953 -3.551 1 34.59 488 THR B CA 1
ATOM 9439 C C . THR B 1 488 ? 39.875 -27.578 -2.697 1 34.59 488 THR B C 1
ATOM 9441 O O . THR B 1 488 ? 39.156 -28.453 -2.232 1 34.59 488 THR B O 1
ATOM 9444 N N . VAL B 1 489 ? 40 -26.562 -1.936 1 36.03 489 VAL B N 1
ATOM 9445 C CA . VAL B 1 489 ? 38.781 -26.594 -1.103 1 36.03 489 VAL B CA 1
ATOM 9446 C C . VAL B 1 489 ? 37.562 -26.938 -1.961 1 36.03 489 VAL B C 1
ATOM 9448 O O . VAL B 1 489 ? 37.281 -26.266 -2.953 1 36.03 489 VAL B O 1
ATOM 9451 N N . GLU B 1 490 ? 37.312 -28.219 -1.931 1 35.62 490 GLU B N 1
ATOM 9452 C CA . GLU B 1 490 ? 36.094 -28.781 -2.465 1 35.62 490 GLU B CA 1
ATOM 9453 C C . GLU B 1 490 ? 34.906 -27.875 -2.201 1 35.62 490 GLU B C 1
ATOM 9455 O O . GLU B 1 490 ? 34.438 -27.75 -1.065 1 35.62 490 GLU B O 1
ATOM 9460 N N . HIS B 1 491 ? 35.031 -26.672 -2.363 1 34.19 491 HIS B N 1
ATOM 9461 C CA . HIS B 1 491 ? 33.781 -25.953 -2.193 1 34.19 491 HIS B CA 1
ATOM 9462 C C . HIS B 1 491 ? 32.594 -26.766 -2.721 1 34.19 491 HIS B C 1
ATOM 9464 O O . HIS B 1 491 ? 32.688 -27.359 -3.799 1 34.19 491 HIS B O 1
ATOM 9470 N N . SER B 1 492 ? 32.031 -27.422 -1.835 1 36.44 492 SER B N 1
ATOM 9471 C CA . SER B 1 492 ? 30.781 -28.125 -2.121 1 36.44 492 SER B CA 1
ATOM 9472 C C . SER B 1 492 ? 29.938 -27.344 -3.119 1 36.44 492 SER B C 1
ATOM 9474 O O . SER B 1 492 ? 28.812 -26.938 -2.807 1 36.44 492 SER B O 1
ATOM 9476 N N . THR B 1 493 ? 30.516 -26.391 -3.713 1 36.34 493 THR B N 1
ATOM 9477 C CA . THR B 1 493 ? 29.5 -25.891 -4.629 1 36.34 493 THR B CA 1
ATOM 9478 C C . THR B 1 493 ? 28.797 -27.047 -5.348 1 36.34 493 THR B C 1
ATOM 9480 O O . THR B 1 493 ? 29.453 -27.984 -5.801 1 36.34 493 THR B O 1
ATOM 9483 N N . LEU B 1 494 ? 27.75 -27.516 -5.02 1 39.81 494 LEU B N 1
ATOM 9484 C CA . LEU B 1 494 ? 27.109 -28.5 -5.887 1 39.81 494 LEU B CA 1
ATOM 9485 C C . LEU B 1 494 ? 27.75 -28.516 -7.27 1 39.81 494 LEU B C 1
ATOM 9487 O O . LEU B 1 494 ? 28.547 -27.641 -7.586 1 39.81 494 LEU B O 1
ATOM 9491 N N . VAL B 1 495 ? 26.938 -28.547 -8.328 1 43.22 495 VAL B N 1
ATOM 9492 C CA . VAL B 1 495 ? 27.062 -28.797 -9.766 1 43.22 495 VAL B CA 1
ATOM 9493 C C . VAL B 1 495 ? 28.156 -27.922 -10.359 1 43.22 495 VAL B C 1
ATOM 9495 O O . VAL B 1 495 ? 28.562 -26.938 -9.758 1 43.22 495 VAL B O 1
ATOM 9498 N N . TYR B 1 496 ? 28.266 -27.859 -11.867 1 47.88 496 TYR B N 1
ATOM 9499 C CA . TYR B 1 496 ? 28.969 -27.391 -13.047 1 47.88 496 TYR B CA 1
ATOM 9500 C C . TYR B 1 496 ? 29.141 -25.875 -13.008 1 47.88 496 TYR B C 1
ATOM 9502 O O . TYR B 1 496 ? 28.359 -25.141 -13.633 1 47.88 496 TYR B O 1
ATOM 9510 N N . GLU B 1 497 ? 29.75 -25.391 -11.953 1 59.56 497 GLU B N 1
ATOM 9511 C CA . GLU B 1 497 ? 29.969 -23.953 -11.859 1 59.56 497 GLU B CA 1
ATOM 9512 C C . GLU B 1 497 ? 30.531 -23.391 -13.164 1 59.56 497 GLU B C 1
ATOM 9514 O O . GLU B 1 497 ? 30.344 -22.219 -13.477 1 59.56 497 GLU B O 1
ATOM 9519 N N . ARG B 1 498 ? 31.281 -24.266 -13.562 1 67.88 498 ARG B N 1
ATOM 9520 C CA . ARG B 1 498 ? 31.797 -23.812 -14.852 1 67.88 498 ARG B CA 1
ATOM 9521 C C . ARG B 1 498 ? 31.234 -24.656 -15.992 1 67.88 498 ARG B C 1
ATOM 9523 O O . ARG B 1 498 ? 31.094 -25.875 -15.859 1 67.88 498 ARG B O 1
ATOM 9530 N N . TYR B 1 499 ? 30.859 -23.953 -16.844 1 71.69 499 TYR B N 1
ATOM 9531 C CA . TYR B 1 499 ? 30.453 -24.656 -18.047 1 71.69 499 TYR B CA 1
ATOM 9532 C C . TYR B 1 499 ? 31.641 -25.391 -18.688 1 71.69 499 TYR B C 1
ATOM 9534 O O . TYR B 1 499 ? 32.781 -25.016 -18.453 1 71.69 499 TYR B O 1
ATOM 9542 N N . GLU B 1 500 ? 31.453 -26.5 -19.312 1 62.38 500 GLU B N 1
ATOM 9543 C CA . GLU B 1 500 ? 32.5 -27.312 -19.922 1 62.38 500 GLU B CA 1
ATOM 9544 C C . GLU B 1 500 ? 33.375 -26.469 -20.828 1 62.38 500 GLU B C 1
ATOM 9546 O O . GLU B 1 500 ? 34.594 -26.641 -20.859 1 62.38 500 GLU B O 1
ATOM 9551 N N . ASP B 1 501 ? 32.812 -25.484 -21.531 1 64.56 501 ASP B N 1
ATOM 9552 C CA . ASP B 1 501 ? 33.594 -24.688 -22.484 1 64.56 501 ASP B CA 1
ATOM 9553 C C . ASP B 1 501 ? 34 -23.359 -21.891 1 64.56 501 ASP B C 1
ATOM 9555 O O . ASP B 1 501 ? 34.406 -22.438 -22.609 1 64.56 501 ASP B O 1
ATOM 9559 N N . SER B 1 502 ? 33.938 -23.391 -20.578 1 76 502 SER B N 1
ATOM 9560 C CA . SER B 1 502 ? 34.281 -22.109 -19.953 1 76 502 SER B CA 1
ATOM 9561 C C . SER B 1 502 ? 35.781 -21.984 -19.719 1 76 502 SER B C 1
ATOM 9563 O O . SER B 1 502 ? 36.406 -22.938 -19.266 1 76 502 SER B O 1
ATOM 9565 N N . ASN B 1 503 ? 36.406 -20.891 -20.188 1 73.88 503 ASN B N 1
ATOM 9566 C CA . ASN B 1 503 ? 37.812 -20.625 -19.984 1 73.88 503 ASN B CA 1
ATOM 9567 C C . ASN B 1 503 ? 38.031 -19.641 -18.828 1 73.88 503 ASN B C 1
ATOM 9569 O O . ASN B 1 503 ? 39.125 -19.094 -18.688 1 73.88 503 ASN B O 1
ATOM 9573 N N . LEU B 1 504 ? 37.062 -19.516 -18.062 1 80.88 504 LEU B N 1
ATOM 9574 C CA . LEU B 1 504 ? 37.156 -18.547 -16.984 1 80.88 504 LEU B CA 1
ATOM 9575 C C . LEU B 1 504 ? 37.844 -19.156 -15.773 1 80.88 504 LEU B C 1
ATOM 9577 O O . LEU B 1 504 ? 37.594 -20.312 -15.406 1 80.88 504 LEU B O 1
ATOM 9581 N N . PRO B 1 505 ? 38.812 -18.422 -15.297 1 81.38 505 PRO B N 1
ATOM 9582 C CA . PRO B 1 505 ? 39.375 -18.875 -14.023 1 81.38 505 PRO B CA 1
ATOM 9583 C C . PRO B 1 505 ? 38.375 -18.703 -12.859 1 81.38 505 PRO B C 1
ATOM 9585 O O . PRO B 1 505 ? 37.25 -18.234 -13.055 1 81.38 505 PRO B O 1
ATOM 9588 N N . THR B 1 506 ? 38.844 -19.203 -11.711 1 83.5 506 THR B N 1
ATOM 9589 C CA . THR B 1 506 ? 38.031 -19 -10.516 1 83.5 506 THR B CA 1
ATOM 9590 C C . THR B 1 506 ? 37.969 -17.516 -10.148 1 83.5 506 THR B C 1
ATOM 9592 O O . THR B 1 506 ? 39 -16.875 -9.984 1 83.5 506 THR B O 1
ATOM 9595 N N . ILE B 1 507 ? 36.812 -17.094 -10.117 1 89.44 507 ILE B N 1
ATOM 9596 C CA . ILE B 1 507 ? 36.625 -15.672 -9.844 1 89.44 507 ILE B CA 1
ATOM 9597 C C . ILE B 1 507 ? 36.281 -15.477 -8.367 1 89.44 507 ILE B C 1
ATOM 9599 O O . ILE B 1 507 ? 35.125 -15.617 -7.969 1 89.44 507 ILE B O 1
ATOM 9603 N N . THR B 1 508 ? 37.219 -15.117 -7.59 1 89.69 508 THR B N 1
ATOM 9604 C CA . THR B 1 508 ? 37.031 -14.898 -6.16 1 89.69 508 THR B CA 1
ATOM 9605 C C . THR B 1 508 ? 36.719 -13.438 -5.875 1 89.69 508 THR B C 1
ATOM 9607 O O . THR B 1 508 ? 36.906 -12.57 -6.734 1 89.69 508 THR B O 1
ATOM 9610 N N . ARG B 1 509 ? 36.219 -13.289 -4.676 1 92.31 509 ARG B N 1
ATOM 9611 C CA . ARG B 1 509 ? 35.906 -11.93 -4.23 1 92.31 509 ARG B CA 1
ATOM 9612 C C . ARG B 1 509 ? 37.156 -11.062 -4.273 1 92.31 509 ARG B C 1
ATOM 9614 O O . ARG B 1 509 ? 37.125 -9.922 -4.734 1 92.31 509 ARG B O 1
ATOM 9621 N N . ASP B 1 510 ? 38.219 -11.633 -3.805 1 90.56 510 ASP B N 1
ATOM 9622 C CA . ASP B 1 510 ? 39.5 -10.914 -3.77 1 90.56 510 ASP B CA 1
ATOM 9623 C C . ASP B 1 510 ? 39.938 -10.523 -5.176 1 90.56 510 ASP B C 1
ATOM 9625 O O . ASP B 1 510 ? 40.469 -9.422 -5.387 1 90.56 510 ASP B O 1
ATOM 9629 N N . LEU B 1 511 ? 39.781 -11.414 -6.113 1 91 511 LEU B N 1
ATOM 9630 C CA . LEU B 1 511 ? 40.156 -11.133 -7.492 1 91 511 LEU B CA 1
ATOM 9631 C C . LEU B 1 511 ? 39.375 -9.953 -8.047 1 91 511 LEU B C 1
ATOM 9633 O O . LEU B 1 511 ? 39.938 -9.07 -8.688 1 91 511 LEU B O 1
ATOM 9637 N N . VAL B 1 512 ? 38.125 -9.953 -7.746 1 92.5 512 VAL B N 1
ATOM 9638 C CA . VAL B 1 512 ? 37.25 -8.922 -8.281 1 92.5 512 VAL B CA 1
ATOM 9639 C C . VAL B 1 512 ? 37.594 -7.574 -7.664 1 92.5 512 VAL B C 1
ATOM 9641 O O . VAL B 1 512 ? 37.656 -6.559 -8.367 1 92.5 512 VAL B O 1
ATOM 9644 N N . VAL B 1 513 ? 37.875 -7.535 -6.395 1 92.81 513 VAL B N 1
ATOM 9645 C CA . VAL B 1 513 ? 38.156 -6.297 -5.68 1 92.81 513 VAL B CA 1
ATOM 9646 C C . VAL B 1 513 ? 39.5 -5.73 -6.168 1 92.81 513 VAL B C 1
ATOM 9648 O O . VAL B 1 513 ? 39.656 -4.512 -6.285 1 92.81 513 VAL B O 1
ATOM 9651 N N . ARG B 1 514 ? 40.375 -6.621 -6.527 1 91.56 514 ARG B N 1
ATOM 9652 C CA . ARG B 1 514 ? 41.719 -6.191 -6.891 1 91.56 514 ARG B CA 1
ATOM 9653 C C . ARG B 1 514 ? 41.844 -5.945 -8.391 1 91.56 514 ARG B C 1
ATOM 9655 O O . ARG B 1 514 ? 42.844 -5.426 -8.867 1 91.56 514 ARG B O 1
ATOM 9662 N N . CYS B 1 515 ? 40.875 -6.383 -9.117 1 90.62 515 CYS B N 1
ATOM 9663 C CA . CYS B 1 515 ? 40.844 -6.098 -10.547 1 90.62 515 CYS B CA 1
ATOM 9664 C C . CYS B 1 515 ? 40.219 -4.734 -10.82 1 90.62 515 CYS B C 1
ATOM 9666 O O . CYS B 1 515 ? 39 -4.574 -10.734 1 90.62 515 CYS B O 1
ATOM 9668 N N . PRO B 1 516 ? 40.938 -3.756 -11.188 1 87.94 516 PRO B N 1
ATOM 9669 C CA . PRO B 1 516 ? 40.469 -2.379 -11.289 1 87.94 516 PRO B CA 1
ATOM 9670 C C . PRO B 1 516 ? 39.312 -2.236 -12.273 1 87.94 516 PRO B C 1
ATOM 9672 O O . PRO B 1 516 ? 38.312 -1.577 -11.969 1 87.94 516 PRO B O 1
ATOM 9675 N N . LEU B 1 517 ? 39.406 -2.855 -13.438 1 86 517 LEU B N 1
ATOM 9676 C CA . LEU B 1 517 ? 38.375 -2.723 -14.453 1 86 517 LEU B CA 1
ATOM 9677 C C . LEU B 1 517 ? 37.062 -3.322 -13.969 1 86 517 LEU B C 1
ATOM 9679 O O . LEU B 1 517 ? 36 -2.736 -14.164 1 86 517 LEU B O 1
ATOM 9683 N N . LEU B 1 518 ? 37.219 -4.414 -13.328 1 88.94 518 LEU B N 1
ATOM 9684 C CA . LEU B 1 518 ? 36 -5.074 -12.82 1 88.94 518 LEU B CA 1
ATOM 9685 C C . LEU B 1 518 ? 35.438 -4.309 -11.633 1 88.94 518 LEU B C 1
ATOM 9687 O O . LEU B 1 518 ? 34.219 -4.145 -11.539 1 88.94 518 LEU B O 1
ATOM 9691 N N . ALA B 1 519 ? 36.25 -3.92 -10.828 1 91.69 519 ALA B N 1
ATOM 9692 C CA . ALA B 1 519 ? 35.812 -3.148 -9.664 1 91.69 519 ALA B CA 1
ATOM 9693 C C . ALA B 1 519 ? 35.094 -1.859 -10.094 1 91.69 519 ALA B C 1
ATOM 9695 O O . ALA B 1 519 ? 34.062 -1.486 -9.523 1 91.69 519 ALA B O 1
ATOM 9696 N N . GLU B 1 520 ? 35.625 -1.307 -11.039 1 89.25 520 GLU B N 1
ATOM 9697 C CA . GLU B 1 520 ? 35.031 -0.073 -11.547 1 89.25 520 GLU B CA 1
ATOM 9698 C C . GLU B 1 520 ? 33.688 -0.338 -12.195 1 89.25 520 GLU B C 1
ATOM 9700 O O . GLU B 1 520 ? 32.75 0.456 -12.039 1 89.25 520 GLU B O 1
ATOM 9705 N N . ALA B 1 521 ? 33.594 -1.386 -12.891 1 87.25 521 ALA B N 1
ATOM 9706 C CA . ALA B 1 521 ? 32.312 -1.75 -13.531 1 87.25 521 ALA B CA 1
ATOM 9707 C C . ALA B 1 521 ? 31.234 -1.992 -12.492 1 87.25 521 ALA B C 1
ATOM 9709 O O . ALA B 1 521 ? 30.094 -1.549 -12.664 1 87.25 521 ALA B O 1
ATOM 9710 N N . LEU B 1 522 ? 31.609 -2.672 -11.477 1 92.38 522 LEU B N 1
ATOM 9711 C CA . LEU B 1 522 ? 30.656 -2.943 -10.406 1 92.38 522 LEU B CA 1
ATOM 9712 C C . LEU B 1 522 ? 30.25 -1.654 -9.703 1 92.38 522 LEU B C 1
ATOM 9714 O O . LEU B 1 522 ? 29.062 -1.416 -9.477 1 92.38 522 LEU B O 1
ATOM 9718 N N . ALA B 1 523 ? 31.172 -0.885 -9.43 1 90.81 523 ALA B N 1
ATOM 9719 C CA . ALA B 1 523 ? 30.906 0.361 -8.719 1 90.81 523 ALA B CA 1
ATOM 9720 C C . ALA B 1 523 ? 30.062 1.31 -9.562 1 90.81 523 ALA B C 1
ATOM 9722 O O . ALA B 1 523 ? 29.094 1.888 -9.078 1 90.81 523 ALA B O 1
ATOM 9723 N N . ALA B 1 524 ? 30.375 1.41 -10.789 1 89.56 524 ALA B N 1
ATOM 9724 C CA . ALA B 1 524 ? 29.703 2.355 -11.68 1 89.56 524 ALA B CA 1
ATOM 9725 C C . ALA B 1 524 ? 28.25 1.953 -11.914 1 89.56 524 ALA B C 1
ATOM 9727 O O . ALA B 1 524 ? 27.375 2.812 -12.07 1 89.56 524 ALA B O 1
ATOM 9728 N N . ASN B 1 525 ? 27.969 0.707 -11.875 1 89.81 525 ASN B N 1
ATOM 9729 C CA . ASN B 1 525 ? 26.641 0.258 -12.281 1 89.81 525 ASN B CA 1
ATOM 9730 C C . ASN B 1 525 ? 25.766 -0.051 -11.07 1 89.81 525 ASN B C 1
ATOM 9732 O O . ASN B 1 525 ? 24.531 0.033 -11.148 1 89.81 525 ASN B O 1
ATOM 9736 N N . PHE B 1 526 ? 26.406 -0.381 -9.922 1 93.12 526 PHE B N 1
ATOM 9737 C CA . PHE B 1 526 ? 25.547 -0.933 -8.883 1 93.12 526 PHE B CA 1
ATOM 9738 C C . PHE B 1 526 ? 25.828 -0.262 -7.539 1 93.12 526 PHE B C 1
ATOM 9740 O O . PHE B 1 526 ? 25.141 -0.514 -6.555 1 93.12 526 PHE B O 1
ATOM 9747 N N . ALA B 1 527 ? 26.734 0.503 -7.441 1 93 527 ALA B N 1
ATOM 9748 C CA . ALA B 1 527 ? 27.219 0.958 -6.141 1 93 527 ALA B CA 1
ATOM 9749 C C . ALA B 1 527 ? 26.266 1.983 -5.535 1 93 527 ALA B C 1
ATOM 9751 O O . ALA B 1 527 ? 25.859 1.863 -4.371 1 93 527 ALA B O 1
ATOM 9752 N N . VAL B 1 528 ? 25.859 2.975 -6.363 1 93.94 528 VAL B N 1
ATOM 9753 C CA . VAL B 1 528 ? 25.047 4.07 -5.832 1 93.94 528 VAL B CA 1
ATOM 9754 C C . VAL B 1 528 ? 23.578 3.656 -5.785 1 93.94 528 VAL B C 1
ATOM 9756 O O . VAL B 1 528 ? 22.984 3.334 -6.816 1 93.94 528 VAL B O 1
ATOM 9759 N N . ARG B 1 529 ? 23.016 3.604 -4.598 1 95.06 529 ARG B N 1
ATOM 9760 C CA . ARG B 1 529 ? 21.625 3.225 -4.383 1 95.06 529 ARG B CA 1
ATOM 9761 C C . ARG B 1 529 ? 20.938 4.203 -3.438 1 95.06 529 ARG B C 1
ATOM 9763 O O . ARG B 1 529 ? 21.578 4.836 -2.604 1 95.06 529 ARG B O 1
ATOM 9770 N N . PRO B 1 530 ? 19.578 4.316 -3.635 1 94.81 530 PRO B N 1
ATOM 9771 C CA . PRO B 1 530 ? 18.875 5.156 -2.672 1 94.81 530 PRO B CA 1
ATOM 9772 C C . PRO B 1 530 ? 18.969 4.637 -1.24 1 94.81 530 PRO B C 1
ATOM 9774 O O . PRO B 1 530 ? 18.906 3.426 -1.012 1 94.81 530 PRO B O 1
ATOM 9777 N N . LYS B 1 531 ? 19.156 5.508 -0.406 1 96.88 531 LYS B N 1
ATOM 9778 C CA . LYS B 1 531 ? 19.344 5.133 0.994 1 96.88 531 LYS B CA 1
ATOM 9779 C C . LYS B 1 531 ? 18.016 4.73 1.63 1 96.88 531 LYS B C 1
ATOM 9781 O O . LYS B 1 531 ? 17.969 3.814 2.453 1 96.88 531 LYS B O 1
ATOM 9786 N N . TYR B 1 532 ? 16.938 5.426 1.269 1 96.94 532 TYR B N 1
ATOM 9787 C CA . TYR B 1 532 ? 15.625 5.164 1.827 1 96.94 532 TYR B CA 1
ATOM 9788 C C . TYR B 1 532 ? 14.633 4.793 0.731 1 96.94 532 TYR B C 1
ATOM 9790 O O . TYR B 1 532 ? 14.742 5.266 -0.402 1 96.94 532 TYR B O 1
ATOM 9798 N N . ASN B 1 533 ? 13.664 3.879 1.094 1 94.62 533 ASN B N 1
ATOM 9799 C CA . ASN B 1 533 ? 12.602 3.514 0.166 1 94.62 533 ASN B CA 1
ATOM 9800 C C . ASN B 1 533 ? 11.422 4.48 0.26 1 94.62 533 ASN B C 1
ATOM 9802 O O . ASN B 1 533 ? 11.016 4.867 1.358 1 94.62 533 ASN B O 1
ATOM 9806 N N . PHE B 1 534 ? 10.977 4.859 -0.941 1 95.88 534 PHE B N 1
ATOM 9807 C CA . PHE B 1 534 ? 9.844 5.777 -0.975 1 95.88 534 PHE B CA 1
ATOM 9808 C C . PHE B 1 534 ? 9.023 5.574 -2.24 1 95.88 534 PHE B C 1
ATOM 9810 O O . PHE B 1 534 ? 9.469 4.906 -3.176 1 95.88 534 PHE B O 1
ATOM 9817 N N . HIS B 1 535 ? 7.785 6.027 -2.141 1 92.12 535 HIS B N 1
ATOM 9818 C CA . HIS B 1 535 ? 6.883 6 -3.285 1 92.12 535 HIS B CA 1
ATOM 9819 C C . HIS B 1 535 ? 6.129 7.316 -3.424 1 92.12 535 HIS B C 1
ATOM 9821 O O . HIS B 1 535 ? 5.469 7.762 -2.482 1 92.12 535 HIS B O 1
ATOM 9827 N N . VAL B 1 536 ? 6.254 7.918 -4.578 1 91.81 536 VAL B N 1
ATOM 9828 C CA . VAL B 1 536 ? 5.551 9.172 -4.828 1 91.81 536 VAL B CA 1
ATOM 9829 C C . VAL B 1 536 ? 4.195 8.891 -5.473 1 91.81 536 VAL B C 1
ATOM 9831 O O . VAL B 1 536 ? 4.117 8.203 -6.492 1 91.81 536 VAL B O 1
ATOM 9834 N N . SER B 1 537 ? 3.221 9.266 -4.863 1 83.06 537 SER B N 1
ATOM 9835 C CA . SER B 1 537 ? 1.884 9.094 -5.422 1 83.06 537 SER B CA 1
ATOM 9836 C C . SER B 1 537 ? 1.716 9.883 -6.715 1 83.06 537 SER B C 1
ATOM 9838 O O . SER B 1 537 ? 2.004 11.078 -6.758 1 83.06 537 SER B O 1
ATOM 9840 N N . PRO B 1 538 ? 1.318 9.227 -7.723 1 74.25 538 PRO B N 1
ATOM 9841 C CA . PRO B 1 538 ? 1.232 9.914 -9.016 1 74.25 538 PRO B CA 1
ATOM 9842 C C . PRO B 1 538 ? 0.054 10.883 -9.086 1 74.25 538 PRO B C 1
ATOM 9844 O O . PRO B 1 538 ? 0.14 11.914 -9.758 1 74.25 538 PRO B O 1
ATOM 9847 N N . LYS B 1 539 ? -1.065 10.461 -8.523 1 71.88 539 LYS B N 1
ATOM 9848 C CA . LYS B 1 539 ? -2.211 11.367 -8.539 1 71.88 539 LYS B CA 1
ATOM 9849 C C . LYS B 1 539 ? -2.154 12.344 -7.371 1 71.88 539 LYS B C 1
ATOM 9851 O O . LYS B 1 539 ? -2.68 12.062 -6.293 1 71.88 539 LYS B O 1
ATOM 9856 N N . ARG B 1 540 ? -1.548 13.469 -7.555 1 63.59 540 ARG B N 1
ATOM 9857 C CA . ARG B 1 540 ? -1.201 14.43 -6.512 1 63.59 540 ARG B CA 1
ATOM 9858 C C . ARG B 1 540 ? -2.453 14.961 -5.82 1 63.59 540 ARG B C 1
ATOM 9860 O O . ARG B 1 540 ? -2.434 15.25 -4.621 1 63.59 540 ARG B O 1
ATOM 9867 N N . THR B 1 541 ? -3.529 14.953 -6.473 1 67.06 541 THR B N 1
ATOM 9868 C CA . THR B 1 541 ? -4.691 15.594 -5.867 1 67.06 541 THR B CA 1
ATOM 9869 C C . THR B 1 541 ? -5.711 14.555 -5.418 1 67.06 541 THR B C 1
ATOM 9871 O O . THR B 1 541 ? -6.812 14.898 -4.984 1 67.06 541 THR B O 1
ATOM 9874 N N . SER B 1 542 ? -5.176 13.43 -5.234 1 76.69 542 SER B N 1
ATOM 9875 C CA . SER B 1 542 ? -6.195 12.43 -4.973 1 76.69 542 SER B CA 1
ATOM 9876 C C . SER B 1 542 ? -6.367 12.188 -3.477 1 76.69 542 SER B C 1
ATOM 9878 O O . SER B 1 542 ? -7.434 11.758 -3.029 1 76.69 542 SER B O 1
ATOM 9880 N N . HIS B 1 543 ? -5.473 12.68 -2.717 1 86.88 543 HIS B N 1
ATOM 9881 C CA . HIS B 1 543 ? -5.578 12.273 -1.319 1 86.88 543 HIS B CA 1
ATOM 9882 C C . HIS B 1 543 ? -5.648 13.484 -0.397 1 86.88 543 HIS B C 1
ATOM 9884 O O . HIS B 1 543 ? -5.816 13.336 0.816 1 86.88 543 HIS B O 1
ATOM 9890 N N . SER B 1 544 ? -5.582 14.648 -0.987 1 93.31 544 SER B N 1
ATOM 9891 C CA . SER B 1 544 ? -5.531 15.82 -0.111 1 93.31 544 SER B CA 1
ATOM 9892 C C . SER B 1 544 ? -6.305 16.984 -0.707 1 93.31 544 SER B C 1
ATOM 9894 O O . SER B 1 544 ? -6.426 17.109 -1.929 1 93.31 544 SER B O 1
ATOM 9896 N N . ASN B 1 545 ? -6.957 17.734 0.194 1 94.5 545 ASN B N 1
ATOM 9897 C CA . ASN B 1 545 ? -7.574 19.031 -0.127 1 94.5 545 ASN B CA 1
ATOM 9898 C C . ASN B 1 545 ? -6.891 20.172 0.604 1 94.5 545 ASN B C 1
ATOM 9900 O O . ASN B 1 545 ? -6.449 20.016 1.744 1 94.5 545 ASN B O 1
ATOM 9904 N N . PHE B 1 546 ? -6.746 21.297 -0.12 1 93.44 546 PHE B N 1
ATOM 9905 C CA . PHE B 1 546 ? -6.184 22.484 0.487 1 93.44 546 PHE B CA 1
ATOM 9906 C C . PHE B 1 546 ? -7.051 23.703 0.182 1 93.44 546 PHE B C 1
ATOM 9908 O O . PHE B 1 546 ? -7.453 23.922 -0.963 1 93.44 546 PHE B O 1
ATOM 9915 N N . MET B 1 547 ? -7.379 24.391 1.229 1 92.62 547 MET B N 1
ATOM 9916 C CA . MET B 1 547 ? -8.164 25.609 1.054 1 92.62 547 MET B CA 1
ATOM 9917 C C . MET B 1 547 ? -7.613 26.734 1.915 1 92.62 547 MET B C 1
ATOM 9919 O O . MET B 1 547 ? -7.199 26.516 3.055 1 92.62 547 MET B O 1
ATOM 9923 N N . MET B 1 548 ? -7.57 27.953 1.352 1 89.81 548 MET B N 1
ATOM 9924 C CA . MET B 1 548 ? -7.242 29.141 2.115 1 89.81 548 MET B CA 1
ATOM 9925 C C . MET B 1 548 ? -8.508 29.875 2.557 1 89.81 548 MET B C 1
ATOM 9927 O O . MET B 1 548 ? -9.344 30.234 1.724 1 89.81 548 MET B O 1
ATOM 9931 N N . LEU B 1 549 ? -8.609 29.984 3.766 1 89.44 549 LEU B N 1
ATOM 9932 C CA . LEU B 1 549 ? -9.758 30.672 4.336 1 89.44 549 LEU B CA 1
ATOM 9933 C C . LEU B 1 549 ? -9.625 32.188 4.156 1 89.44 549 LEU B C 1
ATOM 9935 O O . LEU B 1 549 ? -8.664 32.781 4.637 1 89.44 549 LEU B O 1
ATOM 9939 N N . THR B 1 550 ? -10.523 32.781 3.428 1 89.31 550 THR B N 1
ATOM 9940 C CA . THR B 1 550 ? -10.516 34.219 3.203 1 89.31 550 THR B CA 1
ATOM 9941 C C . THR B 1 550 ? -11.711 34.875 3.887 1 89.31 550 THR B C 1
ATOM 9943 O O . THR B 1 550 ? -12.555 34.188 4.469 1 89.31 550 THR B O 1
ATOM 9946 N N . SER B 1 551 ? -11.68 36.25 3.838 1 89.75 551 SER B N 1
ATOM 9947 C CA . SER B 1 551 ? -12.758 36.969 4.492 1 89.75 551 SER B CA 1
ATOM 9948 C C . SER B 1 551 ? -13.945 37.156 3.557 1 89.75 551 SER B C 1
ATOM 9950 O O . SER B 1 551 ? -14.93 37.812 3.916 1 89.75 551 SER B O 1
ATOM 9952 N N . ASN B 1 552 ? -13.805 36.531 2.361 1 88.94 552 ASN B N 1
ATOM 9953 C CA . ASN B 1 552 ? -14.922 36.531 1.422 1 88.94 552 ASN B CA 1
ATOM 9954 C C . ASN B 1 552 ? -15.875 35.375 1.7 1 88.94 552 ASN B C 1
ATOM 9956 O O . ASN B 1 552 ? -15.57 34.219 1.396 1 88.94 552 ASN B O 1
ATOM 9960 N N . LEU B 1 553 ? -17.031 35.75 2.166 1 86.44 553 LEU B N 1
ATOM 9961 C CA . LEU B 1 553 ? -17.984 34.75 2.67 1 86.44 553 LEU B CA 1
ATOM 9962 C C . LEU B 1 553 ? -18.453 33.812 1.555 1 86.44 553 LEU B C 1
ATOM 9964 O O . LEU B 1 553 ? -18.547 32.625 1.758 1 86.44 553 LEU B O 1
ATOM 9968 N N . THR B 1 554 ? -18.734 34.344 0.4 1 82.19 554 THR B N 1
ATOM 9969 C CA . THR B 1 554 ? -19.203 33.531 -0.712 1 82.19 554 THR B CA 1
ATOM 9970 C C . THR B 1 554 ? -18.156 32.5 -1.112 1 82.19 554 THR B C 1
ATOM 9972 O O . THR B 1 554 ? -18.484 31.328 -1.342 1 82.19 554 THR B O 1
ATOM 9975 N N . GLU B 1 555 ? -16.969 32.906 -1.143 1 87.06 555 GLU B N 1
ATOM 9976 C CA . GLU B 1 555 ? -15.867 32.031 -1.497 1 87.06 555 GLU B CA 1
ATOM 9977 C C . GLU B 1 555 ? -15.688 30.938 -0.442 1 87.06 555 GLU B C 1
ATOM 9979 O O . GLU B 1 555 ? -15.398 29.781 -0.774 1 87.06 555 GLU B O 1
ATOM 9984 N N . VAL B 1 556 ? -15.844 31.297 0.74 1 91.12 556 VAL B N 1
ATOM 9985 C CA . VAL B 1 556 ? -15.672 30.359 1.839 1 91.12 556 VAL B CA 1
ATOM 9986 C C . VAL B 1 556 ? -16.75 29.281 1.775 1 91.12 556 VAL B C 1
ATOM 9988 O O . VAL B 1 556 ? -16.453 28.078 1.881 1 91.12 556 VAL B O 1
ATOM 9991 N N . VAL B 1 557 ? -17.953 29.688 1.562 1 87.5 557 VAL B N 1
ATOM 9992 C CA . VAL B 1 557 ? -19.062 28.75 1.515 1 87.5 557 VAL B CA 1
ATOM 9993 C C . VAL B 1 557 ? -18.875 27.766 0.363 1 87.5 557 VAL B C 1
ATOM 9995 O O . VAL B 1 557 ? -19.062 26.562 0.526 1 87.5 557 VAL B O 1
ATOM 9998 N N . GLU B 1 558 ? -18.484 28.25 -0.678 1 86.5 558 GLU B N 1
ATOM 9999 C CA . GLU B 1 558 ? -18.266 27.406 -1.845 1 86.5 558 GLU B CA 1
ATOM 10000 C C . GLU B 1 558 ? -17.141 26.391 -1.589 1 86.5 558 GLU B C 1
ATOM 10002 O O . GLU B 1 558 ? -17.266 25.219 -1.945 1 86.5 558 GLU B O 1
ATOM 10007 N N . SER B 1 559 ? -16.094 26.844 -1.058 1 91.94 559 SER B N 1
ATOM 10008 C CA . SER B 1 559 ? -14.961 25.969 -0.778 1 91.94 559 SER B CA 1
ATOM 10009 C C . SER B 1 559 ? -15.32 24.906 0.242 1 91.94 559 SER B C 1
ATOM 10011 O O . SER B 1 559 ? -14.914 23.75 0.112 1 91.94 559 SER B O 1
ATOM 10013 N N . LEU B 1 560 ? -16.047 25.328 1.213 1 93.94 560 LEU B N 1
ATOM 10014 C CA . LEU B 1 560 ? -16.469 24.359 2.225 1 93.94 560 LEU B CA 1
ATOM 10015 C C . LEU B 1 560 ? -17.391 23.297 1.623 1 93.94 560 LEU B C 1
ATOM 10017 O O . LEU B 1 560 ? -17.328 22.125 1.997 1 93.94 560 LEU B O 1
ATOM 10021 N N . ASP B 1 561 ? -18.234 23.672 0.716 1 90.75 561 ASP B N 1
ATOM 10022 C CA . ASP B 1 561 ? -19.109 22.719 0.044 1 90.75 561 ASP B CA 1
ATOM 10023 C C . ASP B 1 561 ? -18.312 21.734 -0.801 1 90.75 561 ASP B C 1
ATOM 10025 O O . ASP B 1 561 ? -18.672 20.562 -0.893 1 90.75 561 ASP B O 1
ATOM 10029 N N . ARG B 1 562 ? -17.312 22.203 -1.383 1 91.94 562 ARG B N 1
ATOM 10030 C CA . ARG B 1 562 ? -16.438 21.312 -2.137 1 91.94 562 ARG B CA 1
ATOM 10031 C C . ARG B 1 562 ? -15.797 20.266 -1.224 1 91.94 562 ARG B C 1
ATOM 10033 O O . ARG B 1 562 ? -15.664 19.109 -1.601 1 91.94 562 ARG B O 1
ATOM 10040 N N . LEU B 1 563 ? -15.438 20.719 -0.067 1 94.25 563 LEU B N 1
ATOM 10041 C CA . LEU B 1 563 ? -14.859 19.797 0.909 1 94.25 563 LEU B CA 1
ATOM 10042 C C . LEU B 1 563 ? -15.891 18.797 1.396 1 94.25 563 LEU B C 1
ATOM 10044 O O . LEU B 1 563 ? -15.562 17.625 1.638 1 94.25 563 LEU B O 1
ATOM 10048 N N . ARG B 1 564 ? -17.125 19.25 1.527 1 93.56 564 ARG B N 1
ATOM 10049 C CA . ARG B 1 564 ? -18.203 18.359 1.935 1 93.56 564 ARG B CA 1
ATOM 10050 C C . ARG B 1 564 ? -18.438 17.266 0.893 1 93.56 564 ARG B C 1
ATOM 10052 O O . ARG B 1 564 ? -18.719 16.125 1.239 1 93.56 564 ARG B O 1
ATOM 10059 N N . ARG B 1 565 ? -18.328 17.672 -0.279 1 91.69 565 ARG B N 1
ATOM 10060 C CA . ARG B 1 565 ? -18.609 16.75 -1.372 1 91.69 565 ARG B CA 1
ATOM 10061 C C . ARG B 1 565 ? -17.578 15.625 -1.414 1 91.69 565 ARG B C 1
ATOM 10063 O O . ARG B 1 565 ? -17.938 14.453 -1.566 1 91.69 565 ARG B O 1
ATOM 10070 N N . ASN B 1 566 ? -16.328 16.062 -1.3 1 91.94 566 ASN B N 1
ATOM 10071 C CA . ASN B 1 566 ? -15.266 15.07 -1.411 1 91.94 566 ASN B CA 1
ATOM 10072 C C . ASN B 1 566 ? -14.219 15.25 -0.316 1 91.94 566 ASN B C 1
ATOM 10074 O O . ASN B 1 566 ? -13.117 15.734 -0.577 1 91.94 566 ASN B O 1
ATOM 10078 N N . PRO B 1 567 ? -14.617 14.766 0.8 1 93.25 567 PRO B N 1
ATOM 10079 C CA . PRO B 1 567 ? -13.594 14.797 1.853 1 93.25 567 PRO B CA 1
ATOM 10080 C C . PRO B 1 567 ? -12.477 13.781 1.626 1 93.25 567 PRO B C 1
ATOM 10082 O O . PRO B 1 567 ? -12.742 12.578 1.554 1 93.25 567 PRO B O 1
ATOM 10085 N N . ARG B 1 568 ? -11.359 14.25 1.422 1 94.62 568 ARG B N 1
ATOM 10086 C CA . ARG B 1 568 ? -10.211 13.383 1.194 1 94.62 568 ARG B CA 1
ATOM 10087 C C . ARG B 1 568 ? -9.586 12.945 2.516 1 94.62 568 ARG B C 1
ATOM 10089 O O . ARG B 1 568 ? -10.047 13.336 3.588 1 94.62 568 ARG B O 1
ATOM 10096 N N . LYS B 1 569 ? -8.617 12.133 2.424 1 95.44 569 LYS B N 1
ATOM 10097 C CA . LYS B 1 569 ? -7.984 11.648 3.645 1 95.44 569 LYS B CA 1
ATOM 10098 C C . LYS B 1 569 ? -7.402 12.797 4.461 1 95.44 569 LYS B C 1
ATOM 10100 O O . LYS B 1 569 ? -7.648 12.891 5.664 1 95.44 569 LYS B O 1
ATOM 10105 N N . PHE B 1 570 ? -6.66 13.664 3.719 1 97 570 PHE B N 1
ATOM 10106 C CA . PHE B 1 570 ? -6.105 14.844 4.375 1 97 570 PHE B CA 1
ATOM 10107 C C . PHE B 1 570 ? -6.754 16.109 3.842 1 97 570 PHE B C 1
ATOM 10109 O O . PHE B 1 570 ? -6.824 16.328 2.627 1 97 570 PHE B O 1
ATOM 10116 N N . ASN B 1 571 ? -7.23 17 4.762 1 97.44 571 ASN B N 1
ATOM 10117 C CA . ASN B 1 571 ? -7.824 18.281 4.41 1 97.44 571 ASN B CA 1
ATOM 10118 C C . ASN B 1 571 ? -7.25 19.422 5.25 1 97.44 571 ASN B C 1
ATOM 10120 O O . ASN B 1 571 ? -7.273 19.359 6.48 1 97.44 571 ASN B O 1
ATOM 10124 N N . CYS B 1 572 ? -6.738 20.359 4.598 1 96.69 572 CYS B N 1
ATOM 10125 C CA . CYS B 1 572 ? -6.125 21.484 5.293 1 96.69 572 CYS B CA 1
ATOM 10126 C C . CYS B 1 572 ? -6.871 22.781 5 1 96.69 572 CYS B C 1
ATOM 10128 O O . CYS B 1 572 ? -7.082 23.125 3.836 1 96.69 572 CYS B O 1
ATOM 10130 N N . ILE B 1 573 ? -7.324 23.438 6.012 1 95.38 573 ILE B N 1
ATOM 10131 C CA . ILE B 1 573 ? -7.945 24.75 5.902 1 95.38 573 ILE B CA 1
ATOM 10132 C C . ILE B 1 573 ? -7.047 25.812 6.539 1 95.38 573 ILE B C 1
ATOM 10134 O O . ILE B 1 573 ? -7.098 26.031 7.754 1 95.38 573 ILE B O 1
ATOM 10138 N N . ASN B 1 574 ? -6.305 26.453 5.707 1 90.75 574 ASN B N 1
ATOM 10139 C CA . ASN B 1 574 ? -5.32 27.422 6.172 1 90.75 574 ASN B CA 1
ATOM 10140 C C . ASN B 1 574 ? -5.934 28.812 6.344 1 90.75 574 ASN B C 1
ATOM 10142 O O . ASN B 1 574 ? -6.738 29.25 5.516 1 90.75 574 ASN B O 1
ATOM 10146 N N . ASP B 1 575 ? -5.574 29.516 7.324 1 86.44 575 ASP B N 1
ATOM 10147 C CA . ASP B 1 575 ? -6.148 30.812 7.676 1 86.44 575 ASP B CA 1
ATOM 10148 C C . ASP B 1 575 ? -5.469 31.938 6.898 1 86.44 575 ASP B C 1
ATOM 10150 O O . ASP B 1 575 ? -4.262 32.125 7.016 1 86.44 575 ASP B O 1
ATOM 10154 N N . ASN B 1 576 ? -6.215 32.688 6.172 1 83.62 576 ASN B N 1
ATOM 10155 C CA . ASN B 1 576 ? -5.773 33.875 5.461 1 83.62 576 ASN B CA 1
ATOM 10156 C C . ASN B 1 576 ? -6.832 34.969 5.504 1 83.62 576 ASN B C 1
ATOM 10158 O O . ASN B 1 576 ? -7.203 35.531 4.465 1 83.62 576 ASN B O 1
ATOM 10162 N N . LEU B 1 577 ? -7.27 35.25 6.719 1 86.56 577 LEU B N 1
ATOM 10163 C CA . LEU B 1 577 ? -8.336 36.25 6.918 1 86.56 577 LEU B CA 1
ATOM 10164 C C . LEU B 1 577 ? -7.781 37.656 6.906 1 86.56 577 LEU B C 1
ATOM 10166 O O . LEU B 1 577 ? -6.66 37.906 7.363 1 86.56 577 LEU B O 1
ATOM 10170 N N . ASP B 1 578 ? -8.562 38.531 6.352 1 82.88 578 ASP B N 1
ATOM 10171 C CA . ASP B 1 578 ? -8.234 39.969 6.383 1 82.88 578 ASP B CA 1
ATOM 10172 C C . ASP B 1 578 ? -8.609 40.562 7.727 1 82.88 578 ASP B C 1
ATOM 10174 O O . ASP B 1 578 ? -9.789 40.656 8.078 1 82.88 578 ASP B O 1
ATOM 10178 N N . ALA B 1 579 ? -7.648 41.125 8.438 1 78.44 579 ALA B N 1
ATOM 10179 C CA . ALA B 1 579 ? -7.836 41.625 9.797 1 78.44 579 ALA B CA 1
ATOM 10180 C C . ALA B 1 579 ? -8.773 42.844 9.805 1 78.44 579 ALA B C 1
ATOM 10182 O O . ALA B 1 579 ? -9.414 43.125 10.82 1 78.44 579 ALA B O 1
ATOM 10183 N N . ASN B 1 580 ? -8.93 43.469 8.656 1 81.12 580 ASN B N 1
ATOM 10184 C CA . ASN B 1 580 ? -9.727 44.688 8.586 1 81.12 580 ASN B CA 1
ATOM 10185 C C . ASN B 1 580 ? -11.211 44.375 8.438 1 81.12 580 ASN B C 1
ATOM 10187 O O . ASN B 1 580 ? -12.055 45.281 8.539 1 81.12 580 ASN B O 1
ATOM 10191 N N . ARG B 1 581 ? -11.531 43.156 8.273 1 85.69 581 ARG B N 1
ATOM 10192 C CA . ARG B 1 581 ? -12.922 42.75 8.078 1 85.69 581 ARG B CA 1
ATOM 10193 C C . ARG B 1 581 ? -13.422 41.906 9.25 1 85.69 581 ARG B C 1
ATOM 10195 O O . ARG B 1 581 ? -13.766 40.75 9.086 1 85.69 581 ARG B O 1
ATOM 10202 N N . GLY B 1 582 ? -13.648 42.531 10.344 1 81.75 582 GLY B N 1
ATOM 10203 C CA . GLY B 1 582 ? -13.961 41.844 11.594 1 81.75 582 GLY B CA 1
ATOM 10204 C C . GLY B 1 582 ? -15.312 41.156 11.57 1 81.75 582 GLY B C 1
ATOM 10205 O O . GLY B 1 582 ? -15.445 40 12.023 1 81.75 582 GLY B O 1
ATOM 10206 N N . GLU B 1 583 ? -16.328 41.812 11.062 1 82.31 583 GLU B N 1
ATOM 10207 C CA . GLU B 1 583 ? -17.672 41.25 11.031 1 82.31 583 GLU B CA 1
ATOM 10208 C C . GLU B 1 583 ? -17.734 40.031 10.148 1 82.31 583 GLU B C 1
ATOM 10210 O O . GLU B 1 583 ? -18.328 39 10.531 1 82.31 583 GLU B O 1
ATOM 10215 N N . ASP B 1 584 ? -17.109 40.125 9.023 1 87.12 584 ASP B N 1
ATOM 10216 C CA . ASP B 1 584 ? -17.062 39 8.117 1 87.12 584 ASP B CA 1
ATOM 10217 C C . ASP B 1 584 ? -16.297 37.844 8.727 1 87.12 584 ASP B C 1
ATOM 10219 O O . ASP B 1 584 ? -16.672 36.688 8.57 1 87.12 584 ASP B O 1
ATOM 10223 N N . ASN B 1 585 ? -15.281 38.156 9.414 1 87.31 585 ASN B N 1
ATOM 10224 C CA . ASN B 1 585 ? -14.445 37.125 10.031 1 87.31 585 ASN B CA 1
ATOM 10225 C C . ASN B 1 585 ? -15.211 36.344 11.102 1 87.31 585 ASN B C 1
ATOM 10227 O O . ASN B 1 585 ? -15.008 35.156 11.281 1 87.31 585 ASN B O 1
ATOM 10231 N N . GLU B 1 586 ? -16.016 37.062 11.781 1 84.62 586 GLU B N 1
ATOM 10232 C CA . GLU B 1 586 ? -16.844 36.406 12.781 1 84.62 586 GLU B CA 1
ATOM 10233 C C . GLU B 1 586 ? -17.797 35.406 12.133 1 84.62 586 GLU B C 1
ATOM 10235 O O . GLU B 1 586 ? -18.016 34.312 12.648 1 84.62 586 GLU B O 1
ATOM 10240 N N . MET B 1 587 ? -18.344 35.844 11.023 1 87 587 MET B N 1
ATOM 10241 C CA . MET B 1 587 ? -19.234 34.969 10.289 1 87 587 MET B CA 1
ATOM 10242 C C . MET B 1 587 ? -18.484 33.75 9.766 1 87 587 MET B C 1
ATOM 10244 O O . MET B 1 587 ? -19 32.625 9.805 1 87 587 MET B O 1
ATOM 10248 N N . VAL B 1 588 ? -17.312 33.969 9.305 1 89.44 588 VAL B N 1
ATOM 10249 C CA . VAL B 1 588 ? -16.484 32.875 8.789 1 89.44 588 VAL B CA 1
ATOM 10250 C C . VAL B 1 588 ? -16.203 31.875 9.906 1 89.44 588 VAL B C 1
ATOM 10252 O O . VAL B 1 588 ? -16.219 30.656 9.68 1 89.44 588 VAL B O 1
ATOM 10255 N N . ARG B 1 589 ? -15.969 32.344 11.086 1 87.62 589 ARG B N 1
ATOM 10256 C CA . ARG B 1 589 ? -15.711 31.469 12.234 1 87.62 589 ARG B CA 1
ATOM 10257 C C . ARG B 1 589 ? -16.906 30.578 12.523 1 87.62 589 ARG B C 1
ATOM 10259 O O . ARG B 1 589 ? -16.75 29.375 12.789 1 87.62 589 ARG B O 1
ATOM 10266 N N . HIS B 1 590 ? -18.016 31.141 12.43 1 85.56 590 HIS B N 1
ATOM 10267 C CA . HIS B 1 590 ? -19.234 30.375 12.672 1 85.56 590 HIS B CA 1
ATOM 10268 C C . HIS B 1 590 ? -19.469 29.344 11.578 1 85.56 590 HIS B C 1
ATOM 10270 O O . HIS B 1 590 ? -19.875 28.219 11.859 1 85.56 590 HIS B O 1
ATOM 10276 N N . LEU B 1 591 ? -19.219 29.75 10.383 1 88 591 LEU B N 1
ATOM 10277 C CA . LEU B 1 591 ? -19.375 28.828 9.258 1 88 591 LEU B CA 1
ATOM 10278 C C . LEU B 1 591 ? -18.422 27.656 9.375 1 88 591 LEU B C 1
ATOM 10280 O O . LEU B 1 591 ? -18.797 26.516 9.086 1 88 591 LEU B O 1
ATOM 10284 N N . LEU B 1 592 ? -17.25 27.984 9.75 1 92.19 592 LEU B N 1
ATOM 10285 C CA . LEU B 1 592 ? -16.234 26.938 9.898 1 92.19 592 LEU B CA 1
ATOM 10286 C C . LEU B 1 592 ? -16.625 25.953 10.984 1 92.19 592 LEU B C 1
ATOM 10288 O O . LEU B 1 592 ? -16.484 24.734 10.797 1 92.19 592 LEU B O 1
ATOM 10292 N N . GLU B 1 593 ? -17.031 26.453 12.102 1 89.62 593 GLU B N 1
ATOM 10293 C CA . GLU B 1 593 ? -17.469 25.578 13.195 1 89.62 593 GLU B CA 1
ATOM 10294 C C . GLU B 1 593 ? -18.625 24.688 12.766 1 89.62 593 GLU B C 1
ATOM 10296 O O . GLU B 1 593 ? -18.656 23.5 13.062 1 89.62 593 GLU B O 1
ATOM 10301 N N . ASP B 1 594 ? -19.547 25.328 12.07 1 88.56 594 ASP B N 1
ATOM 10302 C CA . ASP B 1 594 ? -20.688 24.578 11.555 1 88.56 594 ASP B CA 1
ATOM 10303 C C . ASP B 1 594 ? -20.25 23.469 10.602 1 88.56 594 ASP B C 1
ATOM 10305 O O . ASP B 1 594 ? -20.781 22.375 10.633 1 88.56 594 ASP B O 1
ATOM 10309 N N . PHE B 1 595 ? -19.359 23.797 9.812 1 93.19 595 PHE B N 1
ATOM 10310 C CA . PHE B 1 595 ? -18.797 22.828 8.875 1 93.19 595 PHE B CA 1
ATOM 10311 C C . PHE B 1 595 ? -18.172 21.656 9.609 1 93.19 595 PHE B C 1
ATOM 10313 O O . PHE B 1 595 ? -18.438 20.5 9.289 1 93.19 595 PHE B O 1
ATOM 10320 N N . TYR B 1 596 ? -17.344 21.922 10.555 1 94.69 596 TYR B N 1
ATOM 10321 C CA . TYR B 1 596 ? -16.672 20.859 11.305 1 94.69 596 TYR B CA 1
ATOM 10322 C C . TYR B 1 596 ? -17.703 19.984 12.008 1 94.69 596 TYR B C 1
ATOM 10324 O O . TYR B 1 596 ? -17.547 18.75 12.047 1 94.69 596 TYR B O 1
ATOM 10332 N N . LEU B 1 597 ? -18.703 20.609 12.492 1 92.12 597 LEU B N 1
ATOM 10333 C CA . LEU B 1 597 ? -19.703 19.859 13.25 1 92.12 597 LEU B CA 1
ATOM 10334 C C . LEU B 1 597 ? -20.516 18.953 12.328 1 92.12 597 LEU B C 1
ATOM 10336 O O . LEU B 1 597 ? -21.141 18 12.781 1 92.12 597 LEU B O 1
ATOM 10340 N N . SER B 1 598 ? -20.547 19.312 11.086 1 91.44 598 SER B N 1
ATOM 10341 C CA . SER B 1 598 ? -21.219 18.438 10.141 1 91.44 598 SER B CA 1
ATOM 10342 C C . SER B 1 598 ? -20.516 17.094 10.008 1 91.44 598 SER B C 1
ATOM 10344 O O . SER B 1 598 ? -21.141 16.078 9.711 1 91.44 598 SER B O 1
ATOM 10346 N N . PHE B 1 599 ? -19.234 17.062 10.258 1 93.44 599 PHE B N 1
ATOM 10347 C CA . PHE B 1 599 ? -18.453 15.836 10.133 1 93.44 599 PHE B CA 1
ATOM 10348 C C . PHE B 1 599 ? -18.234 15.195 11.5 1 93.44 599 PHE B C 1
ATOM 10350 O O . PHE B 1 599 ? -18.281 13.977 11.641 1 93.44 599 PHE B O 1
ATOM 10357 N N . PHE B 1 600 ? -18.031 16.109 12.477 1 94.44 600 PHE B N 1
ATOM 10358 C CA . PHE B 1 600 ? -17.578 15.625 13.773 1 94.44 600 PHE B CA 1
ATOM 10359 C C . PHE B 1 600 ? -18.391 16.25 14.898 1 94.44 600 PHE B C 1
ATOM 10361 O O . PHE B 1 600 ? -17.844 16.953 15.75 1 94.44 600 PHE B O 1
ATOM 10368 N N . PRO B 1 601 ? -19.547 15.867 15.023 1 91.44 601 PRO B N 1
ATOM 10369 C CA . PRO B 1 601 ? -20.391 16.469 16.062 1 91.44 601 PRO B CA 1
ATOM 10370 C C . PRO B 1 601 ? -20.141 15.867 17.438 1 91.44 601 PRO B C 1
ATOM 10372 O O . PRO B 1 601 ? -20.422 16.516 18.453 1 91.44 601 PRO B O 1
ATOM 10375 N N . ARG B 1 602 ? -19.609 14.688 17.484 1 89.69 602 ARG B N 1
ATOM 10376 C CA . ARG B 1 602 ? -19.453 13.992 18.75 1 89.69 602 ARG B CA 1
ATOM 10377 C C . ARG B 1 602 ? -18.125 14.359 19.406 1 89.69 602 ARG B C 1
ATOM 10379 O O . ARG B 1 602 ? -17.094 14.461 18.734 1 89.69 602 ARG B O 1
ATOM 10386 N N . ARG B 1 603 ? -18.219 14.523 20.656 1 92.12 603 ARG B N 1
ATOM 10387 C CA . ARG B 1 603 ? -17.016 14.828 21.438 1 92.12 603 ARG B CA 1
ATOM 10388 C C . ARG B 1 603 ? -16.078 13.633 21.484 1 92.12 603 ARG B C 1
ATOM 10390 O O . ARG B 1 603 ? -16.516 12.492 21.625 1 92.12 603 ARG B O 1
ATOM 10397 N N . SER B 1 604 ? -14.852 13.945 21.391 1 94.19 604 SER B N 1
ATOM 10398 C CA . SER B 1 604 ? -13.852 12.891 21.453 1 94.19 604 SER B CA 1
ATOM 10399 C C . SER B 1 604 ? -13.406 12.625 22.891 1 94.19 604 SER B C 1
ATOM 10401 O O . SER B 1 604 ? -13.781 13.359 23.797 1 94.19 604 SER B O 1
ATOM 10403 N N . LYS B 1 605 ? -12.586 11.562 23.047 1 94.94 605 LYS B N 1
ATOM 10404 C CA . LYS B 1 605 ? -12.039 11.219 24.359 1 94.94 605 LYS B CA 1
ATOM 10405 C C . LYS B 1 605 ? -10.984 12.227 24.797 1 94.94 605 LYS B C 1
ATOM 10407 O O . LYS B 1 605 ? -10.617 12.281 25.984 1 94.94 605 LYS B O 1
ATOM 10412 N N . PHE B 1 606 ? -10.609 13.07 23.891 1 96.38 606 PHE B N 1
ATOM 10413 C CA . PHE B 1 606 ? -9.578 14.055 24.188 1 96.38 606 PHE B CA 1
ATOM 10414 C C . PHE B 1 606 ? -10.172 15.273 24.875 1 96.38 606 PHE B C 1
ATOM 10416 O O . PHE B 1 606 ? -9.445 16.094 25.438 1 96.38 606 PHE B O 1
ATOM 10423 N N . GLU B 1 607 ? -11.422 15.383 24.875 1 95.12 607 GLU B N 1
ATOM 10424 C CA . GLU B 1 607 ? -12.086 16.609 25.312 1 95.12 607 GLU B CA 1
ATOM 10425 C C . GLU B 1 607 ? -12.727 16.422 26.688 1 95.12 607 GLU B C 1
ATOM 10427 O O . GLU B 1 607 ? -13.234 15.352 27 1 95.12 607 GLU B O 1
ATOM 10432 N N . LEU B 1 608 ? -12.727 17.5 27.422 1 91.75 608 LEU B N 1
ATOM 10433 C CA . LEU B 1 608 ? -13.477 17.562 28.672 1 91.75 608 LEU B CA 1
ATOM 10434 C C . LEU B 1 608 ? -14.977 17.672 28.406 1 91.75 608 LEU B C 1
ATOM 10436 O O . LEU B 1 608 ? -15.391 18.156 27.344 1 91.75 608 LEU B O 1
ATOM 10440 N N . PRO B 1 609 ? -15.758 17.172 29.359 1 87.5 609 PRO B N 1
ATOM 10441 C CA . PRO B 1 609 ? -17.188 17.438 29.219 1 87.5 609 PRO B CA 1
ATOM 10442 C C . PRO B 1 609 ? -17.516 18.922 29.109 1 87.5 609 PRO B C 1
ATOM 10444 O O . PRO B 1 609 ? -16.766 19.75 29.625 1 87.5 609 PRO B O 1
ATOM 10447 N N . PRO B 1 610 ? -18.531 19.266 28.359 1 82.75 610 PRO B N 1
ATOM 10448 C CA . PRO B 1 610 ? -18.828 20.672 28.047 1 82.75 610 PRO B CA 1
ATOM 10449 C C . PRO B 1 610 ? -18.969 21.547 29.281 1 82.75 610 PRO B C 1
ATOM 10451 O O . PRO B 1 610 ? -18.719 22.75 29.219 1 82.75 610 PRO B O 1
ATOM 10454 N N . GLN B 1 611 ? -19.203 20.984 30.406 1 80.75 611 GLN B N 1
ATOM 10455 C CA . GLN B 1 611 ? -19.422 21.766 31.625 1 80.75 611 GLN B CA 1
ATOM 10456 C C . GLN B 1 611 ? -18.094 22.078 32.312 1 80.75 611 GLN B C 1
ATOM 10458 O O . GLN B 1 611 ? -18.047 22.953 33.188 1 80.75 611 GLN B O 1
ATOM 10463 N N . TYR B 1 612 ? -17.094 21.484 31.75 1 82.81 612 TYR B N 1
ATOM 10464 C CA . TYR B 1 612 ? -15.82 21.641 32.438 1 82.81 612 TYR B CA 1
ATOM 10465 C C . TYR B 1 612 ? -14.797 22.344 31.547 1 82.81 612 TYR B C 1
ATOM 10467 O O . TYR B 1 612 ? -14.883 22.281 30.328 1 82.81 612 TYR B O 1
ATOM 10475 N N . ARG B 1 613 ? -13.992 23.156 32.094 1 83.12 613 ARG B N 1
ATOM 10476 C CA . ARG B 1 613 ? -12.828 23.766 31.469 1 83.12 613 ARG B CA 1
ATOM 10477 C C . ARG B 1 613 ? -11.555 23.453 32.25 1 83.12 613 ARG B C 1
ATOM 10479 O O . ARG B 1 613 ? -11.609 23.188 33.438 1 83.12 613 ARG B O 1
ATOM 10486 N N . ASN B 1 614 ? -10.508 23.469 31.516 1 81.62 614 ASN B N 1
ATOM 10487 C CA . ASN B 1 614 ? -9.234 23.203 32.188 1 81.62 614 ASN B CA 1
ATOM 10488 C C . ASN B 1 614 ? -8.891 24.297 33.188 1 81.62 614 ASN B C 1
ATOM 10490 O O . ASN B 1 614 ? -9.039 25.484 32.906 1 81.62 614 ASN B O 1
ATOM 10494 N N . ARG B 1 615 ? -8.562 23.812 34.312 1 78.19 615 ARG B N 1
ATOM 10495 C CA . ARG B 1 615 ? -8.219 24.734 35.406 1 78.19 615 ARG B CA 1
ATOM 10496 C C . ARG B 1 615 ? -6.898 25.438 35.125 1 78.19 615 ARG B C 1
ATOM 10498 O O . ARG B 1 615 ? -6.648 26.531 35.656 1 78.19 615 ARG B O 1
ATOM 10505 N N . PHE B 1 616 ? -6.121 24.812 34.312 1 81.31 616 PHE B N 1
ATOM 10506 C CA . PHE B 1 616 ? -4.781 25.344 34.094 1 81.31 616 PHE B CA 1
ATOM 10507 C C . PHE B 1 616 ? -4.66 25.938 32.688 1 81.31 616 PHE B C 1
ATOM 10509 O O . PHE B 1 616 ? -5.008 25.281 31.688 1 81.31 616 PHE B O 1
ATOM 10516 N N . GLU B 1 617 ? -4.266 27.125 32.625 1 77.75 617 GLU B N 1
ATOM 10517 C CA . GLU B 1 617 ? -4.07 27.781 31.328 1 77.75 617 GLU B CA 1
ATOM 10518 C C . GLU B 1 617 ? -2.625 27.656 30.859 1 77.75 617 GLU B C 1
ATOM 10520 O O . GLU B 1 617 ? -2.34 27.797 29.672 1 77.75 617 GLU B O 1
ATOM 10525 N N . SER B 1 618 ? -1.803 27.406 31.875 1 85.44 618 SER B N 1
ATOM 10526 C CA . SER B 1 618 ? -0.387 27.297 31.547 1 85.44 618 SER B CA 1
ATOM 10527 C C . SER B 1 618 ? 0.195 25.969 32 1 85.44 618 SER B C 1
ATOM 10529 O O . SER B 1 618 ? -0.264 25.391 33 1 85.44 618 SER B O 1
ATOM 10531 N N . TRP B 1 619 ? 1.116 25.562 31.234 1 88.5 619 TRP B N 1
ATOM 10532 C CA . TRP B 1 619 ? 1.797 24.297 31.516 1 88.5 619 TRP B CA 1
ATOM 10533 C C . TRP B 1 619 ? 2.537 24.375 32.844 1 88.5 619 TRP B C 1
ATOM 10535 O O . TRP B 1 619 ? 2.564 23.391 33.594 1 88.5 619 TRP B O 1
ATOM 10545 N N . ARG B 1 620 ? 3.062 25.453 33.156 1 84.56 620 ARG B N 1
ATOM 10546 C CA . ARG B 1 620 ? 3.787 25.609 34.438 1 84.56 620 ARG B CA 1
ATOM 10547 C C . ARG B 1 620 ? 2.857 25.438 35.625 1 84.56 620 ARG B C 1
ATOM 10549 O O . ARG B 1 620 ? 3.215 24.781 36.594 1 84.56 620 ARG B O 1
ATOM 10556 N N . ASP B 1 621 ? 1.71 26.031 35.438 1 86.31 621 ASP B N 1
ATOM 10557 C CA . ASP B 1 621 ? 0.724 25.891 36.531 1 86.31 621 ASP B CA 1
ATOM 10558 C C . ASP B 1 621 ? 0.288 24.422 36.656 1 86.31 621 ASP B C 1
ATOM 10560 O O . ASP B 1 621 ? 0.103 23.938 37.781 1 86.31 621 ASP B O 1
ATOM 10564 N N . PHE B 1 622 ? 0.182 23.859 35.594 1 88.62 622 PHE B N 1
ATOM 10565 C CA . PHE B 1 622 ? -0.203 22.453 35.594 1 88.62 622 PHE B CA 1
ATOM 10566 C C . PHE B 1 622 ? 0.876 21.594 36.219 1 88.62 622 PHE B C 1
ATOM 10568 O O . PHE B 1 622 ? 0.575 20.703 37.031 1 88.62 622 PHE B O 1
ATOM 10575 N N . GLN B 1 623 ? 2.104 21.844 35.906 1 87.06 623 GLN B N 1
ATOM 10576 C CA . GLN B 1 623 ? 3.209 21.078 36.469 1 87.06 623 GLN B CA 1
ATOM 10577 C C . GLN B 1 623 ? 3.332 21.297 37.969 1 87.06 623 GLN B C 1
ATOM 10579 O O . GLN B 1 623 ? 3.627 20.359 38.719 1 87.06 623 GLN B O 1
ATOM 10584 N N . ARG B 1 624 ? 3.121 22.469 38.406 1 85.94 624 ARG B N 1
ATOM 10585 C CA . ARG B 1 624 ? 3.15 22.766 39.812 1 85.94 624 ARG B CA 1
ATOM 10586 C C . ARG B 1 624 ? 2.074 21.984 40.562 1 85.94 624 ARG B C 1
ATOM 10588 O O . ARG B 1 624 ? 2.328 21.438 41.656 1 85.94 624 ARG B O 1
ATOM 10595 N N . TRP B 1 625 ? 0.954 22.047 39.969 1 85.06 625 TRP B N 1
ATOM 10596 C CA . TRP B 1 625 ? -0.143 21.281 40.562 1 85.06 625 TRP B CA 1
ATOM 10597 C C . TRP B 1 625 ? 0.185 19.797 40.594 1 85.06 625 TRP B C 1
ATOM 10599 O O . TRP B 1 625 ? -0.052 19.125 41.625 1 85.06 625 TRP B O 1
ATOM 10609 N N . LYS B 1 626 ? 0.698 19.203 39.562 1 85.81 626 LYS B N 1
ATOM 10610 C CA . LYS B 1 626 ? 1.052 17.781 39.5 1 85.81 626 LYS B CA 1
ATOM 10611 C C . LYS B 1 626 ? 2.104 17.422 40.562 1 85.81 626 LYS B C 1
ATOM 10613 O O . LYS B 1 626 ? 2.023 16.375 41.188 1 85.81 626 LYS B O 1
ATOM 10618 N N . ARG B 1 627 ? 3.043 18.312 40.75 1 85.44 627 ARG B N 1
ATOM 10619 C CA . ARG B 1 627 ? 4.078 18.094 41.75 1 85.44 627 ARG B CA 1
ATOM 10620 C C . ARG B 1 627 ? 3.49 18.109 43.156 1 85.44 627 ARG B C 1
ATOM 10622 O O . ARG B 1 627 ? 3.857 17.281 44 1 85.44 627 ARG B O 1
ATOM 10629 N N . ARG B 1 628 ? 2.662 19.016 43.281 1 85.5 628 ARG B N 1
ATOM 10630 C CA . ARG B 1 628 ? 2.01 19.094 44.594 1 85.5 628 ARG B CA 1
ATOM 10631 C C . ARG B 1 628 ? 1.175 17.844 44.844 1 85.5 628 ARG B C 1
ATOM 10633 O O . ARG B 1 628 ? 1.198 17.312 45.969 1 85.5 628 ARG B O 1
ATOM 10640 N N . LYS B 1 629 ? 0.483 17.469 43.844 1 84.94 629 LYS B N 1
ATOM 10641 C CA . LYS B 1 629 ? -0.333 16.266 44 1 84.94 629 LYS B CA 1
ATOM 10642 C C . LYS B 1 629 ? 0.534 15.039 44.281 1 84.94 629 LYS B C 1
ATOM 10644 O O . LYS B 1 629 ? 0.196 14.227 45.156 1 84.94 629 LYS B O 1
ATOM 10649 N N . ARG B 1 630 ? 1.604 14.906 43.625 1 85.88 630 ARG B N 1
ATOM 10650 C CA . ARG B 1 630 ? 2.527 13.797 43.875 1 85.88 630 ARG B CA 1
ATOM 10651 C C . ARG B 1 630 ? 3.107 13.859 45.281 1 85.88 630 ARG B C 1
ATOM 10653 O O . ARG B 1 630 ? 3.252 12.836 45.938 1 85.88 630 ARG B O 1
ATOM 10660 N N . ALA B 1 631 ? 3.361 15.008 45.656 1 86.88 631 ALA B N 1
ATOM 10661 C CA . ALA B 1 631 ? 3.893 15.195 47 1 86.88 631 ALA B CA 1
ATOM 10662 C C . ALA B 1 631 ? 2.879 14.766 48.062 1 86.88 631 ALA B C 1
ATOM 10664 O O . ALA B 1 631 ? 3.232 14.086 49.031 1 86.88 631 ALA B O 1
ATOM 10665 N N . VAL B 1 632 ? 1.677 15.086 47.812 1 88.62 632 VAL B N 1
ATOM 10666 C CA . VAL B 1 632 ? 0.611 14.711 48.719 1 88.62 632 VAL B CA 1
ATOM 10667 C C . VAL B 1 632 ? 0.445 13.195 48.75 1 88.62 632 VAL B C 1
ATOM 10669 O O . VAL B 1 632 ? 0.252 12.594 49.812 1 88.62 632 VAL B O 1
ATOM 10672 N N . LEU B 1 633 ? 0.593 12.656 47.594 1 88.19 633 LEU B N 1
ATOM 10673 C CA . LEU B 1 633 ? 0.464 11.203 47.5 1 88.19 633 LEU B CA 1
ATOM 10674 C C . LEU B 1 633 ? 1.639 10.508 48.188 1 88.19 633 LEU B C 1
ATOM 10676 O O . LEU B 1 633 ? 1.454 9.516 48.906 1 88.19 633 LEU B O 1
ATOM 10680 N N . VAL B 1 634 ? 2.783 11.055 48 1 87.31 634 VAL B N 1
ATOM 10681 C CA . VAL B 1 634 ? 3.977 10.484 48.625 1 87.31 634 VAL B CA 1
ATOM 10682 C C . VAL B 1 634 ? 3.885 10.625 50.156 1 87.31 634 VAL B C 1
ATOM 10684 O O . VAL B 1 634 ? 4.199 9.688 50.875 1 87.31 634 VAL B O 1
ATOM 10687 N N . ILE B 1 635 ? 3.41 11.742 50.531 1 88.62 635 ILE B N 1
ATOM 10688 C CA . ILE B 1 635 ? 3.225 11.969 51.969 1 88.62 635 ILE B CA 1
ATOM 10689 C C . ILE B 1 635 ? 2.133 11.047 52.5 1 88.62 635 ILE B C 1
ATOM 10691 O O . ILE B 1 635 ? 2.279 10.461 53.562 1 88.62 635 ILE B O 1
ATOM 10695 N N . GLY B 1 636 ? 1.137 10.883 51.719 1 88.19 636 GLY B N 1
ATOM 10696 C CA . GLY B 1 636 ? 0.08 9.969 52.125 1 88.19 636 GLY B CA 1
ATOM 10697 C C . GLY B 1 636 ? 0.552 8.531 52.25 1 88.19 636 GLY B C 1
ATOM 10698 O O . GLY B 1 636 ? 0.247 7.855 53.219 1 88.19 636 GLY B O 1
ATOM 10699 N N . TYR B 1 637 ? 1.288 8.133 51.281 1 87.88 637 TYR B N 1
ATOM 10700 C CA . TYR B 1 637 ? 1.839 6.781 51.344 1 87.88 637 TYR B CA 1
ATOM 10701 C C . TYR B 1 637 ? 2.836 6.637 52.469 1 87.88 637 TYR B C 1
ATOM 10703 O O . TYR B 1 637 ? 2.898 5.59 53.125 1 87.88 637 TYR B O 1
ATOM 10711 N N . GLY B 1 638 ? 3.523 7.695 52.688 1 87.44 638 GLY B N 1
ATOM 10712 C CA . GLY B 1 638 ? 4.445 7.695 53.812 1 87.44 638 GLY B CA 1
ATOM 10713 C C . GLY B 1 638 ? 3.748 7.59 55.156 1 87.44 638 GLY B C 1
ATOM 10714 O O . GLY B 1 638 ? 4.148 6.797 56.031 1 87.44 638 GLY B O 1
ATOM 10715 N N . VAL B 1 639 ? 2.74 8.297 55.25 1 89.44 639 VAL B N 1
ATOM 10716 C CA . VAL B 1 639 ? 1.959 8.281 56.5 1 89.44 639 VAL B CA 1
ATOM 10717 C C . VAL B 1 639 ? 1.285 6.922 56.656 1 89.44 639 VAL B C 1
ATOM 10719 O O . VAL B 1 639 ? 1.241 6.371 57.75 1 89.44 639 VAL B O 1
ATOM 10722 N N . SER B 1 640 ? 0.85 6.402 55.594 1 89.31 640 SER B N 1
ATOM 10723 C CA . SER B 1 640 ? 0.225 5.082 55.625 1 89.31 640 SER B CA 1
ATOM 10724 C C . SER B 1 640 ? 1.233 4.008 56.031 1 89.31 640 SER B C 1
ATOM 10726 O O . SER B 1 640 ? 0.914 3.1 56.781 1 89.31 640 SER B O 1
ATOM 10728 N N . LEU B 1 641 ? 2.375 4.172 55.469 1 88.06 641 LEU B N 1
ATOM 10729 C CA . LEU B 1 641 ? 3.441 3.242 55.844 1 88.06 641 LEU B CA 1
ATOM 10730 C C . LEU B 1 641 ? 3.797 3.369 57.312 1 88.06 641 LEU B C 1
ATOM 10732 O O . LEU B 1 641 ? 3.996 2.361 58 1 88.06 641 LEU B O 1
ATOM 10736 N N . LEU B 1 642 ? 3.781 4.535 57.781 1 88.25 642 LEU B N 1
ATOM 10737 C CA . LEU B 1 642 ? 4.07 4.781 59.219 1 88.25 642 LEU B CA 1
ATOM 10738 C C . LEU B 1 642 ? 2.961 4.223 60.094 1 88.25 642 LEU B C 1
ATOM 10740 O O . LEU B 1 642 ? 3.234 3.656 61.156 1 88.25 642 LEU B O 1
ATOM 10744 N N . LEU B 1 643 ? 1.779 4.328 59.625 1 88.81 643 LEU B N 1
ATOM 10745 C CA . LEU B 1 643 ? 0.641 3.799 60.375 1 88.81 643 LEU B CA 1
ATOM 10746 C C . LEU B 1 643 ? 0.677 2.275 60.406 1 88.81 643 LEU B C 1
ATOM 10748 O O . LEU B 1 643 ? 0.38 1.67 61.438 1 88.81 643 LEU B O 1
ATOM 10752 N N . VAL B 1 644 ? 1.064 1.708 59.344 1 87.56 644 VAL B N 1
ATOM 10753 C CA . VAL B 1 644 ? 1.159 0.254 59.281 1 87.56 644 VAL B CA 1
ATOM 10754 C C . VAL B 1 644 ? 2.281 -0.235 60.188 1 87.56 644 VAL B C 1
ATOM 10756 O O . VAL B 1 644 ? 2.119 -1.226 60.906 1 87.56 644 VAL B O 1
ATOM 10759 N N . VAL B 1 645 ? 3.332 0.479 60.219 1 86 645 VAL B N 1
ATOM 10760 C CA . VAL B 1 645 ? 4.457 0.13 61.094 1 86 645 VAL B CA 1
ATOM 10761 C C . VAL B 1 645 ? 4.059 0.3 62.531 1 86 645 VAL B C 1
ATOM 10763 O O . VAL B 1 645 ? 4.383 -0.542 63.375 1 86 645 VAL B O 1
ATOM 10766 N N . CYS B 1 646 ? 3.307 1.342 62.844 1 85.81 646 CYS B N 1
ATOM 10767 C CA . CYS B 1 646 ? 2.84 1.585 64.188 1 85.81 646 CYS B CA 1
ATOM 10768 C C . CYS B 1 646 ? 1.853 0.509 64.625 1 85.81 646 CYS B C 1
ATOM 10770 O O . CYS B 1 646 ? 1.911 0.032 65.75 1 85.81 646 CYS B O 1
ATOM 10772 N N . LEU B 1 647 ? 1.065 0.108 63.75 1 83.75 647 LEU B N 1
ATOM 10773 C CA . LEU B 1 647 ? 0.101 -0.944 64.062 1 83.75 647 LEU B CA 1
ATOM 10774 C C . LEU B 1 647 ? 0.803 -2.281 64.25 1 83.75 647 LEU B C 1
ATOM 10776 O O . LEU B 1 647 ? 0.445 -3.037 65.188 1 83.75 647 LEU B O 1
ATOM 10780 N N . LEU B 1 648 ? 1.79 -2.523 63.531 1 80.94 648 LEU B N 1
ATOM 10781 C CA . LEU B 1 648 ? 2.562 -3.75 63.688 1 80.94 648 LEU B CA 1
ATOM 10782 C C . LEU B 1 648 ? 3.33 -3.742 65 1 80.94 648 LEU B C 1
ATOM 10784 O O . LEU B 1 648 ? 3.389 -4.762 65.688 1 80.94 648 LEU B O 1
ATOM 10788 N N . ARG B 1 649 ? 3.85 -2.691 65.438 1 80.25 649 ARG B N 1
ATOM 10789 C CA . ARG B 1 649 ? 4.543 -2.545 66.688 1 80.25 649 ARG B CA 1
ATOM 10790 C C . ARG B 1 649 ? 3.576 -2.705 67.875 1 80.25 649 ARG B C 1
ATOM 10792 O O . ARG B 1 649 ? 3.908 -3.342 68.875 1 80.25 649 ARG B O 1
ATOM 10799 N N . PHE B 1 650 ? 2.391 -2.115 67.625 1 79.12 650 PHE B N 1
ATOM 10800 C CA . PHE B 1 650 ? 1.347 -2.242 68.688 1 79.12 650 PHE B CA 1
ATOM 10801 C C . PHE B 1 650 ? 0.91 -3.693 68.812 1 79.12 650 PHE B C 1
ATOM 10803 O O . PHE B 1 650 ? 0.734 -4.184 69.938 1 79.12 650 PHE B O 1
ATOM 10810 N N . MET B 1 651 ? 0.833 -4.371 67.688 1 76.5 651 MET B N 1
ATOM 10811 C CA . MET B 1 651 ? 0.443 -5.777 67.75 1 76.5 651 MET B CA 1
ATOM 10812 C C . MET B 1 651 ? 1.532 -6.637 68.375 1 76.5 651 MET B C 1
ATOM 10814 O O . MET B 1 651 ? 1.236 -7.578 69.125 1 76.5 651 MET B O 1
ATOM 10818 N N . CYS B 1 652 ? 2.709 -6.258 68.188 1 71.25 652 CYS B N 1
ATOM 10819 C CA . CYS B 1 652 ? 3.836 -6.977 68.812 1 71.25 652 CYS B CA 1
ATOM 10820 C C . CYS B 1 652 ? 3.934 -6.719 70.312 1 71.25 652 CYS B C 1
ATOM 10822 O O . CYS B 1 652 ? 4.238 -7.629 71.062 1 71.25 652 CYS B O 1
ATOM 10824 N N . HIS B 1 653 ? 3.613 -5.512 70.625 1 72.69 653 HIS B N 1
ATOM 10825 C CA . HIS B 1 653 ? 3.693 -5.156 72.062 1 72.69 653 HIS B CA 1
ATOM 10826 C C . HIS B 1 653 ? 2.521 -5.738 72.812 1 72.69 653 HIS B C 1
ATOM 10828 O O . HIS B 1 653 ? 2.662 -6.082 74 1 72.69 653 HIS B O 1
ATOM 10834 N N . HIS B 1 654 ? 1.396 -5.832 72.188 1 69.56 654 HIS B N 1
ATOM 10835 C CA . HIS B 1 654 ? 0.221 -6.348 72.875 1 69.56 654 HIS B CA 1
ATOM 10836 C C . HIS B 1 654 ? -0.111 -7.766 72.438 1 69.56 654 HIS B C 1
ATOM 10838 O O . HIS B 1 654 ? -1.272 -8.18 72.5 1 69.56 654 HIS B O 1
ATOM 10844 N N . LYS B 1 655 ? 0.936 -8.352 72 1 62.78 655 LYS B N 1
ATOM 10845 C CA . LYS B 1 655 ? 0.786 -9.734 71.562 1 62.78 655 LYS B CA 1
ATOM 10846 C C . LYS B 1 655 ? 0.177 -10.609 72.625 1 62.78 655 LYS B C 1
ATOM 10848 O O . LYS B 1 655 ? -0.706 -11.43 72.375 1 62.78 655 LYS B O 1
ATOM 10853 N N . ALA B 1 656 ? 0.617 -10.391 73.875 1 64.12 656 ALA B N 1
ATOM 10854 C CA . ALA B 1 656 ? 0.119 -11.188 75 1 64.12 656 ALA B CA 1
ATOM 10855 C C . ALA B 1 656 ? -1.351 -10.883 75.25 1 64.12 656 ALA B C 1
ATOM 10857 O O . ALA B 1 656 ? -2.146 -11.797 75.5 1 64.12 656 ALA B O 1
ATOM 10858 N N . LYS B 1 657 ? -1.64 -9.648 75.25 1 61.19 657 LYS B N 1
ATOM 10859 C CA . LYS B 1 657 ? -3.016 -9.289 75.562 1 61.19 657 LYS B CA 1
ATOM 10860 C C . LYS B 1 657 ? -3.977 -9.703 74.438 1 61.19 657 LYS B C 1
ATOM 10862 O O . LYS B 1 657 ? -5.074 -10.188 74.75 1 61.19 657 LYS B O 1
ATOM 10867 N N . LEU B 1 658 ? -3.533 -9.617 73.25 1 60.28 658 LEU B N 1
ATOM 10868 C CA . LEU B 1 658 ? -4.367 -10 72.125 1 60.28 658 LEU B CA 1
ATOM 10869 C C . LEU B 1 658 ? -4.547 -11.516 72.062 1 60.28 658 LEU B C 1
ATOM 10871 O O . LEU B 1 658 ? -5.641 -12.008 71.812 1 60.28 658 LEU B O 1
ATOM 10875 N N . VAL B 1 659 ? -3.521 -12.227 72.5 1 58.44 659 VAL B N 1
ATOM 10876 C CA . VAL B 1 659 ? -3.639 -13.68 72.562 1 58.44 659 VAL B CA 1
ATOM 10877 C C . VAL B 1 659 ? -4.555 -14.039 73.75 1 58.44 659 VAL B C 1
ATOM 10879 O O . VAL B 1 659 ? -5.391 -14.945 73.625 1 58.44 659 VAL B O 1
ATOM 10882 N N . ARG B 1 660 ? -4.465 -13.344 74.812 1 60 660 ARG B N 1
ATOM 10883 C CA . ARG B 1 660 ? -5.32 -13.617 76 1 60 660 ARG B CA 1
ATOM 10884 C C . ARG B 1 660 ? -6.781 -13.344 75.688 1 60 660 ARG B C 1
ATOM 10886 O O . ARG B 1 660 ? -7.664 -14.117 76 1 60 660 ARG B O 1
ATOM 10893 N N . ARG B 1 661 ? -6.977 -12.336 75 1 58.62 661 ARG B N 1
ATOM 10894 C CA . ARG B 1 661 ? -8.359 -12.016 74.688 1 58.62 661 ARG B CA 1
ATOM 10895 C C . ARG B 1 661 ? -8.914 -12.992 73.625 1 58.62 661 ARG B C 1
ATOM 10897 O O . ARG B 1 661 ? -10.078 -13.383 73.688 1 58.62 661 ARG B O 1
ATOM 10904 N N . CYS B 1 662 ? -8.141 -13.383 72.75 1 56.84 662 CYS B N 1
ATOM 10905 C CA . CYS B 1 662 ? -8.57 -14.383 71.812 1 56.84 662 CYS B CA 1
ATOM 10906 C C . CYS B 1 662 ? -8.773 -15.734 72.5 1 56.84 662 CYS B C 1
ATOM 10908 O O . CYS B 1 662 ? -9.711 -16.469 72.188 1 56.84 662 CYS B O 1
ATOM 10910 N N . VAL B 1 663 ? -8.016 -16.047 73.5 1 56.62 663 VAL B N 1
ATOM 10911 C CA . VAL B 1 663 ? -8.188 -17.281 74.25 1 56.62 663 VAL B CA 1
ATOM 10912 C C . VAL B 1 663 ? -9.438 -17.188 75.125 1 56.62 663 VAL B C 1
ATOM 10914 O O . VAL B 1 663 ? -10.188 -18.156 75.25 1 56.62 663 VAL B O 1
ATOM 10917 N N . GLN B 1 664 ? -9.727 -16.094 75.688 1 55.72 664 GLN B N 1
ATOM 10918 C CA . GLN B 1 664 ? -10.922 -15.992 76.5 1 55.72 664 GLN B CA 1
ATOM 10919 C C . GLN B 1 664 ? -12.188 -16.031 75.625 1 55.72 664 GLN B C 1
ATOM 10921 O O . GLN B 1 664 ? -13.219 -16.531 76.062 1 55.72 664 GLN B O 1
ATOM 10926 N N . ARG B 1 665 ? -12.055 -15.641 74.438 1 54.28 665 ARG B N 1
ATOM 10927 C CA . ARG B 1 665 ? -13.242 -15.719 73.625 1 54.28 665 ARG B CA 1
ATOM 10928 C C . ARG B 1 665 ? -13.383 -17.109 73 1 54.28 665 ARG B C 1
ATOM 10930 O O . ARG B 1 665 ? -14.469 -17.484 72.562 1 54.28 665 ARG B O 1
ATOM 10937 N N . LEU B 1 666 ? -12.352 -17.844 73 1 43.41 666 LEU B N 1
ATOM 10938 C CA . LEU B 1 666 ? -12.508 -19.234 72.625 1 43.41 666 LEU B CA 1
ATOM 10939 C C . LEU B 1 666 ? -12.859 -20.094 73.812 1 43.41 666 LEU B C 1
ATOM 10941 O O . LEU B 1 666 ? -13.68 -21.016 73.75 1 43.41 666 LEU B O 1
#

InterPro domains:
  IPR000800 Notch domain [PF00066] (208-240)
  IPR000800 Notch domain [PS50258] (209-249)
  IPR000800 Notch domain [SM00004] (206-240)
  IPR021520 Stealth protein CR2, conserved region 2 [PF11380] (93-197)
  IPR031356 Stealth protein CR4, conserved region 4 [PF17103] (561-617)
  IPR031357 Stealth protein CR3, conserved region 3 [PF17102] (374-422)
  IPR031358 Stealth protein CR1, conserved region 1 [PF17101] (64-90)
  IPR035993 Notch-like domain superfamily [SSF90193] (214-240)
  IPR047141 Stealth family [PTHR24045] (58-665)

pLDDT: mean 75.67, std 23.54, range [18.41, 98.75]

Solvent-accessible surface area (backbone atoms only — not comparable to full-atom values): 75033 Å² total; per-residue (Å²): 131,79,84,72,69,66,59,64,60,55,52,52,49,49,50,49,48,47,49,50,50,47,47,50,48,47,48,48,46,50,50,47,47,49,49,47,48,50,48,47,50,49,45,47,55,56,48,60,66,59,56,70,66,65,70,90,62,63,75,83,74,55,67,33,24,36,38,33,50,53,72,57,31,69,38,66,70,51,46,55,56,49,38,73,78,34,77,80,66,67,52,68,76,34,52,63,77,58,42,47,60,53,21,51,32,24,36,56,73,26,35,62,80,49,63,37,38,36,39,37,19,88,28,62,41,67,47,48,47,30,77,81,34,87,49,46,45,81,42,38,46,80,80,34,51,91,48,74,82,32,55,80,54,75,15,69,56,22,55,63,73,35,58,77,57,46,83,91,56,46,62,39,29,37,40,33,55,33,48,38,33,44,51,32,76,54,47,71,68,71,46,39,40,90,83,45,23,39,51,41,58,34,59,53,64,59,69,47,54,42,89,94,28,49,45,70,56,30,42,64,72,48,65,48,74,90,33,52,36,79,71,40,56,34,17,57,60,35,64,77,78,80,75,78,76,75,84,70,82,76,73,72,80,76,78,72,84,76,80,76,75,81,76,78,80,75,78,82,70,81,74,66,82,68,85,70,46,66,54,57,62,52,46,68,77,34,70,67,51,58,68,63,46,71,79,47,88,68,87,43,72,69,51,43,49,52,50,49,46,49,49,31,48,48,47,50,36,65,75,39,60,75,59,73,75,65,56,86,63,71,77,71,69,77,74,69,69,79,60,79,82,81,52,77,46,71,68,44,32,53,52,38,7,45,43,44,36,47,53,53,44,27,74,74,72,43,70,63,70,50,65,34,59,41,68,52,70,42,78,43,46,43,70,56,52,52,52,50,44,64,73,41,40,66,57,48,53,57,24,36,58,27,43,53,82,45,43,75,24,47,42,58,70,51,49,50,52,49,48,47,72,63,41,63,38,74,48,51,58,65,57,53,52,52,66,54,22,59,72,67,74,61,41,55,35,52,53,29,48,49,42,54,48,31,58,75,39,66,66,56,80,48,44,63,59,53,51,51,51,42,49,52,52,52,51,41,36,60,72,66,61,55,64,78,69,74,67,69,74,73,61,75,61,68,79,76,44,52,51,90,66,53,85,64,73,89,42,35,58,66,55,41,65,69,22,63,71,55,31,47,51,46,38,75,75,60,15,77,37,71,62,52,62,58,37,72,54,81,64,48,68,67,48,43,40,80,44,74,39,48,51,48,62,71,60,42,53,41,52,51,39,47,43,56,44,57,47,26,40,22,31,24,57,41,80,54,63,52,75,87,42,57,71,46,42,53,51,47,50,51,51,50,51,50,52,49,39,44,72,51,56,59,84,42,82,56,44,43,59,89,92,49,65,44,89,41,61,35,46,66,57,43,50,50,50,52,50,50,50,50,48,50,48,51,49,47,50,46,50,49,50,49,48,52,52,50,50,51,50,48,48,62,70,38,39,64,57,53,48,48,52,52,53,71,70,100,130,79,86,72,70,67,60,65,59,57,52,52,51,50,51,48,49,48,49,50,50,46,46,48,47,47,48,48,45,50,48,49,47,48,50,48,49,48,48,47,51,49,46,47,56,55,49,58,64,59,57,70,68,66,71,90,62,63,76,84,76,56,68,34,25,36,38,33,51,54,71,57,32,68,39,66,69,53,46,54,57,48,39,72,80,34,76,82,67,68,52,69,76,34,52,63,76,58,41,48,63,52,19,51,33,22,37,56,71,27,34,63,78,49,62,34,39,37,40,35,20,88,29,64,42,66,47,50,49,30,77,80,35,86,48,46,45,81,41,39,47,80,79,35,51,90,47,73,81,33,54,80,54,75,14,70,59,21,55,62,74,35,58,77,57,47,84,90,57,46,61,37,28,35,39,33,54,33,47,38,32,44,53,34,76,54,48,70,65,71,44,39,41,90,81,47,23,39,50,41,58,35,58,53,65,60,70,47,54,44,89,94,28,47,46,72,56,30,43,62,72,48,62,49,74,91,34,52,34,78,71,40,57,35,17,56,62,34,65,80,80,82,77,81,79,80,83,74,83,77,75,73,81,81,72,78,79,76,80,76,76,83,75,79,80,77,77,81,69,80,75,66,81,69,86,69,47,67,52,56,62,53,45,68,77,34,70,66,50,59,70,63,46,73,80,47,88,68,86,42,72,68,52,42,48,52,49,50,47,50,49,31,49,49,48,50,36,66,74,39,60,76,60,73,76,66,56,87,64,69,77,71,70,78,73,70,66,80,58,81,84,78,50,78,44,72,67,44,32,51,52,38,8,48,43,44,35,48,53,53,45,28,74,72,73,46,67,61,70,51,64,34,59,41,70,52,69,42,78,41,45,44,68,58,50,53,52,49,42,65,74,41,40,67,58,48,51,57,24,34,58,27,43,53,82,47,44,76,25,46,42,59,71,50,48,51,52,50,48,47,72,62,41,63,39,75,49,51,56,66,58,54,51,53,67,53,23,57,72,67,75,62,40,55,33,50,54,31,48,48,39,54,48,31,60,75,37,66,64,56,81,49,43,64,60,53,51,51,51,43,48,52,52,51,51,40,34,61,73,66,63,56,64,79,71,71,68,68,75,71,62,75,61,70,79,76,42,54,53,88,67,54,86,66,72,89,42,35,58,67,53,42,67,69,22,62,70,55,32,48,52,46,38,75,72,61,13,74,37,71,63,52,61,57,38,70,55,81,64,48,69,67,48,43,40,80,44,73,39,49,52,49,63,72,60,41,53,39,53,52,39,48,43,55,45,58,47,26,39,21,32,24,56,42,82,54,62,52,74,87,41,58,72,46,43,53,50,48,50,51,51,50,50,49,52,49,41,46,72,50,57,57,82,42,81,57,42,42,59,91,90,48,65,45,89,42,59,36,47,66,57,42,49,52,50,53,51,50,50,50,48,50,48,52,50,46,52,48,50,49,50,51,49,51,52,50,49,50,51,50,48,62,72,39,40,64,58,54,50,48,52,52,54,70,72,100

Organism: Drosophila melanogaster (NCBI:txid7227)

Secondary structure (DSSP, 8-state):
-GGGSSHHHHHHHHHHHHHHHHHHHHHHHHHHHHHHHHHHHHHHHHHHHHTT---S--GGG---EEEEE---TT-HHHHHHHHTT-TT--GGGG---SHHHHHHHHHHHH-TT---EEEEESSB--TTB-TT-TTEEEEEHHHH-SSGGG-S---HHHHHTTGGG-TT--SEEEEEETTEEE-S---GGGTEETTTEEEE-EEEEPPPSBTTB-GGGTTSSS--GGG-SGGGGGGGG-S-S------------------------------------HHHHHHHTTTTHHHHHHT----SHHHHHHHHHHHHHHHHHHHSGGGS---S-----------SS---SHHHHHHHHHHHHHHHHHHHH-----EEEPSS-EEEEHHHHHHHHHHTHHHHHHHHT-SS--TT---HHHHHHHHHHH-EEEPPHHHHHHHH-TT-SSEE-HHHHHHHHHHHSPSS--HHHHHHHHHHHHHHHHHTT-------------S-SS-TT-----EEHHHHHH-HHHHHHHIIIIIEEESS-EEE-S-TTSSEEEEEE-S-HHHHHHHHHHHHH---SEEEEEE---TT-HHHHHHHHHHHHHHHHHH--SPPTTB--TT---S-SBHHHHHHHHHHHHHHHHHHHHHHHHHHHHHHHHHHHTHHHHHHHHHHH-/-GGGSSHHHHHHHHHHHHHHHHHHHHHHHHHHHHHHHHHHHHHHHHHHHHTT---S--GGG---EEEEE---TT-HHHHHHHHTT-TT--GGGG---SHHHHHHHHHHHH-TT---EEEEESSB--TTB-TT-TTEEEEEHHHH-SSGGG-S---HHHHHTTGGG-TT--SEEEEEETTEEE-S---GGGTEETTTEEEE-EEEEPPPSBTTB-GGGTTSSS--GGG-SGGGGGGGG---S------------------------------------HHHHHHHTTTTHHHHHHT----SHHHHHHHHHHHHHHHHHHHSGGGS---S-----------SSS--SHHHHHHHHHHHHHHHHHHHH-----EEEPSS-EEEEHHHHHHHHHHTHHHHHHHHT-SS--TT---HHHHHHHHHHH-EEEPPHHHHHHHH-TT-SSEE-HHHHHHHHHHHSPSS--HHHHHHHHHHHHHHHHHTT-------------S-SS-TT-----EEHHHHHH-HHHHHHHIIIIIEEESS-EEE-S-TTSSEEEEEE-S-HHHHHHHHHHHHH---SEEEEEE---TT-HHHHHHHHHHHHHHHHHH--SPPTTB--TT---S-SBHHHHHHHHHHHHHHHHHHHHHHHHHHHHHHHHHHHTHHHHHHHHHHH-